Protein 6WHJ (pdb70)

Solvent-accessible surface area: 48115 Å² total; per-residue (Å²): 144,11,10,0,0,0,0,2,0,0,3,32,17,10,11,0,96,5,147,91,40,3,121,33,54,73,34,32,60,21,67,55,44,46,37,38,0,6,50,0,1,16,1,0,0,0,1,4,68,0,11,149,66,44,42,76,0,26,0,0,0,0,0,0,143,47,88,65,0,82,73,0,39,40,51,0,175,157,43,43,5,50,48,31,12,83,62,13,93,61,22,86,4,0,9,2,0,13,0,28,8,135,99,44,86,46,10,35,0,7,17,61,17,0,0,16,66,0,80,24,92,48,4,103,110,5,51,72,40,0,51,66,1,18,0,0,1,0,3,0,17,2,18,29,111,7,0,51,86,0,1,74,25,0,98,86,0,34,94,127,18,104,28,5,18,0,0,0,10,0,8,15,69,34,88,88,10,67,24,78,80,0,10,27,10,0,3,1,0,2,0,55,32,68,13,0,32,104,34,41,72,140,145,52,110,0,75,92,82,21,1,57,60,8,0,99,62,14,27,92,74,10,129,12,6,60,0,0,0,0,47,2,45,105,83,9,4,43,0,0,47,14,92,60,78,84,57,76,91,3,42,107,64,91,82,41,78,78,77,28,78,45,22,15,50,8,2,23,7,0,0,0,1,0,31,0,1,6,19,6,100,97,45,151,68,14,48,59,10,1,63,75,12,76,20,0,0,69,0,0,114,3,0,12,11,0,12,7,0,1,29,34,80,71,44,17,15,76,0,16,1,159,29,106,35,0,67,110,37,111,118,85,12,38,0,0,1,1,2,0,0,3,31,19,8,13,0,108,6,154,100,38,2,122,33,59,77,33,33,64,20,70,60,45,47,42,44,0,6,54,0,0,11,1,0,3,0,1,5,62,0,7,89,64,42,23,55,0,27,0,0,0,0,0,0,144,46,88,64,0,81,75,0,38,46,59,0,165,95,46,42,6,46,45,28,12,78,51,18,97,60,20,84,7,0,7,2,0,15,0,26,7,136,97,50,83,50,10,35,0,6,14,59,17,0,0,15,64,0,80,28,91,50,5,101,111,7,53,70,40,0,52,47,1,7,0,0,1,0,4,0,15,2,16,34,110,9,0,59,85,0,12,77,22,0,119,91,0,38,94,128,15,101,30,2,21,0,0,0,11,0,6,14,68,28,92,86,12,67,16,58,35,1,10,33,10,0,1,2,0,1,0,52,41,98,16,0,15,59,30,21,66,57,35,130,124,18,88,95,31,17,8,60,2,1,0,31,76,6,6,29,93,10,128,15,8,59,1,0,0,3,39,21,49,98,114,8,3,33,0,5,50,10,148,69,65,89,44,72,104,5,45,102,45,88,80,42,93,75,75,44,94,50,21,15,43,10,0,18,6,1,0,0,1,0,33,0,0,16,19,8,91,114,45,151,70,20,48,61,12,1,63,67,10,68,22,0,1,68,0,0,119,2,0,9,6,0,14,7,1,1,31,33,80,74,35,20,12,75,0,7,0,50,40,116,64,0,49,83,12,56,78,96,63,127,127,13,9,0,0,0,0,2,0,0,3,26,6,4,9,0,63,9,75,106,49,6,129,39,63,27,72,52,106,16,68,32,43,45,33,32,1,5,38,0,0,13,1,0,1,0,1,5,63,0,8,156,66,42,43,72,0,27,0,0,0,0,0,0,138,44,67,54,0,80,74,0,37,42,48,0,165,94,41,42,6,49,45,32,11,84,55,17,88,70,26,92,7,0,11,2,0,4,0,1,5,76,74,1,82,13,6,24,0,3,17,60,21,0,0,16,69,0,63,26,87,48,5,110,73,6,50,69,38,0,47,64,3,21,0,0,2,0,4,0,8,2,17,29,109,12,0,49,91,0,4,76,22,0,112,92,0,38,91,127,16,107,37,2,16,0,0,0,13,0,6,6,68,19,93,88,12,67,17,51,113,0,1,31,19,0,1,1,0,2,0,56,42,86,11,0,70,86,41,97,27,0,4,45,66,80,1,41,64,12,0,41,55,5,33,92,90,7,131,19,8,60,0,0,0,0,45,5,50,20,20,8,4,29,0,2,42,14,96,69,91,76,42,68,89,4,42,69,47,83,80,43,92,45,46,2,47,6,15,12,48,8,1,23,6,0,0,0,1,0,35,0,2,5,20,6,90,99,53,155,52,15,48,63,12,1,66,70,4,70,18,0,1,69,0,0,111,3,0,10,5,0,14,11,0,0,31,37,67,60,16,9,9,75,0,14,1,156,27,62,36,0,62,98,14,59,100,99,87,117,16,8,0,0,1,0,3,0,1,8,24,30,2,12,0,105,5,64,102,42,4,122,33,55,58,20,31,54,23,68,56,42,45,60,57,0,6,54,0,0,40,1,0,11,0,0,7,70,0,9,161,66,40,45,74,0,25,0,0,0,0,0,0,71,49,61,34,0,78,73,0,34,46,54,0,162,94,45,41,6,50,44,20,9,85,72,16,106,65,24,57,2,0,1,5,0,21,0,35,6,148,94,57,39,59,13,46,0,33,10,80,12,0,1,21,70,0,16,26,103,48,4,113,72,5,67,73,36,0,55,77,2,21,0,0,2,1,3,0,29,3,19,31,106,20,0,51,87,0,3,78,20,0,93,93,0,46,89,142,18,102,28,1,22,0,0,0,13,0,9,46,80,59,91,87,12,72,17,62,98,1,10,26,10,0,1,2,0,2,0,52,48,61,16,2,50,84,34,50,74,116,111,6,74,80,76,106,0,92,55,17,0,66,128,17,26,83,107,9,130,13,7,63,0,0,0,1,30,13,19,104,112,25,6,28,0,2,42,13,93,66,59,76,40,71,102,34,122,31,76,69,9,37,25,3,7,6,1,0,0,2,0,35,0,2,12,18,16,104,107,102,100,69,21,2,61,66,6,68,22,0,0,68,0,0,117,12,0,31,47,0,7,61,71,47,95,93,19,14,61,23,67,40,0,64,109,51,95,142

Secondary structure (DSSP, 8-state):
--SEEEE---EEEEEEEESSPPPTT-EEE-EEEEEEE-HHHHHHHHHHHHSSSGGGEEEE-EEESSHHHHHHHHHHHHHT--B--EEESSSPPEEEEEEEETTS-EEEEEE-GGGGG--GGGSTTHHHHHTT-SEEEE-SSS-HHHHHHHHHHHHHHHHH-TT-EEEE---S--TTS-HHHHHTT-SEE--BHHHHHHHH-------HHHHHHHHHHHHHT-SS--EEEEE-GGG-EEEEETTT--EEEEPPP--S-----TTHHHHHHHHHHHHHHHHTTSSSSGGGGGGSHHHHHHHHHHHHHHHHHHTTS-SGGGGPPPHHHHHHH-/----EEEE---EEEEEEE-SSPPPTT-EEE-EEEEEEE-HHHHHHHHHHHHSSSGGGEEEE-EEESSHHHHHHHHHHHHHT--B--EEESSSPPEEEEEEE-TTS-EEEEEE-GGGGG--GGGSTTHHHHHTT-SEEEE-SSS-HHHHHHHHHHHHHHHHH-TT-EEEE---S--TTS-HHHHHTT-SEE--BHHHHHHHHT------HHHHHHHHHHHHHT-SS--EEEEE-GGG-EEEEETTT--EEEE-----S-----TTHHHHHHHHHHHHHHHHTTS-TTGGGGGG-HHHHHHHHHHHHHHHHHHTTS-STTTTSPPHHHHHHHHHHH-/--SEEEE---EEEEEEEESSPPPTT-EEE-EEEEEEE-HHHHHHHHHHHHSSSGGGEEEE-EEESSHHHHHHHHHHHHHT--B--EEESSSPPEEEEEEEETTS-EEEEEE-GGGGG--GGGSTTHHHHHTT-SEEEE-SSS-HHHHHHHHHHHHHHHHH-TT-EEEE---S--TTS-HHHHHTT-SEE--BHHHHHHT----HHHHHHHHHHHHHT-SS--EEEEE-GGG-EEEEETTT--EEEE-----S--S--TTHHHHHHHHHHHHHHHHTTSSTTGGGGGGSHHHHHHHHHHHHHHHHHHHTSSSGGGTSPPHHHHHHHHHH-/---EEEE---EEEEEEEESSPPPTT-EEE-EEEEEEE-HHHHHHHHHHHHSSSGGGEEEE-EEESSHHHHHHHHHHHHHT--B--EEESSSPPPEEEEEEETTS-EEEEEE-GGGGG--GGGSTTHHHHHTT-SEEEE-SSS-HHHHHHHHHHHHHHHHH-TT-EEEE---S--TTS-HHHHHTT-SEE--BHHHHHHTTT----HHHHHHHHHHHHHT-SS--EEEEE-GGG-EEEEETTT--EEE--GGGGHHHHHHHHHHHHHHHTT---GGGG-HHHHHHHHHHHHHHHHH--PPPPHHHHHHHH-

Organism: Giardia intestinalis (strain ATCC 50803 / WB clone C6) (NCBI:txid184922)

InterPro domains:
  IPR002139 Ribokinase/fructokinase [PR00990] (11-32)
  IPR002139 Ribokinase/fructokinase [PR00990] (111-124)
  IPR002139 Ribokinase/fructokinase [PR00990] (186-201)
  IPR002139 Ribokinase/fructokinase [PR00990] (236-247)
  IPR011611 Carbohydrate kinase PfkB [PF00294] (7-329)
  IPR011877 Ribokinase [MF_01987] (7-336)
  IPR011877 Ribokinase [cd01174] (8-329)
  IPR029056 Ribokinase-like [G3DSA:3.40.1190.20] (1-341)
  IPR029056 Ribokinase-like [SSF53613] (8-337)

Radius of gyration: 37.39 Å; Cα contacts (8 Å, |Δi|>4): 3152; chains: 4; bounding box: 72×116×89 Å

CATH classification: 3.40.1190.20

Nearest PDB structures (foldseek):
  6whj-assembly1_B  TM=1.003E+00  e=2.420E-69  Giardia lamblia ATCC 50803
  6whj-assembly1_A  TM=9.948E-01  e=8.138E-65  Giardia lamblia ATCC 50803
  6whj-assembly2_C  TM=9.783E-01  e=3.832E-63  Giardia lamblia ATCC 50803
  5c3z-assembly1_B  TM=9.002E-01  e=1.490E-28  Homo sapiens
  3ry7-assembly1_A-2  TM=8.615E-01  e=2.305E-26  Staphylococcus aureus subsp. aureus COL

Sequence (1304 aa):
TAKIVIIGSYNRDLVWYVKDFPIGGQTINGSFASSHGGKGSNQAIACGKVLRRDPSRAFFVGAVGKDTFGDEILAHYRELGIPNCIKQVSGAPTGNAGIYVAESGENMIVISEGANGMLKPSLVPDLMAVLVKATLVVMQCEISPDNTLLFVEVIKQAKAQNSSLRFVFNPAPYRADYDFSKILSITDIFCPNELEALEISGTEGICDDSMMKALVEKMSSLSPSLKFVLFTLGSRGSRIVQTKSYESRTVGIYSHGRAIDTSGAGDCFIGSFCVRLMELAEESTRGPSALNDIDTIAEAARFASVAAGISVTRKGTSASVPRRQEVDDALSTAKIVIIGSYNRDLVWYVKDFPIGGQTINGSFASSHGGKGSNQAIACGKVLRDPSRAFFVGAVGKDTFGDEILAHYRELGIPNCIKQVSGAPTGNAGIYVAESGENMIVISEGANGMLKPSLVPDLMAVLVKATLVVMQCEISPDNTLLFVEVIKQAKAQNSSLRFVFNPAPYRADYDFSKILSITDIFCPNELEALEISGTGRICDDSMMKALVEKMSSLSPSLKFVLFTLGSRGSRIVQTKSYESRTVGIYSHGRAIDTSGAGDCFIGSFCVRLMELAEESTRGPSALNDIDTIAEAARFASVAAGISVTRKGTSSASVPRRQEVDDALSKFSTAKIVIIGSYNRDLVWYVKDFPIGGQTINGSFASSHGGKGSNQAIACGKVLRRDPSRAFFVGAVGKDTFGDEILAHYRELGIPNCIKQVSGAPTGNAGIYVAESGENMIVISEGANGMLKPSLVPDLMAVLVKATLVVMQCEISPDNTLLFVEVIKQAKAQNSSLRFVFNPAPYRADYDFSKILSITDIFCPNELEALEISICDDSMMKALVEKMSSLSPSLKFVLFTLGSRGSRRIVQTKSYESRTVGIYSHGRAIDTSGAGDCFIGSFCVRLMELAEESTRGPSALNDIDTIAEAARFASVAAGISVTRKGTSASVPRRQEVDDALSKFTAKIVIIGSYNRDLVWYVKDFPIGGQTINGSFASSHGGKGSNQAIACGKVLRRDPSRAFFVGAVGKDTFGDEILAHYRELGIPNCIKQVSGAPTGNAGIYVAESGENMIVISEGANGMLKPSLVPDLMAVLVKATLVVMQCEISPDNTLLFVEVIKQAKAQNSSLRFVFNPAPYRADYDFSKILSITDIFCPNELEALEISGTICDDSMMKALVEKMSSLSPSLKFVLFTLGSRGSRIVQTKSYESRTVDTSGAGDCFIGSFCVRLMELAEESPSALNDIDTIAEAARFASVAAGISASVPRRQEVDDALS

Structure (mmCIF, N/CA/C/O backbone):
data_6WHJ
#
_entry.id   6WHJ
#
_cell.length_a   44.620
_cell.length_b   169.920
_cell.length_c   84.140
_cell.angle_alpha   90.000
_cell.angle_beta   98.360
_cell.angle_gamma   90.000
#
_symmetry.space_group_name_H-M   'P 1 21 1'
#
loop_
_entity.id
_entity.type
_entity.pdbx_description
1 polymer Ribokinase
2 non-polymer 1,2-ETHANEDIOL
3 water water
#
loop_
_atom_site.group_PDB
_atom_site.id
_atom_site.type_symbol
_atom_site.label_atom_id
_atom_site.label_alt_id
_atom_site.label_comp_id
_atom_site.label_asym_id
_atom_site.label_entity_id
_atom_site.label_seq_id
_atom_site.pdbx_PDB_ins_code
_atom_site.Cartn_x
_atom_site.Cartn_y
_atom_site.Cartn_z
_atom_site.occupancy
_atom_site.B_iso_or_equiv
_atom_site.auth_seq_id
_atom_site.auth_comp_id
_atom_site.auth_asym_id
_atom_site.auth_atom_id
_atom_site.pdbx_PDB_model_num
ATOM 1 N N . THR A 1 6 ? 17.542 2.210 -1.659 1.00 58.32 4 THR A N 1
ATOM 2 C CA . THR A 1 6 ? 16.175 2.267 -2.171 1.00 58.43 4 THR A CA 1
ATOM 3 C C . THR A 1 6 ? 15.315 3.131 -1.238 1.00 57.03 4 THR A C 1
ATOM 4 O O . THR A 1 6 ? 15.356 2.978 -0.013 1.00 55.20 4 THR A O 1
ATOM 8 N N . ALA A 1 7 ? 14.531 4.027 -1.845 1.00 52.61 5 ALA A N 1
ATOM 9 C CA . ALA A 1 7 ? 13.792 5.054 -1.117 1.00 45.31 5 ALA A CA 1
ATOM 10 C C . ALA A 1 7 ? 12.533 4.514 -0.449 1.00 44.21 5 ALA A C 1
ATOM 11 O O . ALA A 1 7 ? 11.709 3.855 -1.090 1.00 46.72 5 ALA A O 1
ATOM 13 N N . LYS A 1 8 ? 12.374 4.827 0.840 1.00 43.36 6 LYS A N 1
ATOM 14 C CA . LYS A 1 8 ? 11.202 4.440 1.614 1.00 37.89 6 LYS A CA 1
ATOM 15 C C . LYS A 1 8 ? 10.315 5.616 2.014 1.00 36.22 6 LYS A C 1
ATOM 16 O O . LYS A 1 8 ? 9.144 5.397 2.351 1.00 33.61 6 LYS A O 1
ATOM 18 N N . ILE A 1 9 ? 10.830 6.849 1.976 1.00 37.69 7 ILE A N 1
ATOM 19 C CA . ILE A 1 9 ? 10.040 8.059 2.213 1.00 35.08 7 ILE A CA 1
ATOM 20 C C . ILE A 1 9 ? 10.142 8.916 0.961 1.00 32.06 7 ILE A C 1
ATOM 21 O O . ILE A 1 9 ? 11.241 9.340 0.587 1.00 32.63 7 ILE A O 1
ATOM 26 N N . VAL A 1 10 ? 9.005 9.200 0.334 1.00 29.32 8 VAL A N 1
ATOM 27 C CA . VAL A 1 10 ? 8.965 10.008 -0.882 1.00 31.37 8 VAL A CA 1
ATOM 28 C C . VAL A 1 10 ? 8.268 11.319 -0.558 1.00 30.06 8 VAL A C 1
ATOM 29 O O . VAL A 1 10 ? 7.119 11.321 -0.102 1.00 31.20 8 VAL A O 1
ATOM 33 N N . ILE A 1 11 ? 8.957 12.432 -0.802 1.00 31.02 9 ILE A N 1
ATOM 34 C CA . ILE A 1 11 ? 8.431 13.772 -0.553 1.0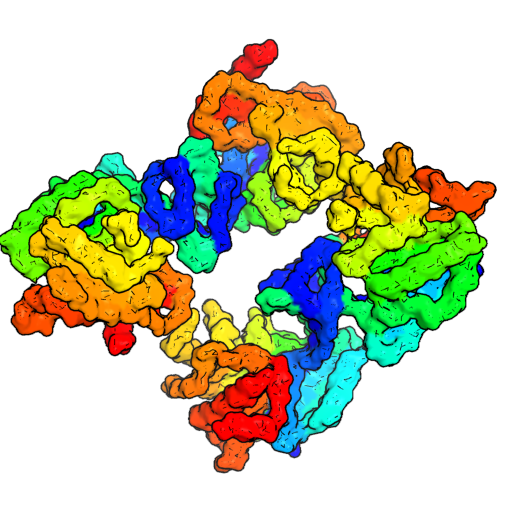0 31.79 9 ILE A CA 1
ATOM 35 C C . ILE A 1 11 ? 8.233 14.450 -1.903 1.00 28.86 9 ILE A C 1
ATOM 36 O O . ILE A 1 11 ? 9.210 14.761 -2.594 1.00 26.07 9 ILE A O 1
ATOM 41 N N . ILE A 1 12 ? 6.973 14.688 -2.271 1.00 26.45 10 ILE A N 1
ATOM 42 C CA . ILE A 1 12 ? 6.609 15.353 -3.523 1.00 31.29 10 ILE A CA 1
ATOM 43 C C . ILE A 1 12 ? 6.150 16.763 -3.171 1.00 28.97 10 ILE A C 1
ATOM 44 O O . ILE A 1 12 ? 5.056 16.949 -2.619 1.00 26.36 10 ILE A O 1
ATOM 49 N N . GLY A 1 13 ? 6.968 17.762 -3.496 1.00 27.48 11 GLY A N 1
ATOM 50 C CA . GLY A 1 13 ? 6.604 19.120 -3.151 1.00 26.98 11 GLY A CA 1
ATOM 51 C C . GLY A 1 13 ? 7.500 20.234 -3.658 1.00 31.04 11 GLY A C 1
ATOM 52 O O . GLY A 1 13 ? 8.199 20.112 -4.673 1.00 31.60 11 GLY A O 1
ATOM 53 N N . SER A 1 14 ? 7.485 21.339 -2.927 1.00 29.62 12 SER A N 1
ATOM 54 C CA . SER A 1 14 ? 8.019 22.596 -3.415 1.00 29.39 12 SER A CA 1
ATOM 55 C C . SER A 1 14 ? 9.471 22.805 -3.018 1.00 26.52 12 SER A C 1
ATOM 56 O O . SER A 1 14 ? 9.940 22.300 -1.996 1.00 28.92 12 SER A O 1
ATOM 59 N N . TYR A 1 15 ? 10.181 23.572 -3.838 1.00 28.18 13 TYR A N 1
ATOM 60 C CA . TYR A 1 15 ? 11.410 24.226 -3.414 1.00 30.33 13 TYR A CA 1
ATOM 61 C C . TYR A 1 15 ? 11.254 25.717 -3.659 1.00 30.77 13 TYR A C 1
ATOM 62 O O . TYR A 1 15 ? 10.877 26.125 -4.763 1.00 31.42 13 TYR A O 1
ATOM 71 N N . ASN A 1 16 ? 11.523 26.522 -2.628 1.00 31.49 14 ASN A N 1
ATOM 72 C CA . ASN A 1 16 ? 11.556 27.975 -2.737 1.00 30.21 14 ASN A CA 1
ATOM 73 C C . ASN A 1 16 ? 12.872 28.497 -2.190 1.00 30.48 14 ASN A C 1
ATOM 74 O O . ASN A 1 16 ? 13.329 28.050 -1.136 1.00 30.37 14 ASN A O 1
ATOM 79 N N . ARG A 1 17 ? 13.471 29.457 -2.893 1.00 30.76 15 ARG A N 1
ATOM 80 C CA . ARG A 1 17 ? 14.590 30.203 -2.334 1.00 25.61 15 ARG A CA 1
ATOM 81 C C . ARG A 1 17 ? 14.026 31.270 -1.405 1.00 27.63 15 ARG A C 1
ATOM 82 O O . ARG A 1 17 ? 13.338 32.189 -1.849 1.00 29.96 15 ARG A O 1
ATOM 90 N N . ASP A 1 18 ? 14.296 31.143 -0.111 1.00 28.18 16 ASP A N 1
ATOM 91 C CA . ASP A 1 18 ? 13.761 32.082 0.866 1.00 29.85 16 ASP A CA 1
ATOM 92 C C . ASP A 1 18 ? 14.646 33.324 0.933 1.00 31.77 16 ASP A C 1
ATOM 93 O O . ASP A 1 18 ? 15.847 33.229 1.216 1.00 32.33 16 ASP A O 1
ATOM 98 N N . LEU A 1 19 ? 14.057 34.478 0.642 1.00 24.65 17 LEU A N 1
ATOM 99 C CA . LEU A 1 19 ? 14.704 35.775 0.762 1.00 23.06 17 LEU A CA 1
ATOM 100 C C . LEU A 1 19 ? 14.045 36.472 1.950 1.00 28.14 17 LEU A C 1
ATOM 101 O O . LEU A 1 19 ? 12.846 36.782 1.908 1.00 24.50 17 LEU A O 1
ATOM 106 N N . VAL A 1 20 ? 14.805 36.685 3.023 1.00 29.32 18 VAL A N 1
ATOM 107 C CA . VAL A 1 20 ? 14.231 37.010 4.325 1.00 28.50 18 VAL A CA 1
ATOM 108 C C . VAL A 1 20 ? 14.818 38.323 4.832 1.00 27.74 18 VAL A C 1
ATOM 109 O O . VAL A 1 20 ? 16.041 38.484 4.886 1.00 29.92 18 VAL A O 1
ATOM 113 N N . TRP A 1 21 ? 13.948 39.233 5.262 1.00 26.01 19 TRP A N 1
ATOM 114 C CA . TRP A 1 21 ? 14.349 40.480 5.897 1.00 26.83 19 TRP A CA 1
ATOM 115 C C . TRP A 1 21 ? 13.899 40.440 7.349 1.00 28.92 19 TRP A C 1
ATOM 116 O O . TRP A 1 21 ? 12.728 40.165 7.631 1.00 30.51 19 TRP A O 1
ATOM 127 N N . TYR A 1 22 ? 14.830 40.713 8.263 1.00 29.82 20 TYR A N 1
ATOM 128 C CA . TYR A 1 22 ? 14.574 40.687 9.699 1.00 27.40 20 TYR A CA 1
ATOM 129 C C . TYR A 1 22 ? 14.419 42.117 10.193 1.00 31.38 20 TYR A C 1
ATOM 130 O O . TYR A 1 22 ? 15.341 42.929 10.062 1.00 32.26 20 TYR A O 1
ATOM 139 N N . VAL A 1 23 ? 13.245 42.421 10.739 1.00 32.70 21 VAL A N 1
ATOM 140 C CA . VAL A 1 23 ? 12.875 43.773 11.119 1.00 33.14 21 VAL A CA 1
ATOM 141 C C . VAL A 1 23 ? 12.438 43.778 12.579 1.00 38.86 21 VAL A C 1
ATOM 142 O O . VAL A 1 23 ? 12.108 42.739 13.159 1.00 39.46 21 VAL A O 1
ATOM 146 N N . LYS A 1 24 ? 12.453 44.972 13.177 1.00 39.83 22 LYS A N 1
ATOM 147 C CA . LYS A 1 24 ? 11.874 45.128 14.506 1.00 43.17 22 LYS A CA 1
ATOM 148 C C . LYS A 1 24 ? 10.365 44.932 14.464 1.00 41.57 22 LYS A C 1
ATOM 149 O O . LYS A 1 24 ? 9.804 44.149 15.239 1.00 42.71 22 LYS A O 1
ATOM 155 N N . ASP A 1 25 ? 9.688 45.649 13.576 1.00 37.74 23 ASP A N 1
ATOM 156 C CA . ASP A 1 25 ? 8.255 45.490 13.416 1.00 36.88 23 ASP A CA 1
ATOM 157 C C . ASP A 1 25 ? 7.920 45.444 11.936 1.00 36.83 23 ASP A C 1
ATOM 158 O O . ASP A 1 25 ? 8.636 46.014 11.107 1.00 39.10 23 ASP A O 1
ATOM 163 N N . PHE A 1 26 ? 6.818 44.774 11.617 1.00 34.63 24 PHE A N 1
ATOM 164 C CA . PHE A 1 26 ? 6.348 44.761 10.248 1.00 34.53 24 PHE A CA 1
ATOM 165 C C . PHE A 1 26 ? 6.147 46.199 9.782 1.00 38.96 24 PHE A C 1
ATOM 166 O O . PHE A 1 26 ? 5.654 47.035 10.551 1.00 37.74 24 PHE A O 1
ATOM 174 N N . PRO A 1 27 ? 6.530 46.532 8.555 1.00 37.88 25 PRO A N 1
ATOM 175 C CA . PRO A 1 27 ? 6.178 47.850 8.029 1.00 32.23 25 PRO A CA 1
ATOM 176 C C . PRO A 1 27 ? 4.674 47.916 7.859 1.00 37.86 25 PRO A C 1
ATOM 177 O O . PRO A 1 27 ? 4.008 46.895 7.687 1.00 38.49 25 PRO A O 1
ATOM 181 N N . ILE A 1 28 ? 4.128 49.119 7.979 1.00 39.79 26 ILE A N 1
ATOM 182 C CA . ILE A 1 28 ? 2.719 49.309 7.665 1.00 40.38 26 ILE A CA 1
ATOM 183 C C . ILE A 1 28 ? 2.626 49.751 6.211 1.00 38.03 26 ILE A C 1
ATOM 184 O O . ILE A 1 28 ? 3.644 50.061 5.584 1.00 36.89 26 ILE A O 1
ATOM 189 N N . GLY A 1 29 ? 1.416 49.743 5.656 1.00 35.15 27 GLY A N 1
ATOM 190 C CA . GLY A 1 29 ? 1.217 50.131 4.276 1.00 34.39 27 GLY A CA 1
ATOM 191 C C . GLY A 1 29 ? 1.760 51.508 3.948 1.00 37.47 27 GLY A C 1
ATOM 192 O O . GLY A 1 29 ? 1.444 52.492 4.626 1.00 38.80 27 GLY A O 1
ATOM 193 N N . GLY A 1 30 ? 2.601 51.588 2.922 1.00 34.15 28 GLY A N 1
ATOM 194 C CA . GLY A 1 30 ? 3.184 52.849 2.538 1.00 34.72 28 GLY A CA 1
ATOM 195 C C . GLY A 1 30 ? 4.469 53.199 3.247 1.00 36.03 28 GLY A C 1
ATOM 196 O O . GLY A 1 30 ? 5.053 54.247 2.940 1.00 38.53 28 GLY A O 1
ATOM 197 N N . GLN A 1 31 ? 4.935 52.358 4.175 1.00 33.92 29 GLN A N 1
ATOM 198 C CA . GLN A 1 31 ? 6.100 52.652 5.000 1.00 35.87 29 GLN A CA 1
ATOM 199 C C . GLN A 1 31 ? 7.370 52.001 4.454 1.00 35.87 29 GLN A C 1
ATOM 200 O O . GLN A 1 31 ? 7.352 50.854 3.998 1.00 29.24 29 GLN A O 1
ATOM 206 N N . THR A 1 32 ? 8.480 52.739 4.533 1.00 34.23 30 THR A N 1
ATOM 207 C CA . THR A 1 32 ? 9.810 52.228 4.230 1.00 30.36 30 THR A CA 1
ATOM 208 C C . THR A 1 32 ? 10.582 52.129 5.540 1.00 33.69 30 THR A C 1
ATOM 209 O O . THR A 1 32 ? 10.763 53.136 6.236 1.00 30.23 30 THR A O 1
ATOM 213 N N . ILE A 1 33 ? 10.995 50.912 5.895 1.00 32.80 31 ILE A N 1
ATOM 214 C CA . ILE A 1 33 ? 11.809 50.670 7.073 1.00 28.80 31 ILE A CA 1
ATOM 215 C C . ILE A 1 33 ? 13.064 49.923 6.644 1.00 33.44 31 ILE A C 1
ATOM 216 O O . ILE A 1 33 ? 13.180 49.450 5.510 1.00 28.73 31 ILE A O 1
ATOM 221 N N . ASN A 1 34 ? 14.026 49.862 7.567 1.00 34.77 32 ASN A N 1
ATOM 222 C CA . ASN A 1 34 ? 15.274 49.128 7.395 1.00 31.31 32 ASN A CA 1
ATOM 223 C C . ASN A 1 34 ? 15.238 47.775 8.110 1.00 31.81 32 ASN A C 1
ATOM 224 O O . ASN A 1 34 ? 14.597 47.609 9.151 1.00 33.64 32 ASN A O 1
ATOM 229 N N . GLY A 1 35 ? 15.960 46.808 7.550 1.00 32.94 33 GLY A N 1
ATOM 230 C CA . GLY A 1 35 ? 16.052 45.491 8.142 1.00 27.99 33 GLY A CA 1
ATOM 231 C C . GLY A 1 35 ? 17.358 44.819 7.774 1.00 28.64 33 GLY A C 1
ATOM 232 O O . GLY A 1 35 ? 18.229 45.405 7.131 1.00 28.42 33 GLY A O 1
ATOM 233 N N . SER A 1 36 ? 17.485 43.571 8.209 1.00 30.29 34 SER A N 1
ATOM 234 C CA . SER A 1 36 ? 18.649 42.739 7.953 1.00 27.05 34 SER A CA 1
ATOM 235 C C . SER A 1 36 ? 18.248 41.581 7.050 1.00 30.78 34 SER A C 1
ATOM 236 O O . SER A 1 36 ? 17.191 40.976 7.242 1.00 31.38 34 SER A O 1
ATOM 239 N N . PHE A 1 37 ? 19.075 41.285 6.051 1.00 32.84 35 PHE A N 1
ATOM 240 C CA . PHE A 1 37 ? 18.721 40.338 5.002 1.00 30.26 35 PHE A CA 1
ATOM 241 C C . PHE A 1 37 ? 19.490 39.031 5.151 1.00 28.05 35 PHE A C 1
ATOM 242 O O . PHE A 1 37 ? 20.641 39.019 5.593 1.00 28.76 35 PHE A O 1
ATOM 250 N N . ALA A 1 38 ? 18.824 37.928 4.818 1.00 28.99 36 ALA A N 1
ATOM 251 C CA . ALA A 1 38 ? 19.452 36.621 4.707 1.00 29.34 36 ALA A CA 1
ATOM 252 C C . ALA A 1 38 ? 18.693 35.812 3.670 1.00 30.61 36 ALA A C 1
ATOM 253 O O . ALA A 1 38 ? 17.466 35.902 3.579 1.00 29.48 36 ALA A O 1
ATOM 255 N N . SER A 1 39 ? 19.432 35.030 2.893 1.00 32.49 37 SER A N 1
ATOM 256 C CA . SER A 1 39 ? 18.874 34.152 1.878 1.00 29.41 37 SER A CA 1
ATOM 257 C C . SER A 1 39 ? 19.152 32.705 2.273 1.00 31.35 37 SER A C 1
ATOM 258 O O . SER A 1 39 ? 20.234 32.383 2.766 1.00 30.69 37 SER A O 1
ATOM 261 N N . SER A 1 40 ? 18.170 31.837 2.069 1.00 34.37 38 SER A N 1
ATOM 262 C CA . SER A 1 40 ? 18.285 30.467 2.544 1.00 31.13 38 SER A CA 1
ATOM 263 C C . SER A 1 40 ? 17.381 29.549 1.729 1.00 30.42 38 SER A C 1
ATOM 264 O O . SER A 1 40 ? 16.421 29.995 1.093 1.00 30.88 38 SER A O 1
ATOM 267 N N . HIS A 1 41 ? 17.707 28.257 1.758 1.00 30.03 39 HIS A N 1
ATOM 268 C CA . HIS A 1 41 ? 16.888 27.249 1.090 1.00 30.75 39 HIS A CA 1
ATOM 269 C C . HIS A 1 41 ? 15.591 27.035 1.855 1.00 30.05 39 HIS A C 1
ATOM 270 O O . HIS A 1 41 ? 15.600 26.893 3.081 1.00 32.78 39 HIS A O 1
ATOM 277 N N . GLY A 1 42 ? 14.480 26.998 1.133 1.00 30.55 40 GLY A N 1
ATOM 278 C CA . GLY A 1 42 ? 13.169 26.813 1.730 1.00 31.26 40 GLY A CA 1
ATOM 279 C C . GLY A 1 42 ? 12.236 26.029 0.836 1.00 31.28 40 GLY A C 1
ATOM 280 O O . GLY A 1 42 ? 12.672 25.204 0.027 1.00 31.49 40 GLY A O 1
ATOM 281 N N . GLY A 1 43 ? 10.940 26.302 0.971 1.00 28.41 41 GLY A N 1
ATOM 282 C CA . GLY A 1 43 ? 9.941 25.456 0.356 1.00 32.11 41 GLY A CA 1
ATOM 283 C C . GLY A 1 43 ? 9.547 24.351 1.316 1.00 28.71 41 GLY A C 1
ATOM 284 O O . GLY A 1 43 ? 10.418 23.677 1.876 1.00 26.57 41 GLY A O 1
ATOM 285 N N . LYS A 1 44 ? 8.245 24.166 1.546 1.00 29.82 42 LYS A N 1
ATOM 286 C CA . LYS A 1 44 ? 7.827 23.169 2.525 1.00 29.11 42 LYS A CA 1
ATOM 287 C C . LYS A 1 44 ? 8.206 21.761 2.088 1.00 29.02 42 LYS A C 1
ATOM 288 O O . LYS A 1 44 ? 8.649 20.946 2.908 1.00 26.48 42 LYS A O 1
ATOM 294 N N . GLY A 1 45 ? 8.092 21.470 0.793 1.00 28.34 43 GLY A N 1
ATOM 295 C CA . GLY A 1 45 ? 8.452 20.143 0.330 1.00 27.67 43 GLY A CA 1
ATOM 296 C C . GLY A 1 45 ? 9.914 19.833 0.572 1.00 28.22 43 GLY A C 1
ATOM 297 O O . GLY A 1 45 ? 10.253 18.810 1.171 1.00 26.23 43 GLY A O 1
ATOM 298 N N . SER A 1 46 ? 10.796 20.756 0.174 1.00 30.71 44 SER A N 1
ATOM 299 C CA . SER A 1 46 ? 12.231 20.532 0.316 1.00 27.32 44 SER A CA 1
ATOM 300 C C . SER A 1 46 ? 12.654 20.577 1.776 1.00 28.33 44 SER A C 1
ATOM 301 O O . SER A 1 46 ? 13.523 19.806 2.197 1.00 30.76 44 SER A O 1
ATOM 304 N N . ASN A 1 47 ? 12.031 21.444 2.576 1.00 26.54 45 ASN A N 1
ATOM 305 C CA . ASN A 1 47 ? 12.361 21.476 3.995 1.00 28.62 45 ASN A CA 1
ATOM 306 C C . ASN A 1 47 ? 12.081 20.128 4.633 1.00 30.56 45 ASN A C 1
ATOM 307 O O . ASN A 1 47 ? 12.894 19.609 5.409 1.00 31.29 45 ASN A O 1
ATOM 312 N N . GLN A 1 48 ? 10.956 19.517 4.264 1.00 29.55 46 GLN A N 1
ATOM 313 C CA . GLN A 1 48 ? 10.596 18.238 4.856 1.00 30.18 46 GLN A CA 1
ATOM 314 C C . GLN A 1 48 ? 11.507 17.116 4.368 1.00 26.26 46 GLN A C 1
ATOM 315 O O . GLN A 1 48 ? 11.794 16.181 5.122 1.00 24.84 46 GLN A O 1
ATOM 321 N N . ALA A 1 49 ? 11.996 17.206 3.133 1.00 25.80 47 ALA A N 1
ATOM 322 C CA . ALA A 1 49 ? 12.927 16.201 2.637 1.00 27.57 47 ALA A CA 1
ATOM 323 C C . ALA A 1 49 ? 14.289 16.345 3.297 1.00 34.67 47 ALA A C 1
ATOM 324 O O . ALA A 1 49 ? 14.950 15.344 3.605 1.00 33.49 47 ALA A O 1
ATOM 326 N N . ILE A 1 50 ? 14.723 17.584 3.529 1.00 31.76 48 ILE A N 1
ATOM 327 C CA . ILE A 1 50 ? 16.018 17.801 4.160 1.00 31.58 48 ILE A CA 1
ATOM 328 C C . ILE A 1 50 ? 15.975 17.385 5.629 1.00 34.36 48 ILE A C 1
ATOM 329 O O . ILE A 1 50 ? 16.931 16.802 6.154 1.00 39.00 48 ILE A O 1
ATOM 334 N N . ALA A 1 51 ? 14.860 17.650 6.308 1.00 35.91 49 ALA A N 1
ATOM 335 C CA . ALA A 1 51 ? 14.695 17.168 7.676 1.00 33.13 49 ALA A CA 1
ATOM 336 C C . ALA A 1 51 ? 14.704 15.645 7.738 1.00 34.73 49 ALA A C 1
ATOM 337 O O . ALA A 1 51 ? 15.242 15.062 8.687 1.00 38.98 49 ALA A O 1
ATOM 339 N N . CYS A 1 52 ? 14.081 14.983 6.757 1.00 30.66 50 CYS A N 1
ATOM 340 C CA . CYS A 1 52 ? 14.142 13.526 6.692 1.00 31.41 50 CYS A CA 1
ATOM 341 C C . CYS A 1 52 ? 15.580 13.057 6.534 1.00 38.22 50 CYS A C 1
ATOM 342 O O . CYS A 1 52 ? 16.070 12.233 7.317 1.00 39.75 50 CYS A O 1
ATOM 345 N N . GLY A 1 53 ? 16.272 13.574 5.514 1.00 35.24 51 GLY A N 1
ATOM 346 C CA . GLY A 1 53 ? 17.637 13.150 5.272 1.00 38.47 51 GLY A CA 1
ATOM 347 C C . GLY A 1 53 ? 18.546 13.360 6.465 1.00 39.16 51 GLY A C 1
ATOM 348 O O . GLY A 1 53 ? 19.431 12.535 6.727 1.00 40.98 51 GLY A O 1
ATOM 349 N N . LYS A 1 54 ? 18.313 14.430 7.236 1.00 35.48 52 LYS A N 1
ATOM 350 C CA . LYS A 1 54 ? 19.182 14.722 8.373 1.00 43.17 52 LYS A CA 1
ATOM 351 C C . LYS A 1 54 ? 18.827 13.899 9.606 1.00 41.42 52 LYS A C 1
ATOM 352 O O . LYS A 1 54 ? 19.711 13.593 10.411 1.00 42.51 52 LYS A O 1
ATOM 358 N N . VAL A 1 55 ? 17.562 13.518 9.768 1.00 40.37 53 VAL A N 1
ATOM 359 C CA . VAL A 1 55 ? 17.167 12.739 10.938 1.00 42.66 53 VAL A CA 1
ATOM 360 C C . VAL A 1 55 ? 17.238 11.242 10.654 1.00 41.85 53 VAL A C 1
ATOM 361 O O . VAL A 1 55 ? 17.281 10.437 11.596 1.00 44.69 53 VAL A O 1
ATOM 365 N N . LEU A 1 56 ? 17.296 10.853 9.384 1.00 41.81 54 LEU A N 1
ATOM 366 C CA . LEU A 1 56 ? 17.427 9.460 9.006 1.00 42.61 54 LEU A CA 1
ATOM 367 C C . LEU A 1 56 ? 18.784 8.906 9.430 1.00 49.21 54 LEU A C 1
ATOM 368 O O . LEU A 1 56 ? 19.768 9.640 9.578 1.00 49.71 54 LEU A O 1
ATOM 373 N N . ARG A 1 57 ? 18.825 7.591 9.647 1.00 49.69 55 ARG A N 1
ATOM 374 C CA A ARG A 1 57 ? 20.086 6.908 9.915 0.41 52.49 55 ARG A CA 1
ATOM 375 C CA B ARG A 1 57 ? 20.103 6.951 9.923 0.59 54.01 55 ARG A CA 1
ATOM 376 C C . ARG A 1 57 ? 20.928 6.760 8.658 1.00 51.66 55 ARG A C 1
ATOM 377 O O . ARG A 1 57 ? 22.159 6.674 8.745 1.00 55.30 55 ARG A O 1
ATOM 392 N N . ASP A 1 58 ? 20.285 6.722 7.501 1.00 48.73 56 ASP A N 1
ATOM 393 C CA . ASP A 1 58 ? 20.926 6.698 6.196 1.00 48.85 56 ASP A CA 1
ATOM 394 C C . ASP A 1 58 ? 20.074 7.565 5.276 1.00 49.18 56 ASP A C 1
ATOM 395 O O . ASP A 1 58 ? 18.932 7.207 4.967 1.00 46.86 56 ASP A O 1
ATOM 400 N N . PRO A 1 59 ? 20.583 8.713 4.832 1.00 48.34 57 PRO A N 1
ATOM 401 C CA . PRO A 1 59 ? 19.746 9.629 4.036 1.00 48.68 57 PRO A CA 1
ATOM 402 C C . PRO A 1 59 ? 19.230 9.031 2.734 1.00 46.90 57 PRO A C 1
ATOM 403 O O . PRO A 1 59 ? 18.312 9.604 2.136 1.00 43.89 57 PRO A O 1
ATOM 407 N N . SER A 1 60 ? 19.797 7.918 2.261 1.00 47.06 58 SER A N 1
ATOM 408 C CA . SER A 1 60 ? 19.373 7.344 0.987 1.00 46.76 58 SER A CA 1
ATOM 409 C C . SER A 1 60 ? 17.953 6.778 1.026 1.00 46.89 58 SER A C 1
ATOM 410 O O . SER A 1 60 ? 17.436 6.377 -0.022 1.00 50.29 58 SER A O 1
ATOM 413 N N . ARG A 1 61 ? 17.318 6.721 2.197 1.00 44.73 59 ARG A N 1
ATOM 414 C CA . ARG A 1 61 ? 15.933 6.276 2.293 1.00 45.59 59 ARG A CA 1
ATOM 415 C C . ARG A 1 61 ? 14.928 7.387 1.998 1.00 42.92 59 ARG A C 1
ATOM 416 O O . ARG A 1 61 ? 13.745 7.088 1.790 1.00 40.55 59 ARG A O 1
ATOM 424 N N . ALA A 1 62 ? 15.358 8.650 1.985 1.00 39.70 60 ALA A N 1
ATOM 425 C CA . ALA A 1 62 ? 14.501 9.759 1.583 1.00 37.63 60 ALA A CA 1
ATOM 426 C C . ALA A 1 62 ? 14.629 10.009 0.087 1.00 37.26 60 ALA A C 1
ATOM 427 O O . ALA A 1 62 ? 15.650 9.698 -0.533 1.00 45.57 60 ALA A O 1
ATOM 429 N N . PHE A 1 63 ? 13.576 10.572 -0.493 1.00 32.28 61 PHE A N 1
ATOM 430 C CA . PHE A 1 63 ? 13.533 10.830 -1.927 1.00 33.15 61 PHE A CA 1
ATOM 431 C C . PHE A 1 63 ? 12.646 12.043 -2.141 1.00 32.92 61 PHE A C 1
ATOM 432 O O . PHE A 1 63 ? 11.464 12.002 -1.789 1.00 34.13 61 PHE A O 1
ATOM 440 N N . PHE A 1 64 ? 13.207 13.107 -2.709 1.00 29.61 62 PHE A N 1
ATOM 441 C CA . PHE A 1 64 ? 12.495 14.360 -2.929 1.00 28.76 62 PHE A CA 1
ATOM 442 C C . PHE A 1 64 ? 12.112 14.526 -4.395 1.00 28.24 62 PHE A C 1
ATOM 443 O O . PHE A 1 64 ? 12.933 14.320 -5.290 1.00 30.00 62 PHE A O 1
ATOM 451 N N . VAL A 1 65 ? 10.864 14.931 -4.631 1.00 33.84 63 VAL A N 1
ATOM 452 C CA . VAL A 1 65 ? 10.328 15.159 -5.970 1.00 31.62 63 VAL A CA 1
ATOM 453 C C . VAL A 1 65 ? 9.855 16.600 -6.053 1.00 31.95 63 VAL A C 1
ATOM 454 O O . VAL A 1 65 ? 8.964 17.009 -5.295 1.00 31.87 63 VAL A O 1
ATOM 458 N N . GLY A 1 66 ? 10.461 17.368 -6.964 1.00 32.11 64 GLY A N 1
ATOM 459 C CA . GLY A 1 66 ? 10.154 18.774 -7.160 1.00 29.61 64 GLY A CA 1
ATOM 460 C C . GLY A 1 66 ? 10.692 19.271 -8.485 1.00 31.58 64 GLY A C 1
ATOM 461 O O . GLY A 1 66 ? 11.413 18.570 -9.198 1.00 31.47 64 GLY A O 1
ATOM 462 N N . ALA A 1 67 ? 10.317 20.503 -8.819 1.00 34.74 65 ALA A N 1
ATOM 463 C CA . ALA A 1 67 ? 10.722 21.129 -10.071 1.00 37.06 65 ALA A CA 1
ATOM 464 C C . ALA A 1 67 ? 11.284 22.518 -9.798 1.00 37.49 65 ALA A C 1
ATOM 465 O O . ALA A 1 67 ? 10.691 23.303 -9.048 1.00 34.44 65 ALA A O 1
ATOM 467 N N . VAL A 1 68 ? 12.419 22.824 -10.419 1.00 38.69 66 VAL A N 1
ATOM 468 C CA . VAL A 1 68 ? 13.066 24.118 -10.280 1.00 41.12 66 VAL A CA 1
ATOM 469 C C . VAL A 1 68 ? 13.422 24.630 -11.669 1.00 42.70 66 VAL A C 1
ATOM 470 O O . VAL A 1 68 ? 13.359 23.901 -12.659 1.00 42.02 66 VAL A O 1
ATOM 474 N N . GLY A 1 69 ? 13.780 25.920 -11.730 1.00 41.79 67 GLY A N 1
ATOM 475 C CA . GLY A 1 69 ? 14.116 26.554 -12.989 1.00 40.47 67 GLY A CA 1
ATOM 476 C C . GLY A 1 69 ? 15.548 26.288 -13.428 1.00 43.15 67 GLY A C 1
ATOM 477 O O . GLY A 1 69 ? 16.372 25.738 -12.695 1.00 42.17 67 GLY A O 1
ATOM 478 N N . LYS A 1 70 ? 15.840 26.677 -14.670 1.00 47.07 68 LYS A N 1
ATOM 479 C CA . LYS A 1 70 ? 17.206 26.621 -15.196 1.00 44.15 68 LYS A CA 1
ATOM 480 C C . LYS A 1 70 ? 17.926 27.934 -14.890 1.00 43.12 68 LYS A C 1
ATOM 481 O O . LYS A 1 70 ? 18.275 28.714 -15.773 1.00 47.04 68 LYS A O 1
ATOM 487 N N . ASP A 1 71 ? 18.166 28.159 -13.600 1.00 43.18 69 ASP A N 1
ATOM 488 C CA . ASP A 1 71 ? 18.822 29.372 -13.138 1.00 41.57 69 ASP A CA 1
ATOM 489 C C . ASP A 1 71 ? 19.755 29.016 -11.990 1.00 44.48 69 ASP A C 1
ATOM 490 O O . ASP A 1 71 ? 19.877 27.851 -11.594 1.00 42.47 69 ASP A O 1
ATOM 495 N N . THR A 1 72 ? 20.415 30.043 -11.452 1.00 44.98 70 THR A N 1
ATOM 496 C CA . THR A 1 72 ? 21.395 29.827 -10.394 1.00 44.94 70 THR A CA 1
ATOM 497 C C . THR A 1 72 ? 20.755 29.172 -9.181 1.00 46.17 70 THR A C 1
ATOM 498 O O . THR A 1 72 ? 21.284 28.190 -8.649 1.00 45.67 70 THR A O 1
ATOM 502 N N . PHE A 1 73 ? 19.614 29.708 -8.724 1.00 46.29 71 PHE A N 1
ATOM 503 C CA . PHE A 1 73 ? 18.902 29.088 -7.609 1.00 43.72 71 PHE A CA 1
ATOM 504 C C . PHE A 1 73 ? 18.605 27.622 -7.894 1.00 41.85 71 PHE A C 1
ATOM 505 O O . PHE A 1 73 ? 18.740 26.769 -7.010 1.00 40.49 71 PHE A O 1
ATOM 513 N N . GLY A 1 74 ? 18.201 27.311 -9.128 1.00 40.81 72 GLY A N 1
ATOM 514 C CA . GLY A 1 74 ? 17.920 25.929 -9.478 1.00 41.31 72 GLY A CA 1
ATOM 515 C C . GLY A 1 74 ? 19.162 25.059 -9.456 1.00 44.55 72 GLY A C 1
ATOM 516 O O . GLY A 1 74 ? 19.115 23.904 -9.022 1.00 45.37 72 GLY A O 1
ATOM 517 N N . ASP A 1 75 ? 20.285 25.586 -9.945 1.00 44.81 73 ASP A N 1
ATOM 518 C CA . ASP A 1 75 ? 21.518 24.811 -9.904 1.00 42.66 73 ASP A CA 1
ATOM 519 C C . ASP A 1 75 ? 21.996 24.612 -8.471 1.00 44.87 73 ASP A C 1
ATOM 520 O O . ASP A 1 75 ? 22.474 23.526 -8.113 1.00 42.83 73 ASP A O 1
ATOM 525 N N . GLU A 1 76 ? 21.860 25.643 -7.631 1.00 43.52 74 GLU A N 1
ATOM 526 C CA . GLU A 1 76 ? 22.386 25.553 -6.273 1.00 43.64 74 GLU A CA 1
ATOM 527 C C . GLU A 1 76 ? 21.620 24.547 -5.422 1.00 42.77 74 GLU A C 1
ATOM 528 O O . GLU A 1 76 ? 22.222 23.875 -4.577 1.00 43.01 74 GLU A O 1
ATOM 534 N N . ILE A 1 77 ? 20.311 24.401 -5.630 1.00 40.27 75 ILE A N 1
ATOM 535 C CA . ILE A 1 77 ? 19.594 23.456 -4.783 1.00 37.71 75 ILE A CA 1
ATOM 536 C C . ILE A 1 77 ? 19.878 22.014 -5.212 1.00 41.60 75 ILE A C 1
ATOM 537 O O . ILE A 1 77 ? 19.957 21.120 -4.360 1.00 41.01 75 ILE A O 1
ATOM 542 N N . LEU A 1 78 ? 20.066 21.758 -6.514 1.00 41.03 76 LEU A N 1
ATOM 543 C CA . LEU A 1 78 ? 20.484 20.424 -6.939 1.00 39.76 76 LEU A CA 1
ATOM 544 C C . LEU A 1 78 ? 21.851 20.082 -6.379 1.00 45.40 76 LEU A C 1
ATOM 545 O O . LEU A 1 78 ? 22.075 18.960 -5.908 1.00 49.32 76 LEU A O 1
ATOM 550 N N . ALA A 1 79 ? 22.783 21.035 -6.421 1.00 42.61 77 ALA A N 1
ATOM 551 C CA . ALA A 1 79 ? 24.097 20.791 -5.838 1.00 44.06 77 ALA A CA 1
ATOM 552 C C . ALA A 1 79 ? 23.987 20.575 -4.335 1.00 43.78 77 ALA A C 1
ATOM 553 O O . ALA A 1 79 ? 24.727 19.769 -3.759 1.00 47.97 77 ALA A O 1
ATOM 555 N N . HIS A 1 80 ? 23.076 21.300 -3.680 1.00 41.41 78 HIS A N 1
ATOM 556 C CA . HIS A 1 80 ? 22.908 21.150 -2.240 1.00 40.77 78 HIS A CA 1
ATOM 557 C C . HIS A 1 80 ? 22.426 19.748 -1.885 1.00 42.43 78 HIS A C 1
ATOM 558 O O . HIS A 1 80 ? 22.915 19.141 -0.923 1.00 40.72 78 HIS A O 1
ATOM 565 N N . TYR A 1 81 ? 21.477 19.210 -2.664 1.00 43.05 79 TYR A N 1
ATOM 566 C CA . TYR A 1 81 ? 20.991 17.857 -2.408 1.00 40.34 79 TYR A CA 1
ATOM 567 C C . TYR A 1 81 ? 22.090 16.825 -2.640 1.00 44.46 79 TYR A C 1
ATOM 568 O O . TYR A 1 81 ? 22.154 15.810 -1.940 1.00 43.06 79 TYR A O 1
ATOM 577 N N . ARG A 1 82 ? 22.954 17.052 -3.630 1.00 45.27 80 ARG A N 1
ATOM 578 C CA . ARG A 1 82 ? 24.097 16.167 -3.807 1.00 43.79 80 ARG A CA 1
ATOM 579 C C . ARG A 1 82 ? 24.992 16.214 -2.572 1.00 47.01 80 ARG A C 1
ATOM 580 O O . ARG A 1 82 ? 25.420 15.170 -2.062 1.00 46.18 80 ARG A O 1
ATOM 588 N N . GLU A 1 83 ? 25.265 17.426 -2.071 1.00 45.42 81 GLU A N 1
ATOM 589 C CA . GLU A 1 83 ? 26.074 17.601 -0.868 1.00 46.91 81 GLU A CA 1
ATOM 590 C C . GLU A 1 83 ? 25.430 16.980 0.367 1.00 45.77 81 GLU A C 1
ATOM 591 O O . GLU A 1 83 ? 26.136 16.590 1.308 1.00 47.39 81 GLU A O 1
ATOM 597 N N . LEU A 1 84 ? 24.101 16.902 0.397 1.00 45.42 82 LEU A N 1
ATOM 598 C CA . LEU A 1 84 ? 23.396 16.290 1.516 1.00 44.93 82 LEU A CA 1
ATOM 599 C C . LEU A 1 84 ? 23.251 14.780 1.387 1.00 42.93 82 LEU A C 1
ATOM 600 O O . LEU A 1 84 ? 22.913 14.120 2.378 1.00 43.17 82 LEU A O 1
ATOM 605 N N . GLY A 1 85 ? 23.451 14.228 0.194 1.00 42.55 83 GLY A N 1
ATOM 606 C CA . GLY A 1 85 ? 23.295 12.803 0.005 1.00 42.67 83 GLY A CA 1
ATOM 607 C C . GLY A 1 85 ? 21.855 12.343 -0.009 1.00 46.18 83 GLY A C 1
ATOM 608 O O . GLY A 1 85 ? 21.571 11.210 0.388 1.00 46.87 83 GLY A O 1
ATOM 609 N N . ILE A 1 86 ? 20.937 13.188 -0.467 1.00 41.98 84 ILE A N 1
ATOM 610 C CA . ILE A 1 86 ? 19.514 12.883 -0.493 1.00 39.92 84 ILE A CA 1
ATOM 611 C C . ILE A 1 86 ? 19.137 12.597 -1.946 1.00 39.53 84 ILE A C 1
ATOM 612 O O . ILE A 1 86 ? 19.224 13.496 -2.794 1.00 41.39 84 ILE A O 1
ATOM 617 N N . PRO A 1 87 ? 18.729 11.377 -2.285 1.00 40.33 85 PRO A N 1
ATOM 618 C CA . PRO A 1 87 ? 18.274 11.112 -3.653 1.00 39.20 85 PRO A CA 1
ATOM 619 C C . PRO A 1 87 ? 17.070 11.971 -4.004 1.00 38.11 85 PRO A C 1
ATOM 620 O O . PRO A 1 87 ? 16.265 12.339 -3.145 1.00 37.24 85 PRO A O 1
ATOM 624 N N . ASN A 1 88 ? 16.954 12.294 -5.289 1.00 36.35 86 ASN A N 1
ATOM 625 C CA . ASN A 1 88 ? 15.890 13.173 -5.748 1.00 36.82 86 ASN A CA 1
ATOM 626 C C . ASN A 1 88 ? 15.749 13.028 -7.254 1.00 38.87 86 ASN A C 1
ATOM 627 O O . ASN A 1 88 ? 16.645 12.518 -7.931 1.00 36.78 86 ASN A O 1
ATOM 632 N N . CYS A 1 89 ? 14.613 13.495 -7.776 1.00 38.08 87 CYS A N 1
ATOM 633 C CA . CYS A 1 89 ? 14.451 13.700 -9.212 1.00 38.77 87 CYS A CA 1
ATOM 634 C C . CYS A 1 89 ? 13.981 15.130 -9.453 1.00 36.19 87 CYS A C 1
ATOM 635 O O . CYS A 1 89 ? 12.962 15.382 -10.090 1.00 37.60 87 CYS A O 1
ATOM 638 N N . ILE A 1 90 ? 14.762 16.079 -8.947 1.00 39.20 88 ILE A N 1
ATOM 639 C CA . ILE A 1 90 ? 14.499 17.496 -9.172 1.00 40.98 88 ILE A CA 1
ATOM 640 C C . ILE A 1 90 ? 14.688 17.778 -10.662 1.00 39.54 88 ILE A C 1
ATOM 641 O O . ILE A 1 90 ? 15.812 17.748 -11.169 1.00 39.96 88 ILE A O 1
ATOM 646 N N . LYS A 1 91 ? 13.589 18.002 -11.374 1.00 38.59 89 LYS A N 1
ATOM 647 C CA . LYS A 1 91 ? 13.628 18.349 -12.789 1.00 37.05 89 LYS A CA 1
ATOM 648 C C . LYS A 1 91 ? 13.795 19.856 -12.955 1.00 41.32 89 LYS A C 1
ATOM 649 O O . LYS A 1 91 ? 13.074 20.644 -12.333 1.00 42.97 89 LYS A O 1
ATOM 655 N N . GLN A 1 92 ? 14.724 20.250 -13.815 1.00 41.55 90 GLN A N 1
ATOM 656 C CA . GLN A 1 92 ? 14.904 21.648 -14.178 1.00 42.34 90 GLN A CA 1
ATOM 657 C C . GLN A 1 92 ? 14.106 21.953 -15.436 1.00 44.74 90 GLN A C 1
ATOM 658 O O . GLN A 1 92 ? 14.273 21.287 -16.462 1.00 46.78 90 GLN A O 1
ATOM 664 N N . VAL A 1 93 ? 13.259 22.975 -15.355 1.00 46.33 91 VAL A N 1
ATOM 665 C CA . VAL A 1 93 ? 12.320 23.309 -16.415 1.00 48.18 91 VAL A CA 1
ATOM 666 C C . VAL A 1 93 ? 12.681 24.678 -16.972 1.00 50.98 91 VAL A C 1
ATOM 667 O O . VAL A 1 93 ? 13.280 25.518 -16.290 1.00 50.16 91 VAL A O 1
ATOM 671 N N . SER A 1 94 ? 12.326 24.895 -18.236 1.00 50.91 92 SER A N 1
ATOM 672 C CA . SER A 1 94 ? 12.639 26.150 -18.898 1.00 53.53 92 SER A CA 1
ATOM 673 C C . SER A 1 94 ? 11.485 27.140 -18.862 1.00 56.14 92 SER A C 1
ATOM 674 O O . SER A 1 94 ? 11.669 28.297 -19.257 1.00 58.48 92 SER A O 1
ATOM 677 N N . GLY A 1 95 ? 10.311 26.713 -18.398 1.00 59.60 93 GLY A N 1
ATOM 678 C CA . GLY A 1 95 ? 9.154 27.589 -18.427 1.00 63.58 93 GLY A CA 1
ATOM 679 C C . GLY A 1 95 ? 9.239 28.717 -17.416 1.00 63.25 93 GLY A C 1
ATOM 680 O O . GLY A 1 95 ? 9.037 29.886 -17.755 1.00 66.65 93 GLY A O 1
ATOM 681 N N . ALA A 1 96 ? 9.526 28.384 -16.162 1.00 54.20 94 ALA A N 1
ATOM 682 C CA . ALA A 1 96 ? 9.509 29.338 -15.068 1.00 48.56 94 ALA A CA 1
ATOM 683 C C . ALA A 1 96 ? 10.851 29.405 -14.347 1.00 46.18 94 ALA A C 1
ATOM 684 O O . ALA A 1 96 ? 11.690 28.507 -14.484 1.00 48.49 94 ALA A O 1
ATOM 686 N N . PRO A 1 97 ? 11.093 30.472 -13.586 1.00 45.63 95 PRO A N 1
ATOM 687 C CA . PRO A 1 97 ? 12.225 30.478 -12.655 1.00 43.13 95 PRO A CA 1
ATOM 688 C C . PRO A 1 97 ? 11.954 29.604 -11.443 1.00 42.99 95 PRO A C 1
ATOM 689 O O . PRO A 1 97 ? 10.821 29.201 -11.167 1.00 43.28 95 PRO A O 1
ATOM 693 N N . THR A 1 98 ? 13.030 29.296 -10.725 1.00 40.18 96 THR A N 1
ATOM 694 C CA . THR A 1 98 ? 12.892 28.623 -9.444 1.00 38.39 96 THR A CA 1
ATOM 695 C C . THR A 1 98 ? 11.989 29.438 -8.525 1.00 37.11 96 THR A C 1
ATOM 696 O O . THR A 1 98 ? 12.054 30.669 -8.492 1.00 35.72 96 THR A O 1
ATOM 700 N N . GLY A 1 99 ? 11.111 28.746 -7.807 1.00 32.34 97 GLY A N 1
ATOM 701 C CA . GLY A 1 99 ? 10.229 29.436 -6.888 1.00 36.64 97 GLY A CA 1
ATOM 702 C C . GLY A 1 99 ? 11.001 30.162 -5.803 1.00 34.07 97 GLY A C 1
ATOM 703 O O . GLY A 1 99 ? 12.111 29.779 -5.437 1.00 33.88 97 GLY A O 1
ATOM 704 N N . ASN A 1 100 ? 10.410 31.236 -5.286 1.00 30.42 98 ASN A N 1
ATOM 705 C CA . ASN A 1 100 ? 11.023 31.954 -4.179 1.00 30.23 98 ASN A CA 1
ATOM 706 C C . ASN A 1 100 ? 9.935 32.417 -3.220 1.00 29.78 98 ASN A C 1
ATOM 707 O O . ASN A 1 100 ? 8.740 32.271 -3.483 1.00 31.62 98 ASN A O 1
ATOM 712 N N . ALA A 1 101 ? 10.368 32.969 -2.091 1.00 29.60 99 ALA A N 1
ATOM 713 C CA . ALA A 1 101 ? 9.473 33.570 -1.116 1.00 28.78 99 ALA A CA 1
ATOM 714 C C . ALA A 1 101 ? 10.094 34.848 -0.584 1.00 27.69 99 ALA A C 1
ATOM 715 O O . ALA A 1 101 ? 11.274 34.872 -0.228 1.00 24.61 99 ALA A O 1
ATOM 717 N N . GLY A 1 102 ? 9.287 35.912 -0.519 1.00 27.48 100 GLY A N 1
ATOM 718 C CA . GLY A 1 102 ? 9.695 37.145 0.113 1.00 26.75 100 GLY A CA 1
ATOM 719 C C . GLY A 1 102 ? 9.098 37.193 1.503 1.00 26.23 100 GLY A C 1
ATOM 720 O O . GLY A 1 102 ? 7.880 37.245 1.661 1.00 29.18 100 GLY A O 1
ATOM 721 N N . ILE A 1 103 ? 9.965 37.187 2.510 1.00 27.73 101 ILE A N 1
ATOM 722 C CA . ILE A 1 103 ? 9.570 36.942 3.893 1.00 28.67 101 ILE A CA 1
ATOM 723 C C . ILE A 1 103 ? 10.002 38.126 4.752 1.00 29.97 101 ILE A C 1
ATOM 724 O O . ILE A 1 103 ? 11.127 38.625 4.607 1.00 26.34 101 ILE A O 1
ATOM 729 N N . TYR A 1 104 ? 9.094 38.599 5.612 1.00 29.06 102 TYR A N 1
ATOM 730 C CA . TYR A 1 104 ? 9.408 39.527 6.696 1.00 29.69 102 TYR A CA 1
ATOM 731 C C . TYR A 1 104 ? 9.301 38.801 8.032 1.00 30.95 102 TYR A C 1
ATOM 732 O O . TYR A 1 104 ? 8.246 38.245 8.348 1.00 34.25 102 TYR A O 1
ATOM 741 N N . VAL A 1 105 ? 10.362 38.850 8.835 1.00 32.04 103 VAL A N 1
ATOM 742 C CA . VAL A 1 105 ? 10.368 38.261 10.171 1.00 34.88 103 VAL A CA 1
ATOM 743 C C . VAL A 1 105 ? 10.514 39.384 11.190 1.00 38.43 103 VAL A C 1
ATOM 744 O O . VAL A 1 105 ? 11.549 40.063 11.234 1.00 34.93 103 VAL A O 1
ATOM 748 N N . ALA A 1 106 ? 9.474 39.586 12.005 1.00 40.94 104 ALA A N 1
ATOM 749 C CA . ALA A 1 106 ? 9.495 40.576 13.075 1.00 41.94 104 ALA A CA 1
ATOM 750 C C . ALA A 1 106 ? 10.195 40.005 14.309 1.00 42.52 104 ALA A C 1
ATOM 751 O O . ALA A 1 106 ? 10.318 38.787 14.473 1.00 43.60 104 ALA A O 1
ATOM 753 N N . GLU A 1 107 ? 10.609 40.903 15.214 1.00 42.18 105 GLU A N 1
ATOM 754 C CA . GLU A 1 107 ? 11.352 40.460 16.394 1.00 46.60 105 GLU A CA 1
ATOM 755 C C . GLU A 1 107 ? 10.519 39.607 17.333 1.00 46.97 105 GLU A C 1
ATOM 756 O O . GLU A 1 107 ? 11.084 38.888 18.162 1.00 47.02 105 GLU A O 1
ATOM 762 N N . SER A 1 108 ? 9.199 39.656 17.206 1.00 49.12 106 SER A N 1
ATOM 763 C CA . SER A 1 108 ? 8.325 38.783 17.972 1.00 51.44 106 SER A CA 1
ATOM 764 C C . SER A 1 108 ? 8.373 37.340 17.491 1.00 53.09 106 SER A C 1
ATOM 765 O O . SER A 1 108 ? 7.960 36.439 18.229 1.00 59.57 106 SER A O 1
ATOM 768 N N . GLY A 1 109 ? 8.862 37.098 16.281 1.00 52.38 107 GLY A N 1
ATOM 769 C CA . GLY A 1 109 ? 8.821 35.778 15.690 1.00 56.24 107 GLY A CA 1
ATOM 770 C C . GLY A 1 109 ? 7.761 35.617 14.619 1.00 52.81 107 GLY A C 1
ATOM 771 O O . GLY A 1 109 ? 7.758 34.602 13.914 1.00 51.38 107 GLY A O 1
ATOM 772 N N . GLU A 1 110 ? 6.871 36.595 14.477 1.00 43.74 108 GLU A N 1
ATOM 773 C CA . GLU A 1 110 ? 5.815 36.523 13.484 1.00 46.56 108 GLU A CA 1
ATOM 774 C C . GLU A 1 110 ? 6.394 36.645 12.073 1.00 45.44 108 GLU A C 1
ATOM 775 O O . GLU A 1 110 ? 7.443 37.260 11.860 1.00 42.58 108 GLU A O 1
ATOM 781 N N . ASN A 1 111 ? 5.700 36.043 11.106 1.00 41.58 109 ASN A N 1
ATOM 782 C CA . ASN A 1 111 ? 6.121 36.014 9.713 1.00 36.64 109 ASN A CA 1
ATOM 783 C C . ASN A 1 111 ? 5.099 36.687 8.810 1.00 37.68 109 ASN A C 1
ATOM 784 O O . ASN A 1 111 ? 3.912 36.780 9.124 1.00 39.69 109 ASN A O 1
ATOM 789 N N . MET A 1 112 ? 5.591 37.140 7.665 1.00 34.02 110 MET A N 1
ATOM 790 C CA . MET A 1 112 ? 4.782 37.471 6.506 1.00 33.00 110 MET A CA 1
ATOM 791 C C . MET A 1 112 ? 5.465 36.761 5.354 1.00 33.15 110 MET A C 1
ATOM 792 O O . MET A 1 112 ? 6.678 36.911 5.184 1.00 31.82 110 MET A O 1
ATOM 797 N N . ILE A 1 113 ? 4.727 35.951 4.602 1.00 30.21 111 ILE A N 1
ATOM 798 C CA . ILE A 1 113 ? 5.323 35.159 3.533 1.00 29.60 111 ILE A CA 1
ATOM 799 C C . ILE A 1 113 ? 4.548 35.395 2.250 1.00 30.93 111 ILE A C 1
ATOM 800 O O . ILE A 1 113 ? 3.327 35.211 2.210 1.00 34.52 111 ILE A O 1
ATOM 805 N N . VAL A 1 114 ? 5.264 35.773 1.200 1.00 30.15 112 VAL A N 1
ATOM 806 C CA . VAL A 1 114 ? 4.734 35.862 -0.151 1.00 30.42 112 VAL A CA 1
ATOM 807 C C . VAL A 1 114 ? 5.550 34.913 -1.009 1.00 29.19 112 VAL A C 1
ATOM 808 O O . VAL A 1 114 ? 6.774 35.052 -1.097 1.00 30.98 112 VAL A O 1
ATOM 812 N N . ILE A 1 115 ? 4.890 33.931 -1.602 1.00 30.16 113 ILE A N 1
ATOM 813 C CA . ILE A 1 115 ? 5.547 32.948 -2.458 1.00 32.32 113 ILE A CA 1
ATOM 814 C C . ILE A 1 115 ? 5.303 33.320 -3.912 1.00 32.01 113 ILE A C 1
ATOM 815 O O . ILE A 1 115 ? 4.183 33.684 -4.292 1.00 34.82 113 ILE A O 1
ATOM 820 N N . SER A 1 116 ? 6.350 33.225 -4.729 1.00 28.04 114 SER A N 1
ATOM 821 C CA . SER A 1 116 ? 6.232 33.244 -6.187 1.00 28.29 114 SER A CA 1
ATOM 822 C C . SER A 1 116 ? 6.500 31.806 -6.612 1.00 31.11 114 SER A C 1
ATOM 823 O O . SER A 1 116 ? 7.659 31.400 -6.730 1.00 33.11 114 SER A O 1
ATOM 826 N N . GLU A 1 117 ? 5.432 31.048 -6.888 1.00 35.66 115 GLU A N 1
ATOM 827 C CA . GLU A 1 117 ? 5.579 29.595 -7.013 1.00 38.89 115 GLU A CA 1
ATOM 828 C C . GLU A 1 117 ? 6.566 29.208 -8.114 1.00 36.68 115 GLU A C 1
ATOM 829 O O . GLU A 1 117 ? 7.336 28.253 -7.952 1.00 34.99 115 GLU A O 1
ATOM 835 N N . GLY A 1 118 ? 6.581 29.948 -9.219 1.00 32.72 116 GLY A N 1
ATOM 836 C CA . GLY A 1 118 ? 7.547 29.690 -10.273 1.00 37.31 116 GLY A CA 1
ATOM 837 C C . GLY A 1 118 ? 7.478 28.259 -10.773 1.00 39.10 116 GLY A C 1
ATOM 838 O O . GLY A 1 118 ? 6.400 27.725 -11.050 1.00 39.04 116 GLY A O 1
ATOM 839 N N . ALA A 1 119 ? 8.641 27.602 -10.831 1.00 40.25 117 ALA A N 1
ATOM 840 C CA . ALA A 1 119 ? 8.718 26.266 -11.411 1.00 39.32 117 ALA A CA 1
ATOM 841 C C . ALA A 1 119 ? 7.932 25.235 -10.613 1.00 40.40 117 ALA A C 1
ATOM 842 O O . ALA A 1 119 ? 7.638 24.155 -11.139 1.00 36.83 117 ALA A O 1
ATOM 844 N N . ASN A 1 120 ? 7.566 25.550 -9.368 1.00 38.19 118 ASN A N 1
ATOM 845 C CA . ASN A 1 120 ? 6.724 24.646 -8.593 1.00 34.42 118 ASN A CA 1
ATOM 846 C C . ASN A 1 120 ? 5.387 24.423 -9.283 1.00 35.63 118 ASN A C 1
ATOM 847 O O . ASN A 1 120 ? 4.749 23.384 -9.086 1.00 36.77 118 ASN A O 1
ATOM 852 N N . GLY A 1 121 ? 4.955 25.375 -10.107 1.00 36.76 119 GLY A N 1
ATOM 853 C CA . GLY A 1 121 ? 3.706 25.216 -10.833 1.00 41.30 119 GLY A CA 1
ATOM 854 C C . GLY A 1 121 ? 3.779 24.249 -11.993 1.00 39.43 119 GLY A C 1
ATOM 855 O O . GLY A 1 121 ? 2.736 23.935 -12.575 1.00 41.59 119 GLY A O 1
ATOM 856 N N . MET A 1 122 ? 4.978 23.791 -12.349 1.00 40.19 120 MET A N 1
ATOM 857 C CA . MET A 1 122 ? 5.171 22.836 -13.434 1.00 41.95 120 MET A CA 1
ATOM 858 C C . MET A 1 122 ? 5.298 21.398 -12.960 1.00 39.08 120 MET A C 1
ATOM 859 O O . MET A 1 122 ? 5.329 20.492 -13.793 1.00 46.54 120 MET A O 1
ATOM 864 N N . LEU A 1 123 ? 5.362 21.163 -11.656 1.00 39.03 121 LEU A N 1
ATOM 865 C CA . LEU A 1 123 ? 5.560 19.811 -11.147 1.00 42.26 121 LEU A CA 1
ATOM 866 C C . LEU A 1 123 ? 4.294 18.984 -11.395 1.00 39.49 121 LEU A C 1
ATOM 867 O O . LEU A 1 123 ? 3.274 19.180 -10.727 1.00 35.06 121 LEU A O 1
ATOM 872 N N . LYS A 1 124 ? 4.355 18.090 -12.376 1.00 40.66 122 LYS A N 1
ATOM 873 C CA . LYS A 1 124 ? 3.306 17.154 -12.754 1.00 40.86 122 LYS A CA 1
ATOM 874 C C . LYS A 1 124 ? 3.884 15.749 -12.776 1.00 44.21 122 LYS A C 1
ATOM 875 O O . LYS A 1 124 ? 5.105 15.577 -12.876 1.00 46.94 122 LYS A O 1
ATOM 881 N N . PRO A 1 125 ? 3.033 14.716 -12.696 1.00 41.33 123 PRO A N 1
ATOM 882 C CA . PRO A 1 125 ? 3.535 13.339 -12.871 1.00 45.29 123 PRO A CA 1
ATOM 883 C C . PRO A 1 125 ? 4.299 13.123 -14.169 1.00 46.56 123 PRO A C 1
ATOM 884 O O . PRO A 1 125 ? 5.296 12.393 -14.184 1.00 49.03 123 PRO A O 1
ATOM 888 N N . SER A 1 126 ? 3.832 13.720 -15.269 1.00 42.21 124 SER A N 1
ATOM 889 C CA . SER A 1 126 ? 4.498 13.560 -16.556 1.00 46.73 124 SER A CA 1
ATOM 890 C C . SER A 1 126 ? 5.933 14.075 -16.523 1.00 53.51 124 SER A C 1
ATOM 891 O O . SER A 1 126 ? 6.796 13.565 -17.248 1.00 57.51 124 SER A O 1
ATOM 894 N N . LEU A 1 127 ? 6.209 15.088 -15.700 1.00 50.31 125 LEU A N 1
ATOM 895 C CA . LEU A 1 127 ? 7.573 15.581 -15.559 1.00 47.73 125 LEU A CA 1
ATOM 896 C C . LEU A 1 127 ? 8.468 14.568 -14.858 1.00 50.93 125 LEU A C 1
ATOM 897 O O . LEU A 1 127 ? 9.690 14.606 -15.034 1.00 51.12 125 LEU A O 1
ATOM 902 N N . VAL A 1 128 ? 7.884 13.658 -14.085 1.00 50.19 126 VAL A N 1
ATOM 903 C CA . VAL A 1 128 ? 8.624 12.658 -13.321 1.00 47.97 126 VAL A CA 1
ATOM 904 C C . VAL A 1 128 ? 8.103 11.268 -13.679 1.00 51.81 126 VAL A C 1
ATOM 905 O O . VAL A 1 128 ? 7.445 10.621 -12.850 1.00 49.90 126 VAL A O 1
ATOM 909 N N . PRO A 1 129 ? 8.383 10.762 -14.886 1.00 55.66 127 PRO A N 1
ATOM 910 C CA . PRO A 1 129 ? 7.713 9.529 -15.347 1.00 54.88 127 PRO A CA 1
ATOM 911 C C . PRO A 1 129 ? 8.039 8.281 -14.532 1.00 53.89 127 PRO A C 1
ATOM 912 O O . PRO A 1 129 ? 7.276 7.310 -14.589 1.00 49.99 127 PRO A O 1
ATOM 916 N N . ASP A 1 130 ? 9.130 8.267 -13.770 1.00 54.95 128 ASP A N 1
ATOM 917 C CA . ASP A 1 130 ? 9.524 7.082 -13.021 1.00 54.27 128 ASP A CA 1
ATOM 918 C C . ASP A 1 130 ? 9.045 7.120 -11.577 1.00 53.98 128 ASP A C 1
ATOM 919 O O . ASP A 1 130 ? 9.555 6.366 -10.741 1.00 52.95 128 ASP A O 1
ATOM 924 N N . LEU A 1 131 ? 8.054 7.960 -11.269 1.00 50.95 129 LEU A N 1
ATOM 925 C CA . LEU A 1 131 ? 7.595 8.066 -9.888 1.00 44.49 129 LEU A CA 1
ATOM 926 C C . LEU A 1 131 ? 6.872 6.803 -9.441 1.00 41.15 129 LEU A C 1
ATOM 927 O O . LEU A 1 131 ? 7.094 6.324 -8.324 1.00 41.65 129 LEU A O 1
ATOM 932 N N . MET A 1 132 ? 6.045 6.223 -10.317 1.00 41.35 130 MET A N 1
ATOM 933 C CA . MET A 1 132 ? 5.265 5.047 -9.941 1.00 39.35 130 MET A CA 1
ATOM 934 C C . MET A 1 132 ? 6.167 3.907 -9.478 1.00 42.25 130 MET A C 1
ATOM 935 O O . MET A 1 132 ? 5.852 3.217 -8.501 1.00 40.25 130 MET A O 1
ATOM 940 N N . ALA A 1 133 ? 7.304 3.706 -10.156 1.00 44.23 131 ALA A N 1
ATOM 941 C CA . ALA A 1 133 ? 8.206 2.615 -9.795 1.00 41.68 131 ALA A CA 1
ATOM 942 C C . ALA A 1 133 ? 8.786 2.795 -8.397 1.00 40.87 131 ALA A C 1
ATOM 943 O O . ALA A 1 133 ? 9.026 1.807 -7.693 1.00 37.11 131 ALA A O 1
ATOM 945 N N . VAL A 1 134 ? 9.042 4.036 -7.982 1.00 40.44 132 VAL A N 1
ATOM 946 C CA . VAL A 1 134 ? 9.566 4.259 -6.637 1.00 39.05 132 VAL A CA 1
ATOM 947 C C . VAL A 1 134 ? 8.465 4.123 -5.595 1.00 39.03 132 VAL A C 1
ATOM 948 O O . VAL A 1 134 ? 8.689 3.572 -4.508 1.00 38.80 132 VAL A O 1
ATOM 952 N N . LEU A 1 135 ? 7.262 4.611 -5.913 1.00 39.22 133 LEU A N 1
ATOM 953 C CA . LEU A 1 135 ? 6.164 4.613 -4.952 1.00 35.52 133 LEU A CA 1
ATOM 954 C C . LEU A 1 135 ? 5.668 3.203 -4.623 1.00 38.19 133 LEU A C 1
ATOM 955 O O . LEU A 1 135 ? 5.210 2.962 -3.500 1.00 36.72 133 LEU A O 1
ATOM 960 N N . VAL A 1 136 ? 5.736 2.261 -5.565 1.00 34.91 134 VAL A N 1
ATOM 961 C CA . VAL A 1 136 ? 5.198 0.932 -5.289 1.00 37.23 134 VAL A CA 1
ATOM 962 C C . VAL A 1 136 ? 6.130 0.156 -4.368 1.00 37.21 134 VAL A C 1
ATOM 963 O O . VAL A 1 136 ? 5.825 -0.975 -3.979 1.00 36.55 134 VAL A O 1
ATOM 967 N N . LYS A 1 137 ? 7.273 0.742 -4.010 1.00 34.73 135 LYS A N 1
ATOM 968 C CA . LYS A 1 137 ? 8.171 0.104 -3.061 1.00 35.66 135 LYS A CA 1
ATOM 969 C C . LYS A 1 137 ? 8.394 0.909 -1.783 1.00 34.69 135 LYS A C 1
ATOM 970 O O . LYS A 1 137 ? 9.096 0.428 -0.887 1.00 40.55 135 LYS A O 1
ATOM 972 N N . ALA A 1 138 ? 7.780 2.083 -1.645 1.00 37.05 136 ALA A N 1
ATOM 973 C CA . ALA A 1 138 ? 7.998 2.979 -0.514 1.00 36.75 136 ALA A CA 1
ATOM 974 C C . ALA A 1 138 ? 7.020 2.701 0.627 1.00 34.59 136 ALA A C 1
ATOM 975 O O . ALA A 1 138 ? 6.046 1.956 0.486 1.00 37.41 136 ALA A O 1
ATOM 977 N N . THR A 1 139 ? 7.303 3.310 1.778 1.00 28.75 137 THR A N 1
ATOM 978 C CA . THR A 1 139 ? 6.440 3.248 2.952 1.00 31.58 137 THR A CA 1
ATOM 979 C C . THR A 1 139 ? 5.628 4.520 3.148 1.00 31.88 137 THR A C 1
ATOM 980 O O . THR A 1 139 ? 4.458 4.453 3.530 1.00 30.15 137 THR A O 1
ATOM 984 N N . LEU A 1 140 ? 6.221 5.684 2.920 1.00 31.14 138 LEU A N 1
ATOM 985 C CA . LEU A 1 140 ? 5.519 6.942 3.118 1.00 31.53 138 LEU A CA 1
ATOM 986 C C . LEU A 1 140 ? 5.657 7.814 1.880 1.00 29.56 138 LEU A C 1
ATOM 987 O O . LEU A 1 140 ? 6.711 7.836 1.236 1.00 33.47 138 LEU A O 1
ATOM 992 N N . VAL A 1 141 ? 4.583 8.521 1.545 1.00 28.46 139 VAL A N 1
ATOM 993 C CA . VAL A 1 141 ? 4.611 9.584 0.552 1.00 29.63 139 VAL A CA 1
ATOM 994 C C . VAL A 1 141 ? 3.983 10.815 1.195 1.00 29.82 139 VAL A C 1
ATOM 995 O O . VAL A 1 141 ? 2.944 10.711 1.860 1.00 27.85 139 VAL A O 1
ATOM 999 N N . VAL A 1 142 ? 4.639 11.965 1.042 1.00 31.11 140 VAL A N 1
ATOM 1000 C CA . VAL A 1 142 ? 4.295 13.191 1.756 1.00 25.90 140 VAL A CA 1
ATOM 1001 C C . VAL A 1 142 ? 4.104 14.314 0.754 1.00 26.49 140 VAL A C 1
ATOM 1002 O O . VAL A 1 142 ? 4.928 14.491 -0.152 1.00 26.64 140 VAL A O 1
ATOM 1006 N N . MET A 1 143 ? 3.038 15.097 0.933 1.00 29.62 141 MET A N 1
ATOM 1007 C CA . MET A 1 143 ? 2.781 16.256 0.087 1.00 27.53 141 MET A CA 1
ATOM 1008 C C . MET A 1 143 ? 2.294 17.416 0.948 1.00 28.19 141 MET A C 1
ATOM 1009 O O . MET A 1 143 ? 1.800 17.221 2.061 1.00 29.06 141 MET A O 1
ATOM 1014 N N . GLN A 1 144 ? 2.443 18.637 0.417 1.00 29.13 142 GLN A N 1
ATOM 1015 C CA . GLN A 1 144 ? 1.976 19.849 1.088 1.00 28.19 142 GLN A CA 1
ATOM 1016 C C . GLN A 1 144 ? 1.083 20.660 0.150 1.00 28.62 142 GLN A C 1
ATOM 1017 O O . GLN A 1 144 ? 0.405 20.085 -0.707 1.00 26.98 142 GLN A O 1
ATOM 1023 N N . CYS A 1 145 ? 1.093 21.990 0.264 1.00 27.27 143 CYS A N 1
ATOM 1024 C CA . CYS A 1 145 ? 0.210 22.832 -0.543 1.00 31.02 143 CYS A CA 1
ATOM 1025 C C . CYS A 1 145 ? 0.985 23.940 -1.238 1.00 35.32 143 CYS A C 1
ATOM 1026 O O . CYS A 1 145 ? 0.497 25.066 -1.391 1.00 36.28 143 CYS A O 1
ATOM 1029 N N . GLU A 1 146 ? 2.207 23.648 -1.678 1.00 30.72 144 GLU A N 1
ATOM 1030 C CA . GLU A 1 146 ? 3.018 24.663 -2.330 1.00 26.09 144 GLU A CA 1
ATOM 1031 C C . GLU A 1 146 ? 3.323 24.300 -3.779 1.00 29.16 144 GLU A C 1
ATOM 1032 O O . GLU A 1 146 ? 4.254 24.850 -4.376 1.00 32.61 144 GLU A O 1
ATOM 1038 N N . ILE A 1 147 ? 2.550 23.385 -4.365 1.00 31.69 145 ILE A N 1
ATOM 1039 C CA . ILE A 1 147 ? 2.539 23.218 -5.816 1.00 34.26 145 ILE A CA 1
ATOM 1040 C C . ILE A 1 147 ? 1.132 23.566 -6.282 1.00 31.04 145 ILE A C 1
ATOM 1041 O O . ILE A 1 147 ? 0.314 24.038 -5.487 1.00 33.86 145 ILE A O 1
ATOM 1046 N N . SER A 1 148 ? 0.848 23.385 -7.559 1.00 32.24 146 SER A N 1
ATOM 1047 C CA . SER A 1 148 ? -0.448 23.832 -8.062 1.00 35.40 146 SER A CA 1
ATOM 1048 C C . SER A 1 148 ? -1.571 22.859 -7.690 1.00 34.26 146 SER A C 1
ATOM 1049 O O . SER A 1 148 ? -1.355 21.647 -7.610 1.00 33.36 146 SER A O 1
ATOM 1052 N N . PRO A 1 149 ? -2.783 23.377 -7.452 1.00 37.23 147 PRO A N 1
ATOM 1053 C CA . PRO A 1 149 ? -3.913 22.485 -7.100 1.00 36.94 147 PRO A CA 1
ATOM 1054 C C . PRO A 1 149 ? -4.203 21.398 -8.126 1.00 35.72 147 PRO A C 1
ATOM 1055 O O . PRO A 1 149 ? -4.396 20.239 -7.741 1.00 35.86 147 PRO A O 1
ATOM 1059 N N . ASP A 1 150 ? -4.238 21.733 -9.423 1.00 39.43 148 ASP A N 1
ATOM 1060 C CA . ASP A 1 150 ? -4.554 20.727 -10.437 1.00 38.05 148 ASP A CA 1
ATOM 1061 C C . ASP A 1 150 ? -3.459 19.681 -10.541 1.00 39.43 148 ASP A C 1
ATOM 1062 O O . ASP A 1 150 ? -3.743 18.499 -10.762 1.00 42.87 148 ASP A O 1
ATOM 1067 N N . ASN A 1 151 ? -2.202 20.089 -10.377 1.00 33.67 149 ASN A N 1
ATOM 1068 C CA . ASN A 1 151 ? -1.123 19.116 -10.458 1.00 34.01 149 ASN A CA 1
ATOM 1069 C C . ASN A 1 151 ? -1.078 18.246 -9.216 1.00 35.68 149 ASN A C 1
ATOM 1070 O O . ASN A 1 151 ? -0.693 17.075 -9.298 1.00 35.13 149 ASN A O 1
ATOM 1075 N N . THR A 1 152 ? -1.474 18.795 -8.066 1.00 31.31 150 THR A N 1
ATOM 1076 C CA . THR A 1 152 ? -1.630 17.972 -6.877 1.00 32.55 150 THR A CA 1
ATOM 1077 C C . THR A 1 152 ? -2.603 16.831 -7.136 1.00 34.71 150 THR A C 1
ATOM 1078 O O . THR A 1 152 ? -2.347 15.685 -6.743 1.00 30.70 150 THR A O 1
ATOM 1082 N N . LEU A 1 153 ? -3.717 17.122 -7.818 1.00 35.84 151 LEU A N 1
ATOM 1083 C CA . LEU A 1 153 ? -4.714 16.086 -8.076 1.00 35.99 151 LEU A CA 1
ATOM 1084 C C . LEU A 1 153 ? -4.199 15.023 -9.035 1.00 35.43 151 LEU A C 1
ATOM 1085 O O . LEU A 1 153 ? -4.587 13.854 -8.924 1.00 40.51 151 LEU A O 1
ATOM 1090 N N . LEU A 1 154 ? -3.333 15.398 -9.977 1.00 32.47 152 LEU A N 1
ATOM 1091 C CA . LEU A 1 154 ? -2.698 14.393 -10.822 1.00 34.83 152 LEU A CA 1
ATOM 1092 C C . LEU A 1 154 ? -1.817 13.474 -9.988 1.00 37.60 152 LEU A C 1
ATOM 1093 O O . LEU A 1 154 ? -1.831 12.253 -10.176 1.00 37.50 152 LEU A O 1
ATOM 1098 N N . PHE A 1 155 ? -1.063 14.044 -9.039 1.00 36.07 153 PHE A N 1
ATOM 1099 C CA . PHE A 1 155 ? -0.242 13.223 -8.157 1.00 33.59 153 PHE A CA 1
ATOM 1100 C C . PHE A 1 155 ? -1.106 12.346 -7.263 1.00 36.25 153 PHE A C 1
ATOM 1101 O O . PHE A 1 155 ? -0.733 11.204 -6.957 1.00 37.65 153 PHE A O 1
ATOM 1109 N N . VAL A 1 156 ? -2.261 12.860 -6.834 1.00 34.00 154 VAL A N 1
ATOM 1110 C CA . VAL A 1 156 ? -3.193 12.049 -6.055 1.00 33.21 154 VAL A CA 1
ATOM 1111 C C . VAL A 1 156 ? -3.582 10.796 -6.829 1.00 33.62 154 VAL A C 1
ATOM 1112 O O . VAL A 1 156 ? -3.661 9.697 -6.264 1.00 32.21 154 VAL A O 1
ATOM 1116 N N . GLU A 1 157 ? -3.825 10.939 -8.135 1.00 34.78 155 GLU A N 1
ATOM 1117 C CA . GLU A 1 157 ? -4.221 9.792 -8.947 1.00 33.86 155 GLU A CA 1
ATOM 1118 C C . GLU A 1 157 ? -3.088 8.774 -9.066 1.00 39.25 155 GLU A C 1
ATOM 1119 O O . GLU A 1 157 ? -3.335 7.564 -9.038 1.00 44.87 155 GLU A O 1
ATOM 1125 N N . VAL A 1 158 ? -1.842 9.238 -9.201 1.00 36.16 156 VAL A N 1
ATOM 1126 C CA . VAL A 1 158 ? -0.703 8.321 -9.235 1.00 37.85 156 VAL A CA 1
ATOM 1127 C C . VAL A 1 158 ? -0.553 7.594 -7.904 1.00 36.37 156 VAL A C 1
ATOM 1128 O O . VAL A 1 158 ? -0.336 6.375 -7.867 1.00 33.45 156 VAL A O 1
ATOM 1132 N N . ILE A 1 159 ? -0.665 8.327 -6.789 1.00 39.61 157 ILE A N 1
ATOM 1133 C CA . ILE A 1 159 ? -0.506 7.712 -5.471 1.00 33.82 157 ILE A CA 1
ATOM 1134 C C . ILE A 1 159 ? -1.614 6.703 -5.217 1.00 32.13 157 ILE A C 1
ATOM 1135 O O . ILE A 1 159 ? -1.370 5.610 -4.697 1.00 36.00 157 ILE A O 1
ATOM 1140 N N . LYS A 1 160 ? -2.841 7.039 -5.609 1.00 32.78 158 LYS A N 1
ATOM 1141 C CA . LYS A 1 160 ? -3.957 6.110 -5.473 1.00 34.55 158 LYS A CA 1
ATOM 1142 C C . LYS A 1 160 ? -3.680 4.806 -6.217 1.00 36.93 158 LYS A C 1
ATOM 1143 O O . LYS A 1 160 ? -3.966 3.715 -5.709 1.00 37.47 158 LYS A O 1
ATOM 1149 N N . GLN A 1 161 ? -3.098 4.898 -7.413 1.00 39.48 159 GLN A N 1
ATOM 1150 C CA . GLN A 1 161 ? -2.727 3.691 -8.138 1.00 40.95 159 GLN A CA 1
ATOM 1151 C C . GLN A 1 161 ? -1.566 2.975 -7.458 1.00 40.73 159 GLN A C 1
ATOM 1152 O O . GLN A 1 161 ? -1.496 1.741 -7.486 1.00 41.95 159 GLN A O 1
ATOM 1158 N N . ALA A 1 162 ? -0.665 3.728 -6.821 1.00 37.83 160 ALA A N 1
ATOM 1159 C CA . ALA A 1 162 ? 0.489 3.103 -6.187 1.00 39.45 160 ALA A CA 1
ATOM 1160 C C . ALA A 1 162 ? 0.098 2.370 -4.913 1.00 37.69 160 ALA A C 1
ATOM 1161 O O . ALA A 1 162 ? 0.640 1.298 -4.621 1.00 35.70 160 ALA A O 1
ATOM 1163 N N . LYS A 1 163 ? -0.860 2.906 -4.152 1.00 35.65 161 LYS A N 1
ATOM 1164 C CA . LYS A 1 163 ? -1.227 2.222 -2.918 1.00 36.46 161 LYS A CA 1
ATOM 1165 C C . LYS A 1 163 ? -1.992 0.930 -3.201 1.00 39.31 161 LYS A C 1
ATOM 1166 O O . LYS A 1 163 ? -1.889 -0.033 -2.433 1.00 39.01 161 LYS A O 1
ATOM 1172 N N . ALA A 1 164 ? -2.728 0.870 -4.313 1.00 37.82 162 ALA A N 1
ATOM 1173 C CA . ALA A 1 164 ? -3.429 -0.361 -4.658 1.00 37.27 162 ALA A CA 1
ATOM 1174 C C . ALA A 1 164 ? -2.456 -1.466 -5.061 1.00 40.58 162 ALA A C 1
ATOM 1175 O O . ALA A 1 164 ? -2.777 -2.656 -4.938 1.00 40.41 162 ALA A O 1
ATOM 1177 N N . GLN A 1 165 ? -1.272 -1.092 -5.545 1.00 40.92 163 GLN A N 1
ATOM 1178 C CA . GLN A 1 165 ? -0.216 -2.034 -5.886 1.00 39.25 163 GLN A CA 1
ATOM 1179 C C . GLN A 1 165 ? 0.735 -2.297 -4.728 1.00 38.39 163 GLN A C 1
ATOM 1180 O O . GLN A 1 165 ? 1.420 -3.323 -4.725 1.00 38.10 163 GLN A O 1
ATOM 1186 N N . ASN A 1 166 ? 0.864 -1.350 -3.802 1.00 37.84 164 ASN A N 1
ATOM 1187 C CA . ASN A 1 166 ? 1.759 -1.462 -2.650 1.00 37.29 164 ASN A CA 1
ATOM 1188 C C . ASN A 1 166 ? 0.941 -1.176 -1.389 1.00 37.70 164 ASN A C 1
ATOM 1189 O O . ASN A 1 166 ? 0.799 -0.016 -0.996 1.00 37.60 164 ASN A O 1
ATOM 1194 N N . SER A 1 167 ? 0.435 -2.223 -0.726 1.00 39.02 165 SER A N 1
ATOM 1195 C CA . SER A 1 167 ? -0.425 -2.016 0.440 1.00 38.12 165 SER A CA 1
ATOM 1196 C C . SER A 1 167 ? 0.335 -1.516 1.645 1.00 39.97 165 SER A C 1
ATOM 1197 O O . SER A 1 167 ? -0.280 -1.213 2.670 1.00 38.69 165 SER A O 1
ATOM 1200 N N . SER A 1 168 ? 1.647 -1.418 1.546 1.00 39.87 166 SER A N 1
ATOM 1201 C CA . SER A 1 168 ? 2.453 -0.923 2.640 1.00 38.24 166 SER A CA 1
ATOM 1202 C C . SER A 1 168 ? 2.587 0.590 2.622 1.00 37.26 166 SER A C 1
ATOM 1203 O O . SER A 1 168 ? 3.051 1.169 3.609 1.00 38.19 166 SER A O 1
ATOM 1206 N N . LEU A 1 169 ? 2.147 1.241 1.548 1.00 36.14 167 LEU A N 1
ATOM 1207 C CA . LEU A 1 169 ? 2.334 2.674 1.384 1.00 36.43 167 LEU A CA 1
ATOM 1208 C C . LEU A 1 169 ? 1.275 3.469 2.151 1.00 33.10 167 LEU A C 1
ATOM 1209 O O . LEU A 1 169 ? 0.078 3.179 2.056 1.00 35.20 167 LEU A O 1
ATOM 1214 N N . ARG A 1 170 ? 1.721 4.465 2.921 1.00 31.79 168 ARG A N 1
ATOM 1215 C CA . ARG A 1 170 ? 0.844 5.406 3.617 1.00 30.54 168 ARG A CA 1
ATOM 1216 C C . ARG A 1 170 ? 1.085 6.815 3.084 1.00 28.95 168 ARG A C 1
ATOM 1217 O O . ARG A 1 170 ? 2.233 7.237 2.925 1.00 28.32 168 ARG A O 1
ATOM 1225 N N . PHE A 1 171 ? 0.000 7.542 2.819 1.00 28.06 169 PHE A N 1
ATOM 1226 C CA . PHE A 1 171 ? 0.048 8.911 2.321 1.00 27.62 169 PHE A CA 1
ATOM 1227 C C . PHE A 1 171 ? -0.129 9.865 3.500 1.00 27.56 169 PHE A C 1
ATOM 1228 O O . PHE A 1 171 ? -1.174 9.857 4.159 1.00 28.13 169 PHE A O 1
ATOM 1236 N N . VAL A 1 172 ? 0.903 10.666 3.774 1.00 30.71 170 VAL A N 1
ATOM 1237 C CA . VAL A 1 172 ? 0.878 11.702 4.811 1.00 30.02 170 VAL A CA 1
ATOM 1238 C C . VAL A 1 172 ? 0.661 13.056 4.144 1.00 24.99 170 VAL A C 1
ATOM 1239 O O . VAL A 1 172 ? 1.489 13.502 3.337 1.00 22.44 170 VAL A O 1
ATOM 1243 N N . PHE A 1 173 ? -0.448 13.721 4.475 1.00 25.54 171 PHE A N 1
ATOM 1244 C CA . PHE A 1 173 ? -0.793 14.997 3.854 1.00 24.51 171 PHE A CA 1
ATOM 1245 C C . PHE A 1 173 ? -0.696 16.103 4.893 1.00 27.22 171 PHE A C 1
ATOM 1246 O O . PHE A 1 173 ? -1.411 16.078 5.902 1.00 26.68 171 PHE A O 1
ATOM 1254 N N . ASN A 1 174 ? 0.201 17.058 4.651 1.00 28.45 172 ASN A N 1
ATOM 1255 C CA . ASN A 1 174 ? 0.364 18.244 5.486 1.00 25.65 172 ASN A CA 1
ATOM 1256 C C . ASN A 1 174 ? -0.232 19.438 4.753 1.00 32.30 172 ASN A C 1
ATOM 1257 O O . ASN A 1 174 ? 0.396 19.967 3.822 1.00 33.85 172 ASN A O 1
ATOM 1262 N N . PRO A 1 175 ? -1.449 19.891 5.107 1.00 28.25 173 PRO A N 1
ATOM 1263 C CA . PRO A 1 175 ? -2.146 20.925 4.317 1.00 30.32 173 PRO A CA 1
ATOM 1264 C C . PRO A 1 175 ? -1.628 22.332 4.599 1.00 33.06 173 PRO A C 1
ATOM 1265 O O . PRO A 1 175 ? -2.360 23.220 5.058 1.00 30.05 173 PRO A O 1
ATOM 1269 N N . ALA A 1 176 ? -0.347 22.554 4.307 1.00 34.33 174 ALA A N 1
ATOM 1270 C CA . ALA A 1 176 ? 0.302 23.804 4.656 1.00 31.85 174 ALA A CA 1
ATOM 1271 C C . ALA A 1 176 ? 0.950 24.423 3.425 1.00 27.78 174 ALA A C 1
ATOM 1272 O O . ALA A 1 176 ? 1.527 23.701 2.607 1.00 28.13 174 ALA A O 1
ATOM 1274 N N . PRO A 1 177 ? 0.795 25.745 3.216 1.00 33.21 175 PRO A N 1
ATOM 1275 C CA . PRO A 1 177 ? -0.081 26.638 3.994 1.00 36.77 175 PRO A CA 1
ATOM 1276 C C . PRO A 1 177 ? -1.525 26.444 3.559 1.00 35.15 175 PRO A C 1
ATOM 1277 O O . PRO A 1 177 ? -1.739 25.835 2.507 1.00 37.83 175 PRO A O 1
ATOM 1281 N N . TYR A 1 178 ? -2.498 26.917 4.330 1.00 33.43 176 TYR A N 1
ATOM 1282 C CA . TYR A 1 178 ? -3.876 26.739 3.900 1.00 34.37 176 TYR A CA 1
ATOM 1283 C C . TYR A 1 178 ? -4.118 27.447 2.572 1.00 39.06 176 TYR A C 1
ATOM 1284 O O . TYR A 1 178 ? -3.823 28.637 2.422 1.00 39.46 176 TYR A O 1
ATOM 1293 N N . ARG A 1 179 ? -4.638 26.698 1.601 1.00 38.98 177 ARG A N 1
ATOM 1294 C CA . ARG A 1 179 ? -4.972 27.200 0.274 1.00 37.78 177 ARG A CA 1
ATOM 1295 C C . ARG A 1 179 ? -6.441 26.897 0.038 1.00 41.27 177 ARG A C 1
ATOM 1296 O O . ARG A 1 179 ? -6.843 25.728 0.064 1.00 42.89 177 ARG A O 1
ATOM 1304 N N . ALA A 1 180 ? -7.232 27.934 -0.230 1.00 40.25 178 ALA A N 1
ATOM 1305 C CA . ALA A 1 180 ? -8.653 27.726 -0.468 1.00 40.60 178 ALA A CA 1
ATOM 1306 C C . ALA A 1 180 ? -8.937 27.040 -1.800 1.00 40.69 178 ALA A C 1
ATOM 1307 O O . ALA A 1 180 ? -10.031 26.492 -1.974 1.00 39.38 178 ALA A O 1
ATOM 1309 N N . ASP A 1 181 ? -7.987 27.046 -2.735 1.00 40.93 179 ASP A N 1
ATOM 1310 C CA . ASP A 1 181 ? -8.193 26.477 -4.065 1.00 39.57 179 ASP A CA 1
ATOM 1311 C C . ASP A 1 181 ? -7.784 25.005 -4.177 1.00 37.67 179 ASP A C 1
ATOM 1312 O O . ASP A 1 181 ? -7.740 24.476 -5.290 1.00 40.44 179 ASP A O 1
ATOM 1317 N N . TYR A 1 182 ? -7.476 24.341 -3.067 1.00 33.66 180 TYR A N 1
ATOM 1318 C CA . TYR A 1 182 ? -7.161 22.916 -3.081 1.00 39.49 180 TYR A CA 1
ATOM 1319 C C . TYR A 1 182 ? -8.439 22.098 -2.884 1.00 39.76 180 TYR A C 1
ATOM 1320 O O . TYR A 1 182 ? -9.249 22.398 -2.000 1.00 39.16 180 TYR A O 1
ATOM 1329 N N . ASP A 1 183 ? -8.614 21.060 -3.703 1.00 36.82 181 ASP A N 1
ATOM 1330 C CA . ASP A 1 183 ? -9.716 20.110 -3.548 1.00 33.36 181 ASP A CA 1
ATOM 1331 C C . ASP A 1 183 ? -9.347 19.147 -2.416 1.00 36.97 181 ASP A C 1
ATOM 1332 O O . ASP A 1 183 ? -8.865 18.034 -2.633 1.00 38.34 181 ASP A O 1
ATOM 1337 N N . PHE A 1 184 ? -9.575 19.596 -1.174 1.00 38.62 182 PHE A N 1
ATOM 1338 C CA . PHE A 1 184 ? -9.209 18.788 -0.013 1.00 36.80 182 PHE A CA 1
ATOM 1339 C C . PHE A 1 184 ? -10.004 17.493 0.042 1.00 36.14 182 PHE A C 1
ATOM 1340 O O . PHE A 1 184 ? -9.487 16.466 0.503 1.00 34.94 182 PHE A O 1
ATOM 1348 N N . SER A 1 185 ? -11.252 17.516 -0.424 1.00 36.11 183 SER A N 1
ATOM 1349 C CA . SER A 1 185 ? -12.058 16.302 -0.425 1.00 37.72 183 SER A CA 1
ATOM 1350 C C . SER A 1 185 ? -11.392 15.203 -1.243 1.00 39.78 183 SER A C 1
ATOM 1351 O O . SER A 1 185 ? -11.301 14.051 -0.800 1.00 35.92 183 SER A O 1
ATOM 1354 N N . LYS A 1 186 ? -10.903 15.546 -2.438 1.00 37.86 184 LYS A N 1
ATOM 1355 C CA . LYS A 1 186 ? -10.272 14.537 -3.280 1.00 36.50 184 LYS A CA 1
ATOM 1356 C C . LYS A 1 186 ? -8.945 14.078 -2.694 1.00 37.38 184 LYS A C 1
ATOM 1357 O O . LYS A 1 186 ? -8.628 12.884 -2.739 1.00 37.69 184 LYS A O 1
ATOM 1363 N N . ILE A 1 187 ? -8.167 15.000 -2.112 1.00 33.87 185 ILE A N 1
ATOM 1364 C CA . ILE A 1 187 ? -6.885 14.605 -1.535 1.00 35.70 185 ILE A CA 1
ATOM 1365 C C . ILE A 1 187 ? -7.105 13.679 -0.344 1.00 34.18 185 ILE A C 1
ATOM 1366 O O . ILE A 1 187 ? -6.412 12.664 -0.189 1.00 32.31 185 ILE A O 1
ATOM 1371 N N . LEU A 1 188 ? -8.091 13.995 0.501 1.00 33.35 186 LEU A N 1
ATOM 1372 C CA . LEU A 1 188 ? -8.350 13.187 1.682 1.00 30.23 186 LEU A CA 1
ATOM 1373 C C . LEU A 1 188 ? -8.831 11.784 1.340 1.00 30.75 186 LEU A C 1
ATOM 1374 O O . LEU A 1 188 ? -8.734 10.894 2.190 1.00 32.00 186 LEU A O 1
ATOM 1379 N N . SER A 1 189 ? -9.368 11.569 0.136 1.00 32.20 187 SER A N 1
ATOM 1380 C CA . SER A 1 189 ? -9.913 10.259 -0.213 1.00 32.47 187 SER A CA 1
ATOM 1381 C C . SER A 1 189 ? -8.841 9.179 -0.303 1.00 31.44 187 SER A C 1
ATOM 1382 O O . SER A 1 189 ? -9.175 7.991 -0.254 1.00 32.52 187 SER A O 1
ATOM 1385 N N . ILE A 1 190 ? -7.570 9.555 -0.448 1.00 32.66 188 ILE A N 1
ATOM 1386 C CA . ILE A 1 190 ? -6.462 8.609 -0.402 1.00 29.44 188 ILE A CA 1
ATOM 1387 C C . ILE A 1 190 ? -5.473 8.929 0.710 1.00 33.17 188 ILE A C 1
ATOM 1388 O O . ILE A 1 190 ? -4.431 8.259 0.813 1.00 30.33 188 ILE A O 1
ATOM 1393 N N . THR A 1 191 ? -5.759 9.941 1.537 1.00 27.75 189 THR A N 1
ATOM 1394 C CA . THR A 1 191 ? -4.906 10.285 2.667 1.00 29.78 189 THR A CA 1
ATOM 1395 C C . THR A 1 191 ? -5.040 9.261 3.789 1.00 30.55 189 THR A C 1
ATOM 1396 O O . THR A 1 191 ? -6.149 8.873 4.168 1.00 25.89 189 THR A O 1
ATOM 1400 N N . ASP A 1 192 ? -3.900 8.841 4.342 1.00 29.50 190 ASP A N 1
ATOM 1401 C CA . ASP A 1 192 ? -3.896 7.951 5.497 1.00 28.54 190 ASP A CA 1
ATOM 1402 C C . ASP A 1 192 ? -3.756 8.694 6.813 1.00 30.31 190 ASP A C 1
ATOM 1403 O O . ASP A 1 192 ? -4.486 8.404 7.767 1.00 30.47 190 ASP A O 1
ATOM 1408 N N . ILE A 1 193 ? -2.849 9.664 6.871 1.00 28.91 191 ILE A N 1
ATOM 1409 C CA . ILE A 1 193 ? -2.619 10.474 8.056 1.00 28.88 191 ILE A CA 1
ATOM 1410 C C . ILE A 1 193 ? -2.642 11.934 7.619 1.00 27.61 191 ILE A C 1
ATOM 1411 O O . ILE A 1 193 ? -1.842 12.344 6.768 1.00 27.12 191 ILE A O 1
ATOM 1416 N N . PHE A 1 194 ? -3.561 12.705 8.194 1.00 28.36 192 PHE A N 1
ATOM 1417 C CA . PHE A 1 194 ? -3.778 14.114 7.882 1.00 26.26 192 PHE A CA 1
ATOM 1418 C C . PHE A 1 194 ? -3.185 14.954 9.010 1.00 26.49 192 PHE A C 1
ATOM 1419 O O . PHE A 1 194 ? -3.477 14.708 10.187 1.00 26.86 192 PHE A O 1
ATOM 1427 N N . CYS A 1 195 ? -2.358 15.940 8.654 1.00 24.93 193 CYS A N 1
ATOM 1428 C CA . CYS A 1 195 ? -1.534 16.678 9.617 1.00 23.76 193 CYS A CA 1
ATOM 1429 C C . CYS A 1 195 ? -1.721 18.184 9.496 1.00 28.93 193 CYS A C 1
ATOM 1430 O O . CYS A 1 195 ? -0.794 18.900 9.103 1.00 29.75 193 CYS A O 1
ATOM 1433 N N . PRO A 1 196 ? -2.883 18.710 9.865 1.00 32.30 194 PRO A N 1
ATOM 1434 C CA . PRO A 1 196 ? -3.055 20.163 9.859 1.00 26.37 194 PRO A CA 1
ATOM 1435 C C . PRO A 1 196 ? -2.596 20.782 11.171 1.00 30.02 194 PRO A C 1
ATOM 1436 O O . PRO A 1 196 ? -2.578 20.142 12.224 1.00 29.74 194 PRO A O 1
ATOM 1440 N N . ASN A 1 197 ? -2.250 22.060 11.101 1.00 32.89 195 ASN A N 1
ATOM 1441 C CA . ASN A 1 197 ? -2.080 22.807 12.334 1.00 33.84 195 ASN A CA 1
ATOM 1442 C C . ASN A 1 197 ? -3.424 23.420 12.725 1.00 34.76 195 ASN A C 1
ATOM 1443 O O . ASN A 1 197 ? -4.459 23.161 12.103 1.00 34.67 195 ASN A O 1
ATOM 1448 N N . GLU A 1 198 ? -3.410 24.233 13.778 1.00 38.19 196 GLU A N 1
ATOM 1449 C CA . GLU A 1 198 ? -4.644 24.755 14.355 1.00 36.94 196 GLU A CA 1
ATOM 1450 C C . GLU A 1 198 ? -5.421 25.607 13.354 1.00 40.60 196 GLU A C 1
ATOM 1451 O O . GLU A 1 198 ? -6.616 25.376 13.125 1.00 45.82 196 GLU A O 1
ATOM 1457 N N . LEU A 1 199 ? -4.761 26.596 12.737 1.00 44.09 197 LEU A N 1
ATOM 1458 C CA . LEU A 1 199 ? -5.469 27.494 11.823 1.00 43.28 197 LEU A CA 1
ATOM 1459 C C . LEU A 1 199 ? -5.923 26.758 10.571 1.00 40.99 197 LEU A C 1
ATOM 1460 O O . LEU A 1 199 ? -7.021 27.009 10.061 1.00 39.10 197 LEU A O 1
ATOM 1462 N N . GLU A 1 200 ? -5.086 25.848 10.063 1.00 41.17 198 GLU A N 1
ATOM 1463 C CA . GLU A 1 200 ? -5.445 25.070 8.879 1.00 40.22 198 GLU A CA 1
ATOM 1464 C C . GLU A 1 200 ? -6.646 24.171 9.143 1.00 42.54 198 GLU A C 1
ATOM 1465 O O . GLU A 1 200 ? -7.538 24.047 8.294 1.00 42.40 198 GLU A O 1
ATOM 1471 N N . ALA A 1 201 ? -6.690 23.534 10.316 1.00 41.44 199 ALA A N 1
ATOM 1472 C CA . ALA A 1 201 ? -7.841 22.706 10.651 1.00 39.86 199 ALA A CA 1
ATOM 1473 C C . ALA A 1 201 ? -9.103 23.546 10.779 1.00 46.64 199 ALA A C 1
ATOM 1474 O O . ALA A 1 201 ? -10.194 23.094 10.412 1.00 46.47 199 ALA A O 1
ATOM 1476 N N . LEU A 1 202 ? -8.969 24.780 11.267 1.00 49.38 200 LEU A N 1
ATOM 1477 C CA . LEU A 1 202 ? -10.137 25.637 11.446 1.00 48.47 200 LEU A CA 1
ATOM 1478 C C . LEU A 1 202 ? -10.678 26.129 10.106 1.00 46.08 200 LEU A C 1
ATOM 1479 O O . LEU A 1 202 ? -11.898 26.245 9.930 1.00 48.61 200 LEU A O 1
ATOM 1484 N N . GLU A 1 203 ? -9.794 26.407 9.143 1.00 43.96 201 GLU A N 1
ATOM 1485 C CA . GLU A 1 203 ? -10.261 26.859 7.837 1.00 46.05 201 GLU A CA 1
ATOM 1486 C C . GLU A 1 203 ? -10.830 25.718 7.017 1.00 47.87 201 GLU A C 1
ATOM 1487 O O . GLU A 1 203 ? -11.708 25.939 6.173 1.00 50.42 201 GLU A O 1
ATOM 1493 N N . ILE A 1 204 ? -10.364 24.493 7.269 1.00 46.06 202 ILE A N 1
ATOM 1494 C CA . ILE A 1 204 ? -10.883 23.339 6.541 1.00 48.93 202 ILE A CA 1
ATOM 1495 C C . ILE A 1 204 ? -12.167 22.815 7.160 1.00 51.49 202 ILE A C 1
ATOM 1496 O O . ILE A 1 204 ? -12.871 22.020 6.527 1.00 53.66 202 ILE A O 1
ATOM 1501 N N . SER A 1 205 ? -12.563 23.336 8.320 1.00 50.75 203 SER A N 1
ATOM 1502 C CA . SER A 1 205 ? -13.800 22.913 8.964 1.00 54.04 203 SER A CA 1
ATOM 1503 C C . SER A 1 205 ? -14.943 23.888 8.728 1.00 61.89 203 SER A C 1
ATOM 1504 O O . SER A 1 205 ? -16.072 23.460 8.465 1.00 66.73 203 SER A O 1
ATOM 1507 N N . GLY A 1 206 ? -14.673 25.194 8.786 1.00 67.94 204 GLY A N 1
ATOM 1508 C CA . GLY A 1 206 ? -15.688 26.208 8.639 1.00 66.49 204 GLY A CA 1
ATOM 1509 C C . GLY A 1 206 ? -16.328 26.653 9.935 1.00 73.70 204 GLY A C 1
ATOM 1510 O O . GLY A 1 206 ? -16.996 27.694 9.954 1.00 78.90 204 GLY A O 1
ATOM 1511 N N . THR A 1 207 ? -16.141 25.898 11.017 1.00 79.70 205 THR A N 1
ATOM 1512 C CA . THR A 1 207 ? -16.716 26.245 12.315 1.00 86.74 205 THR A CA 1
ATOM 1513 C C . THR A 1 207 ? -15.626 26.286 13.392 1.00 80.32 205 THR A C 1
ATOM 1514 O O . THR A 1 207 ? -15.542 25.404 14.248 1.00 74.33 205 THR A O 1
ATOM 1518 N N . GLU A 1 211 ? -13.035 30.131 17.858 1.00 89.04 209 GLU A N 1
ATOM 1519 C CA . GLU A 1 211 ? -12.342 30.819 16.770 1.00 90.48 209 GLU A CA 1
ATOM 1520 C C . GLU A 1 211 ? -10.917 31.185 17.176 1.00 86.53 209 GLU A C 1
ATOM 1521 O O . GLU A 1 211 ? -10.700 32.056 18.022 1.00 86.22 209 GLU A O 1
ATOM 1523 N N . GLY A 1 212 ? -9.949 30.521 16.549 1.00 86.41 210 GLY A N 1
ATOM 1524 C CA . GLY A 1 212 ? -8.556 30.617 16.929 1.00 83.37 210 GLY A CA 1
ATOM 1525 C C . GLY A 1 212 ? -8.072 29.488 17.817 1.00 79.61 210 GLY A C 1
ATOM 1526 O O . GLY A 1 212 ? -6.855 29.351 18.009 1.00 70.08 210 GLY A O 1
ATOM 1527 N N . ILE A 1 213 ? -8.987 28.671 18.347 1.00 84.31 211 ILE A N 1
ATOM 1528 C CA . ILE A 1 213 ? -8.668 27.606 19.293 1.00 75.94 211 ILE A CA 1
ATOM 1529 C C . ILE A 1 213 ? -9.501 26.375 18.950 1.00 69.03 211 ILE A C 1
ATOM 1530 O O . ILE A 1 213 ? -10.721 26.471 18.783 1.00 72.97 211 ILE A O 1
ATOM 1535 N N . CYS A 1 214 ? -8.850 25.216 18.879 1.00 62.98 212 CYS A N 1
ATOM 1536 C CA . CYS A 1 214 ? -9.514 23.955 18.575 1.00 57.30 212 CYS A CA 1
ATOM 1537 C C . CYS A 1 214 ? -9.844 23.255 19.883 1.00 54.04 212 CYS A C 1
ATOM 1538 O O . CYS A 1 214 ? -8.937 22.946 20.661 1.00 51.61 212 CYS A O 1
ATOM 1541 N N . ASP A 1 215 ? -11.120 22.982 20.123 1.00 55.91 213 ASP A N 1
ATOM 1542 C CA . ASP A 1 215 ? -11.479 22.251 21.325 1.00 52.10 213 ASP A CA 1
ATOM 1543 C C . ASP A 1 215 ? -11.616 20.767 20.977 1.00 50.76 213 ASP A C 1
ATOM 1544 O O . ASP A 1 215 ? -11.476 20.352 19.825 1.00 46.80 213 ASP A O 1
ATOM 1549 N N . ASP A 1 216 ? -11.914 19.955 21.987 1.00 52.05 214 ASP A N 1
ATOM 1550 C CA . ASP A 1 216 ? -11.988 18.519 21.753 1.00 49.95 214 ASP A CA 1
ATOM 1551 C C . ASP A 1 216 ? -13.181 18.166 20.875 1.00 50.93 214 ASP A C 1
ATOM 1552 O O . ASP A 1 216 ? -13.085 17.275 20.021 1.00 48.60 214 ASP A O 1
ATOM 1557 N N . SER A 1 217 ? -14.284 18.898 21.021 1.00 52.36 215 SER A N 1
ATOM 1558 C CA . SER A 1 217 ? -15.470 18.606 20.230 1.00 47.06 215 SER A CA 1
ATOM 1559 C C . SER A 1 217 ? -15.270 18.993 18.770 1.00 47.62 215 SER A C 1
ATOM 1560 O O . SER A 1 217 ? -15.728 18.285 17.868 1.00 48.52 215 SER A O 1
ATOM 1563 N N . MET A 1 218 ? -14.568 20.096 18.515 1.00 48.82 216 MET A N 1
ATOM 1564 C CA . MET A 1 218 ? -14.312 20.479 17.133 1.00 45.02 216 MET A CA 1
ATOM 1565 C C . MET A 1 218 ? -13.381 19.484 16.455 1.00 48.29 216 MET A C 1
ATOM 1566 O O . MET A 1 218 ? -13.562 19.159 15.275 1.00 46.01 216 MET A O 1
ATOM 1571 N N . MET A 1 219 ? -12.388 18.968 17.183 1.00 46.16 217 MET A N 1
ATOM 1572 C CA . MET A 1 219 ? -11.473 18.033 16.543 1.00 44.04 217 MET A CA 1
ATOM 1573 C C . MET A 1 219 ? -12.181 16.718 16.221 1.00 46.77 217 MET A C 1
ATOM 1574 O O . MET A 1 219 ? -11.956 16.135 15.154 1.00 46.53 217 MET A O 1
ATOM 1579 N N . LYS A 1 220 ? -13.085 16.263 17.095 1.00 44.60 218 LYS A N 1
ATOM 1580 C CA . LYS A 1 220 ? -13.846 15.058 16.778 1.00 42.70 218 LYS A CA 1
ATOM 1581 C C . LYS A 1 220 ? -14.748 15.291 15.571 1.00 45.83 218 LYS A C 1
ATOM 1582 O O . LYS A 1 220 ? -14.781 14.470 14.649 1.00 45.58 218 LYS A O 1
ATOM 1588 N N . ALA A 1 221 ? -15.433 16.437 15.530 1.00 49.67 219 ALA A N 1
ATOM 1589 C CA . ALA A 1 221 ? -16.305 16.755 14.403 1.00 48.09 219 ALA A CA 1
ATOM 1590 C C . ALA A 1 221 ? -15.535 16.863 13.095 1.00 47.04 219 ALA A C 1
ATOM 1591 O O . ALA A 1 221 ? -16.052 16.486 12.038 1.00 49.04 219 ALA A O 1
ATOM 1593 N N . LEU A 1 222 ? -14.303 17.364 13.135 1.00 46.66 220 LEU A N 1
ATOM 1594 C CA . LEU A 1 222 ? -13.537 17.429 11.900 1.00 43.05 220 LEU A CA 1
ATOM 1595 C C . LEU A 1 222 ? -13.153 16.036 11.429 1.00 44.88 220 LEU A C 1
ATOM 1596 O O . LEU A 1 222 ? -13.266 15.728 10.236 1.00 46.40 220 LEU A O 1
ATOM 1601 N N . VAL A 1 223 ? -12.722 15.172 12.354 1.00 44.48 221 VAL A N 1
ATOM 1602 C CA . VAL A 1 223 ? -12.362 13.807 11.977 1.00 47.38 221 VAL A CA 1
ATOM 1603 C C . VAL A 1 223 ? -13.563 13.092 11.376 1.00 44.14 221 VAL A C 1
ATOM 1604 O O . VAL A 1 223 ? -13.445 12.392 10.362 1.00 43.84 221 VAL A O 1
ATOM 1608 N N . GLU A 1 224 ? -14.741 13.293 11.962 1.00 44.49 222 GLU A N 1
ATOM 1609 C CA . GLU A 1 224 ? -15.947 12.671 11.432 1.00 46.77 222 GLU A CA 1
ATOM 1610 C C . GLU A 1 224 ? -16.246 13.163 10.021 1.00 50.32 222 GLU A C 1
ATOM 1611 O O . GLU A 1 224 ? -16.528 12.362 9.121 1.00 48.11 222 GLU A O 1
ATOM 1617 N N . LYS A 1 225 ? -16.193 14.486 9.808 1.00 47.57 223 LYS A N 1
ATOM 1618 C CA . LYS A 1 225 ? -16.543 15.014 8.494 1.00 47.31 223 LYS A CA 1
ATOM 1619 C C . LYS A 1 225 ? -15.551 14.541 7.443 1.00 48.79 223 LYS A C 1
ATOM 1620 O O . LYS A 1 225 ? -15.946 14.120 6.348 1.00 50.25 223 LYS A O 1
ATOM 1622 N N . MET A 1 226 ? -14.259 14.574 7.770 1.00 44.63 224 MET A N 1
ATOM 1623 C CA . MET A 1 226 ? -13.252 14.118 6.819 1.00 41.31 224 MET A CA 1
ATOM 1624 C C . MET A 1 226 ? -13.323 12.612 6.595 1.00 46.08 224 MET A C 1
ATOM 1625 O O . MET A 1 226 ? -13.141 12.141 5.465 1.00 46.32 224 MET A O 1
ATOM 1630 N N . SER A 1 227 ? -13.593 11.835 7.650 1.00 46.32 225 SER A N 1
ATOM 1631 C CA . SER A 1 227 ? -13.582 10.382 7.508 1.00 45.66 225 SER A CA 1
ATOM 1632 C C . SER A 1 227 ? -14.837 9.829 6.846 1.00 51.30 225 SER A C 1
ATOM 1633 O O . SER A 1 227 ? -14.810 8.693 6.364 1.00 49.43 225 SER A O 1
ATOM 1636 N N . SER A 1 228 ? -15.936 10.589 6.824 1.00 62.19 226 SER A N 1
ATOM 1637 C CA . SER A 1 228 ? -17.173 10.074 6.243 1.00 64.37 226 SER A CA 1
ATOM 1638 C C . SER A 1 228 ? -17.044 9.847 4.742 1.00 62.63 226 SER A C 1
ATOM 1639 O O . SER A 1 228 ? -17.731 8.982 4.187 1.00 63.14 226 SER A O 1
ATOM 1642 N N . LEU A 1 229 ? -16.202 10.631 4.071 1.00 53.01 227 LEU A N 1
ATOM 1643 C CA . LEU A 1 229 ? -16.017 10.549 2.628 1.00 50.18 227 LEU A CA 1
ATOM 1644 C C . LEU A 1 229 ? -14.716 9.853 2.221 1.00 48.56 227 LEU A C 1
ATOM 1645 O O . LEU A 1 229 ? -14.414 9.788 1.027 1.00 51.65 227 LEU A O 1
ATOM 1647 N N . SER A 1 230 ? -13.930 9.347 3.171 1.00 46.05 228 SER A N 1
ATOM 1648 C CA . SER A 1 230 ? -12.602 8.813 2.876 1.00 42.97 228 SER A CA 1
ATOM 1649 C C . SER A 1 230 ? -12.473 7.381 3.378 1.00 43.08 228 SER A C 1
ATOM 1650 O O . SER A 1 230 ? -12.514 7.150 4.606 1.00 41.57 228 SER A O 1
ATOM 1653 N N . PRO A 1 231 ? -12.262 6.401 2.497 1.00 39.02 229 PRO A N 1
ATOM 1654 C CA . PRO A 1 231 ? -11.973 5.038 2.977 1.00 38.83 229 PRO A CA 1
ATOM 1655 C C . PRO A 1 231 ? -10.576 4.857 3.545 1.00 36.81 229 PRO A C 1
ATOM 1656 O O . PRO A 1 231 ? -10.335 3.865 4.248 1.00 36.78 229 PRO A O 1
ATOM 1660 N N . SER A 1 232 ? -9.645 5.769 3.282 1.00 37.51 230 SER A N 1
ATOM 1661 C CA . SER A 1 232 ? -8.277 5.551 3.728 1.00 34.39 230 SER A CA 1
ATOM 1662 C C . SER A 1 232 ? -7.932 6.279 5.019 1.00 32.65 230 SER A C 1
ATOM 1663 O O . SER A 1 232 ? -6.990 5.860 5.701 1.00 30.89 230 SER A O 1
ATOM 1666 N N . LEU A 1 233 ? -8.656 7.348 5.367 1.00 30.69 231 LEU A N 1
ATOM 1667 C CA . LEU A 1 233 ? -8.240 8.197 6.478 1.00 31.04 231 LEU A CA 1
ATOM 1668 C C . LEU A 1 233 ? -8.253 7.412 7.777 1.00 30.43 231 LEU A C 1
ATOM 1669 O O . LEU A 1 233 ? -9.286 6.872 8.183 1.00 33.41 231 LEU A O 1
ATOM 1674 N N . LYS A 1 234 ? -7.110 7.370 8.438 1.00 29.80 232 LYS A N 1
ATOM 1675 C CA . LYS A 1 234 ? -6.967 6.603 9.661 1.00 32.03 232 LYS A CA 1
ATOM 1676 C C . LYS A 1 234 ? -6.636 7.451 10.875 1.00 34.25 232 LYS A C 1
ATOM 1677 O O . LYS A 1 234 ? -7.086 7.125 11.978 1.00 31.50 232 LYS A O 1
ATOM 1683 N N . PHE A 1 235 ? -5.876 8.533 10.707 1.00 31.87 233 PHE A N 1
ATOM 1684 C CA . PHE A 1 235 ? -5.471 9.363 11.827 1.00 27.55 233 PHE A CA 1
ATOM 1685 C C . PHE A 1 235 ? -5.412 10.808 11.389 1.00 24.57 233 PHE A C 1
ATOM 1686 O O . PHE A 1 235 ? -5.043 11.102 10.251 1.00 26.72 233 PHE A O 1
ATOM 1694 N N . VAL A 1 236 ? -5.809 11.700 12.287 1.00 26.79 234 VAL A N 1
ATOM 1695 C CA . VAL A 1 236 ? -5.553 13.123 12.140 1.00 31.84 234 VAL A CA 1
ATOM 1696 C C . VAL A 1 236 ? -4.619 13.543 13.265 1.00 31.09 234 VAL A C 1
ATOM 1697 O O . VAL A 1 236 ? -4.904 13.299 14.446 1.00 26.84 234 VAL A O 1
ATOM 1701 N N . LEU A 1 237 ? -3.470 14.102 12.893 1.00 29.36 235 LEU A N 1
ATOM 1702 C CA . LEU A 1 237 ? -2.552 14.715 13.838 1.00 25.68 235 LEU A CA 1
ATOM 1703 C C . LEU A 1 237 ? -2.799 16.212 13.768 1.00 27.99 235 LEU A C 1
ATOM 1704 O O . LEU A 1 237 ? -2.478 16.847 12.761 1.00 28.90 235 LEU A O 1
ATOM 1709 N N . PHE A 1 238 ? -3.449 16.757 14.795 1.00 31.26 236 PHE A N 1
ATOM 1710 C CA . PHE A 1 238 ? -3.621 18.199 14.904 1.00 29.78 236 PHE A CA 1
ATOM 1711 C C . PHE A 1 238 ? -2.379 18.805 15.547 1.00 30.86 236 PHE A C 1
ATOM 1712 O O . PHE A 1 238 ? -1.979 18.394 16.637 1.00 33.40 236 PHE A O 1
ATOM 1720 N N . THR A 1 239 ? -1.769 19.780 14.879 1.00 30.07 237 THR A N 1
ATOM 1721 C CA . THR A 1 239 ? -0.688 20.561 15.472 1.00 31.62 237 THR A CA 1
ATOM 1722 C C . THR A 1 239 ? -1.294 21.750 16.202 1.00 30.92 237 THR A C 1
ATOM 1723 O O . THR A 1 239 ? -2.016 22.548 15.596 1.00 35.64 237 THR A O 1
ATOM 1727 N N . LEU A 1 240 ? -0.996 21.881 17.496 1.00 32.13 238 LEU A N 1
ATOM 1728 C CA . LEU A 1 240 ? -1.670 22.873 18.330 1.00 35.08 238 LEU A CA 1
ATOM 1729 C C . LEU A 1 240 ? -0.716 23.876 18.968 1.00 35.69 238 LEU A C 1
ATOM 1730 O O . LEU A 1 240 ? -1.053 24.464 19.999 1.00 37.30 238 LEU A O 1
ATOM 1735 N N . GLY A 1 241 ? 0.472 24.063 18.398 1.00 37.02 239 GLY A N 1
ATOM 1736 C CA . GLY A 1 241 ? 1.364 25.104 18.883 1.00 30.80 239 GLY A CA 1
ATOM 1737 C C . GLY A 1 241 ? 1.808 24.865 20.310 1.00 37.11 239 GLY A C 1
ATOM 1738 O O . GLY A 1 241 ? 2.391 23.829 20.641 1.00 39.30 239 GLY A O 1
ATOM 1739 N N . SER A 1 242 ? 1.558 25.848 21.179 1.00 36.98 240 SER A N 1
ATOM 1740 C CA . SER A 1 242 ? 1.999 25.715 22.560 1.00 37.58 240 SER A CA 1
ATOM 1741 C C . SER A 1 242 ? 1.301 24.565 23.281 1.00 36.60 240 SER A C 1
ATOM 1742 O O . SER A 1 242 ? 1.785 24.118 24.323 1.00 38.69 240 SER A O 1
ATOM 1745 N N . ARG A 1 243 ? 0.170 24.084 22.763 1.00 39.87 241 ARG A N 1
ATOM 1746 C CA . ARG A 1 243 ? -0.514 22.952 23.376 1.00 39.89 241 ARG A CA 1
ATOM 1747 C C . ARG A 1 243 ? 0.026 21.599 22.930 1.00 37.85 241 ARG A C 1
ATOM 1748 O O . ARG A 1 243 ? -0.399 20.577 23.474 1.00 40.07 241 ARG A O 1
ATOM 1756 N N . GLY A 1 244 ? 0.920 21.555 21.956 1.00 36.47 242 GLY A N 1
ATOM 1757 C CA . GLY A 1 244 ? 1.468 20.290 21.502 1.00 35.59 242 GLY A CA 1
ATOM 1758 C C . GLY A 1 244 ? 0.670 19.763 20.321 1.00 36.10 242 GLY A C 1
ATOM 1759 O O . GLY A 1 244 ? 0.324 20.512 19.417 1.00 34.67 242 GLY A O 1
ATOM 1760 N N . SER A 1 245 ? 0.337 18.481 20.358 1.00 34.97 243 SER A N 1
ATOM 1761 C CA . SER A 1 245 ? -0.402 17.876 19.270 1.00 34.47 243 SER A CA 1
ATOM 1762 C C . SER A 1 245 ? -1.378 16.851 19.818 1.00 36.18 243 SER A C 1
ATOM 1763 O O . SER A 1 245 ? -1.227 16.347 20.933 1.00 38.99 243 SER A O 1
ATOM 1766 N N . ARG A 1 246 ? -2.396 16.569 19.008 1.00 36.52 244 ARG A N 1
ATOM 1767 C CA . ARG A 1 246 ? -3.438 15.599 19.304 1.00 36.83 244 ARG A CA 1
ATOM 1768 C C . ARG A 1 246 ? -3.521 14.638 18.134 1.00 34.13 244 ARG A C 1
ATOM 1769 O O . ARG A 1 246 ? -3.620 15.069 16.981 1.00 35.26 244 ARG A O 1
ATOM 1777 N N . ILE A 1 247 ? -3.498 13.347 18.427 1.00 30.53 245 ILE A N 1
ATOM 1778 C CA . ILE A 1 247 ? -3.734 12.315 17.427 1.00 34.73 245 ILE A CA 1
ATOM 1779 C C . ILE A 1 247 ? -5.116 11.748 17.681 1.00 32.86 245 ILE A C 1
ATOM 1780 O O . ILE A 1 247 ? -5.404 11.280 18.787 1.00 32.82 245 ILE A O 1
ATOM 1785 N N . VAL A 1 248 ? -5.969 11.782 16.667 1.00 32.82 246 VAL A N 1
ATOM 1786 C CA . VAL A 1 248 ? -7.309 11.227 16.765 1.00 30.05 246 VAL A CA 1
ATOM 1787 C C . VAL A 1 248 ? -7.456 10.165 15.688 1.00 30.71 246 VAL A C 1
ATOM 1788 O O . VAL A 1 248 ? -7.188 10.429 14.511 1.00 30.69 246 VAL A O 1
ATOM 1792 N N . GLN A 1 249 ? -7.883 8.973 16.090 1.00 33.12 247 GLN A N 1
ATOM 1793 C CA . GLN A 1 249 ? -8.190 7.905 15.147 1.00 34.51 247 GLN A CA 1
ATOM 1794 C C . GLN A 1 249 ? -9.581 8.102 14.557 1.00 33.29 247 GLN A C 1
ATOM 1795 O O . GLN A 1 249 ? -10.498 8.549 15.249 1.00 36.10 247 GLN A O 1
ATOM 1801 N N . THR A 1 250 ? -9.739 7.785 13.270 1.00 33.49 248 THR A N 1
ATOM 1802 C CA . THR A 1 250 ? -11.071 7.806 12.667 1.00 35.21 248 THR A CA 1
ATOM 1803 C C . THR A 1 250 ? -11.921 6.649 13.189 1.00 33.79 248 THR A C 1
ATOM 1804 O O . THR A 1 250 ? -11.411 5.658 13.720 1.00 33.12 248 THR A O 1
ATOM 1808 N N . LYS A 1 251 ? -13.246 6.820 13.078 1.00 40.28 249 LYS A N 1
ATOM 1809 C CA . LYS A 1 251 ? -14.277 5.823 13.405 1.00 38.00 249 LYS A CA 1
ATOM 1810 C C . LYS A 1 251 ? -14.429 5.610 14.912 1.00 40.50 249 LYS A C 1
ATOM 1811 O O . LYS A 1 251 ? -15.557 5.588 15.425 1.00 41.67 249 LYS A O 1
ATOM 1813 N N . SER A 1 252 ? -13.316 5.463 15.634 1.00 41.12 250 SER A N 1
ATOM 1814 C CA . SER A 1 252 ? -13.356 5.275 17.081 1.00 39.61 250 SER A CA 1
ATOM 1815 C C . SER A 1 252 ? -13.098 6.557 17.865 1.00 40.24 250 SER A C 1
ATOM 1816 O O . SER A 1 252 ? -13.536 6.652 19.016 1.00 41.43 250 SER A O 1
ATOM 1819 N N . TYR A 1 253 ? -12.410 7.534 17.271 1.00 39.56 251 TYR A N 1
ATOM 1820 C CA . TYR A 1 253 ? -12.104 8.813 17.913 1.00 40.52 251 TYR A CA 1
ATOM 1821 C C . TYR A 1 253 ? -11.222 8.631 19.147 1.00 40.46 251 TYR A C 1
ATOM 1822 O O . TYR A 1 253 ? -11.252 9.439 20.078 1.00 42.07 251 TYR A O 1
ATOM 1831 N N . GLU A 1 254 ? -10.412 7.572 19.130 1.00 40.40 252 GLU A N 1
ATOM 1832 C CA . GLU A 1 254 ? -9.360 7.399 20.119 1.00 38.20 252 GLU A CA 1
ATOM 1833 C C . GLU A 1 254 ? -8.378 8.555 19.996 1.00 36.63 252 GLU A C 1
ATOM 1834 O O . GLU A 1 254 ? -8.003 8.953 18.885 1.00 34.60 252 GLU A O 1
ATOM 1840 N N . SER A 1 255 ? -7.942 9.089 21.128 1.00 32.60 253 SER A N 1
ATOM 1841 C CA . SER A 1 255 ? -7.069 10.251 21.116 1.00 37.52 253 SER A CA 1
ATOM 1842 C C . SER A 1 255 ? -5.822 10.000 21.948 1.00 37.13 253 SER A C 1
ATOM 1843 O O . SER A 1 255 ? -5.843 9.267 22.934 1.00 39.39 253 SER A O 1
ATOM 1846 N N . ARG A 1 256 ? -4.721 10.563 21.484 1.00 36.83 254 ARG A N 1
ATOM 1847 C CA . ARG A 1 256 ? -3.461 10.591 22.207 1.00 38.04 254 ARG A CA 1
ATOM 1848 C C . ARG A 1 256 ? -2.982 12.030 22.236 1.00 38.58 254 ARG A C 1
ATOM 1849 O O . ARG A 1 256 ? -3.003 12.708 21.202 1.00 40.98 254 ARG A O 1
ATOM 1857 N N . THR A 1 257 ? -2.600 12.516 23.412 1.00 40.19 255 THR A N 1
ATOM 1858 C CA . THR A 1 257 ? -2.013 13.848 23.536 1.00 44.60 255 THR A CA 1
ATOM 1859 C C . THR A 1 257 ? -0.495 13.723 23.617 1.00 40.48 255 THR A C 1
ATOM 1860 O O . THR A 1 257 ? 0.027 12.869 24.340 1.00 41.42 255 THR A O 1
ATOM 1864 N N . VAL A 1 258 ? 0.206 14.560 22.860 1.00 41.05 256 VAL A N 1
ATOM 1865 C CA . VAL A 1 258 ? 1.663 14.590 22.858 1.00 41.58 256 VAL A CA 1
ATOM 1866 C C . VAL A 1 258 ? 2.087 16.029 23.090 1.00 41.33 256 VAL A C 1
ATOM 1867 O O . VAL A 1 258 ? 1.720 16.919 22.317 1.00 41.58 256 VAL A O 1
ATOM 1871 N N . GLY A 1 259 ? 2.845 16.256 24.158 1.00 45.45 257 GLY A N 1
ATOM 1872 C CA . GLY A 1 259 ? 3.140 17.602 24.583 1.00 42.73 257 GLY A CA 1
ATOM 1873 C C . GLY A 1 259 ? 4.328 18.198 23.869 1.00 46.19 257 GLY A C 1
ATOM 1874 O O . GLY A 1 259 ? 5.121 17.502 23.234 1.00 45.33 257 GLY A O 1
ATOM 1875 N N . ILE A 1 260 ? 4.415 19.528 23.969 1.00 48.16 258 ILE A N 1
ATOM 1876 C CA . ILE A 1 260 ? 5.593 20.238 23.497 1.00 48.16 258 ILE A CA 1
ATOM 1877 C C . ILE A 1 260 ? 6.808 19.726 24.256 1.00 51.89 258 ILE A C 1
ATOM 1878 O O . ILE A 1 260 ? 6.754 19.485 25.470 1.00 46.86 258 ILE A O 1
ATOM 1883 N N . TYR A 1 261 ? 7.900 19.504 23.533 1.00 55.21 259 TYR A N 1
ATOM 1884 C CA . TYR A 1 261 ? 9.187 19.275 24.169 1.00 53.42 259 TYR A CA 1
ATOM 1885 C C . TYR A 1 261 ? 9.886 20.619 24.321 1.00 58.33 259 TYR A C 1
ATOM 1886 O O . TYR A 1 261 ? 9.976 21.389 23.360 1.00 57.30 259 TYR A O 1
ATOM 1895 N N . SER A 1 262 ? 10.354 20.910 25.530 1.00 65.79 260 SER A N 1
ATOM 1896 C CA . SER A 1 262 ? 11.057 22.157 25.819 1.00 70.47 260 SER A CA 1
ATOM 1897 C C . SER A 1 262 ? 12.539 21.840 25.981 1.00 73.82 260 SER A C 1
ATOM 1898 O O . SER A 1 262 ? 12.979 21.408 27.051 1.00 74.77 260 SER A O 1
ATOM 1901 N N . HIS A 1 263 ? 13.305 22.057 24.909 1.00 67.40 261 HIS A N 1
ATOM 1902 C CA . HIS A 1 263 ? 14.747 21.840 24.957 1.00 65.89 261 HIS A CA 1
ATOM 1903 C C . HIS A 1 263 ? 15.475 23.015 25.594 1.00 64.44 261 HIS A C 1
ATOM 1904 O O . HIS A 1 263 ? 16.497 22.819 26.257 1.00 69.07 261 HIS A O 1
ATOM 1911 N N . GLY A 1 264 ? 14.972 24.228 25.407 1.00 72.66 262 GLY A N 1
ATOM 1912 C CA . GLY A 1 264 ? 15.604 25.393 25.992 1.00 75.30 262 GLY A CA 1
ATOM 1913 C C . GLY A 1 264 ? 14.924 26.658 25.522 1.00 79.46 262 GLY A C 1
ATOM 1914 O O . GLY A 1 264 ? 13.777 26.629 25.074 1.00 74.28 262 GLY A O 1
ATOM 1915 N N . ARG A 1 265 ? 15.647 27.773 25.626 1.00 87.01 263 ARG A N 1
ATOM 1916 C CA . ARG A 1 265 ? 15.106 29.059 25.202 1.00 86.22 263 ARG A CA 1
ATOM 1917 C C . ARG A 1 265 ? 14.892 29.076 23.693 1.00 84.10 263 ARG A C 1
ATOM 1918 O O . ARG A 1 265 ? 15.743 28.619 22.926 1.00 87.38 263 ARG A O 1
ATOM 1920 N N . ALA A 1 266 ? 13.748 29.610 23.268 1.00 79.27 264 ALA A N 1
ATOM 1921 C CA . ALA A 1 266 ? 13.384 29.634 21.853 1.00 76.68 264 ALA A CA 1
ATOM 1922 C C . ALA A 1 266 ? 14.104 30.788 21.157 1.00 81.70 264 ALA A C 1
ATOM 1923 O O . ALA A 1 266 ? 13.873 31.960 21.474 1.00 82.75 264 ALA A O 1
ATOM 1925 N N . ILE A 1 267 ? 14.974 30.458 20.205 1.00 79.72 265 ILE A N 1
ATOM 1926 C CA . ILE A 1 267 ? 15.702 31.452 19.425 1.00 77.82 265 ILE A CA 1
ATOM 1927 C C . ILE A 1 267 ? 15.071 31.659 18.051 1.00 74.45 265 ILE A C 1
ATOM 1928 O O . ILE A 1 267 ? 14.923 32.796 17.599 1.00 72.38 265 ILE A O 1
ATOM 1930 N N . ASP A 1 268 ? 14.678 30.570 17.387 1.00 71.81 266 ASP A N 1
ATOM 1931 C CA . ASP A 1 268 ? 14.201 30.624 16.002 1.00 67.15 266 ASP A CA 1
ATOM 1932 C C . ASP A 1 268 ? 13.307 29.422 15.718 1.00 66.61 266 ASP A C 1
ATOM 1933 O O . ASP A 1 268 ? 13.789 28.285 15.692 1.00 67.37 266 ASP A O 1
ATOM 1938 N N . THR A 1 269 ? 12.014 29.673 15.506 1.00 63.82 267 THR A N 1
ATOM 1939 C CA . THR A 1 269 ? 11.056 28.619 15.201 1.00 57.29 267 THR A CA 1
ATOM 1940 C C . THR A 1 269 ? 10.831 28.434 13.703 1.00 55.54 267 THR A C 1
ATOM 1941 O O . THR A 1 269 ? 9.929 27.684 13.312 1.00 50.73 267 THR A O 1
ATOM 1945 N N . SER A 1 270 ? 11.636 29.079 12.861 1.00 57.42 268 SER A N 1
ATOM 1946 C CA . SER A 1 270 ? 11.504 28.920 11.418 1.00 56.91 268 SER A CA 1
ATOM 1947 C C . SER A 1 270 ? 11.788 27.475 11.012 1.00 54.07 268 SER A C 1
ATOM 1948 O O . SER A 1 270 ? 12.755 26.859 11.470 1.00 56.00 268 SER A O 1
ATOM 1951 N N . GLY A 1 271 ? 10.936 26.929 10.149 1.00 50.24 269 GLY A N 1
ATOM 1952 C CA . GLY A 1 271 ? 11.096 25.552 9.738 1.00 47.68 269 GLY A CA 1
ATOM 1953 C C . GLY A 1 271 ? 10.702 24.510 10.764 1.00 40.24 269 GLY A C 1
ATOM 1954 O O . GLY A 1 271 ? 10.826 23.314 10.482 1.00 32.87 269 GLY A O 1
ATOM 1955 N N . ALA A 1 272 ? 10.231 24.913 11.948 1.00 41.02 270 ALA A N 1
ATOM 1956 C CA . ALA A 1 272 ? 9.982 23.932 12.998 1.00 38.86 270 ALA A CA 1
ATOM 1957 C C . ALA A 1 272 ? 8.786 23.038 12.689 1.00 37.47 270 ALA A C 1
ATOM 1958 O O . ALA A 1 272 ? 8.755 21.885 13.135 1.00 39.55 270 ALA A O 1
ATOM 1960 N N . GLY A 1 273 ? 7.809 23.521 11.918 1.00 35.24 271 GLY A N 1
ATOM 1961 C CA . GLY A 1 273 ? 6.728 22.644 11.497 1.00 27.85 271 GLY A CA 1
ATOM 1962 C C . GLY A 1 273 ? 7.177 21.614 10.477 1.00 32.49 271 GLY A C 1
ATOM 1963 O O . GLY A 1 273 ? 6.793 20.442 10.552 1.00 29.41 271 GLY A O 1
ATOM 1964 N N . ASP A 1 274 ? 8.019 22.029 9.526 1.00 33.62 272 ASP A N 1
ATOM 1965 C CA . ASP A 1 274 ? 8.535 21.103 8.527 1.00 31.33 272 ASP A CA 1
ATOM 1966 C C . ASP A 1 274 ? 9.473 20.080 9.158 1.00 34.03 272 ASP A C 1
ATOM 1967 O O . ASP A 1 274 ? 9.475 18.901 8.774 1.00 31.26 272 ASP A O 1
ATOM 1972 N N . CYS A 1 275 ? 10.275 20.512 10.131 1.00 35.97 273 CYS A N 1
ATOM 1973 C CA . CYS A 1 275 ? 11.113 19.572 10.867 1.00 33.72 273 CYS A CA 1
ATOM 1974 C C . CYS A 1 275 ? 10.253 18.567 11.625 1.00 37.53 273 CYS A C 1
ATOM 1975 O O . CYS A 1 275 ? 10.604 17.382 11.719 1.00 38.38 273 CYS A O 1
ATOM 1978 N N . PHE A 1 276 ? 9.110 19.015 12.155 1.00 33.75 274 PHE A N 1
ATOM 1979 C CA . PHE A 1 276 ? 8.204 18.094 12.831 1.00 32.67 274 PHE A CA 1
ATOM 1980 C C . PHE A 1 276 ? 7.645 17.075 11.850 1.00 31.60 274 PHE A C 1
ATOM 1981 O O . PHE A 1 276 ? 7.630 15.874 12.127 1.00 34.08 274 PHE A O 1
ATOM 1989 N N . ILE A 1 277 ? 7.171 17.538 10.695 1.00 32.16 275 ILE A N 1
ATOM 1990 C CA . ILE A 1 277 ? 6.591 16.619 9.720 1.00 33.20 275 ILE A CA 1
ATOM 1991 C C . ILE A 1 277 ? 7.653 15.656 9.193 1.00 30.42 275 ILE A C 1
ATOM 1992 O O . ILE A 1 277 ? 7.391 14.461 9.008 1.00 26.02 275 ILE A O 1
ATOM 1997 N N . GLY A 1 278 ? 8.859 16.162 8.929 1.00 33.02 276 GLY A N 1
ATOM 1998 C CA . GLY A 1 278 ? 9.937 15.294 8.477 1.00 31.58 276 GLY A CA 1
ATOM 1999 C C . GLY A 1 278 ? 10.337 14.262 9.516 1.00 30.95 276 GLY A C 1
ATOM 2000 O O . GLY A 1 278 ? 10.449 13.072 9.212 1.00 29.46 276 GLY A O 1
ATOM 2001 N N . SER A 1 279 ? 10.561 14.708 10.760 1.00 30.03 277 SER A N 1
ATOM 2002 C CA . SER A 1 279 ? 10.953 13.789 11.828 1.00 31.04 277 SER A CA 1
ATOM 2003 C C . SER A 1 279 ? 9.862 12.773 12.102 1.00 32.44 277 SER A C 1
ATOM 2004 O O . SER A 1 279 ? 10.145 11.603 12.392 1.00 35.14 277 SER A O 1
ATOM 2007 N N . PHE A 1 280 ? 8.608 13.222 12.055 1.00 32.11 278 PHE A N 1
ATOM 2008 C CA . PHE A 1 280 ? 7.462 12.338 12.230 1.00 30.63 278 PHE A CA 1
ATOM 2009 C C . PHE A 1 280 ? 7.481 11.213 11.208 1.00 29.28 278 PHE A C 1
ATOM 2010 O O . PHE A 1 280 ? 7.260 10.047 11.554 1.00 32.41 278 PHE A O 1
ATOM 2018 N N . CYS A 1 281 ? 7.781 11.537 9.950 1.00 27.42 279 CYS A N 1
ATOM 2019 C CA . CYS A 1 281 ? 7.794 10.516 8.908 1.00 29.49 279 CYS A CA 1
ATOM 2020 C C . CYS A 1 281 ? 8.949 9.545 9.091 1.00 35.38 279 CYS A C 1
ATOM 2021 O O . CYS A 1 281 ? 8.782 8.334 8.894 1.00 32.41 279 CYS A O 1
ATOM 2024 N N . VAL A 1 282 ? 10.124 10.055 9.479 1.00 33.51 280 VAL A N 1
ATOM 2025 C CA . VAL A 1 282 ? 11.277 9.187 9.695 1.00 31.79 280 VAL A CA 1
ATOM 2026 C C . VAL A 1 282 ? 10.948 8.107 10.715 1.00 36.41 280 VAL A C 1
ATOM 2027 O O . VAL A 1 282 ? 11.159 6.910 10.474 1.00 35.62 280 VAL A O 1
ATOM 2031 N N . ARG A 1 283 ? 10.416 8.511 11.870 1.00 34.20 281 ARG A N 1
ATOM 2032 C CA . ARG A 1 283 ? 10.104 7.533 12.904 1.00 35.45 281 ARG A CA 1
ATOM 2033 C C . ARG A 1 283 ? 8.961 6.611 12.486 1.00 38.75 281 ARG A C 1
ATOM 2034 O O . ARG A 1 283 ? 8.972 5.419 12.828 1.00 35.46 281 ARG A O 1
ATOM 2042 N N . LEU A 1 284 ? 7.986 7.131 11.732 1.00 31.40 282 LEU A N 1
ATOM 2043 C CA . LEU A 1 284 ? 6.905 6.288 11.230 1.00 32.73 282 LEU A CA 1
ATOM 2044 C C . LEU A 1 284 ? 7.446 5.185 10.337 1.00 36.08 282 LEU A C 1
ATOM 2045 O O . LEU A 1 284 ? 7.115 4.005 10.510 1.00 35.79 282 LEU A O 1
ATOM 2050 N N . MET A 1 285 ? 8.308 5.556 9.389 1.00 36.31 283 MET A N 1
ATOM 2051 C CA . MET A 1 285 ? 8.901 4.590 8.474 1.00 36.02 283 MET A CA 1
ATOM 2052 C C . MET A 1 285 ? 9.769 3.574 9.211 1.00 39.26 283 MET A C 1
ATOM 2053 O O . MET A 1 285 ? 9.846 2.409 8.802 1.00 40.46 283 MET A O 1
ATOM 2058 N N . GLU A 1 286 ? 10.441 3.993 10.287 1.00 39.58 284 GLU A N 1
ATOM 2059 C CA . GLU A 1 286 ? 11.286 3.063 11.034 1.00 42.98 284 GLU A CA 1
ATOM 2060 C C . GLU A 1 286 ? 10.452 2.094 11.861 1.00 43.25 284 GLU A C 1
ATOM 2061 O O . GLU A 1 286 ? 10.789 0.910 11.967 1.00 45.09 284 GLU A O 1
ATOM 2067 N N . LEU A 1 287 ? 9.366 2.585 12.466 1.00 42.77 285 LEU A N 1
ATOM 2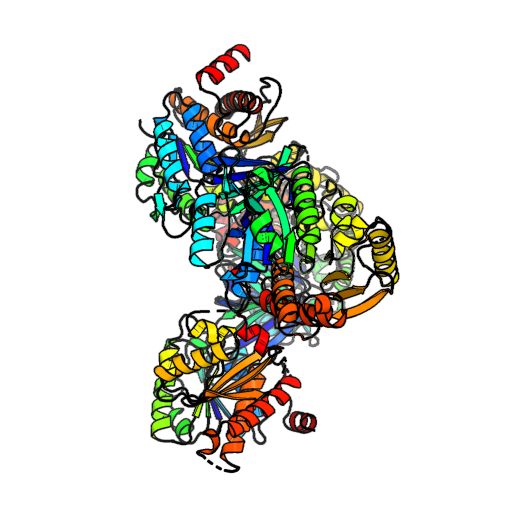068 C CA . LEU A 1 287 ? 8.480 1.726 13.247 1.00 42.74 285 LEU A CA 1
ATOM 2069 C C . LEU A 1 287 ? 7.782 0.698 12.367 1.00 46.04 285 LEU A C 1
ATOM 2070 O O . LEU A 1 287 ? 7.404 -0.377 12.845 1.00 49.99 285 LEU A O 1
ATOM 2075 N N . ALA A 1 288 ? 7.614 0.998 11.082 1.00 43.75 286 ALA A N 1
ATOM 2076 C CA . ALA A 1 288 ? 7.046 0.014 10.177 1.00 44.70 286 ALA A CA 1
ATOM 2077 C C . ALA A 1 288 ? 8.006 -1.136 9.911 1.00 47.94 286 ALA A C 1
ATOM 2078 O O . ALA A 1 288 ? 7.571 -2.187 9.431 1.00 52.89 286 ALA A O 1
ATOM 2080 N N . GLU A 1 289 ? 9.291 -0.967 10.225 1.00 47.67 287 GLU A N 1
ATOM 2081 C CA . GLU A 1 289 ? 10.282 -2.028 10.079 1.00 53.19 287 GLU A CA 1
ATOM 2082 C C . GLU A 1 289 ? 10.683 -2.670 11.400 1.00 54.97 287 GLU A C 1
ATOM 2083 O O . GLU A 1 289 ? 11.001 -3.861 11.423 1.00 56.69 287 GLU A O 1
ATOM 2089 N N . GLU A 1 290 ? 10.657 -1.926 12.507 1.00 62.82 288 GLU A N 1
ATOM 2090 C CA . GLU A 1 290 ? 11.085 -2.450 13.797 1.00 63.69 288 GLU A CA 1
ATOM 2091 C C . GLU A 1 290 ? 9.951 -3.131 14.551 1.00 73.11 288 GLU A C 1
ATOM 2092 O O . GLU A 1 290 ? 9.972 -3.165 15.789 1.00 82.88 288 GLU A O 1
ATOM 2098 N N . SER A 1 291 ? 8.982 -3.707 13.840 1.00 71.02 289 SER A N 1
ATOM 2099 C CA . SER A 1 291 ? 7.759 -4.213 14.444 1.00 66.56 289 SER A CA 1
ATOM 2100 C C . SER A 1 291 ? 7.355 -5.524 13.790 1.00 70.75 289 SER A C 1
ATOM 2101 O O . SER A 1 291 ? 7.497 -5.691 12.575 1.00 70.67 289 SER A O 1
ATOM 2104 N N . THR A 1 292 ? 6.851 -6.453 14.608 1.00 69.38 290 THR A N 1
ATOM 2105 C CA . THR A 1 292 ? 6.419 -7.747 14.082 1.00 70.60 290 THR A CA 1
ATOM 2106 C C . THR A 1 292 ? 5.191 -7.605 13.184 1.00 64.90 290 THR A C 1
ATOM 2107 O O . THR A 1 292 ? 5.111 -8.249 12.130 1.00 63.61 290 THR A O 1
ATOM 2111 N N . ARG A 1 293 ? 4.229 -6.762 13.575 1.00 59.65 291 ARG A N 1
ATOM 2112 C CA . ARG A 1 293 ? 3.011 -6.612 12.785 1.00 59.87 291 ARG A CA 1
ATOM 2113 C C . ARG A 1 293 ? 3.291 -6.017 11.409 1.00 57.91 291 ARG A C 1
ATOM 2114 O O . ARG A 1 293 ? 2.455 -6.146 10.505 1.00 56.05 291 ARG A O 1
ATOM 2116 N N . GLY A 1 294 ? 4.449 -5.384 11.228 1.00 57.21 292 GLY A N 1
ATOM 2117 C CA . GLY A 1 294 ? 4.872 -4.903 9.936 1.00 53.07 292 GLY A CA 1
ATOM 2118 C C . GLY A 1 294 ? 4.434 -3.477 9.694 1.00 50.58 292 GLY A C 1
ATOM 2119 O O . GLY A 1 294 ? 4.291 -2.682 10.623 1.00 49.74 292 GLY A O 1
ATOM 2120 N N . PRO A 1 295 ? 4.226 -3.123 8.425 1.00 48.10 293 PRO A N 1
ATOM 2121 C CA . PRO A 1 295 ? 3.626 -1.815 8.117 1.00 46.49 293 PRO A CA 1
ATOM 2122 C C . PRO A 1 295 ? 2.213 -1.654 8.661 1.00 42.14 293 PRO A C 1
ATOM 2123 O O . PRO A 1 295 ? 1.728 -0.522 8.769 1.00 41.44 293 PRO A O 1
ATOM 2127 N N . SER A 1 296 ? 1.540 -2.740 9.030 1.00 43.32 294 SER A N 1
ATOM 2128 C CA . SER A 1 296 ? 0.251 -2.577 9.681 1.00 43.81 294 SER A CA 1
ATOM 2129 C C . SER A 1 296 ? 0.397 -2.052 11.102 1.00 42.67 294 SER A C 1
ATOM 2130 O O . SER A 1 296 ? -0.620 -1.818 11.763 1.00 42.19 294 SER A O 1
ATOM 2133 N N . ALA A 1 297 ? 1.635 -1.906 11.595 1.00 44.79 295 ALA A N 1
ATOM 2134 C CA . ALA A 1 297 ? 1.871 -1.160 12.827 1.00 43.05 295 ALA A CA 1
ATOM 2135 C C . ALA A 1 297 ? 1.454 0.297 12.677 1.00 38.76 295 ALA A C 1
ATOM 2136 O O . ALA A 1 297 ? 1.112 0.950 13.669 1.00 36.89 295 ALA A O 1
ATOM 2138 N N . LEU A 1 298 ? 1.480 0.822 11.447 1.00 37.92 296 LEU A N 1
ATOM 2139 C CA . LEU A 1 298 ? 1.044 2.187 11.184 1.00 35.74 296 LEU A CA 1
ATOM 2140 C C . LEU A 1 298 ? -0.459 2.361 11.312 1.00 39.16 296 LEU A C 1
ATOM 2141 O O . LEU A 1 298 ? -0.947 3.482 11.114 1.00 36.63 296 LEU A O 1
ATOM 2146 N N . ASN A 1 299 ? -1.203 1.298 11.623 1.00 37.63 297 ASN A N 1
ATOM 2147 C CA . ASN A 1 299 ? -2.622 1.414 11.911 1.00 36.78 297 ASN A CA 1
ATOM 2148 C C . ASN A 1 299 ? -2.928 1.483 13.402 1.00 37.90 297 ASN A C 1
ATOM 2149 O O . ASN A 1 299 ? -4.092 1.664 13.762 1.00 37.96 297 ASN A O 1
ATOM 2154 N N . ASP A 1 300 ? -1.929 1.363 14.274 1.00 40.52 298 ASP A N 1
ATOM 2155 C CA . ASP A 1 300 ? -2.138 1.400 15.718 1.00 40.19 298 ASP A CA 1
ATOM 2156 C C . ASP A 1 300 ? -1.824 2.810 16.215 1.00 39.73 298 ASP A C 1
ATOM 2157 O O . ASP A 1 300 ? -0.808 3.396 15.825 1.00 38.12 298 ASP A O 1
ATOM 2162 N N . ILE A 1 301 ? -2.706 3.364 17.054 1.00 39.20 299 ILE A N 1
ATOM 2163 C CA . ILE A 1 301 ? -2.557 4.765 17.445 1.00 37.65 299 ILE A CA 1
ATOM 2164 C C . ILE A 1 301 ? -1.317 4.985 18.308 1.00 39.81 299 ILE A C 1
ATOM 2165 O O . ILE A 1 301 ? -0.754 6.086 18.318 1.00 37.36 299 ILE A O 1
ATOM 2170 N N . ASP A 1 302 ? -0.858 3.961 19.036 1.00 40.49 300 ASP A N 1
ATOM 2171 C CA . ASP A 1 302 ? 0.332 4.150 19.860 1.00 38.00 300 ASP A CA 1
ATOM 2172 C C . ASP A 1 302 ? 1.598 4.245 19.011 1.00 36.85 300 ASP A C 1
ATOM 2173 O O . ASP A 1 302 ? 2.561 4.912 19.408 1.00 35.61 300 ASP A O 1
ATOM 2178 N N . THR A 1 303 ? 1.626 3.569 17.862 1.00 35.28 301 THR A N 1
ATOM 2179 C CA . THR A 1 303 ? 2.722 3.759 16.924 1.00 34.64 301 THR A CA 1
ATOM 2180 C C . THR A 1 303 ? 2.773 5.197 16.432 1.00 36.11 301 THR A C 1
ATOM 2181 O O . THR A 1 303 ? 3.850 5.800 16.358 1.00 34.51 301 THR A O 1
ATOM 2185 N N . ILE A 1 304 ? 1.612 5.763 16.092 1.00 33.74 302 ILE A N 1
ATOM 2186 C CA . ILE A 1 304 ? 1.555 7.155 15.663 1.00 34.38 302 ILE A CA 1
ATOM 2187 C C . ILE A 1 304 ? 2.005 8.082 16.784 1.00 35.69 302 ILE A C 1
ATOM 2188 O O . ILE A 1 304 ? 2.695 9.079 16.542 1.00 36.17 302 ILE A O 1
ATOM 2193 N N . ALA A 1 305 ? 1.613 7.772 18.025 1.00 37.35 303 ALA A N 1
ATOM 2194 C CA . ALA A 1 305 ? 1.971 8.605 19.169 1.00 37.77 303 ALA A CA 1
ATOM 2195 C C . ALA A 1 305 ? 3.466 8.580 19.440 1.00 38.74 303 ALA A C 1
ATOM 2196 O O . ALA A 1 305 ? 4.045 9.604 19.822 1.00 39.17 303 ALA A O 1
ATOM 2198 N N . GLU A 1 306 ? 4.104 7.415 19.290 1.00 39.10 304 GLU A N 1
ATOM 2199 C CA . GLU A 1 306 ? 5.547 7.350 19.507 1.00 41.04 304 GLU A CA 1
ATOM 2200 C C . GLU A 1 306 ? 6.290 8.146 18.446 1.00 36.99 304 GLU A C 1
ATOM 2201 O O . GLU A 1 306 ? 7.280 8.824 18.745 1.00 35.02 304 GLU A O 1
ATOM 2207 N N . ALA A 1 307 ? 5.823 8.084 17.201 1.00 36.08 305 ALA A N 1
ATOM 2208 C CA . ALA A 1 307 ? 6.446 8.890 16.163 1.00 36.72 305 ALA A CA 1
ATOM 2209 C C . ALA A 1 307 ? 6.290 10.371 16.471 1.00 36.60 305 ALA A C 1
ATOM 2210 O O . ALA A 1 307 ? 7.224 11.154 16.269 1.00 35.76 305 ALA A O 1
ATOM 2212 N N . ALA A 1 308 ? 5.135 10.764 17.016 1.00 34.80 306 ALA A N 1
ATOM 2213 C CA . ALA A 1 308 ? 4.897 12.174 17.296 1.00 38.40 306 ALA A CA 1
ATOM 2214 C C . ALA A 1 308 ? 5.704 12.649 18.492 1.00 37.90 306 ALA A C 1
ATOM 2215 O O . ALA A 1 308 ? 6.114 13.812 18.530 1.00 39.83 306 ALA A O 1
ATOM 2217 N N . ARG A 1 309 ? 5.943 11.775 19.471 1.00 40.22 307 ARG A N 1
ATOM 2218 C CA . ARG A 1 309 ? 6.868 12.123 20.546 1.00 42.79 307 ARG A CA 1
ATOM 2219 C C . ARG A 1 309 ? 8.267 12.347 19.996 1.00 41.68 307 ARG A C 1
ATOM 2220 O O . ARG A 1 309 ? 8.963 13.288 20.398 1.00 41.18 307 ARG A O 1
ATOM 2228 N N . PHE A 1 310 ? 8.681 11.493 19.058 1.00 40.94 308 PHE A N 1
ATOM 2229 C CA . PHE A 1 310 ? 9.966 11.650 18.388 1.00 42.12 308 PHE A CA 1
ATOM 2230 C C . PHE A 1 310 ? 10.020 12.964 17.617 1.00 40.25 308 PHE A C 1
ATOM 2231 O O . PHE A 1 310 ? 11.030 13.678 17.659 1.00 44.22 308 PHE A O 1
ATOM 2239 N N . ALA A 1 311 ? 8.938 13.302 16.912 1.00 38.11 309 ALA A N 1
ATOM 2240 C CA . ALA A 1 311 ? 8.908 14.548 16.154 1.00 39.20 309 ALA A CA 1
ATOM 2241 C C . ALA A 1 311 ? 8.884 15.758 17.079 1.00 40.11 309 ALA A C 1
ATOM 2242 O O . ALA A 1 311 ? 9.498 16.788 16.777 1.00 35.68 309 ALA A O 1
ATOM 2244 N N . SER A 1 312 ? 8.185 15.645 18.215 1.00 40.52 310 SER A N 1
ATOM 2245 C CA . SER A 1 312 ? 8.133 16.742 19.177 1.00 37.87 310 SER A CA 1
ATOM 2246 C C . SER A 1 312 ? 9.516 17.073 19.707 1.00 43.62 310 SER A C 1
ATOM 2247 O O . SER A 1 312 ? 9.872 18.250 19.844 1.00 41.52 310 SER A O 1
ATOM 2250 N N . VAL A 1 313 ? 10.300 16.040 20.032 1.00 45.26 311 VAL A N 1
ATOM 2251 C CA . VAL A 1 313 ? 11.646 16.237 20.558 1.00 41.66 311 VAL A CA 1
ATOM 2252 C C . VAL A 1 313 ? 12.547 16.882 19.514 1.00 45.42 311 VAL A C 1
ATOM 2253 O O . VAL A 1 313 ? 13.313 17.801 19.824 1.00 48.71 311 VAL A O 1
ATOM 2257 N N . ALA A 1 314 ? 12.482 16.411 18.266 1.00 43.19 312 ALA A N 1
ATOM 2258 C CA . ALA A 1 314 ? 13.318 17.002 17.224 1.00 45.21 312 ALA A CA 1
ATOM 2259 C C . ALA A 1 314 ? 12.912 18.442 16.931 1.00 45.76 312 ALA A C 1
ATOM 2260 O O . ALA A 1 314 ? 13.773 19.314 16.764 1.00 50.13 312 ALA A O 1
ATOM 2262 N N . ALA A 1 315 ? 11.609 18.712 16.852 1.00 44.29 313 ALA A N 1
ATOM 2263 C CA . ALA A 1 315 ? 11.166 20.081 16.620 1.00 42.13 313 ALA A CA 1
ATOM 2264 C C . ALA A 1 315 ? 11.489 20.967 17.816 1.00 47.21 313 ALA A C 1
ATOM 2265 O O . ALA A 1 315 ? 11.862 22.134 17.647 1.00 51.71 313 ALA A O 1
ATOM 2267 N N . GLY A 1 316 ? 11.382 20.420 19.030 1.00 44.07 314 GLY A N 1
ATOM 2268 C CA . GLY A 1 316 ? 11.721 21.187 20.218 1.00 46.19 314 GLY A CA 1
ATOM 2269 C C . GLY A 1 316 ? 13.188 21.567 20.285 1.00 53.48 314 GLY A C 1
ATOM 2270 O O . GLY A 1 316 ? 13.537 22.610 20.845 1.00 59.77 314 GLY A O 1
ATOM 2271 N N . ILE A 1 317 ? 14.070 20.718 19.749 1.00 51.29 315 ILE A N 1
ATOM 2272 C CA . ILE A 1 317 ? 15.475 21.093 19.638 1.00 55.67 315 ILE A CA 1
ATOM 2273 C C . ILE A 1 317 ? 15.640 22.165 18.571 1.00 56.03 315 ILE A C 1
ATOM 2274 O O . ILE A 1 317 ? 16.430 23.104 18.725 1.00 58.37 315 ILE A O 1
ATOM 2279 N N . SER A 1 318 ? 14.892 22.041 17.474 1.00 52.67 316 SER A N 1
ATOM 2280 C CA . SER A 1 318 ? 15.045 22.955 16.348 1.00 56.35 316 SER A CA 1
ATOM 2281 C C . SER A 1 318 ? 14.776 24.402 16.738 1.00 55.18 316 SER A C 1
ATOM 2282 O O . SER A 1 318 ? 15.356 25.318 16.147 1.00 57.71 316 SER A O 1
ATOM 2285 N N . VAL A 1 319 ? 13.907 24.635 17.724 1.00 55.47 317 VAL A N 1
ATOM 2286 C CA . VAL A 1 319 ? 13.523 26.010 18.041 1.00 61.63 317 VAL A CA 1
ATOM 2287 C C . VAL A 1 319 ? 14.544 26.716 18.917 1.00 62.76 317 VAL A C 1
ATOM 2288 O O . VAL A 1 319 ? 14.464 27.940 19.072 1.00 65.67 317 VAL A O 1
ATOM 2292 N N . THR A 1 320 ? 15.501 25.985 19.486 1.00 62.24 318 THR A N 1
ATOM 2293 C CA . THR A 1 320 ? 16.591 26.571 20.255 1.00 65.75 318 THR A CA 1
ATOM 2294 C C . THR A 1 320 ? 17.770 26.982 19.379 1.00 65.05 318 THR A C 1
ATOM 2295 O O . THR A 1 320 ? 18.746 27.534 19.898 1.00 62.08 318 THR A O 1
ATOM 2299 N N . ARG A 1 321 ? 17.688 26.742 18.069 1.00 66.42 319 ARG A N 1
ATOM 2300 C CA . ARG A 1 321 ? 18.723 27.083 17.101 1.00 68.38 319 ARG A CA 1
ATOM 2301 C C . ARG A 1 321 ? 18.114 27.922 15.979 1.00 72.90 319 ARG A C 1
ATOM 2302 O O . ARG A 1 321 ? 16.896 28.115 15.909 1.00 71.23 319 ARG A O 1
ATOM 2310 N N . LYS A 1 322 ? 18.974 28.411 15.082 1.00 73.68 320 LYS A N 1
ATOM 2311 C CA . LYS A 1 322 ? 18.570 29.315 14.012 1.00 75.79 320 LYS A CA 1
ATOM 2312 C C . LYS A 1 322 ? 19.045 28.795 12.661 1.00 79.08 320 LYS A C 1
ATOM 2313 O O . LYS A 1 322 ? 20.048 28.084 12.570 1.00 81.23 320 LYS A O 1
ATOM 2315 N N . GLY A 1 323 ? 18.312 29.156 11.608 1.00 88.38 321 GLY A N 1
ATOM 2316 C CA . GLY A 1 323 ? 18.733 28.844 10.253 1.00 88.78 321 GLY A CA 1
ATOM 2317 C C . GLY A 1 323 ? 17.904 27.810 9.512 1.00 88.52 321 GLY A C 1
ATOM 2318 O O . GLY A 1 323 ? 18.418 27.145 8.606 1.00 86.93 321 GLY A O 1
ATOM 2319 N N . THR A 1 324 ? 16.625 27.675 9.877 1.00 76.56 322 THR A N 1
ATOM 2320 C CA . THR A 1 324 ? 15.698 26.737 9.244 1.00 76.70 322 THR A CA 1
ATOM 2321 C C . THR A 1 324 ? 16.271 25.320 9.213 1.00 81.04 322 THR A C 1
ATOM 2322 O O . THR A 1 324 ? 16.275 24.631 10.239 1.00 79.99 322 THR A O 1
ATOM 2326 N N . SER A 1 325 ? 16.773 24.885 8.049 1.00 83.29 323 SER A N 1
ATOM 2327 C CA . SER A 1 325 ? 17.238 23.507 7.893 1.00 78.05 323 SER A CA 1
ATOM 2328 C C . SER A 1 325 ? 18.505 23.236 8.695 1.00 76.01 323 SER A C 1
ATOM 2329 O O . SER A 1 325 ? 18.745 22.092 9.103 1.00 75.42 323 SER A O 1
ATOM 2332 N N . ALA A 1 326 ? 19.325 24.262 8.928 1.00 77.14 324 ALA A N 1
ATOM 2333 C CA . ALA A 1 326 ? 20.503 24.088 9.770 1.00 79.94 324 ALA A CA 1
ATOM 2334 C C . ALA A 1 326 ? 20.147 23.914 11.242 1.00 77.56 324 ALA A C 1
ATOM 2335 O O . ALA A 1 326 ? 21.039 23.637 12.052 1.00 76.87 324 ALA A O 1
ATOM 2337 N N . SER A 1 327 ? 18.876 24.073 11.604 1.00 75.31 325 SER A N 1
ATOM 2338 C CA . SER A 1 327 ? 18.419 23.885 12.973 1.00 73.39 325 SER A CA 1
ATOM 2339 C C . SER A 1 327 ? 17.951 22.461 13.237 1.00 73.65 325 SER A C 1
ATOM 2340 O O . SER A 1 327 ? 17.746 22.093 14.399 1.00 73.71 325 SER A O 1
ATOM 2343 N N . VAL A 1 328 ? 17.772 21.662 12.195 1.00 70.97 326 VAL A N 1
ATOM 2344 C CA . VAL A 1 328 ? 17.327 20.278 12.372 1.00 65.94 326 VAL A CA 1
ATOM 2345 C C . VAL A 1 328 ? 18.420 19.493 13.092 1.00 63.81 326 VAL A C 1
ATOM 2346 O O . VAL A 1 328 ? 19.588 19.525 12.671 1.00 65.16 326 VAL A O 1
ATOM 2350 N N . PRO A 1 329 ? 18.097 18.796 14.173 1.00 64.07 327 PRO A N 1
ATOM 2351 C CA . PRO A 1 329 ? 19.124 18.164 15.006 1.00 60.97 327 PRO A CA 1
ATOM 2352 C C . PRO A 1 329 ? 19.664 16.869 14.409 1.00 61.20 327 PRO A C 1
ATOM 2353 O O . PRO A 1 329 ? 19.147 16.319 13.436 1.00 59.18 327 PRO A O 1
ATOM 2357 N N . ARG A 1 330 ? 20.739 16.388 15.026 1.00 63.94 328 ARG A N 1
ATOM 2358 C CA . ARG A 1 330 ? 21.263 15.078 14.684 1.00 64.55 328 ARG A CA 1
ATOM 2359 C C . ARG A 1 330 ? 20.347 14.006 15.243 1.00 62.92 328 ARG A C 1
ATOM 2360 O O . ARG A 1 330 ? 19.598 14.237 16.194 1.00 62.19 328 ARG A O 1
ATOM 2368 N N . ARG A 1 331 ? 20.379 12.833 14.610 1.00 62.40 329 ARG A N 1
ATOM 2369 C CA . ARG A 1 331 ? 19.604 11.714 15.127 1.00 61.33 329 ARG A CA 1
ATOM 2370 C C . ARG A 1 331 ? 19.996 11.404 16.572 1.00 66.60 329 ARG A C 1
ATOM 2371 O O . ARG A 1 331 ? 19.134 11.105 17.407 1.00 68.53 329 ARG A O 1
ATOM 2379 N N . GLN A 1 332 ? 21.299 11.455 16.880 1.00 66.94 330 GLN A N 1
ATOM 2380 C CA . GLN A 1 332 ? 21.769 11.138 18.228 1.00 70.58 330 GLN A CA 1
ATOM 2381 C C . GLN A 1 332 ? 21.201 12.084 19.281 1.00 71.66 330 GLN A C 1
ATOM 2382 O O . GLN A 1 332 ? 20.841 11.647 20.381 1.00 75.07 330 GLN A O 1
ATOM 2388 N N . GLU A 1 333 ? 21.140 13.386 18.983 1.00 68.68 331 GLU A N 1
ATOM 2389 C CA . GLU A 1 333 ? 20.560 14.329 19.939 1.00 68.55 331 GLU A CA 1
ATOM 2390 C C . GLU A 1 333 ? 19.104 14.001 20.239 1.00 71.60 331 GLU A C 1
ATOM 2391 O O . GLU A 1 333 ? 18.656 14.115 21.387 1.00 72.91 331 GLU A O 1
ATOM 2397 N N . VAL A 1 334 ? 18.342 13.630 19.210 1.00 66.34 332 VAL A N 1
ATOM 2398 C CA . VAL A 1 334 ? 16.950 13.250 19.421 1.00 73.98 332 VAL A CA 1
ATOM 2399 C C . VAL A 1 334 ? 16.881 11.992 20.277 1.00 74.30 332 VAL A C 1
ATOM 2400 O O . VAL A 1 334 ? 16.040 11.876 21.179 1.00 73.78 332 VAL A O 1
ATOM 2404 N N . ASP A 1 335 ? 17.754 11.024 19.993 1.00 76.95 333 ASP A N 1
ATOM 2405 C CA . ASP A 1 335 ? 17.819 9.808 20.797 1.00 80.47 333 ASP A CA 1
ATOM 2406 C C . ASP A 1 335 ? 18.153 10.129 22.254 1.00 81.92 333 ASP A C 1
ATOM 2407 O O . ASP A 1 335 ? 17.592 9.523 23.176 1.00 81.68 333 ASP A O 1
ATOM 2412 N N . ASP A 1 336 ? 19.076 11.071 22.478 1.00 78.07 334 ASP A N 1
ATOM 2413 C CA . ASP A 1 336 ? 19.476 11.427 23.838 1.00 76.58 334 ASP A CA 1
ATOM 2414 C C . ASP A 1 336 ? 18.325 12.058 24.617 1.00 76.30 334 ASP A C 1
ATOM 2415 O O . ASP A 1 336 ? 18.037 11.659 25.752 1.00 76.75 334 ASP A O 1
ATOM 2420 N N . ALA A 1 337 ? 17.659 13.054 24.029 1.00 77.07 335 ALA A N 1
ATOM 2421 C CA . ALA A 1 337 ? 16.616 13.755 24.769 1.00 72.47 335 ALA A CA 1
ATOM 2422 C C . ALA A 1 337 ? 15.402 12.868 25.027 1.00 75.68 335 ALA A C 1
ATOM 2423 O O . ALA A 1 337 ? 14.677 13.086 26.005 1.00 78.67 335 ALA A O 1
ATOM 2425 N N . LEU A 1 338 ? 15.170 11.865 24.185 1.00 74.92 336 LEU A N 1
ATOM 2426 C CA . LEU A 1 338 ? 14.101 10.899 24.425 1.00 75.83 336 LEU A CA 1
ATOM 2427 C C . LEU A 1 338 ? 14.425 10.019 25.629 1.00 80.00 336 LEU A C 1
ATOM 2428 O O . LEU A 1 338 ? 13.599 9.844 26.525 1.00 82.83 336 LEU A O 1
ATOM 2433 N N . SER B 1 5 ? 31.594 66.533 -20.386 1.00 53.21 3 SER B N 1
ATOM 2434 C CA . SER B 1 5 ? 32.467 65.497 -19.843 1.00 60.54 3 SER B CA 1
ATOM 2435 C C . SER B 1 5 ? 32.826 65.788 -18.382 1.00 57.20 3 SER B C 1
ATOM 2436 O O . SER B 1 5 ? 32.879 64.874 -17.553 1.00 54.92 3 SER B O 1
ATOM 2439 N N . THR B 1 6 ? 33.080 67.056 -18.069 1.00 52.36 4 THR B N 1
ATOM 2440 C CA . THR B 1 6 ? 33.210 67.454 -16.675 1.00 50.93 4 THR B CA 1
ATOM 2441 C C . THR B 1 6 ? 31.882 67.219 -15.974 1.00 46.02 4 THR B C 1
ATOM 2442 O O . THR B 1 6 ? 30.827 67.598 -16.487 1.00 45.70 4 THR B O 1
ATOM 2446 N N . ALA B 1 7 ? 31.927 66.605 -14.798 1.00 45.39 5 ALA B N 1
ATOM 2447 C CA . ALA B 1 7 ? 30.698 66.254 -14.106 1.00 38.56 5 ALA B CA 1
ATOM 2448 C C . ALA B 1 7 ? 30.124 67.511 -13.475 1.00 39.71 5 ALA B C 1
ATOM 2449 O O . ALA B 1 7 ? 30.845 68.259 -12.807 1.00 38.59 5 ALA B O 1
ATOM 2451 N N . LYS B 1 8 ? 28.833 67.760 -13.710 1.00 36.51 6 LYS B N 1
ATOM 2452 C CA . LYS B 1 8 ? 28.164 68.914 -13.129 1.00 34.29 6 LYS B CA 1
ATOM 2453 C C . LYS B 1 8 ? 27.137 68.547 -12.069 1.00 29.25 6 LYS B C 1
ATOM 2454 O O . LYS B 1 8 ? 26.835 69.383 -11.215 1.00 26.97 6 LYS B O 1
ATOM 2460 N N . ILE B 1 9 ? 26.637 67.313 -12.073 1.00 29.65 7 ILE B N 1
ATOM 2461 C CA . ILE B 1 9 ? 25.725 66.808 -11.053 1.00 28.41 7 ILE B CA 1
ATOM 2462 C C . ILE B 1 9 ? 26.382 65.590 -10.424 1.00 25.40 7 ILE B C 1
ATOM 2463 O O . ILE B 1 9 ? 26.695 64.620 -11.124 1.00 24.10 7 ILE B O 1
ATOM 2468 N N . VAL B 1 10 ? 26.605 65.647 -9.114 1.00 24.05 8 VAL B N 1
ATOM 2469 C CA . VAL B 1 10 ? 27.198 64.554 -8.354 1.00 25.82 8 VAL B CA 1
ATOM 2470 C C . VAL B 1 10 ? 26.121 64.040 -7.401 1.00 24.74 8 VAL B C 1
ATOM 2471 O O . VAL B 1 10 ? 25.578 64.808 -6.596 1.00 25.06 8 VAL B O 1
ATOM 2475 N N . ILE B 1 11 ? 25.793 62.757 -7.494 1.00 23.65 9 ILE B N 1
ATOM 2476 C CA . ILE B 1 11 ? 24.779 62.148 -6.636 1.00 26.35 9 ILE B CA 1
ATOM 2477 C C . ILE B 1 11 ? 25.481 61.150 -5.722 1.00 25.52 9 ILE B C 1
ATOM 2478 O O . ILE B 1 11 ? 26.053 60.159 -6.192 1.00 25.85 9 ILE B O 1
ATOM 2483 N N . ILE B 1 12 ? 25.459 61.423 -4.424 1.00 25.34 10 ILE B N 1
ATOM 2484 C CA . ILE B 1 12 ? 26.075 60.561 -3.426 1.00 25.49 10 ILE B CA 1
ATOM 2485 C C . ILE B 1 12 ? 24.943 59.834 -2.713 1.00 26.28 10 ILE B C 1
ATOM 2486 O O . ILE B 1 12 ? 24.226 60.441 -1.909 1.00 24.34 10 ILE B O 1
ATOM 2491 N N . GLY B 1 13 ? 24.778 58.545 -2.987 1.00 22.87 11 GLY B N 1
ATOM 2492 C CA . GLY B 1 13 ? 23.708 57.816 -2.349 1.00 22.18 11 GLY B CA 1
ATOM 2493 C C . GLY B 1 13 ? 23.714 56.333 -2.647 1.00 25.02 11 GLY B C 1
ATOM 2494 O O . GLY B 1 13 ? 24.733 55.750 -3.018 1.00 26.43 11 GLY B O 1
ATOM 2495 N N . SER B 1 14 ? 22.544 55.733 -2.503 1.00 25.05 12 SER B N 1
ATOM 2496 C CA . SER B 1 14 ? 22.437 54.286 -2.422 1.00 24.34 12 SER B CA 1
ATOM 2497 C C . SER B 1 14 ? 22.146 53.638 -3.769 1.00 25.23 12 SER B C 1
ATOM 2498 O O . SER B 1 14 ? 21.564 54.250 -4.674 1.00 26.14 12 SER B O 1
ATOM 2501 N N . TYR B 1 15 ? 22.556 52.378 -3.885 1.00 20.93 13 TYR B N 1
ATOM 2502 C CA . TYR B 1 15 ? 22.023 51.469 -4.886 1.00 21.61 13 TYR B CA 1
ATOM 2503 C C . TYR B 1 15 ? 21.429 50.281 -4.145 1.00 25.42 13 TYR B C 1
ATOM 2504 O O . TYR B 1 15 ? 22.101 49.665 -3.309 1.00 23.86 13 TYR B O 1
ATOM 2513 N N . ASN B 1 16 ? 20.177 49.963 -4.459 1.00 24.48 14 ASN B N 1
ATOM 2514 C CA . ASN B 1 16 ? 19.511 48.780 -3.943 1.00 24.89 14 ASN B CA 1
ATOM 2515 C C . ASN B 1 16 ? 18.991 47.959 -5.114 1.00 26.80 14 ASN B C 1
ATOM 2516 O O . ASN B 1 16 ? 18.412 48.508 -6.057 1.00 24.33 14 ASN B O 1
ATOM 2521 N N . ARG B 1 17 ? 19.204 46.648 -5.057 1.00 24.44 15 ARG B N 1
ATOM 2522 C CA . ARG B 1 17 ? 18.505 45.741 -5.955 1.00 26.84 15 ARG B CA 1
ATOM 2523 C C . ARG B 1 17 ? 17.102 45.534 -5.388 1.00 26.03 15 ARG B C 1
ATOM 2524 O O . ARG B 1 17 ? 16.942 45.017 -4.274 1.00 24.22 15 ARG B O 1
ATOM 2532 N N . ASP B 1 18 ? 16.092 45.974 -6.129 1.00 21.95 16 ASP B N 1
ATOM 2533 C CA . ASP B 1 18 ? 14.710 45.888 -5.671 1.00 23.53 16 ASP B CA 1
ATOM 2534 C C . ASP B 1 18 ? 14.179 44.477 -5.916 1.00 22.08 16 ASP B C 1
ATOM 2535 O O . ASP B 1 18 ? 14.197 43.990 -7.051 1.00 21.58 16 ASP B O 1
ATOM 2540 N N . LEU B 1 19 ? 13.764 43.795 -4.853 1.00 23.64 17 LEU B N 1
ATOM 2541 C CA . LEU B 1 19 ? 13.116 42.489 -4.972 1.00 25.45 17 LEU B CA 1
ATOM 2542 C C . LEU B 1 19 ? 11.645 42.658 -4.609 1.00 28.26 17 LEU B C 1
ATOM 2543 O O . LEU B 1 19 ? 11.309 42.885 -3.440 1.00 29.81 17 LEU B O 1
ATOM 2548 N N . VAL B 1 20 ? 10.774 42.510 -5.605 1.00 24.29 18 VAL B N 1
ATOM 2549 C CA . VAL B 1 20 ? 9.400 42.994 -5.546 1.00 27.83 18 VAL B CA 1
ATOM 2550 C C . VAL B 1 20 ? 8.447 41.833 -5.779 1.00 27.47 18 VAL B C 1
ATOM 2551 O O . VAL B 1 20 ? 8.612 41.074 -6.739 1.00 27.70 18 VAL B O 1
ATOM 2555 N N . TRP B 1 21 ? 7.453 41.702 -4.906 1.00 26.82 19 TRP B N 1
ATOM 2556 C CA . TRP B 1 21 ? 6.375 40.735 -5.070 1.00 30.04 19 TRP B CA 1
ATOM 2557 C C . TRP B 1 21 ? 5.053 41.476 -5.224 1.00 29.02 19 TRP B C 1
ATOM 2558 O O . TRP B 1 21 ? 4.722 42.344 -4.408 1.00 26.08 19 TRP B O 1
ATOM 2569 N N . TYR B 1 22 ? 4.290 41.111 -6.246 1.00 29.25 20 TYR B N 1
ATOM 2570 C CA . TYR B 1 22 ? 3.000 41.725 -6.528 1.00 29.50 20 TYR B CA 1
ATOM 2571 C C . TYR B 1 22 ? 1.913 40.811 -5.989 1.00 31.38 20 TYR B C 1
ATOM 2572 O O . TYR B 1 22 ? 1.801 39.654 -6.408 1.00 32.99 20 TYR B O 1
ATOM 2581 N N . VAL B 1 23 ? 1.133 41.329 -5.045 1.00 35.84 21 VAL B N 1
ATOM 2582 C CA . VAL B 1 23 ? 0.115 40.565 -4.337 1.00 32.91 21 VAL B CA 1
ATOM 2583 C C . VAL B 1 23 ? -1.217 41.281 -4.492 1.00 32.28 21 VAL B C 1
ATOM 2584 O O . VAL B 1 23 ? -1.276 42.468 -4.826 1.00 33.65 21 VAL B O 1
ATOM 2588 N N . LYS B 1 24 ? -2.299 40.541 -4.242 1.00 33.98 22 LYS B N 1
ATOM 2589 C CA . LYS B 1 24 ? -3.612 41.173 -4.211 1.00 34.98 22 LYS B CA 1
ATOM 2590 C C . LYS B 1 24 ? -3.690 42.169 -3.068 1.00 34.82 22 LYS B C 1
ATOM 2591 O O . LYS B 1 24 ? -4.051 43.334 -3.263 1.00 36.78 22 LYS B O 1
ATOM 2597 N N . ASP B 1 25 ? -3.374 41.715 -1.862 1.00 36.36 23 ASP B N 1
ATOM 2598 C CA . ASP B 1 25 ? -3.317 42.549 -0.674 1.00 34.47 23 ASP B CA 1
ATOM 2599 C C . ASP B 1 25 ? -2.101 42.150 0.142 1.00 34.92 23 ASP B C 1
ATOM 2600 O O . ASP B 1 25 ? -1.577 41.042 0.009 1.00 33.09 23 ASP B O 1
ATOM 2605 N N . PHE B 1 26 ? -1.636 43.079 0.966 1.00 36.80 24 PHE B N 1
ATOM 2606 C CA . PHE B 1 26 ? -0.531 42.765 1.851 1.00 34.41 24 PHE B CA 1
ATOM 2607 C C . PHE B 1 26 ? -0.917 41.574 2.719 1.00 34.32 24 PHE B C 1
ATOM 2608 O O . PHE B 1 26 ? -2.064 41.479 3.173 1.00 41.09 24 PHE B O 1
ATOM 2616 N N . PRO B 1 27 ? -0.009 40.636 2.944 1.00 37.38 25 PRO B N 1
ATOM 2617 C CA . PRO B 1 27 ? -0.296 39.568 3.899 1.00 38.82 25 PRO B CA 1
ATOM 2618 C C . PRO B 1 27 ? -0.385 40.154 5.296 1.00 40.39 25 PRO B C 1
ATOM 2619 O O . PRO B 1 27 ? 0.226 41.179 5.600 1.00 37.87 25 PRO B O 1
ATOM 2623 N N . ILE B 1 28 ? -1.179 39.524 6.142 1.00 42.65 26 ILE B N 1
ATOM 2624 C CA . ILE B 1 28 ? -1.184 39.903 7.544 1.00 42.68 26 ILE B CA 1
ATOM 2625 C C . ILE B 1 28 ? -0.193 39.013 8.286 1.00 44.91 26 ILE B C 1
ATOM 2626 O O . ILE B 1 28 ? 0.230 37.959 7.793 1.00 43.18 26 ILE B O 1
ATOM 2631 N N . GLY B 1 29 ? 0.170 39.430 9.500 1.00 44.28 27 GLY B N 1
ATOM 2632 C CA . GLY B 1 29 ? 1.132 38.694 10.301 1.00 41.26 27 GLY B CA 1
ATOM 2633 C C . GLY B 1 29 ? 0.758 37.243 10.519 1.00 43.03 27 GLY B C 1
ATOM 2634 O O . GLY B 1 29 ? -0.336 36.943 11.006 1.00 48.64 27 GLY B O 1
ATOM 2635 N N . GLY B 1 30 ? 1.661 36.331 10.172 1.00 44.93 28 GLY B N 1
ATOM 2636 C CA . GLY B 1 30 ? 1.397 34.912 10.288 1.00 38.68 28 GLY B CA 1
ATOM 2637 C C . GLY B 1 30 ? 0.756 34.284 9.070 1.00 38.45 28 GLY B C 1
ATOM 2638 O O . GLY B 1 30 ? 0.519 33.071 9.075 1.00 39.87 28 GLY B O 1
ATOM 2639 N N . GLN B 1 31 ? 0.447 35.072 8.040 1.00 39.07 29 GLN B N 1
ATOM 2640 C CA . GLN B 1 31 ? -0.219 34.588 6.839 1.00 38.09 29 GLN B CA 1
ATOM 2641 C C . GLN B 1 31 ? 0.782 34.348 5.713 1.00 37.54 29 GLN B C 1
ATOM 2642 O O . GLN B 1 31 ? 1.733 35.116 5.539 1.00 36.01 29 GLN B O 1
ATOM 2648 N N . THR B 1 32 ? 0.557 33.275 4.953 1.00 36.63 30 THR B N 1
ATOM 2649 C CA . THR B 1 32 ? 1.301 32.969 3.736 1.00 35.59 30 THR B CA 1
ATOM 2650 C C . THR B 1 32 ? 0.374 33.095 2.527 1.00 37.22 30 THR B C 1
ATOM 2651 O O . THR B 1 32 ? -0.648 32.397 2.455 1.00 39.03 30 THR B O 1
ATOM 2655 N N . ILE B 1 33 ? 0.723 33.991 1.598 1.00 34.24 31 ILE B N 1
ATOM 2656 C CA . ILE B 1 33 ? -0.030 34.211 0.370 1.00 34.41 31 ILE B CA 1
ATOM 2657 C C . ILE B 1 33 ? 0.897 34.015 -0.833 1.00 34.99 31 ILE B C 1
ATOM 2658 O O . ILE B 1 33 ? 2.114 33.885 -0.701 1.00 32.51 31 ILE B O 1
ATOM 2663 N N . ASN B 1 34 ? 0.288 33.959 -2.015 1.00 37.73 32 ASN B N 1
ATOM 2664 C CA . ASN B 1 34 ? 0.997 33.880 -3.286 1.00 34.27 32 ASN B CA 1
ATOM 2665 C C . ASN B 1 34 ? 1.107 35.258 -3.933 1.00 33.72 32 ASN B C 1
ATOM 2666 O O . ASN B 1 34 ? 0.292 36.149 -3.683 1.00 31.96 32 ASN B O 1
ATOM 2671 N N . GLY B 1 35 ? 2.166 35.444 -4.722 1.00 32.73 33 GLY B N 1
ATOM 2672 C CA . GLY B 1 35 ? 2.376 36.674 -5.455 1.00 29.79 33 GLY B CA 1
ATOM 2673 C C . GLY B 1 35 ? 3.201 36.451 -6.709 1.00 35.77 33 GLY B C 1
ATOM 2674 O O . GLY B 1 35 ? 3.578 35.326 -7.047 1.00 36.30 33 GLY B O 1
ATOM 2675 N N . SER B 1 36 ? 3.470 37.553 -7.408 1.00 33.92 34 SER B N 1
ATOM 2676 C CA . SER B 1 36 ? 4.258 37.565 -8.634 1.00 30.80 34 SER B CA 1
ATOM 2677 C C . SER B 1 36 ? 5.526 38.380 -8.392 1.00 31.30 34 SER B C 1
ATOM 2678 O O . SER B 1 36 ? 5.456 39.484 -7.845 1.00 31.75 34 SER B O 1
ATOM 2681 N N . PHE B 1 37 ? 6.675 37.857 -8.817 1.00 32.19 35 PHE B N 1
ATOM 2682 C CA . PHE B 1 37 ? 7.976 38.419 -8.467 1.00 29.74 35 PHE B CA 1
ATOM 2683 C C . PHE B 1 37 ? 8.644 39.123 -9.645 1.00 32.57 35 PHE B C 1
ATOM 2684 O O . PHE B 1 37 ? 8.570 38.656 -10.786 1.00 34.35 35 PHE B O 1
ATOM 2692 N N . ALA B 1 38 ? 9.342 40.220 -9.347 1.00 29.71 36 ALA B N 1
ATOM 2693 C CA . ALA B 1 38 ? 10.153 40.932 -10.324 1.00 27.34 36 ALA B CA 1
ATOM 2694 C C . ALA B 1 38 ? 11.365 41.554 -9.631 1.00 30.45 36 ALA B C 1
ATOM 2695 O O . ALA B 1 38 ? 11.273 42.040 -8.498 1.00 29.11 36 ALA B O 1
ATOM 2697 N N . SER B 1 39 ? 12.500 41.528 -10.319 1.00 30.83 37 SER B N 1
ATOM 2698 C CA . SER B 1 39 ? 13.752 42.072 -9.817 1.00 27.49 37 SER B CA 1
ATOM 2699 C C . SER B 1 39 ? 14.187 43.251 -10.677 1.00 28.73 37 SER B C 1
ATOM 2700 O O . SER B 1 39 ? 14.144 43.178 -11.910 1.00 31.43 37 SER B O 1
ATOM 2703 N N . SER B 1 40 ? 14.627 44.331 -10.034 1.00 28.36 38 SER B N 1
ATOM 2704 C CA . SER B 1 40 ? 14.930 45.543 -10.787 1.00 28.12 38 SER B CA 1
ATOM 2705 C C . SER B 1 40 ? 15.894 46.434 -10.005 1.00 30.11 38 SER B C 1
ATOM 2706 O O . SER B 1 40 ? 16.066 46.293 -8.791 1.00 29.72 38 SER B O 1
ATOM 2709 N N . HIS B 1 41 ? 16.519 47.356 -10.735 1.00 28.56 39 HIS B N 1
ATOM 2710 C CA . HIS B 1 41 ? 17.436 48.329 -10.154 1.00 22.67 39 HIS B CA 1
ATOM 2711 C C . HIS B 1 41 ? 16.694 49.368 -9.322 1.00 24.39 39 HIS B C 1
ATOM 2712 O O . HIS B 1 41 ? 15.653 49.890 -9.729 1.00 29.17 39 HIS B O 1
ATOM 2719 N N . GLY B 1 42 ? 17.227 49.670 -8.155 1.00 27.47 40 GLY B N 1
ATOM 2720 C CA . GLY B 1 42 ? 16.640 50.668 -7.277 1.00 26.41 40 GLY B CA 1
ATOM 2721 C C . GLY B 1 42 ? 17.709 51.430 -6.518 1.00 26.79 40 GLY B C 1
ATOM 2722 O O . GLY B 1 42 ? 18.835 51.602 -6.994 1.00 27.19 40 GLY B O 1
ATOM 2723 N N . GLY B 1 43 ? 17.349 51.890 -5.330 1.00 23.54 41 GLY B N 1
ATOM 2724 C CA . GLY B 1 43 ? 18.175 52.799 -4.576 1.00 22.51 41 GLY B CA 1
ATOM 2725 C C . GLY B 1 43 ? 17.844 54.223 -4.966 1.00 24.17 41 GLY B C 1
ATOM 2726 O O . GLY B 1 43 ? 17.872 54.567 -6.148 1.00 23.91 41 GLY B O 1
ATOM 2727 N N . LYS B 1 44 ? 17.514 55.066 -3.992 1.00 26.51 42 LYS B N 1
ATOM 2728 C CA . LYS B 1 44 ? 17.165 56.439 -4.330 1.00 27.85 42 LYS B CA 1
ATOM 2729 C C . LYS B 1 44 ? 18.363 57.178 -4.912 1.00 27.33 42 LYS B C 1
ATOM 2730 O O . LYS B 1 44 ? 18.200 58.036 -5.788 1.00 26.69 42 LYS B O 1
ATOM 2736 N N . GLY B 1 45 ? 19.570 56.874 -4.436 1.00 20.96 43 GLY B N 1
ATOM 2737 C CA . GLY B 1 45 ? 20.737 57.510 -5.012 1.00 19.40 43 GLY B CA 1
ATOM 2738 C C . GLY B 1 45 ? 20.909 57.145 -6.470 1.00 21.23 43 GLY B C 1
ATOM 2739 O O . GLY B 1 45 ? 21.041 58.016 -7.332 1.00 20.79 43 GLY B O 1
ATOM 2740 N N . SER B 1 46 ? 20.839 55.849 -6.777 1.00 27.38 44 SER B N 1
ATOM 2741 C CA . SER B 1 46 ? 21.085 55.414 -8.147 1.00 26.10 44 SER B CA 1
ATOM 2742 C C . SER B 1 46 ? 19.933 55.775 -9.077 1.00 28.60 44 SER B C 1
ATOM 2743 O O . SER B 1 46 ? 20.157 56.079 -10.255 1.00 32.13 44 SER B O 1
ATOM 2746 N N . ASN B 1 47 ? 18.693 55.723 -8.584 1.00 29.49 45 ASN B N 1
ATOM 2747 C CA . ASN B 1 47 ? 17.556 56.101 -9.422 1.00 28.32 45 ASN B CA 1
ATOM 2748 C C . ASN B 1 47 ? 17.648 57.550 -9.858 1.00 26.39 45 ASN B C 1
ATOM 2749 O O . ASN B 1 47 ? 17.363 57.879 -11.014 1.00 30.05 45 ASN B O 1
ATOM 2754 N N . GLN B 1 48 ? 18.045 58.431 -8.945 1.00 26.87 46 GLN B N 1
ATOM 2755 C CA . GLN B 1 48 ? 18.149 59.842 -9.284 1.00 28.20 46 GLN B CA 1
ATOM 2756 C C . GLN B 1 48 ? 19.325 60.115 -10.207 1.00 29.20 46 GLN B C 1
ATOM 2757 O O . GLN B 1 48 ? 19.251 61.022 -11.043 1.00 30.07 46 GLN B O 1
ATOM 2763 N N . ALA B 1 49 ? 20.407 59.339 -10.085 1.00 26.18 47 ALA B N 1
ATOM 2764 C CA . ALA B 1 49 ? 21.520 59.485 -11.018 1.00 29.52 47 ALA B CA 1
ATOM 2765 C C . ALA B 1 49 ? 21.146 58.976 -12.407 1.00 30.80 47 ALA B C 1
ATOM 2766 O O . ALA B 1 49 ? 21.581 59.540 -13.418 1.00 28.75 47 ALA B O 1
ATOM 2768 N N . ILE B 1 50 ? 20.354 57.904 -12.478 1.00 27.03 48 ILE B N 1
ATOM 2769 C CA . ILE B 1 50 ? 19.957 57.374 -13.776 1.00 32.04 48 ILE B CA 1
ATOM 2770 C C . ILE B 1 50 ? 18.975 58.321 -14.462 1.00 35.03 48 ILE B C 1
ATOM 2771 O O . ILE B 1 50 ? 19.056 58.551 -15.677 1.00 33.58 48 ILE B O 1
ATOM 2776 N N . ALA B 1 51 ? 18.068 58.926 -13.688 1.00 33.91 49 ALA B N 1
ATOM 2777 C CA . ALA B 1 51 ? 17.166 59.930 -14.247 1.00 31.77 49 ALA B CA 1
ATOM 2778 C C . ALA B 1 51 ? 17.938 61.126 -14.797 1.00 33.64 49 ALA B C 1
ATOM 2779 O O . ALA B 1 51 ? 17.585 61.666 -15.854 1.00 32.42 49 ALA B O 1
ATOM 2781 N N . CYS B 1 52 ? 19.001 61.552 -14.099 1.00 34.05 50 CYS B N 1
ATOM 2782 C CA . CYS B 1 52 ? 19.853 62.613 -14.634 1.00 34.34 50 CYS B CA 1
ATOM 2783 C C . CYS B 1 52 ? 20.422 62.213 -15.986 1.00 35.51 50 CYS B C 1
ATOM 2784 O O . CYS B 1 52 ? 20.291 62.953 -16.967 1.00 36.95 50 CYS B O 1
ATOM 2787 N N . GLY B 1 53 ? 21.057 61.038 -16.055 1.00 31.68 51 GLY B N 1
ATOM 2788 C CA . GLY B 1 53 ? 21.664 60.603 -17.298 1.00 31.65 51 GLY B CA 1
ATOM 2789 C C . GLY B 1 53 ? 20.691 60.523 -18.458 1.00 36.29 51 GLY B C 1
ATOM 2790 O O . GLY B 1 53 ? 21.060 60.820 -19.596 1.00 42.61 51 GLY B O 1
ATOM 2791 N N . LYS B 1 54 ? 19.433 60.154 -18.193 1.00 33.80 52 LYS B N 1
ATOM 2792 C CA . LYS B 1 54 ? 18.476 60.013 -19.289 1.00 36.42 52 LYS B CA 1
ATOM 2793 C C . LYS B 1 54 ? 17.869 61.340 -19.724 1.00 39.03 52 LYS B C 1
ATOM 2794 O O . LYS B 1 54 ? 17.512 61.500 -20.896 1.00 40.86 52 LYS B O 1
ATOM 2800 N N . VAL B 1 55 ? 17.742 62.298 -18.810 1.00 39.12 53 VAL B N 1
ATOM 2801 C CA . VAL B 1 55 ? 17.146 63.579 -19.152 1.00 37.34 53 VAL B CA 1
ATOM 2802 C C . VAL B 1 55 ? 18.216 64.565 -19.605 1.00 39.39 53 VAL B C 1
ATOM 2803 O O . VAL B 1 55 ? 17.898 65.548 -20.290 1.00 38.30 53 VAL B O 1
ATOM 2807 N N . LEU B 1 56 ? 19.477 64.295 -19.295 1.00 40.78 54 LEU B N 1
ATOM 2808 C CA . LEU B 1 56 ? 20.573 65.126 -19.755 1.00 41.25 54 LEU B CA 1
ATOM 2809 C C . LEU B 1 56 ? 20.749 64.989 -21.260 1.00 44.04 54 LEU B C 1
ATOM 2810 O O . LEU B 1 56 ? 20.504 63.930 -21.843 1.00 43.74 54 LEU B O 1
ATOM 2815 N N . ARG B 1 57 ? 21.174 66.085 -21.889 1.00 57.31 55 ARG B N 1
ATOM 2816 C CA . ARG B 1 57 ? 21.558 66.036 -23.296 1.00 58.25 55 ARG B CA 1
ATOM 2817 C C . ARG B 1 57 ? 22.749 65.102 -23.497 1.00 58.90 55 ARG B C 1
ATOM 2818 O O . ARG B 1 57 ? 22.692 64.161 -24.298 1.00 55.95 55 ARG B O 1
ATOM 2820 N N . ASP B 1 58 ? 23.834 65.346 -22.762 1.00 52.13 56 ASP B N 1
ATOM 2821 C CA . ASP B 1 58 ? 24.999 64.471 -22.716 1.00 45.98 56 ASP B CA 1
ATOM 2822 C C . ASP B 1 58 ? 25.058 63.827 -21.336 1.00 43.25 56 ASP B C 1
ATOM 2823 O O . ASP B 1 58 ? 25.222 64.539 -20.330 1.00 41.31 56 ASP B O 1
ATOM 2828 N N . PRO B 1 59 ? 24.885 62.507 -21.226 1.00 44.46 57 PRO B N 1
ATOM 2829 C CA . PRO B 1 59 ? 24.823 61.880 -19.891 1.00 40.90 57 PRO B CA 1
ATOM 2830 C C . PRO B 1 59 ? 26.088 62.039 -19.066 1.00 37.70 57 PRO B C 1
ATOM 2831 O O . PRO B 1 59 ? 26.015 61.932 -17.835 1.00 38.19 57 PRO B O 1
ATOM 2835 N N . SER B 1 60 ? 27.233 62.336 -19.680 1.00 40.06 58 SER B N 1
ATOM 2836 C CA . SER B 1 60 ? 28.481 62.394 -18.923 1.00 38.51 58 SER B CA 1
ATOM 2837 C C . SER B 1 60 ? 28.522 63.542 -17.918 1.00 36.51 58 SER B C 1
ATOM 2838 O O . SER B 1 60 ? 29.483 63.631 -17.152 1.00 41.87 58 SER B O 1
ATOM 2841 N N . ARG B 1 61 ? 27.509 64.410 -17.891 1.00 38.69 59 ARG B N 1
ATOM 2842 C CA . ARG B 1 61 ? 27.447 65.491 -16.911 1.00 38.08 59 ARG B CA 1
ATOM 2843 C C . ARG B 1 61 ? 26.964 65.019 -15.544 1.00 34.61 59 ARG B C 1
ATOM 2844 O O . ARG B 1 61 ? 27.111 65.753 -14.559 1.00 32.67 59 ARG B O 1
ATOM 2852 N N . ALA B 1 62 ? 26.374 63.832 -15.466 1.00 30.46 60 ALA B N 1
ATOM 2853 C CA . ALA B 1 62 ? 26.002 63.236 -14.196 1.00 30.10 60 ALA B CA 1
ATOM 2854 C C . ALA B 1 62 ? 27.133 62.351 -13.688 1.00 33.23 60 ALA B C 1
ATOM 2855 O O . ALA B 1 62 ? 27.948 61.838 -14.459 1.00 37.75 60 ALA B O 1
ATOM 2857 N N . PHE B 1 63 ? 27.169 62.166 -12.371 1.00 28.93 61 PHE B N 1
ATOM 2858 C CA . PHE B 1 63 ? 28.221 61.376 -11.739 1.00 29.07 61 PHE B CA 1
ATOM 2859 C C . PHE B 1 63 ? 27.612 60.722 -10.509 1.00 29.49 61 PHE B C 1
ATOM 2860 O O . PHE B 1 63 ? 27.092 61.419 -9.632 1.00 25.44 61 PHE B O 1
ATOM 2868 N N . PHE B 1 64 ? 27.634 59.392 -10.454 1.00 31.61 62 PHE B N 1
ATOM 2869 C CA . PHE B 1 64 ? 27.043 58.673 -9.333 1.00 28.77 62 PHE B CA 1
ATOM 2870 C C . PHE B 1 64 ? 28.151 58.191 -8.403 1.00 27.30 62 PHE B C 1
ATOM 2871 O O . PHE B 1 64 ? 29.162 57.646 -8.857 1.00 29.90 62 PHE B O 1
ATOM 2879 N N . VAL B 1 65 ? 27.954 58.402 -7.104 1.00 23.57 63 VAL B N 1
ATOM 2880 C CA . VAL B 1 65 ? 28.888 57.977 -6.073 1.00 25.75 63 VAL B CA 1
ATOM 2881 C C . VAL B 1 65 ? 28.137 57.035 -5.149 1.00 23.71 63 VAL B C 1
ATOM 2882 O O . VAL B 1 65 ? 27.169 57.448 -4.498 1.00 26.18 63 VAL B O 1
ATOM 2886 N N . GLY B 1 66 ? 28.572 55.777 -5.096 1.00 21.71 64 GLY B N 1
ATOM 2887 C CA . GLY B 1 66 ? 27.920 54.773 -4.272 1.00 25.26 64 GLY B CA 1
ATOM 2888 C C . GLY B 1 66 ? 28.805 53.562 -4.083 1.00 24.67 64 GLY B C 1
ATOM 2889 O O . GLY B 1 66 ? 29.844 53.422 -4.727 1.00 28.20 64 GLY B O 1
ATOM 2890 N N . ALA B 1 67 ? 28.368 52.669 -3.194 1.00 25.81 65 ALA B N 1
ATOM 2891 C CA . ALA B 1 67 ? 29.105 51.455 -2.865 1.00 26.25 65 ALA B CA 1
ATOM 2892 C C . ALA B 1 67 ? 28.189 50.241 -2.973 1.00 26.55 65 ALA B C 1
ATOM 2893 O O . ALA B 1 67 ? 27.034 50.280 -2.535 1.00 24.49 65 ALA B O 1
ATOM 2895 N N . VAL B 1 68 ? 28.707 49.180 -3.598 1.00 27.87 66 VAL B N 1
ATOM 2896 C CA . VAL B 1 68 ? 28.018 47.910 -3.781 1.00 25.56 66 VAL B CA 1
ATOM 2897 C C . VAL B 1 68 ? 28.981 46.787 -3.400 1.00 30.77 66 VAL B C 1
ATOM 2898 O O . VAL B 1 68 ? 30.187 46.993 -3.238 1.00 30.41 66 VAL B O 1
ATOM 2902 N N . GLY B 1 69 ? 28.435 45.580 -3.271 1.00 29.73 67 GLY B N 1
ATOM 2903 C CA . GLY B 1 69 ? 29.235 44.447 -2.863 1.00 27.37 67 GLY B CA 1
ATOM 2904 C C . GLY B 1 69 ? 30.026 43.849 -4.007 1.00 31.39 67 GLY B C 1
ATOM 2905 O O . GLY B 1 69 ? 29.875 44.210 -5.171 1.00 31.97 67 GLY B O 1
ATOM 2906 N N . LYS B 1 70 ? 30.943 42.949 -3.653 1.00 34.79 68 LYS B N 1
ATOM 2907 C CA . LYS B 1 70 ? 31.677 42.174 -4.651 1.00 33.21 68 LYS B CA 1
ATOM 2908 C C . LYS B 1 70 ? 30.892 40.896 -4.931 1.00 31.92 68 LYS B C 1
ATOM 2909 O O . LYS B 1 70 ? 31.321 39.779 -4.647 1.00 37.99 68 LYS B O 1
ATOM 2915 N N . ASP B 1 71 ? 29.729 41.096 -5.541 1.00 29.71 69 ASP B N 1
ATOM 2916 C CA . ASP B 1 71 ? 28.782 40.036 -5.835 1.00 32.70 69 ASP B CA 1
ATOM 2917 C C . ASP B 1 71 ? 28.174 40.299 -7.202 1.00 36.77 69 ASP B C 1
ATOM 2918 O O . ASP B 1 71 ? 28.571 41.230 -7.915 1.00 32.21 69 ASP B O 1
ATOM 2923 N N . THR B 1 72 ? 27.226 39.433 -7.572 1.00 35.22 70 THR B N 1
ATOM 2924 C CA . THR B 1 72 ? 26.591 39.512 -8.884 1.00 36.24 70 THR B CA 1
ATOM 2925 C C . THR B 1 72 ? 25.857 40.835 -9.077 1.00 35.34 70 THR B C 1
ATOM 2926 O O . THR B 1 72 ? 26.056 41.524 -10.083 1.00 32.09 70 THR B O 1
ATOM 2930 N N . PHE B 1 73 ? 24.991 41.198 -8.122 1.00 34.83 71 PHE B N 1
ATOM 2931 C CA . PHE B 1 73 ? 24.256 42.457 -8.208 1.00 31.76 71 PHE B CA 1
ATOM 2932 C C . PHE B 1 73 ? 25.193 43.650 -8.351 1.00 33.30 71 PHE B C 1
ATOM 2933 O O . PHE B 1 73 ? 24.898 44.595 -9.091 1.00 29.92 71 PHE B O 1
ATOM 2941 N N . GLY B 1 74 ? 26.312 43.645 -7.624 1.00 40.44 72 GLY B N 1
ATOM 2942 C CA . GLY B 1 74 ? 27.263 44.736 -7.748 1.00 38.73 72 GLY B CA 1
ATOM 2943 C C . GLY B 1 74 ? 27.912 44.790 -9.119 1.00 40.58 72 GLY B C 1
ATOM 2944 O O . GLY B 1 74 ? 28.089 45.870 -9.689 1.00 42.15 72 GLY B O 1
ATOM 2945 N N . ASP B 1 75 ? 28.258 43.628 -9.677 1.00 32.57 73 ASP B N 1
ATOM 2946 C CA . ASP B 1 75 ? 28.831 43.605 -11.018 1.00 29.75 73 ASP B CA 1
ATOM 2947 C C . ASP B 1 75 ? 27.820 44.087 -12.049 1.00 30.72 73 ASP B C 1
ATOM 2948 O O . ASP B 1 75 ? 28.171 44.845 -12.963 1.00 32.41 73 ASP B O 1
ATOM 2953 N N . GLU B 1 76 ? 26.551 43.694 -11.896 1.00 31.58 74 GLU B N 1
ATOM 2954 C CA . GLU B 1 76 ? 25.549 44.049 -12.896 1.00 31.09 74 GLU B CA 1
ATOM 2955 C C . GLU B 1 76 ? 25.271 45.547 -12.922 1.00 32.74 74 GLU B C 1
ATOM 2956 O O . GLU B 1 76 ? 25.016 46.102 -13.995 1.00 34.91 74 GLU B O 1
ATOM 2962 N N . ILE B 1 77 ? 25.328 46.226 -11.774 1.00 27.85 75 ILE B N 1
ATOM 2963 C CA . ILE B 1 77 ? 24.992 47.642 -11.796 1.00 31.64 75 ILE B CA 1
ATOM 2964 C C . ILE B 1 77 ? 26.150 48.468 -12.358 1.00 32.29 75 ILE B C 1
ATOM 2965 O O . ILE B 1 77 ? 25.917 49.469 -13.048 1.00 30.13 75 ILE B O 1
ATOM 2970 N N . LEU B 1 78 ? 27.403 48.062 -12.117 1.00 34.02 76 LEU B N 1
ATOM 2971 C CA . LEU B 1 78 ? 28.524 48.728 -12.780 1.00 32.55 76 LEU B CA 1
ATOM 2972 C C . LEU B 1 78 ? 28.430 48.582 -14.288 1.00 37.08 76 LEU B C 1
ATOM 2973 O O . LEU B 1 78 ? 28.693 49.538 -15.030 1.00 35.02 76 LEU B O 1
ATOM 2978 N N . ALA B 1 79 ? 28.097 47.376 -14.759 1.00 36.90 77 ALA B N 1
ATOM 2979 C CA . ALA B 1 79 ? 27.920 47.170 -16.189 1.00 34.36 77 ALA B CA 1
ATOM 2980 C C . ALA B 1 79 ? 26.744 47.985 -16.710 1.00 35.39 77 ALA B C 1
ATOM 2981 O O . ALA B 1 79 ? 26.807 48.553 -17.807 1.00 36.51 77 ALA B O 1
ATOM 2983 N N . HIS B 1 80 ? 25.674 48.081 -15.914 1.00 33.44 78 HIS B N 1
ATOM 2984 C CA . HIS B 1 80 ? 24.487 48.815 -16.339 1.00 32.07 78 HIS B CA 1
ATOM 2985 C C . HIS B 1 80 ? 24.809 50.283 -16.563 1.00 32.82 78 HIS B C 1
ATOM 2986 O O . HIS B 1 80 ? 24.341 50.888 -17.537 1.00 33.34 78 HIS B O 1
ATOM 2993 N N . TYR B 1 81 ? 25.622 50.869 -15.680 1.00 32.43 79 TYR B N 1
ATOM 2994 C CA . TYR B 1 81 ? 25.998 52.267 -15.846 1.00 30.58 79 TYR B CA 1
ATOM 2995 C C . TYR B 1 81 ? 26.817 52.465 -17.110 1.00 34.23 79 TYR B C 1
ATOM 2996 O O . TYR B 1 81 ? 26.668 53.486 -17.794 1.00 35.59 79 TYR B O 1
ATOM 3005 N N . ARG B 1 82 ? 27.663 51.488 -17.457 1.00 34.41 80 ARG B N 1
ATOM 3006 C CA . ARG B 1 82 ? 28.435 51.592 -18.692 1.00 34.40 80 ARG B CA 1
ATOM 3007 C C . ARG B 1 82 ? 27.525 51.666 -19.912 1.00 32.90 80 ARG B C 1
ATOM 3008 O O . ARG B 1 82 ? 27.681 52.552 -20.758 1.00 33.87 80 ARG B O 1
ATOM 3016 N N . GLU B 1 83 ? 26.540 50.771 -20.000 1.00 33.35 81 GLU B N 1
ATOM 3017 C CA . GLU B 1 83 ? 25.633 50.808 -21.142 1.00 36.50 81 GLU B CA 1
ATOM 3018 C C . GLU B 1 83 ? 24.849 52.118 -21.197 1.00 39.20 81 GLU B C 1
ATOM 3019 O O . GLU B 1 83 ? 24.475 52.566 -22.288 1.00 41.46 81 GLU B O 1
ATOM 3021 N N . LEU B 1 84 ? 24.622 52.767 -20.046 1.00 37.29 82 LEU B N 1
ATOM 3022 C CA . LEU B 1 84 ? 23.927 54.050 -20.034 1.00 34.85 82 LEU B CA 1
ATOM 3023 C C . LEU B 1 84 ? 24.865 55.215 -20.324 1.00 37.89 82 LEU B C 1
ATOM 3024 O O . LEU B 1 84 ? 24.393 56.301 -20.683 1.00 41.74 82 LEU B O 1
ATOM 3029 N N . GLY B 1 85 ? 26.175 55.011 -20.180 1.00 36.76 83 GLY B N 1
ATOM 3030 C CA . GLY B 1 85 ? 27.141 56.067 -20.413 1.00 31.87 83 GLY B CA 1
ATOM 3031 C C . GLY B 1 85 ? 27.212 57.111 -19.323 1.00 37.40 83 GLY B C 1
ATOM 3032 O O . GLY B 1 85 ? 27.562 58.263 -19.605 1.00 40.87 83 GLY B O 1
ATOM 3033 N N . ILE B 1 86 ? 26.932 56.737 -18.077 1.00 35.80 84 ILE B N 1
ATOM 3034 C CA . ILE B 1 86 ? 26.895 57.657 -16.946 1.00 34.47 84 ILE B CA 1
ATOM 3035 C C . ILE B 1 86 ? 28.157 57.439 -16.113 1.00 30.93 84 ILE B C 1
ATOM 3036 O O . ILE B 1 86 ? 28.317 56.373 -15.508 1.00 32.76 84 ILE B O 1
ATOM 3041 N N . PRO B 1 87 ? 29.051 58.418 -16.021 1.00 33.69 85 PRO B N 1
ATOM 3042 C CA . PRO B 1 87 ? 30.246 58.254 -15.192 1.00 32.52 85 PRO B CA 1
ATOM 3043 C C . PRO B 1 87 ? 29.885 58.024 -13.735 1.00 30.18 85 PRO B C 1
ATOM 3044 O O . PRO B 1 87 ? 28.863 58.495 -13.241 1.00 31.44 85 PRO B O 1
ATOM 3048 N N . ASN B 1 88 ? 30.755 57.311 -13.034 1.00 29.60 86 ASN B N 1
ATOM 3049 C CA . ASN B 1 88 ? 30.509 57.026 -11.630 1.00 30.85 86 ASN B CA 1
ATOM 3050 C C . ASN B 1 88 ? 31.830 56.621 -10.996 1.00 29.80 86 ASN B C 1
ATOM 3051 O O . ASN B 1 88 ? 32.824 56.402 -11.686 1.00 33.55 86 ASN B O 1
ATOM 3056 N N . CYS B 1 89 ? 31.855 56.583 -9.666 1.00 33.12 87 CYS B N 1
ATOM 3057 C CA . CYS B 1 89 ? 32.921 55.877 -8.953 1.00 36.23 87 CYS B CA 1
ATOM 3058 C C . CYS B 1 89 ? 32.280 54.895 -7.961 1.00 33.47 87 CYS B C 1
ATOM 3059 O O . CYS B 1 89 ? 32.496 54.948 -6.753 1.00 34.70 87 CYS B O 1
ATOM 3062 N N . ILE B 1 90 ? 31.456 53.992 -8.494 1.00 31.86 88 ILE B N 1
ATOM 3063 C CA . ILE B 1 90 ? 30.856 52.927 -7.695 1.00 31.38 88 ILE B CA 1
ATOM 3064 C C . ILE B 1 90 ? 31.961 52.010 -7.183 1.00 32.25 88 ILE B C 1
ATOM 3065 O O . ILE B 1 90 ? 32.616 51.300 -7.957 1.00 32.42 88 ILE B O 1
ATOM 3070 N N . LYS B 1 91 ? 32.220 52.075 -5.884 1.00 27.01 89 LYS B N 1
ATOM 3071 C CA . LYS B 1 91 ? 33.226 51.242 -5.255 1.00 28.24 89 LYS B CA 1
ATOM 3072 C C . LYS B 1 91 ? 32.625 49.895 -4.862 1.00 28.24 89 LYS B C 1
ATOM 3073 O O . LYS B 1 91 ? 31.575 49.844 -4.217 1.00 30.82 89 LYS B O 1
ATOM 3079 N N . GLN B 1 92 ? 33.293 48.801 -5.223 1.00 28.77 90 GLN B N 1
ATOM 3080 C CA . GLN B 1 92 ? 32.847 47.472 -4.816 1.00 30.84 90 GLN B CA 1
ATOM 3081 C C . GLN B 1 92 ? 33.602 47.047 -3.558 1.00 28.16 90 GLN B C 1
ATOM 3082 O O . GLN B 1 92 ? 34.834 47.006 -3.562 1.00 35.25 90 GLN B O 1
ATOM 3088 N N . VAL B 1 93 ? 32.864 46.716 -2.493 1.00 30.94 91 VAL B N 1
ATOM 3089 C CA . VAL B 1 93 ? 33.433 46.399 -1.184 1.00 31.59 91 VAL B CA 1
ATOM 3090 C C . VAL B 1 93 ? 33.070 44.969 -0.796 1.00 31.87 91 VAL B C 1
ATOM 3091 O O . VAL B 1 93 ? 32.058 44.420 -1.240 1.00 33.43 91 VAL B O 1
ATOM 3095 N N . SER B 1 94 ? 33.911 44.359 0.038 1.00 34.84 92 SER B N 1
ATOM 3096 C CA . SER B 1 94 ? 33.699 42.984 0.481 1.00 34.48 92 SER B CA 1
ATOM 3097 C C . SER B 1 94 ? 33.045 42.893 1.852 1.00 33.86 92 SER B C 1
ATOM 3098 O O . SER B 1 94 ? 32.735 41.781 2.300 1.00 36.92 92 SER B O 1
ATOM 3101 N N . GLY B 1 95 ? 32.845 44.022 2.532 1.00 31.59 93 GLY B N 1
ATOM 3102 C CA . GLY B 1 95 ? 32.315 43.972 3.887 1.00 35.30 93 GLY B CA 1
ATOM 3103 C C . GLY B 1 95 ? 30.879 43.480 3.924 1.00 35.61 93 GLY B C 1
ATOM 3104 O O . GLY B 1 95 ? 30.501 42.697 4.798 1.00 40.89 93 GLY B O 1
ATOM 3105 N N . ALA B 1 96 ? 30.044 44.011 3.049 1.00 30.07 94 ALA B N 1
ATOM 3106 C CA . ALA B 1 96 ? 28.638 43.675 2.974 1.00 31.66 94 ALA B CA 1
ATOM 3107 C C . ALA B 1 96 ? 28.279 43.242 1.557 1.00 31.66 94 ALA B C 1
ATOM 3108 O O . ALA B 1 96 ? 29.041 43.483 0.615 1.00 30.63 94 ALA B O 1
ATOM 3110 N N . PRO B 1 97 ? 27.139 42.574 1.375 1.00 30.14 95 PRO B N 1
ATOM 3111 C CA . PRO B 1 97 ? 26.590 42.392 0.024 1.00 30.65 95 PRO B CA 1
ATOM 3112 C C . PRO B 1 97 ? 26.002 43.698 -0.499 1.00 29.85 95 PRO B C 1
ATOM 3113 O O . PRO B 1 97 ? 25.792 44.660 0.241 1.00 29.25 95 PRO B O 1
ATOM 3117 N N . THR B 1 98 ? 25.745 43.724 -1.806 1.00 27.35 96 THR B N 1
ATOM 3118 C CA . THR B 1 98 ? 25.006 44.831 -2.400 1.00 27.23 96 THR B CA 1
ATOM 3119 C C . THR B 1 98 ? 23.669 45.012 -1.684 1.00 26.61 96 THR B C 1
ATOM 3120 O O . THR B 1 98 ? 23.024 44.039 -1.287 1.00 27.66 96 THR B O 1
ATOM 3124 N N . GLY B 1 99 ? 23.285 46.267 -1.462 1.00 25.63 97 GLY B N 1
ATOM 3125 C CA . GLY B 1 99 ? 22.020 46.535 -0.804 1.00 25.25 97 GLY B CA 1
ATOM 3126 C C . GLY B 1 99 ? 20.839 46.022 -1.606 1.00 27.82 97 GLY B C 1
ATOM 3127 O O . GLY B 1 99 ? 20.894 45.904 -2.834 1.00 27.35 97 GLY B O 1
ATOM 3128 N N . ASN B 1 100 ? 19.764 45.682 -0.897 1.00 21.92 98 ASN B N 1
ATOM 3129 C CA . ASN B 1 100 ? 18.527 45.296 -1.561 1.00 23.01 98 ASN B CA 1
ATOM 3130 C C . ASN B 1 100 ? 17.328 45.834 -0.790 1.00 24.30 98 ASN B C 1
ATOM 3131 O O . ASN B 1 100 ? 17.451 46.405 0.299 1.00 23.42 98 ASN B O 1
ATOM 3136 N N . ALA B 1 101 ? 16.157 45.645 -1.390 1.00 24.66 99 ALA B N 1
ATOM 3137 C CA . ALA B 1 101 ? 14.876 45.969 -0.782 1.00 24.52 99 ALA B CA 1
ATOM 3138 C C . ALA B 1 101 ? 13.891 44.848 -1.087 1.00 26.57 99 ALA B C 1
ATOM 3139 O O . ALA B 1 101 ? 13.778 44.414 -2.242 1.00 27.26 99 ALA B O 1
ATOM 3141 N N . GLY B 1 102 ? 13.169 44.401 -0.060 1.00 23.99 100 GLY B N 1
ATOM 3142 C CA . GLY B 1 102 ? 12.091 43.450 -0.226 1.00 23.10 100 GLY B CA 1
ATOM 3143 C C . GLY B 1 102 ? 10.775 44.197 -0.203 1.00 24.75 100 GLY B C 1
ATOM 3144 O O . GLY B 1 102 ? 10.404 44.788 0.811 1.00 26.94 100 GLY B O 1
ATOM 3145 N N . ILE B 1 103 ? 10.065 44.159 -1.327 1.00 23.81 101 ILE B N 1
ATOM 3146 C CA . ILE B 1 103 ? 8.938 45.048 -1.568 1.00 25.24 101 ILE B CA 1
ATOM 3147 C C . ILE B 1 103 ? 7.688 44.223 -1.839 1.00 25.29 101 ILE B C 1
ATOM 3148 O O . ILE B 1 103 ? 7.723 43.273 -2.629 1.00 27.95 101 ILE B O 1
ATOM 3153 N N . TYR B 1 104 ? 6.595 44.580 -1.166 1.00 24.90 102 TYR B N 1
ATOM 3154 C CA . TYR B 1 104 ? 5.256 44.096 -1.479 1.00 28.65 102 TYR B CA 1
ATOM 3155 C C . TYR B 1 104 ? 4.448 45.225 -2.108 1.00 31.59 102 TYR B C 1
ATOM 3156 O O . TYR B 1 104 ? 4.357 46.324 -1.545 1.00 31.96 102 TYR B O 1
ATOM 3165 N N . VAL B 1 105 ? 3.865 44.958 -3.271 1.00 32.60 103 VAL B N 1
ATOM 3166 C CA . VAL B 1 105 ? 2.994 45.906 -3.946 1.00 28.68 103 VAL B CA 1
ATOM 3167 C C . VAL B 1 105 ? 1.598 45.299 -3.994 1.00 33.60 103 VAL B C 1
ATOM 3168 O O . VAL B 1 105 ? 1.402 44.227 -4.586 1.00 32.27 103 VAL B O 1
ATOM 3172 N N . ALA B 1 106 ? 0.644 45.951 -3.326 1.00 34.54 104 ALA B N 1
ATOM 3173 C CA . ALA B 1 106 ? -0.745 45.520 -3.368 1.00 33.74 104 ALA B CA 1
ATOM 3174 C C . ALA B 1 106 ? -1.409 46.029 -4.644 1.00 30.87 104 ALA B C 1
ATOM 3175 O O . ALA B 1 106 ? -0.877 46.896 -5.345 1.00 28.61 104 ALA B O 1
ATOM 3177 N N . GLU B 1 107 ? -2.581 45.464 -4.960 1.00 32.85 105 GLU B N 1
ATOM 3178 C CA . GLU B 1 107 ? -3.306 45.901 -6.153 1.00 34.96 105 GLU B CA 1
ATOM 3179 C C . GLU B 1 107 ? -3.794 47.337 -6.032 1.00 33.47 105 GLU B C 1
ATOM 3180 O O . GLU B 1 107 ? -4.129 47.952 -7.046 1.00 35.00 105 GLU B O 1
ATOM 3186 N N . SER B 1 108 ? -3.824 47.889 -4.820 1.00 32.05 106 SER B N 1
ATOM 3187 C CA . SER B 1 108 ? -4.132 49.298 -4.650 1.00 33.13 106 SER B CA 1
ATOM 3188 C C . SER B 1 108 ? -2.992 50.194 -5.115 1.00 35.71 106 SER B C 1
ATOM 3189 O O . SER B 1 108 ? -3.215 51.383 -5.375 1.00 33.71 106 SER B O 1
ATOM 3192 N N . GLY B 1 109 ? -1.782 49.655 -5.230 1.00 34.53 107 GLY B N 1
ATOM 3193 C CA . GLY B 1 109 ? -0.613 50.439 -5.559 1.00 31.48 107 GLY B CA 1
ATOM 3194 C C . GLY B 1 109 ? 0.261 50.728 -4.367 1.00 35.05 107 GLY B C 1
ATOM 3195 O O . GLY B 1 109 ? 1.403 51.176 -4.543 1.00 38.22 107 GLY B O 1
ATOM 3196 N N . GLU B 1 110 ? -0.235 50.445 -3.167 1.00 33.12 108 GLU B N 1
ATOM 3197 C CA . GLU B 1 110 ? 0.505 50.702 -1.945 1.00 32.33 108 GLU B CA 1
ATOM 3198 C C . GLU B 1 110 ? 1.716 49.775 -1.852 1.00 34.70 108 GLU B C 1
ATOM 3199 O O . GLU B 1 110 ? 1.741 48.685 -2.428 1.00 36.53 108 GLU B O 1
ATOM 3205 N N . ASN B 1 111 ? 2.736 50.229 -1.130 1.00 35.27 109 ASN B N 1
ATOM 3206 C CA . ASN B 1 111 ? 3.987 49.508 -0.981 1.00 29.70 109 ASN B CA 1
ATOM 3207 C C . ASN B 1 111 ? 4.240 49.146 0.474 1.00 31.66 109 ASN B C 1
ATOM 3208 O O . ASN B 1 111 ? 3.726 49.779 1.398 1.00 33.30 109 ASN B O 1
ATOM 3213 N N . MET B 1 112 ? 5.054 48.112 0.655 1.00 30.29 110 MET B N 1
ATOM 3214 C CA . MET B 1 112 ? 5.773 47.868 1.893 1.00 25.77 110 MET B CA 1
ATOM 3215 C C . MET B 1 112 ? 7.213 47.674 1.460 1.00 28.69 110 MET B C 1
ATOM 3216 O O . MET B 1 112 ? 7.479 46.867 0.566 1.00 27.88 110 MET B O 1
ATOM 3221 N N . ILE B 1 113 ? 8.134 48.435 2.043 1.00 27.39 111 ILE B N 1
ATOM 3222 C CA . ILE B 1 113 ? 9.535 48.383 1.646 1.00 27.88 111 ILE B CA 1
ATOM 3223 C C . ILE B 1 113 ? 10.381 48.143 2.882 1.00 28.52 111 ILE B C 1
ATOM 3224 O O . ILE B 1 113 ? 10.277 48.883 3.867 1.00 31.03 111 ILE B O 1
ATOM 3229 N N . VAL B 1 114 ? 11.222 47.115 2.823 1.00 26.47 112 VAL B N 1
ATOM 3230 C CA . VAL B 1 114 ? 12.248 46.862 3.824 1.00 28.03 112 VAL B CA 1
ATOM 3231 C C . VAL B 1 114 ? 13.591 46.900 3.111 1.00 26.66 112 VAL B C 1
ATOM 3232 O O . VAL B 1 114 ? 13.830 46.115 2.183 1.00 21.95 112 VAL B O 1
ATOM 3236 N N . ILE B 1 115 ? 14.459 47.808 3.539 1.00 29.56 113 ILE B N 1
ATOM 3237 C CA . ILE B 1 115 ? 15.782 47.971 2.950 1.00 26.74 113 ILE B CA 1
ATOM 3238 C C . ILE B 1 115 ? 16.809 47.260 3.821 1.00 27.06 113 ILE B C 1
ATOM 3239 O O . ILE B 1 115 ? 16.837 47.443 5.046 1.00 28.10 113 ILE B O 1
ATOM 3244 N N . SER B 1 116 ? 17.673 46.475 3.183 1.00 26.44 114 SER B N 1
ATOM 3245 C CA . SER B 1 116 ? 18.885 45.954 3.802 1.00 24.10 114 SER B CA 1
ATOM 3246 C C . SER B 1 116 ? 19.999 46.764 3.160 1.00 25.36 114 SER B C 1
ATOM 3247 O O . SER B 1 116 ? 20.389 46.501 2.017 1.00 24.91 114 SER B O 1
ATOM 3250 N N . GLU B 1 117 ? 20.494 47.762 3.896 1.00 26.11 115 GLU B N 1
ATOM 3251 C CA . GLU B 1 117 ? 21.394 48.743 3.299 1.00 27.58 115 GLU B CA 1
ATOM 3252 C C . GLU B 1 117 ? 22.653 48.079 2.767 1.00 25.61 115 GLU B C 1
ATOM 3253 O O . GLU B 1 117 ? 23.149 48.453 1.699 1.00 26.33 115 GLU B O 1
ATOM 3259 N N . GLY B 1 118 ? 23.149 47.056 3.464 1.00 23.59 116 GLY B N 1
ATOM 3260 C CA . GLY B 1 118 ? 24.296 46.314 2.960 1.00 25.59 116 GLY B CA 1
ATOM 3261 C C . GLY B 1 118 ? 25.464 47.239 2.687 1.00 25.83 116 GLY B C 1
ATOM 3262 O O . GLY B 1 118 ? 25.843 48.068 3.524 1.00 25.08 116 GLY B O 1
ATOM 3263 N N . ALA B 1 119 ? 26.014 47.131 1.476 1.00 24.72 117 ALA B N 1
ATOM 3264 C CA . ALA B 1 119 ? 27.211 47.881 1.125 1.00 27.96 117 ALA B CA 1
ATOM 3265 C C . ALA B 1 119 ? 26.979 49.386 1.097 1.00 28.43 117 ALA B C 1
ATOM 3266 O O . ALA B 1 119 ? 27.955 50.150 1.103 1.00 27.68 117 ALA B O 1
ATOM 3268 N N . ASN B 1 120 ? 25.720 49.832 1.065 1.00 25.66 118 ASN B N 1
ATOM 3269 C CA . ASN B 1 120 ? 25.463 51.264 1.163 1.00 24.52 118 ASN B CA 1
ATOM 3270 C C . ASN B 1 120 ? 25.971 51.821 2.485 1.00 27.19 118 ASN B C 1
ATOM 3271 O O . ASN B 1 120 ? 26.366 52.993 2.557 1.00 27.61 118 ASN B O 1
ATOM 3276 N N . GLY B 1 121 ? 26.042 50.981 3.519 1.00 24.17 119 GLY B N 1
ATOM 3277 C CA . GLY B 1 121 ? 26.559 51.415 4.801 1.00 26.31 119 GLY B CA 1
ATOM 3278 C C . GLY B 1 121 ? 28.068 51.614 4.848 1.00 29.83 119 GLY B C 1
ATOM 3279 O O . GLY B 1 121 ? 28.563 52.141 5.852 1.00 32.28 119 GLY B O 1
ATOM 3280 N N . MET B 1 122 ? 28.808 51.214 3.805 1.00 27.71 120 MET B N 1
ATOM 3281 C CA . MET B 1 122 ? 30.251 51.440 3.763 1.00 28.88 120 MET B CA 1
ATOM 3282 C C . MET B 1 122 ? 30.651 52.705 3.014 1.00 28.61 120 MET B C 1
ATOM 3283 O O . MET B 1 122 ? 31.844 53.041 3.001 1.00 27.51 120 MET B O 1
ATOM 3288 N N . LEU B 1 123 ? 29.707 53.390 2.368 1.00 25.35 121 LEU B N 1
ATOM 3289 C CA . LEU B 1 123 ? 30.006 54.586 1.581 1.00 25.52 121 LEU B CA 1
ATOM 3290 C C . LEU B 1 123 ? 30.348 55.715 2.543 1.00 26.11 121 LEU B C 1
ATOM 3291 O O . LEU B 1 123 ? 29.466 56.290 3.180 1.00 24.86 121 LEU B O 1
ATOM 3296 N N . LYS B 1 124 ? 31.637 56.023 2.650 1.00 31.93 122 LYS B N 1
ATOM 3297 C CA . LYS B 1 124 ? 32.229 57.089 3.445 1.00 26.94 122 LYS B CA 1
ATOM 3298 C C . LYS B 1 124 ? 33.089 57.918 2.508 1.00 28.77 122 LYS B C 1
ATOM 3299 O O . LYS B 1 124 ? 33.442 57.457 1.418 1.00 28.66 122 LYS B O 1
ATOM 3305 N N . PRO B 1 125 ? 33.452 59.144 2.899 1.00 27.82 123 PRO B N 1
ATOM 3306 C CA . PRO B 1 125 ? 34.432 59.886 2.092 1.00 28.42 123 PRO B CA 1
ATOM 3307 C C . PRO B 1 125 ? 35.712 59.108 1.830 1.00 32.78 123 PRO B C 1
ATOM 3308 O O . PRO B 1 125 ? 36.192 59.088 0.690 1.00 33.94 123 PRO B O 1
ATOM 3312 N N . SER B 1 126 ? 36.248 58.421 2.847 1.00 31.47 124 SER B N 1
ATOM 3313 C CA . SER B 1 126 ? 37.517 57.710 2.689 1.00 31.08 124 SER B CA 1
ATOM 3314 C C . SER B 1 126 ? 37.442 56.626 1.609 1.00 33.49 124 SER B C 1
ATOM 3315 O O . SER B 1 126 ? 38.469 56.266 1.019 1.00 31.75 124 SER B O 1
ATOM 3318 N N . LEU B 1 127 ? 36.258 56.062 1.367 1.00 29.45 125 LEU B N 1
ATOM 3319 C CA . LEU B 1 127 ? 36.107 55.092 0.288 1.00 30.97 125 LEU B CA 1
ATOM 3320 C C . LEU B 1 127 ? 36.213 55.741 -1.088 1.00 31.96 125 LEU B C 1
ATOM 3321 O O . LEU B 1 127 ? 36.540 55.056 -2.065 1.00 29.70 125 LEU B O 1
ATOM 3326 N N . VAL B 1 128 ? 35.930 57.036 -1.185 1.00 28.60 126 VAL B N 1
ATOM 3327 C CA . VAL B 1 128 ? 35.984 57.760 -2.452 1.00 34.49 126 VAL B CA 1
ATOM 3328 C C . VAL B 1 128 ? 36.907 58.955 -2.236 1.00 34.48 126 VAL B C 1
ATOM 3329 O O . VAL B 1 128 ? 36.452 60.111 -2.211 1.00 32.64 126 VAL B O 1
ATOM 3333 N N . PRO B 1 129 ? 38.212 58.717 -2.089 1.00 31.58 127 PRO B N 1
ATOM 3334 C CA . PRO B 1 129 ? 39.119 59.785 -1.644 1.00 34.11 127 PRO B CA 1
ATOM 3335 C C . PRO B 1 129 ? 39.243 60.947 -2.612 1.00 39.17 127 PRO B C 1
ATOM 3336 O O . PRO B 1 129 ? 39.730 62.011 -2.208 1.00 36.57 127 PRO B O 1
ATOM 3340 N N . ASP B 1 130 ? 38.876 60.769 -3.883 1.00 38.69 128 ASP B N 1
ATOM 3341 C CA . ASP B 1 130 ? 39.041 61.806 -4.893 1.00 37.93 128 ASP B CA 1
ATOM 3342 C C . ASP B 1 130 ? 37.755 62.564 -5.171 1.00 34.68 128 ASP B C 1
ATOM 3343 O O . ASP B 1 130 ? 37.659 63.256 -6.189 1.00 35.42 128 ASP B O 1
ATOM 3348 N N . LEU B 1 131 ? 36.787 62.489 -4.259 1.00 33.24 129 LEU B N 1
ATOM 3349 C CA . LEU B 1 131 ? 35.509 63.153 -4.475 1.00 29.34 129 LEU B CA 1
ATOM 3350 C C . LEU B 1 131 ? 35.666 64.666 -4.478 1.00 31.76 129 LEU B C 1
ATOM 3351 O O . LEU B 1 131 ? 34.996 65.360 -5.250 1.00 33.07 129 LEU B O 1
ATOM 3356 N N . MET B 1 132 ? 36.549 65.191 -3.620 1.00 34.99 130 MET B N 1
ATOM 3357 C CA . MET B 1 132 ? 36.713 66.635 -3.489 1.00 32.61 130 MET B CA 1
ATOM 3358 C C . MET B 1 132 ? 37.072 67.272 -4.828 1.00 33.10 130 MET B C 1
ATOM 3359 O O . MET B 1 132 ? 36.583 68.358 -5.160 1.00 36.09 130 MET B O 1
ATOM 3364 N N . ALA B 1 133 ? 37.911 66.602 -5.618 1.00 34.50 131 ALA B N 1
ATOM 3365 C CA . ALA B 1 133 ? 38.320 67.160 -6.903 1.00 35.29 131 ALA B CA 1
ATOM 3366 C C . ALA B 1 133 ? 37.128 67.331 -7.837 1.00 32.54 131 ALA B C 1
ATOM 3367 O O . ALA B 1 133 ? 37.066 68.300 -8.601 1.00 33.34 131 ALA B O 1
ATOM 3369 N N . VAL B 1 134 ? 36.167 66.405 -7.781 1.00 31.58 132 VAL B N 1
ATOM 3370 C CA . VAL B 1 134 ? 34.991 66.492 -8.641 1.00 31.17 132 VAL B CA 1
ATOM 3371 C C . VAL B 1 134 ? 34.030 67.559 -8.131 1.00 31.26 132 VAL B C 1
ATOM 3372 O O . VAL B 1 134 ? 33.483 68.345 -8.914 1.00 36.47 132 VAL B O 1
ATOM 3376 N N . LEU B 1 135 ? 33.852 67.636 -6.811 1.00 27.71 133 LEU B N 1
ATOM 3377 C CA . LEU B 1 135 ? 32.876 68.546 -6.227 1.00 29.25 133 LEU B CA 1
ATOM 3378 C C . LEU B 1 135 ? 33.246 70.008 -6.446 1.00 33.67 133 LEU B C 1
ATOM 3379 O O . LEU B 1 135 ? 32.356 70.853 -6.600 1.00 34.67 133 LEU B O 1
ATOM 3384 N N . VAL B 1 136 ? 34.544 70.335 -6.475 1.00 33.93 134 VAL B N 1
ATOM 3385 C CA . VAL B 1 136 ? 34.955 71.730 -6.634 1.00 33.80 134 VAL B CA 1
ATOM 3386 C C . VAL B 1 136 ? 34.783 72.234 -8.056 1.00 35.96 134 VAL B C 1
ATOM 3387 O O . VAL B 1 136 ? 35.001 73.429 -8.306 1.00 36.01 134 VAL B O 1
ATOM 3391 N N . LYS B 1 137 ? 34.380 71.371 -8.993 1.00 33.20 135 LYS B N 1
ATOM 3392 C CA . LYS B 1 137 ? 34.071 71.791 -10.353 1.00 33.11 135 LYS B CA 1
ATOM 3393 C C . LYS B 1 137 ? 32.614 71.546 -10.729 1.00 34.61 135 LYS B C 1
ATOM 3394 O O . LYS B 1 137 ? 32.218 71.860 -11.856 1.00 34.76 135 LYS B O 1
ATOM 3396 N N . ALA B 1 138 ? 31.809 70.993 -9.828 1.00 32.09 136 ALA B N 1
ATOM 3397 C CA . ALA B 1 138 ? 30.419 70.683 -10.120 1.00 34.56 136 ALA B CA 1
ATOM 3398 C C . ALA B 1 138 ? 29.500 71.856 -9.753 1.00 32.48 136 ALA B C 1
ATOM 3399 O O . ALA B 1 138 ? 29.896 72.810 -9.081 1.00 31.45 136 ALA B O 1
ATOM 3401 N N . THR B 1 139 ? 28.248 71.772 -10.207 1.00 29.44 137 THR B N 1
ATOM 3402 C CA . THR B 1 139 ? 27.217 72.750 -9.873 1.00 31.49 137 THR B CA 1
ATOM 3403 C C . THR B 1 139 ? 26.287 72.261 -8.769 1.00 30.66 137 THR B C 1
ATOM 3404 O O . THR B 1 139 ? 25.941 73.032 -7.864 1.00 27.38 137 THR B O 1
ATOM 3408 N N . LEU B 1 140 ? 25.896 70.988 -8.818 1.00 24.91 138 LEU B N 1
ATOM 3409 C CA . LEU B 1 140 ? 24.964 70.413 -7.868 1.00 25.33 138 LEU B CA 1
ATOM 3410 C C . LEU B 1 140 ? 25.534 69.136 -7.270 1.00 27.15 138 LEU B C 1
ATOM 3411 O O . LEU B 1 140 ? 26.176 68.340 -7.964 1.00 27.06 138 LEU B O 1
ATOM 3416 N N . VAL B 1 141 ? 25.282 68.940 -5.981 1.00 22.10 139 VAL B N 1
ATOM 3417 C CA . VAL B 1 141 ? 25.535 67.672 -5.319 1.00 22.90 139 VAL B CA 1
ATOM 3418 C C . VAL B 1 141 ? 24.245 67.273 -4.618 1.00 24.63 139 VAL B C 1
ATOM 3419 O O . VAL B 1 141 ? 23.594 68.119 -3.997 1.00 25.68 139 VAL B O 1
ATOM 3423 N N . VAL B 1 142 ? 23.852 65.999 -4.757 1.00 24.82 140 VAL B N 1
ATOM 3424 C CA . VAL B 1 142 ? 22.538 65.510 -4.339 1.00 22.51 140 VAL B CA 1
ATOM 3425 C C . VAL B 1 142 ? 22.712 64.330 -3.392 1.00 25.37 140 VAL B C 1
ATOM 3426 O O . VAL B 1 142 ? 23.521 63.429 -3.647 1.00 25.77 140 VAL B O 1
ATOM 3430 N N . MET B 1 143 ? 21.943 64.327 -2.302 1.00 25.48 141 MET B N 1
ATOM 3431 C CA . MET B 1 143 ? 21.978 63.243 -1.330 1.00 22.80 141 MET B CA 1
ATOM 3432 C C . MET B 1 143 ? 20.559 62.928 -0.879 1.00 26.69 141 MET B C 1
ATOM 3433 O O . MET B 1 143 ? 19.656 63.762 -0.982 1.00 25.58 141 MET B O 1
ATOM 3438 N N . GLN B 1 144 ? 20.379 61.705 -0.367 1.00 26.47 142 GLN B N 1
ATOM 3439 C CA . GLN B 1 144 ? 19.108 61.237 0.177 1.00 22.10 142 GLN B CA 1
ATOM 3440 C C . GLN B 1 144 ? 19.312 60.676 1.579 1.00 23.38 142 GLN B C 1
ATOM 3441 O O . GLN B 1 144 ? 20.170 61.157 2.324 1.00 21.52 142 GLN B O 1
ATOM 3447 N N . CYS B 1 145 ? 18.541 59.652 1.946 1.00 25.74 143 CYS B N 1
ATOM 3448 C CA . CYS B 1 145 ? 18.603 59.092 3.293 1.00 24.41 143 CYS B CA 1
ATOM 3449 C C . CYS B 1 145 ? 18.730 57.572 3.269 1.00 27.49 143 CYS B C 1
ATOM 3450 O O . CYS B 1 145 ? 18.220 56.891 4.164 1.00 30.01 143 CYS B O 1
ATOM 3453 N N . GLU B 1 146 ? 19.432 57.017 2.277 1.00 28.55 144 GLU B N 1
ATOM 3454 C CA . GLU B 1 146 ? 19.574 55.571 2.156 1.00 24.14 144 GLU B CA 1
ATOM 3455 C C . GLU B 1 146 ? 21.022 55.106 2.298 1.00 26.50 144 GLU B C 1
ATOM 3456 O O . GLU B 1 146 ? 21.364 54.017 1.828 1.00 27.47 144 GLU B O 1
ATOM 3462 N N . ILE B 1 147 ? 21.892 55.922 2.905 1.00 26.82 145 ILE B N 1
ATOM 3463 C CA . ILE B 1 147 ? 23.182 55.445 3.401 1.00 26.85 145 ILE B CA 1
ATOM 3464 C C . ILE B 1 147 ? 23.187 55.655 4.914 1.00 25.46 145 ILE B C 1
ATOM 3465 O O . ILE B 1 147 ? 22.170 56.041 5.498 1.00 26.57 145 ILE B O 1
ATOM 3470 N N . SER B 1 148 ? 24.320 55.418 5.561 1.00 27.25 146 SER B N 1
ATOM 3471 C CA . SER B 1 148 ? 24.348 55.447 7.017 1.00 28.94 146 SER B CA 1
ATOM 3472 C C . SER B 1 148 ? 24.297 56.881 7.548 1.00 31.27 146 SER B C 1
ATOM 3473 O O . SER B 1 148 ? 24.844 57.801 6.932 1.00 30.33 146 SER B O 1
ATOM 3476 N N . PRO B 1 149 ? 23.638 57.093 8.699 1.00 31.00 147 PRO B N 1
ATOM 3477 C CA . PRO B 1 149 ? 23.579 58.452 9.271 1.00 29.28 147 PRO B CA 1
ATOM 3478 C C . PRO B 1 149 ? 24.944 59.062 9.541 1.00 31.71 147 PRO B C 1
ATOM 3479 O O . PRO B 1 149 ? 25.179 60.227 9.187 1.00 29.74 147 PRO B O 1
ATOM 3483 N N . ASP B 1 150 ? 25.863 58.295 10.136 1.00 31.78 148 ASP B N 1
ATOM 3484 C CA . ASP B 1 150 ? 27.173 58.838 10.475 1.00 30.80 148 ASP B CA 1
ATOM 3485 C C . ASP B 1 150 ? 27.991 59.157 9.231 1.00 32.65 148 ASP B C 1
ATOM 3486 O O . ASP B 1 150 ? 28.728 60.153 9.208 1.00 33.45 148 ASP B O 1
ATOM 3491 N N . ASN B 1 151 ? 27.859 58.342 8.184 1.00 31.02 149 ASN B N 1
ATOM 3492 C CA . ASN B 1 151 ? 28.598 58.585 6.954 1.00 27.10 149 ASN B CA 1
ATOM 3493 C C . ASN B 1 151 ? 28.008 59.735 6.155 1.00 28.37 149 ASN B C 1
ATOM 3494 O O . ASN B 1 151 ? 28.742 60.428 5.443 1.00 30.60 149 ASN B O 1
ATOM 3499 N N . THR B 1 152 ? 26.695 59.944 6.246 1.00 27.86 150 THR B N 1
ATOM 3500 C CA . THR B 1 152 ? 26.102 61.144 5.665 1.00 24.89 150 THR B CA 1
ATOM 3501 C C . THR B 1 152 ? 26.726 62.397 6.266 1.00 29.80 150 THR B C 1
ATOM 3502 O O . THR B 1 152 ? 27.049 63.347 5.544 1.00 29.12 150 THR B O 1
ATOM 3506 N N . LEU B 1 153 ? 26.923 62.409 7.591 1.00 30.06 151 LEU B N 1
ATOM 3507 C CA . LEU B 1 153 ? 27.513 63.577 8.236 1.00 29.86 151 LEU B CA 1
ATOM 3508 C C . LEU B 1 153 ? 28.971 63.756 7.829 1.00 33.36 151 LEU B C 1
ATOM 3509 O O . LEU B 1 153 ? 29.473 64.890 7.786 1.00 32.87 151 LEU B O 1
ATOM 3514 N N . LEU B 1 154 ? 29.672 62.659 7.543 1.00 29.55 152 LEU B N 1
ATOM 3515 C CA . LEU B 1 154 ? 31.010 62.803 6.985 1.00 32.61 152 LEU B CA 1
ATOM 3516 C C . LEU B 1 154 ? 30.950 63.419 5.592 1.00 32.45 152 LEU B C 1
ATOM 3517 O O . LEU B 1 154 ? 31.754 64.303 5.270 1.00 34.48 152 LEU B O 1
ATOM 3522 N N . PHE B 1 155 ? 29.993 62.986 4.757 1.00 23.58 153 PHE B N 1
ATOM 3523 C CA . PHE B 1 155 ? 29.870 63.600 3.436 1.00 28.34 153 PHE B CA 1
ATOM 3524 C C . PHE B 1 155 ? 29.441 65.054 3.533 1.00 29.70 153 PHE B C 1
ATOM 3525 O O . PHE B 1 155 ? 29.863 65.873 2.712 1.00 27.10 153 PHE B O 1
ATOM 3533 N N . VAL B 1 156 ? 28.600 65.383 4.519 1.00 32.08 154 VAL B N 1
ATOM 3534 C CA . VAL B 1 156 ? 28.205 66.770 4.747 1.00 30.00 154 VAL B CA 1
ATOM 3535 C C . VAL B 1 156 ? 29.430 67.643 4.983 1.00 34.10 154 VAL B C 1
ATOM 3536 O O . VAL B 1 156 ? 29.539 68.750 4.439 1.00 33.82 154 VAL B O 1
ATOM 3540 N N . GLU B 1 157 ? 30.386 67.155 5.776 1.00 36.84 155 GLU B N 1
ATOM 3541 C CA . GLU B 1 157 ? 31.588 67.947 6.014 1.00 37.22 155 GLU B CA 1
ATOM 3542 C C . GLU B 1 157 ? 32.402 68.121 4.734 1.00 37.27 155 GLU B C 1
ATOM 3543 O O . GLU B 1 157 ? 32.925 69.211 4.470 1.00 40.05 155 GLU B O 1
ATOM 3549 N N . VAL B 1 158 ? 32.470 67.086 3.895 1.00 33.67 156 VAL B N 1
ATOM 3550 C CA . VAL B 1 158 ? 33.169 67.231 2.623 1.00 32.41 156 VAL B CA 1
ATOM 3551 C C . VAL B 1 158 ? 32.515 68.314 1.780 1.00 33.37 156 VAL B C 1
ATOM 3552 O O . VAL B 1 158 ? 33.196 69.177 1.208 1.00 34.43 156 VAL B O 1
ATOM 3556 N N . ILE B 1 159 ? 31.183 68.305 1.715 1.00 34.82 157 ILE B N 1
ATOM 3557 C CA . ILE B 1 159 ? 30.463 69.270 0.892 1.00 34.58 157 ILE B CA 1
ATOM 3558 C C . ILE B 1 159 ? 30.646 70.686 1.438 1.00 35.69 157 ILE B C 1
ATOM 3559 O O . ILE B 1 159 ? 30.826 71.646 0.676 1.00 35.59 157 ILE B O 1
ATOM 3564 N N . LYS B 1 160 ? 30.636 70.835 2.767 1.00 34.35 158 LYS B N 1
ATOM 3565 C CA . LYS B 1 160 ? 30.882 72.142 3.373 1.00 34.93 158 LYS B CA 1
ATOM 3566 C C . LYS B 1 160 ? 32.236 72.687 2.947 1.00 37.99 158 LYS B C 1
ATOM 3567 O O . LYS B 1 160 ? 32.363 73.875 2.618 1.00 34.36 158 LYS B O 1
ATOM 3573 N N . GLN B 1 161 ? 33.249 71.820 2.908 1.00 38.20 159 GLN B N 1
ATOM 3574 C CA . GLN B 1 161 ? 34.573 72.228 2.451 1.00 36.10 159 GLN B CA 1
ATOM 3575 C C . GLN B 1 161 ? 34.605 72.487 0.949 1.00 39.87 159 GLN B C 1
ATOM 3576 O O . GLN B 1 161 ? 35.371 73.342 0.485 1.00 41.37 159 GLN B O 1
ATOM 3582 N N . ALA B 1 162 ? 33.781 71.770 0.175 1.00 38.41 160 ALA B N 1
ATOM 3583 C CA . ALA B 1 162 ? 33.759 71.985 -1.270 1.00 37.74 160 ALA B CA 1
ATOM 3584 C C . ALA B 1 162 ? 33.056 73.288 -1.623 1.00 36.95 160 ALA B C 1
ATOM 3585 O O . ALA B 1 162 ? 33.468 73.983 -2.560 1.00 35.36 160 ALA B O 1
ATOM 3587 N N . LYS B 1 163 ? 32.005 73.654 -0.879 1.00 35.96 161 LYS B N 1
ATOM 3588 C CA . LYS B 1 163 ? 31.323 74.899 -1.218 1.00 38.32 161 LYS B CA 1
ATOM 3589 C C . LYS B 1 163 ? 32.177 76.117 -0.874 1.00 41.44 161 LYS B C 1
ATOM 3590 O O . LYS B 1 163 ? 32.083 77.153 -1.547 1.00 38.66 161 LYS B O 1
ATOM 3596 N N . ALA B 1 164 ? 33.042 76.004 0.134 1.00 38.79 162 ALA B N 1
ATOM 3597 C CA . ALA B 1 164 ? 33.912 77.126 0.453 1.00 38.40 162 ALA B CA 1
ATOM 3598 C C . ALA B 1 164 ? 34.932 77.354 -0.654 1.00 41.22 162 ALA B C 1
ATOM 3599 O O . ALA B 1 164 ? 35.404 78.479 -0.837 1.00 41.90 162 ALA B O 1
ATOM 3601 N N . GLN B 1 165 ? 35.269 76.310 -1.413 1.00 40.20 163 GLN B N 1
ATOM 3602 C CA . GLN B 1 165 ? 36.174 76.462 -2.543 1.00 40.16 163 GLN B CA 1
ATOM 3603 C C . GLN B 1 165 ? 35.452 76.768 -3.846 1.00 38.51 163 GLN B C 1
ATOM 3604 O O . GLN B 1 165 ? 36.027 77.420 -4.725 1.00 38.70 163 GLN B O 1
ATOM 3610 N N . ASN B 1 166 ? 34.213 76.302 -3.995 1.00 39.90 164 ASN B N 1
ATOM 3611 C CA . ASN B 1 166 ? 33.438 76.442 -5.226 1.00 38.26 164 ASN B CA 1
ATOM 3612 C C . ASN B 1 166 ? 32.111 77.107 -4.872 1.00 39.68 164 ASN B C 1
ATOM 3613 O O . ASN B 1 166 ? 31.150 76.425 -4.500 1.00 39.75 164 ASN B O 1
ATOM 3618 N N . SER B 1 167 ? 32.044 78.434 -5.024 1.00 43.57 165 SER B N 1
ATOM 3619 C CA . SER B 1 167 ? 30.848 79.175 -4.633 1.00 43.87 165 SER B CA 1
ATOM 3620 C C . SER B 1 167 ? 29.673 78.939 -5.567 1.00 41.69 165 SER B C 1
ATOM 3621 O O . SER B 1 167 ? 28.578 79.443 -5.296 1.00 41.43 165 SER B O 1
ATOM 3624 N N . SER B 1 168 ? 29.869 78.202 -6.654 1.00 41.86 166 SER B N 1
ATOM 3625 C CA . SER B 1 168 ? 28.778 77.856 -7.547 1.00 41.63 166 SER B CA 1
ATOM 3626 C C . SER B 1 168 ? 28.109 76.537 -7.178 1.00 41.61 166 SER B C 1
ATOM 3627 O O . SER B 1 168 ? 27.041 76.224 -7.719 1.00 40.93 166 SER B O 1
ATOM 3630 N N . LEU B 1 169 ? 28.682 75.786 -6.240 1.00 39.30 167 LEU B N 1
ATOM 3631 C CA . LEU B 1 169 ? 28.142 74.489 -5.859 1.00 34.40 167 LEU B CA 1
ATOM 3632 C C . LEU B 1 169 ? 26.919 74.673 -4.965 1.00 35.78 167 LEU B C 1
ATOM 3633 O O . LEU B 1 169 ? 26.946 75.468 -4.019 1.00 35.99 167 LEU B O 1
ATOM 3638 N N . ARG B 1 170 ? 25.836 73.968 -5.291 1.00 29.74 168 ARG B N 1
ATOM 3639 C CA . ARG B 1 170 ? 24.621 73.957 -4.490 1.00 29.11 168 ARG B CA 1
ATOM 3640 C C . ARG B 1 170 ? 24.340 72.531 -4.030 1.00 25.57 168 ARG B C 1
ATOM 3641 O O . ARG B 1 170 ? 24.503 71.580 -4.801 1.00 21.87 168 ARG B O 1
ATOM 3649 N N . PHE B 1 171 ? 23.940 72.384 -2.771 1.00 25.82 169 PHE B N 1
ATOM 3650 C CA . PHE B 1 171 ? 23.594 71.091 -2.183 1.00 24.42 169 PHE B CA 1
ATOM 3651 C C . PHE B 1 171 ? 22.071 70.928 -2.208 1.00 26.47 169 PHE B C 1
ATOM 3652 O O . PHE B 1 171 ? 21.345 71.682 -1.549 1.00 20.58 169 PHE B O 1
ATOM 3660 N N . VAL B 1 172 ? 21.596 69.949 -2.981 1.00 25.79 170 VAL B N 1
ATOM 3661 C CA . VAL B 1 172 ? 20.190 69.566 -3.029 1.00 25.88 170 VAL B CA 1
ATOM 3662 C C . VAL B 1 172 ? 20.017 68.310 -2.183 1.00 23.62 170 VAL B C 1
ATOM 3663 O O . VAL B 1 172 ? 20.609 67.265 -2.486 1.00 20.86 170 VAL B O 1
ATOM 3667 N N . PHE B 1 173 ? 19.207 68.412 -1.126 1.00 22.31 171 PHE B N 1
ATOM 3668 C CA . PHE B 1 173 ? 18.952 67.314 -0.204 1.00 20.82 171 PHE B CA 1
ATOM 3669 C C . PHE B 1 173 ? 17.498 66.870 -0.316 1.00 21.65 171 PHE B C 1
ATOM 3670 O O . PHE B 1 173 ? 16.581 67.642 -0.019 1.00 22.89 171 PHE B O 1
ATOM 3678 N N . ASN B 1 174 ? 17.291 65.615 -0.728 1.00 23.90 172 ASN B N 1
ATOM 3679 C CA . ASN B 1 174 ? 15.974 64.993 -0.776 1.00 24.40 172 ASN B CA 1
ATOM 3680 C C . ASN B 1 174 ? 15.841 64.028 0.395 1.00 23.64 172 ASN B C 1
ATOM 3681 O O . ASN B 1 174 ? 16.370 62.910 0.330 1.00 27.29 172 ASN B O 1
ATOM 3686 N N . PRO B 1 175 ? 15.130 64.385 1.476 1.00 25.72 173 PRO B N 1
ATOM 3687 C CA . PRO B 1 175 ? 15.169 63.584 2.719 1.00 24.02 173 PRO B CA 1
ATOM 3688 C C . PRO B 1 175 ? 14.312 62.319 2.657 1.00 26.29 173 PRO B C 1
ATOM 3689 O O . PRO B 1 175 ? 13.377 62.136 3.439 1.00 26.46 173 PRO B O 1
ATOM 3693 N N . ALA B 1 176 ? 14.660 61.402 1.748 1.00 27.82 174 ALA B N 1
ATOM 3694 C CA . ALA B 1 176 ? 13.820 60.232 1.498 1.00 27.57 174 ALA B CA 1
ATOM 3695 C C . ALA B 1 176 ? 14.593 58.925 1.628 1.00 27.59 174 ALA B C 1
ATOM 3696 O O . ALA B 1 176 ? 15.715 58.815 1.124 1.00 30.49 174 ALA B O 1
ATOM 3698 N N . PRO B 1 177 ? 14.031 57.912 2.307 1.00 28.65 175 PRO B N 1
ATOM 3699 C CA . PRO B 1 177 ? 12.795 57.960 3.095 1.00 29.36 175 PRO B CA 1
ATOM 3700 C C . PRO B 1 177 ? 13.042 58.564 4.466 1.00 30.47 175 PRO B C 1
ATOM 3701 O O . PRO B 1 177 ? 14.188 58.593 4.913 1.00 29.81 175 PRO B O 1
ATOM 3705 N N . TYR B 1 178 ? 11.985 58.986 5.150 1.00 29.21 176 TYR B N 1
ATOM 3706 C CA . TYR B 1 178 ? 12.159 59.560 6.476 1.00 32.93 176 TYR B CA 1
ATOM 3707 C C . TYR B 1 178 ? 12.803 58.556 7.423 1.00 33.58 176 TYR B C 1
ATOM 3708 O O . TYR B 1 178 ? 12.354 57.414 7.546 1.00 34.73 176 TYR B O 1
ATOM 3717 N N . ARG B 1 179 ? 13.876 58.989 8.071 1.00 35.12 177 ARG B N 1
ATOM 3718 C CA . ARG B 1 179 ? 14.645 58.188 9.014 1.00 31.53 177 ARG B CA 1
ATOM 3719 C C . ARG B 1 179 ? 14.702 58.959 10.318 1.00 31.96 177 ARG B C 1
ATOM 3720 O O . ARG B 1 179 ? 15.188 60.094 10.336 1.00 37.71 177 ARG B O 1
ATOM 3728 N N . ALA B 1 180 ? 14.255 58.349 11.409 1.00 29.42 178 ALA B N 1
ATOM 3729 C CA . ALA B 1 180 ? 14.353 59.046 12.687 1.00 30.29 178 ALA B CA 1
ATOM 3730 C C . ALA B 1 180 ? 15.798 59.161 13.174 1.00 35.39 178 ALA B C 1
ATOM 3731 O O . ALA B 1 180 ? 16.085 59.993 14.042 1.00 32.01 178 ALA B O 1
ATOM 3733 N N . ASP B 1 181 ? 16.718 58.357 12.637 1.00 36.14 179 ASP B N 1
ATOM 3734 C CA . ASP B 1 181 ? 18.096 58.375 13.109 1.00 31.62 179 ASP B CA 1
ATOM 3735 C C . ASP B 1 181 ? 18.982 59.346 12.335 1.00 31.87 179 ASP B C 1
ATOM 3736 O O . ASP B 1 181 ? 20.182 59.412 12.617 1.00 29.86 179 ASP B O 1
ATOM 3741 N N . TYR B 1 182 ? 18.425 60.124 11.408 1.00 29.98 180 TYR B N 1
ATOM 3742 C CA . TYR B 1 182 ? 19.199 61.099 10.649 1.00 28.83 180 TYR B CA 1
ATOM 3743 C C . TYR B 1 182 ? 19.240 62.441 11.364 1.00 30.88 180 TYR B C 1
ATOM 3744 O O . TYR B 1 182 ? 18.200 62.971 11.773 1.00 35.17 180 TYR B O 1
ATOM 3753 N N . ASP B 1 183 ? 20.444 63.002 11.479 1.00 28.05 181 ASP B N 1
ATOM 3754 C CA . ASP B 1 183 ? 20.639 64.346 12.016 1.00 27.54 181 ASP B CA 1
ATOM 3755 C C . ASP B 1 183 ? 20.315 65.336 10.904 1.00 29.09 181 ASP B C 1
ATOM 3756 O O . ASP B 1 183 ? 21.192 65.845 10.200 1.00 33.28 181 ASP B O 1
ATOM 3761 N N . PHE B 1 184 ? 19.011 65.583 10.724 1.00 27.15 182 PHE B N 1
ATOM 3762 C CA . PHE B 1 184 ? 18.568 66.478 9.657 1.00 31.37 182 PHE B CA 1
ATOM 3763 C C . PHE B 1 184 ? 19.013 67.910 9.914 1.00 31.46 182 PHE B C 1
ATOM 3764 O O . PHE B 1 184 ? 19.353 68.640 8.975 1.00 27.93 182 PHE B O 1
ATOM 3772 N N . SER B 1 185 ? 19.053 68.316 11.180 1.00 32.24 183 SER B N 1
ATOM 3773 C CA . SER B 1 185 ? 19.501 69.660 11.499 1.00 32.09 183 SER B CA 1
ATOM 3774 C C . SER B 1 185 ? 20.920 69.886 10.985 1.00 33.19 183 SER B C 1
ATOM 3775 O O . SER B 1 185 ? 21.210 70.924 10.375 1.00 32.93 183 SER B O 1
ATOM 3778 N N . LYS B 1 186 ? 21.810 68.907 11.184 1.00 31.82 184 LYS B N 1
ATOM 3779 C CA . LYS B 1 186 ? 23.182 69.069 10.715 1.00 32.34 184 LYS B CA 1
ATOM 3780 C C . LYS B 1 186 ? 23.250 69.047 9.193 1.00 29.92 184 LYS B C 1
ATOM 3781 O O . LYS B 1 186 ? 23.996 69.831 8.594 1.00 30.36 184 LYS B O 1
ATOM 3783 N N . ILE B 1 187 ? 22.452 68.193 8.546 1.00 28.01 185 ILE B N 1
ATOM 3784 C CA . ILE B 1 187 ? 22.461 68.161 7.083 1.00 28.93 185 ILE B CA 1
ATOM 3785 C C . ILE B 1 187 ? 21.916 69.465 6.512 1.00 27.67 185 ILE B C 1
ATOM 3786 O O . ILE B 1 187 ? 22.449 69.996 5.532 1.00 27.86 185 ILE B O 1
ATOM 3791 N N . LEU B 1 188 ? 20.851 70.007 7.110 1.00 28.07 186 LEU B N 1
ATOM 3792 C CA . LEU B 1 188 ? 20.267 71.230 6.571 1.00 29.12 186 LEU B CA 1
ATOM 3793 C C . LEU B 1 188 ? 21.208 72.430 6.654 1.00 30.59 186 LEU B C 1
ATOM 3794 O O . LEU B 1 188 ? 21.064 73.363 5.861 1.00 29.41 186 LEU B O 1
ATOM 3799 N N . SER B 1 189 ? 22.175 72.427 7.575 1.00 30.62 187 SER B N 1
ATOM 3800 C CA . SER B 1 189 ? 23.033 73.595 7.743 1.00 27.96 187 SER B CA 1
ATOM 3801 C C . SER B 1 189 ? 23.916 73.855 6.531 1.00 30.28 187 SER B C 1
ATOM 3802 O O . SER B 1 189 ? 24.418 74.972 6.375 1.00 34.39 187 SER B O 1
ATOM 3805 N N . ILE B 1 190 ? 24.117 72.866 5.663 1.00 27.89 188 ILE B N 1
ATOM 3806 C CA . ILE B 1 190 ? 24.817 73.092 4.407 1.00 27.44 188 ILE B CA 1
ATOM 3807 C C . ILE B 1 190 ? 23.927 72.825 3.214 1.00 28.24 188 ILE B C 1
ATOM 3808 O O . ILE B 1 190 ? 24.379 72.961 2.073 1.00 29.89 188 ILE B O 1
ATOM 3813 N N . THR B 1 191 ? 22.663 72.475 3.445 1.00 27.82 189 THR B N 1
ATOM 3814 C CA . THR B 1 191 ? 21.714 72.299 2.361 1.00 24.66 189 THR B CA 1
ATOM 3815 C C . THR B 1 191 ? 21.363 73.654 1.766 1.00 27.73 189 THR B C 1
ATOM 3816 O O . THR B 1 191 ? 21.114 74.628 2.490 1.00 23.81 189 THR B O 1
ATOM 3820 N N . ASP B 1 192 ? 21.357 73.720 0.441 1.00 27.14 190 ASP B N 1
ATOM 3821 C CA . ASP B 1 192 ? 20.923 74.920 -0.245 1.00 25.41 190 ASP B CA 1
ATOM 3822 C C . ASP B 1 192 ? 19.467 74.834 -0.670 1.00 24.62 190 ASP B C 1
ATOM 3823 O O . ASP B 1 192 ? 18.738 75.822 -0.555 1.00 26.28 190 ASP B O 1
ATOM 3828 N N . ILE B 1 193 ? 19.040 73.672 -1.162 1.00 21.95 191 ILE B N 1
ATOM 3829 C CA . ILE B 1 193 ? 17.673 73.423 -1.609 1.00 22.28 191 ILE B CA 1
ATOM 3830 C C . ILE B 1 193 ? 17.179 72.123 -0.988 1.00 25.00 191 ILE B C 1
ATOM 3831 O O . ILE B 1 193 ? 17.746 71.055 -1.246 1.00 21.96 191 ILE B O 1
ATOM 3836 N N . PHE B 1 194 ? 16.108 72.211 -0.199 1.00 25.42 192 PHE B N 1
ATOM 3837 C CA . PHE B 1 194 ? 15.549 71.086 0.537 1.00 22.12 192 PHE B CA 1
ATOM 3838 C C . PHE B 1 194 ? 14.269 70.635 -0.161 1.00 26.85 192 PHE B C 1
ATOM 3839 O O . PHE B 1 194 ? 13.411 71.471 -0.486 1.00 25.26 192 PHE B O 1
ATOM 3847 N N . CYS B 1 195 ? 14.142 69.325 -0.407 1.00 23.82 193 CYS B N 1
ATOM 3848 C CA . CYS B 1 195 ? 13.061 68.776 -1.237 1.00 23.09 193 CYS B CA 1
ATOM 3849 C C . CYS B 1 195 ? 12.292 67.688 -0.496 1.00 26.52 193 CYS B C 1
ATOM 3850 O O . CYS B 1 195 ? 12.364 66.504 -0.851 1.00 25.32 193 CYS B O 1
ATOM 3853 N N . PRO B 1 196 ? 11.524 68.051 0.521 1.00 22.99 194 PRO B N 1
ATOM 3854 C CA . PRO B 1 196 ? 10.685 67.066 1.190 1.00 25.73 194 PRO B CA 1
ATOM 3855 C C . PRO B 1 196 ? 9.344 66.927 0.487 1.00 30.89 194 PRO B C 1
ATOM 3856 O O . PRO B 1 196 ? 8.887 67.820 -0.231 1.00 28.15 194 PRO B O 1
ATOM 3860 N N . ASN B 1 197 ? 8.707 65.782 0.703 1.00 31.89 195 ASN B N 1
ATOM 3861 C CA . ASN B 1 197 ? 7.292 65.716 0.373 1.00 33.83 195 ASN B CA 1
ATOM 3862 C C . ASN B 1 197 ? 6.508 66.121 1.621 1.00 32.60 195 ASN B C 1
ATOM 3863 O O . ASN B 1 197 ? 7.094 66.490 2.640 1.00 34.23 195 ASN B O 1
ATOM 3868 N N . GLU B 1 198 ? 5.176 66.067 1.562 1.00 37.47 196 GLU B N 1
ATOM 3869 C CA . GLU B 1 198 ? 4.392 66.577 2.687 1.00 40.82 196 GLU B CA 1
ATOM 3870 C C . GLU B 1 198 ? 4.714 65.827 3.977 1.00 40.54 196 GLU B C 1
ATOM 3871 O O . GLU B 1 198 ? 5.019 66.443 5.007 1.00 38.17 196 GLU B O 1
ATOM 3877 N N . LEU B 1 199 ? 4.666 64.489 3.930 1.00 40.23 197 LEU B N 1
ATOM 3878 C CA . LEU B 1 199 ? 4.879 63.680 5.127 1.00 36.89 197 LEU B CA 1
ATOM 3879 C C . LEU B 1 199 ? 6.315 63.786 5.631 1.00 41.10 197 LEU B C 1
ATOM 3880 O O . LEU B 1 199 ? 6.544 63.852 6.847 1.00 41.86 197 LEU B O 1
ATOM 3885 N N . GLU B 1 200 ? 7.295 63.802 4.720 1.00 33.82 198 GLU B N 1
ATOM 3886 C CA . GLU B 1 200 ? 8.683 63.932 5.149 1.00 36.71 198 GLU B CA 1
ATOM 3887 C C . GLU B 1 200 ? 8.920 65.269 5.838 1.00 40.14 198 GLU B C 1
ATOM 3888 O O . GLU B 1 200 ? 9.668 65.344 6.820 1.00 37.91 198 GLU B O 1
ATOM 3894 N N . ALA B 1 201 ? 8.310 66.340 5.322 1.00 39.95 199 ALA B N 1
ATOM 3895 C CA . ALA B 1 201 ? 8.437 67.641 5.972 1.00 38.99 199 ALA B CA 1
ATOM 3896 C C . ALA B 1 201 ? 7.767 67.636 7.338 1.00 40.72 199 ALA B C 1
ATOM 3897 O O . ALA B 1 201 ? 8.258 68.263 8.284 1.00 41.90 199 ALA B O 1
ATOM 3899 N N . LEU B 1 202 ? 6.650 66.917 7.462 1.00 45.07 200 LEU B N 1
ATOM 3900 C CA . LEU B 1 202 ? 5.930 66.890 8.728 1.00 48.17 200 LEU B CA 1
ATOM 3901 C C . LEU B 1 202 ? 6.673 66.074 9.770 1.00 46.68 200 LEU B C 1
ATOM 3902 O O . LEU B 1 202 ? 6.628 66.401 10.961 1.00 48.13 200 LEU B O 1
ATOM 3907 N N . GLU B 1 203 ? 7.353 65.010 9.346 1.00 42.87 201 GLU B N 1
ATOM 3908 C CA . GLU B 1 203 ? 8.074 64.177 10.297 1.00 46.76 201 GLU B CA 1
ATOM 3909 C C . GLU B 1 203 ? 9.367 64.825 10.767 1.00 45.72 201 GLU B C 1
ATOM 3910 O O . GLU B 1 203 ? 9.789 64.590 11.904 1.00 47.08 201 GLU B O 1
ATOM 3916 N N . ILE B 1 204 ? 9.972 65.697 9.951 1.00 43.09 202 ILE B N 1
ATOM 3917 C CA . ILE B 1 204 ? 11.236 66.312 10.352 1.00 45.50 202 ILE B CA 1
ATOM 3918 C C . ILE B 1 204 ? 11.043 67.489 11.293 1.00 48.39 202 ILE B C 1
ATOM 3919 O O . ILE B 1 204 ? 12.013 67.923 11.921 1.00 53.39 202 ILE B O 1
ATOM 3924 N N . SER B 1 205 ? 9.807 67.941 11.499 1.00 55.03 203 SER B N 1
ATOM 3925 C CA . SER B 1 205 ? 9.521 69.031 12.423 1.00 55.21 203 SER B CA 1
ATOM 3926 C C . SER B 1 205 ? 8.899 68.587 13.740 1.00 58.49 203 SER B C 1
ATOM 3927 O O . SER B 1 205 ? 8.940 69.352 14.711 1.00 64.54 203 SER B O 1
ATOM 3930 N N . GLY B 1 206 ? 8.303 67.400 13.802 1.00 56.69 204 GLY B N 1
ATOM 3931 C CA . GLY B 1 206 ? 7.708 66.904 15.031 1.00 56.66 204 GLY B CA 1
ATOM 3932 C C . GLY B 1 206 ? 6.263 66.458 14.923 1.00 65.80 204 GLY B C 1
ATOM 3933 O O . GLY B 1 206 ? 5.683 66.066 15.946 1.00 68.51 204 GLY B O 1
ATOM 3934 N N . THR B 1 207 ? 5.641 66.481 13.750 1.00 61.68 205 THR B N 1
ATOM 3935 C CA . THR B 1 207 ? 4.249 66.085 13.598 1.00 64.16 205 THR B CA 1
ATOM 3936 C C . THR B 1 207 ? 4.164 64.769 12.826 1.00 63.85 205 THR B C 1
ATOM 3937 O O . THR B 1 207 ? 5.173 64.176 12.442 1.00 61.49 205 THR B O 1
ATOM 3941 N N . GLY B 1 208 ? 2.936 64.314 12.600 1.00 82.28 206 GLY B N 1
ATOM 3942 C CA . GLY B 1 208 ? 2.706 63.086 11.865 1.00 84.32 206 GLY B CA 1
ATOM 3943 C C . GLY B 1 208 ? 1.858 63.288 10.625 1.00 88.54 206 GLY B C 1
ATOM 3944 O O . GLY B 1 208 ? 2.344 63.100 9.506 1.00 88.08 206 GLY B O 1
ATOM 3945 N N . ARG B 1 209 ? 0.593 63.670 10.804 1.00 84.17 207 ARG B N 1
ATOM 3946 C CA . ARG B 1 209 ? -0.296 63.922 9.673 1.00 78.93 207 ARG B CA 1
ATOM 3947 C C . ARG B 1 209 ? -1.385 64.929 10.027 1.00 76.93 207 ARG B C 1
ATOM 3948 O O . ARG B 1 209 ? -2.384 65.051 9.315 1.00 75.55 207 ARG B O 1
ATOM 3950 N N . ILE B 1 213 ? -4.015 67.351 4.271 1.00 56.62 211 ILE B N 1
ATOM 3951 C CA . ILE B 1 213 ? -3.288 68.445 3.635 1.00 62.27 211 ILE B CA 1
ATOM 3952 C C . ILE B 1 213 ? -3.017 69.590 4.625 1.00 62.81 211 ILE B C 1
ATOM 3953 O O . ILE B 1 213 ? -3.909 70.021 5.364 1.00 53.17 211 ILE B O 1
ATOM 3955 N N . CYS B 1 214 ? -1.768 70.057 4.645 1.00 59.41 212 CYS B N 1
ATOM 3956 C CA . CYS B 1 214 ? -1.337 71.160 5.496 1.00 55.18 212 CYS B CA 1
ATOM 3957 C C . CYS B 1 214 ? -1.347 72.450 4.680 1.00 55.17 212 CYS B C 1
ATOM 3958 O O . CYS B 1 214 ? -0.847 72.485 3.548 1.00 51.31 212 CYS B O 1
ATOM 3961 N N . ASP B 1 215 ? -1.910 73.504 5.268 1.00 53.35 213 ASP B N 1
ATOM 3962 C CA . ASP B 1 215 ? -2.180 74.779 4.621 1.00 48.49 213 ASP B CA 1
ATOM 3963 C C . ASP B 1 215 ? -0.986 75.743 4.639 1.00 42.85 213 ASP B C 1
ATOM 3964 O O . ASP B 1 215 ? 0.111 75.417 5.099 1.00 47.54 213 ASP B O 1
ATOM 3969 N N . ASP B 1 216 ? -1.221 76.962 4.130 1.00 43.27 214 ASP B N 1
ATOM 3970 C CA . ASP B 1 216 ? -0.158 77.954 3.943 1.00 47.88 214 ASP B CA 1
ATOM 3971 C C . ASP B 1 216 ? 0.450 78.427 5.252 1.00 45.53 214 ASP B C 1
ATOM 3972 O O . ASP B 1 216 ? 1.646 78.747 5.293 1.00 40.22 214 ASP B O 1
ATOM 3977 N N . SER B 1 217 ? -0.350 78.515 6.312 1.00 47.35 215 SER B N 1
ATOM 3978 C CA . SER B 1 217 ? 0.204 78.904 7.601 1.00 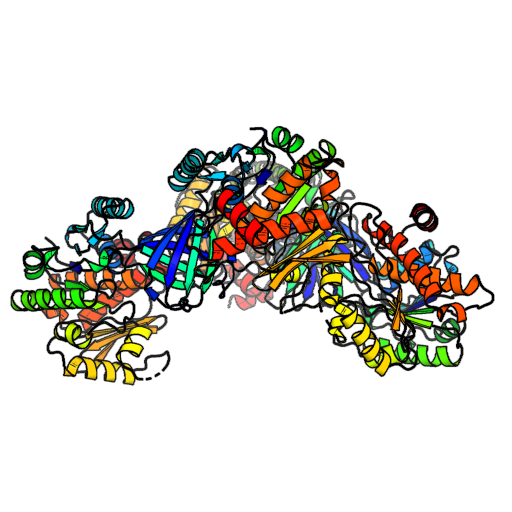42.97 215 SER B CA 1
ATOM 3979 C C . SER B 1 217 ? 1.067 77.787 8.165 1.00 44.62 215 SER B C 1
ATOM 3980 O O . SER B 1 217 ? 2.080 78.052 8.827 1.00 43.70 215 SER B O 1
ATOM 3983 N N . MET B 1 218 ? 0.684 76.535 7.891 1.00 43.89 216 MET B N 1
ATOM 3984 C CA . MET B 1 218 ? 1.485 75.394 8.312 1.00 42.59 216 MET B CA 1
ATOM 3985 C C . MET B 1 218 ? 2.807 75.335 7.555 1.00 41.12 216 MET B C 1
ATOM 3986 O O . MET B 1 218 ? 3.847 75.009 8.139 1.00 39.68 216 MET B O 1
ATOM 3991 N N . MET B 1 219 ? 2.800 75.649 6.254 1.00 38.77 217 MET B N 1
ATOM 3992 C CA . MET B 1 219 ? 4.059 75.586 5.521 1.00 42.22 217 MET B CA 1
ATOM 3993 C C . MET B 1 219 ? 5.025 76.683 5.943 1.00 40.48 217 MET B C 1
ATOM 3994 O O . MET B 1 219 ? 6.245 76.465 5.907 1.00 32.33 217 MET B O 1
ATOM 3999 N N . LYS B 1 220 ? 4.518 77.853 6.354 1.00 37.61 218 LYS B N 1
ATOM 4000 C CA . LYS B 1 220 ? 5.426 78.889 6.840 1.00 39.09 218 LYS B CA 1
ATOM 4001 C C . LYS B 1 220 ? 6.166 78.414 8.080 1.00 42.19 218 LYS B C 1
ATOM 4002 O O . LYS B 1 220 ? 7.395 78.525 8.165 1.00 40.90 218 LYS B O 1
ATOM 4008 N N . ALA B 1 221 ? 5.440 77.817 9.024 1.00 42.03 219 ALA B N 1
ATOM 4009 C CA . ALA B 1 221 ? 6.095 77.301 10.216 1.00 38.17 219 ALA B CA 1
ATOM 4010 C C . ALA B 1 221 ? 7.079 76.197 9.869 1.00 38.37 219 ALA B C 1
ATOM 4011 O O . ALA B 1 221 ? 8.147 76.102 10.484 1.00 41.45 219 ALA B O 1
ATOM 4013 N N . LEU B 1 222 ? 6.761 75.369 8.867 1.00 38.74 220 LEU B N 1
ATOM 4014 C CA . LEU B 1 222 ? 7.690 74.303 8.487 1.00 40.43 220 LEU B CA 1
ATOM 4015 C C . LEU B 1 222 ? 8.947 74.871 7.835 1.00 39.18 220 LEU B C 1
ATOM 4016 O O . LEU B 1 222 ? 10.064 74.466 8.171 1.00 36.67 220 LEU B O 1
ATOM 4021 N N . VAL B 1 223 ? 8.786 75.821 6.907 1.00 37.37 221 VAL B N 1
ATOM 4022 C CA . VAL B 1 223 ? 9.940 76.485 6.303 1.00 35.86 221 VAL B CA 1
ATOM 4023 C C . VAL B 1 223 ? 10.728 77.229 7.370 1.00 37.94 221 VAL B C 1
ATOM 4024 O O . VAL B 1 223 ? 11.965 77.260 7.348 1.00 40.66 221 VAL B O 1
ATOM 4028 N N . GLU B 1 224 ? 10.017 77.820 8.333 1.00 39.76 222 GLU B N 1
ATOM 4029 C CA . GLU B 1 224 ? 10.647 78.544 9.434 1.00 39.92 222 GLU B CA 1
ATOM 4030 C C . GLU B 1 224 ? 11.574 77.638 10.228 1.00 39.54 222 GLU B C 1
ATOM 4031 O O . GLU B 1 224 ? 12.735 77.977 10.483 1.00 39.21 222 GLU B O 1
ATOM 4037 N N . LYS B 1 225 ? 11.063 76.474 10.630 1.00 38.32 223 LYS B N 1
ATOM 4038 C CA . LYS B 1 225 ? 11.839 75.535 11.429 1.00 41.56 223 LYS B CA 1
ATOM 4039 C C . LYS B 1 225 ? 13.029 75.001 10.645 1.00 39.92 223 LYS B C 1
ATOM 4040 O O . LYS B 1 225 ? 14.135 74.888 11.184 1.00 39.26 223 LYS B O 1
ATOM 4046 N N . MET B 1 226 ? 12.825 74.705 9.359 1.00 38.83 224 MET B N 1
ATOM 4047 C CA . MET B 1 226 ? 13.901 74.155 8.543 1.00 39.91 224 MET B CA 1
ATOM 4048 C C . MET B 1 226 ? 15.052 75.140 8.406 1.00 38.31 224 MET B C 1
ATOM 4049 O O . MET B 1 226 ? 16.223 74.747 8.376 1.00 32.22 224 MET B O 1
ATOM 4054 N N . SER B 1 227 ? 14.725 76.415 8.264 1.00 37.66 225 SER B N 1
ATOM 4055 C CA . SER B 1 227 ? 15.699 77.469 8.056 1.00 35.54 225 SER B CA 1
ATOM 4056 C C . SER B 1 227 ? 16.352 77.961 9.340 1.00 38.88 225 SER B C 1
ATOM 4057 O O . SER B 1 227 ? 17.428 78.559 9.272 1.00 40.28 225 SER B O 1
ATOM 4060 N N . SER B 1 228 ? 15.765 77.675 10.506 1.00 38.55 226 SER B N 1
ATOM 4061 C CA . SER B 1 228 ? 16.174 78.361 11.730 1.00 39.32 226 SER B CA 1
ATOM 4062 C C . SER B 1 228 ? 17.632 78.116 12.104 1.00 43.33 226 SER B C 1
ATOM 4063 O O . SER B 1 228 ? 18.280 79.007 12.667 1.00 45.39 226 SER B O 1
ATOM 4066 N N . LEU B 1 229 ? 18.165 76.930 11.826 1.00 48.32 227 LEU B N 1
ATOM 4067 C CA . LEU B 1 229 ? 19.544 76.604 12.181 1.00 49.97 227 LEU B CA 1
ATOM 4068 C C . LEU B 1 229 ? 20.480 76.518 10.978 1.00 45.30 227 LEU B C 1
ATOM 4069 O O . LEU B 1 229 ? 21.606 76.031 11.122 1.00 44.03 227 LEU B O 1
ATOM 4074 N N . SER B 1 230 ? 20.045 76.939 9.792 1.00 37.64 228 SER B N 1
ATOM 4075 C CA . SER B 1 230 ? 20.840 76.732 8.589 1.00 35.83 228 SER B CA 1
ATOM 4076 C C . SER B 1 230 ? 21.254 78.072 8.008 1.00 36.78 228 SER B C 1
ATOM 4077 O O . SER B 1 230 ? 20.384 78.892 7.665 1.00 35.62 228 SER B O 1
ATOM 4080 N N . PRO B 1 231 ? 22.558 78.347 7.900 1.00 39.67 229 PRO B N 1
ATOM 4081 C CA . PRO B 1 231 ? 22.996 79.562 7.196 1.00 33.09 229 PRO B CA 1
ATOM 4082 C C . PRO B 1 231 ? 22.887 79.461 5.686 1.00 32.13 229 PRO B C 1
ATOM 4083 O O . PRO B 1 231 ? 22.988 80.495 5.014 1.00 33.79 229 PRO B O 1
ATOM 4087 N N . SER B 1 232 ? 22.733 78.257 5.126 1.00 34.62 230 SER B N 1
ATOM 4088 C CA . SER B 1 232 ? 22.743 78.089 3.678 1.00 31.52 230 SER B CA 1
ATOM 4089 C C . SER B 1 232 ? 21.371 77.911 3.038 1.00 26.33 230 SER B C 1
ATOM 4090 O O . SER B 1 232 ? 21.241 78.187 1.841 1.00 27.16 230 SER B O 1
ATOM 4093 N N . LEU B 1 233 ? 20.359 77.441 3.772 1.00 28.16 231 LEU B N 1
ATOM 4094 C CA . LEU B 1 233 ? 19.097 77.055 3.134 1.00 26.31 231 LEU B CA 1
ATOM 4095 C C . LEU B 1 233 ? 18.427 78.247 2.468 1.00 27.52 231 LEU B C 1
ATOM 4096 O O . LEU B 1 233 ? 18.147 79.261 3.115 1.00 31.35 231 LEU B O 1
ATOM 4101 N N . LYS B 1 234 ? 18.137 78.104 1.176 1.00 27.76 232 LYS B N 1
ATOM 4102 C CA . LYS B 1 234 ? 17.569 79.181 0.379 1.00 31.92 232 LYS B CA 1
ATOM 4103 C C . LYS B 1 234 ? 16.165 78.887 -0.123 1.00 31.24 232 LYS B C 1
ATOM 4104 O O . LYS B 1 234 ? 15.373 79.819 -0.288 1.00 31.31 232 LYS B O 1
ATOM 4110 N N . PHE B 1 235 ? 15.850 77.620 -0.393 1.00 26.74 233 PHE B N 1
ATOM 4111 C CA . PHE B 1 235 ? 14.549 77.235 -0.912 1.00 27.87 233 PHE B CA 1
ATOM 4112 C C . PHE B 1 235 ? 14.164 75.879 -0.352 1.00 25.47 233 PHE B C 1
ATOM 4113 O O . PHE B 1 235 ? 15.009 74.991 -0.222 1.00 26.04 233 PHE B O 1
ATOM 4121 N N . VAL B 1 236 ? 12.883 75.725 -0.047 1.00 26.18 234 VAL B N 1
ATOM 4122 C CA . VAL B 1 236 ? 12.285 74.430 0.237 1.00 26.93 234 VAL B CA 1
ATOM 4123 C C . VAL B 1 236 ? 11.338 74.141 -0.911 1.00 28.11 234 VAL B C 1
ATOM 4124 O O . VAL B 1 236 ? 10.413 74.921 -1.169 1.00 28.98 234 VAL B O 1
ATOM 4128 N N . LEU B 1 237 ? 11.585 73.044 -1.620 1.00 28.63 235 LEU B N 1
ATOM 4129 C CA . LEU B 1 237 ? 10.694 72.576 -2.677 1.00 30.00 235 LEU B CA 1
ATOM 4130 C C . LEU B 1 237 ? 9.835 71.477 -2.064 1.00 28.68 235 LEU B C 1
ATOM 4131 O O . LEU B 1 237 ? 10.291 70.342 -1.904 1.00 28.31 235 LEU B O 1
ATOM 4136 N N . PHE B 1 238 ? 8.581 71.800 -1.753 1.00 28.33 236 PHE B N 1
ATOM 4137 C CA . PHE B 1 238 ? 7.646 70.805 -1.234 1.00 29.21 236 PHE B CA 1
ATOM 4138 C C . PHE B 1 238 ? 7.100 69.994 -2.396 1.00 27.36 236 PHE B C 1
ATOM 4139 O O . PHE B 1 238 ? 6.580 70.560 -3.361 1.00 26.14 236 PHE B O 1
ATOM 4147 N N . THR B 1 239 ? 7.250 68.679 -2.316 1.00 31.36 237 THR B N 1
ATOM 4148 C CA . THR B 1 239 ? 6.622 67.754 -3.249 1.00 33.30 237 THR B CA 1
ATOM 4149 C C . THR B 1 239 ? 5.263 67.340 -2.715 1.00 32.28 237 THR B C 1
ATOM 4150 O O . THR B 1 239 ? 5.160 66.827 -1.600 1.00 35.28 237 THR B O 1
ATOM 4154 N N . LEU B 1 240 ? 4.223 67.546 -3.518 1.00 34.87 238 LEU B N 1
ATOM 4155 C CA . LEU B 1 240 ? 2.855 67.381 -3.047 1.00 32.73 238 LEU B CA 1
ATOM 4156 C C . LEU B 1 240 ? 2.110 66.323 -3.850 1.00 36.22 238 LEU B C 1
ATOM 4157 O O . LEU B 1 240 ? 0.876 66.280 -3.824 1.00 39.83 238 LEU B O 1
ATOM 4162 N N . GLY B 1 241 ? 2.842 65.459 -4.549 1.00 36.02 239 GLY B N 1
ATOM 4163 C CA . GLY B 1 241 ? 2.218 64.375 -5.288 1.00 35.85 239 GLY B CA 1
ATOM 4164 C C . GLY B 1 241 ? 1.309 64.912 -6.372 1.00 36.52 239 GLY B C 1
ATOM 4165 O O . GLY B 1 241 ? 1.693 65.783 -7.158 1.00 38.03 239 GLY B O 1
ATOM 4166 N N . SER B 1 242 ? 0.063 64.434 -6.377 1.00 37.22 240 SER B N 1
ATOM 4167 C CA . SER B 1 242 ? -0.885 64.841 -7.408 1.00 36.11 240 SER B CA 1
ATOM 4168 C C . SER B 1 242 ? -1.223 66.330 -7.333 1.00 38.04 240 SER B C 1
ATOM 4169 O O . SER B 1 242 ? -1.732 66.887 -8.312 1.00 36.47 240 SER B O 1
ATOM 4172 N N . ARG B 1 243 ? -0.947 66.991 -6.202 1.00 36.65 241 ARG B N 1
ATOM 4173 C CA . ARG B 1 243 ? -1.158 68.430 -6.104 1.00 34.45 241 ARG B CA 1
ATOM 4174 C C . ARG B 1 243 ? -0.021 69.241 -6.710 1.00 34.33 241 ARG B C 1
ATOM 4175 O O . ARG B 1 243 ? -0.130 70.469 -6.759 1.00 36.88 241 ARG B O 1
ATOM 4183 N N . GLY B 1 244 ? 1.058 68.598 -7.156 1.00 33.25 242 GLY B N 1
ATOM 4184 C CA . GLY B 1 244 ? 2.176 69.286 -7.781 1.00 32.90 242 GLY B CA 1
ATOM 4185 C C . GLY B 1 244 ? 3.298 69.582 -6.804 1.00 35.35 242 GLY B C 1
ATOM 4186 O O . GLY B 1 244 ? 3.612 68.742 -5.957 1.00 38.78 242 GLY B O 1
ATOM 4187 N N . SER B 1 245 ? 3.876 70.779 -6.855 1.00 31.72 243 SER B N 1
ATOM 4188 C CA . SER B 1 245 ? 4.948 71.118 -5.930 1.00 34.27 243 SER B CA 1
ATOM 4189 C C . SER B 1 245 ? 4.807 72.572 -5.500 1.00 31.75 243 SER B C 1
ATOM 4190 O O . SER B 1 245 ? 3.966 73.322 -6.002 1.00 29.53 243 SER B O 1
ATOM 4193 N N . ARG B 1 246 ? 5.630 72.956 -4.532 1.00 33.63 244 ARG B N 1
ATOM 4194 C CA . ARG B 1 246 ? 5.540 74.277 -3.923 1.00 30.99 244 ARG B CA 1
ATOM 4195 C C . ARG B 1 246 ? 6.941 74.710 -3.536 1.00 29.99 244 ARG B C 1
ATOM 4196 O O . ARG B 1 246 ? 7.598 74.030 -2.741 1.00 30.12 244 ARG B O 1
ATOM 4204 N N . ILE B 1 247 ? 7.397 75.821 -4.103 1.00 28.97 245 ILE B N 1
ATOM 4205 C CA . ILE B 1 247 ? 8.707 76.382 -3.794 1.00 29.27 245 ILE B CA 1
ATOM 4206 C C . ILE B 1 247 ? 8.498 77.555 -2.850 1.00 29.58 245 ILE B C 1
ATOM 4207 O O . ILE B 1 247 ? 7.765 78.496 -3.173 1.00 29.86 245 ILE B O 1
ATOM 4212 N N . VAL B 1 248 ? 9.145 77.510 -1.693 1.00 28.85 246 VAL B N 1
ATOM 4213 C CA . VAL B 1 248 ? 9.091 78.593 -0.722 1.00 30.21 246 VAL B CA 1
ATOM 4214 C C . VAL B 1 248 ? 10.506 79.075 -0.477 1.00 27.77 246 VAL B C 1
ATOM 4215 O O . VAL B 1 248 ? 11.398 78.267 -0.196 1.00 27.06 246 VAL B O 1
ATOM 4219 N N . GLN B 1 249 ? 10.709 80.387 -0.587 1.00 32.08 247 GLN B N 1
ATOM 4220 C CA . GLN B 1 249 ? 11.990 80.996 -0.259 1.00 31.32 247 GLN B CA 1
ATOM 4221 C C . GLN B 1 249 ? 12.102 81.171 1.248 1.00 30.27 247 GLN B C 1
ATOM 4222 O O . GLN B 1 249 ? 11.129 81.538 1.909 1.00 35.48 247 GLN B O 1
ATOM 4228 N N . THR B 1 250 ? 13.288 80.920 1.796 1.00 28.10 248 THR B N 1
ATOM 4229 C CA . THR B 1 250 ? 13.501 81.205 3.211 1.00 34.20 248 THR B CA 1
ATOM 4230 C C . THR B 1 250 ? 13.540 82.717 3.462 1.00 35.41 248 THR B C 1
ATOM 4231 O O . THR B 1 250 ? 13.760 83.521 2.554 1.00 31.96 248 THR B O 1
ATOM 4235 N N . LYS B 1 251 ? 13.256 83.095 4.713 1.00 37.76 249 LYS B N 1
ATOM 4236 C CA . LYS B 1 251 ? 13.312 84.476 5.212 1.00 40.36 249 LYS B CA 1
ATOM 4237 C C . LYS B 1 251 ? 12.178 85.352 4.686 1.00 38.67 249 LYS B C 1
ATOM 4238 O O . LYS B 1 251 ? 11.514 86.029 5.476 1.00 38.84 249 LYS B O 1
ATOM 4244 N N . SER B 1 252 ? 11.922 85.328 3.376 1.00 40.22 250 SER B N 1
ATOM 4245 C CA . SER B 1 252 ? 10.871 86.153 2.781 1.00 38.31 250 SER B CA 1
ATOM 4246 C C . SER B 1 252 ? 9.569 85.408 2.552 1.00 36.51 250 SER B C 1
ATOM 4247 O O . SER B 1 252 ? 8.506 86.039 2.521 1.00 38.76 250 SER B O 1
ATOM 4250 N N . TYR B 1 253 ? 9.643 84.089 2.386 1.00 35.53 251 TYR B N 1
ATOM 4251 C CA . TYR B 1 253 ? 8.500 83.208 2.126 1.00 36.53 251 TYR B CA 1
ATOM 4252 C C . TYR B 1 253 ? 7.795 83.519 0.806 1.00 34.30 251 TYR B C 1
ATOM 4253 O O . TYR B 1 253 ? 6.612 83.208 0.646 1.00 33.25 251 TYR B O 1
ATOM 4262 N N . GLU B 1 254 ? 8.522 84.061 -0.176 1.00 31.14 252 GLU B N 1
ATOM 4263 C CA . GLU B 1 254 ? 7.981 84.090 -1.528 1.00 32.84 252 GLU B CA 1
ATOM 4264 C C . GLU B 1 254 ? 7.722 82.668 -1.994 1.00 34.71 252 GLU B C 1
ATOM 4265 O O . GLU B 1 254 ? 8.482 81.748 -1.687 1.00 34.08 252 GLU B O 1
ATOM 4271 N N . SER B 1 255 ? 6.603 82.485 -2.684 1.00 34.51 253 SER B N 1
ATOM 4272 C CA . SER B 1 255 ? 6.129 81.161 -3.034 1.00 35.06 253 SER B CA 1
ATOM 4273 C C . SER B 1 255 ? 5.853 81.093 -4.531 1.00 35.09 253 SER B C 1
ATOM 4274 O O . SER B 1 255 ? 5.390 82.073 -5.130 1.00 29.23 253 SER B O 1
ATOM 4277 N N . ARG B 1 256 ? 6.164 79.941 -5.135 1.00 31.76 254 ARG B N 1
ATOM 4278 C CA . ARG B 1 256 ? 5.788 79.640 -6.512 1.00 32.60 254 ARG B CA 1
ATOM 4279 C C . ARG B 1 256 ? 5.124 78.269 -6.540 1.00 29.27 254 ARG B C 1
ATOM 4280 O O . ARG B 1 256 ? 5.686 77.294 -6.035 1.00 29.12 254 ARG B O 1
ATOM 4288 N N . THR B 1 257 ? 3.947 78.191 -7.151 1.00 33.20 255 THR B N 1
ATOM 4289 C CA . THR B 1 257 ? 3.210 76.939 -7.285 1.00 32.86 255 THR B CA 1
ATOM 4290 C C . THR B 1 257 ? 3.487 76.350 -8.662 1.00 31.62 255 THR B C 1
ATOM 4291 O O . THR B 1 257 ? 3.445 77.070 -9.666 1.00 38.72 255 THR B O 1
ATOM 4295 N N . VAL B 1 258 ? 3.767 75.050 -8.709 1.00 29.55 256 VAL B N 1
ATOM 4296 C CA . VAL B 1 258 ? 4.089 74.355 -9.953 1.00 34.17 256 VAL B CA 1
ATOM 4297 C C . VAL B 1 258 ? 3.170 73.145 -10.035 1.00 32.06 256 VAL B C 1
ATOM 4298 O O . VAL B 1 258 ? 3.422 72.125 -9.384 1.00 35.11 256 VAL B O 1
ATOM 4302 N N . GLY B 1 259 ? 2.117 73.243 -10.842 1.00 29.12 257 GLY B N 1
ATOM 4303 C CA . GLY B 1 259 ? 1.161 72.164 -10.959 1.00 29.90 257 GLY B CA 1
ATOM 4304 C C . GLY B 1 259 ? 1.731 70.940 -11.655 1.00 32.16 257 GLY B C 1
ATOM 4305 O O . GLY B 1 259 ? 2.774 70.973 -12.306 1.00 33.10 257 GLY B O 1
ATOM 4306 N N . ILE B 1 260 ? 1.022 69.820 -11.500 1.00 33.81 258 ILE B N 1
ATOM 4307 C CA . ILE B 1 260 ? 1.396 68.620 -12.229 1.00 34.96 258 ILE B CA 1
ATOM 4308 C C . ILE B 1 260 ? 1.213 68.863 -13.721 1.00 34.85 258 ILE B C 1
ATOM 4309 O O . ILE B 1 260 ? 0.419 69.708 -14.152 1.00 35.63 258 ILE B O 1
ATOM 4314 N N . TYR B 1 261 ? 1.976 68.128 -14.516 1.00 35.07 259 TYR B N 1
ATOM 4315 C CA . TYR B 1 261 ? 1.735 67.996 -15.943 1.00 34.55 259 TYR B CA 1
ATOM 4316 C C . TYR B 1 261 ? 1.166 66.607 -16.171 1.00 35.62 259 TYR B C 1
ATOM 4317 O O . TYR B 1 261 ? 1.824 65.609 -15.861 1.00 38.68 259 TYR B O 1
ATOM 4326 N N . SER B 1 262 ? -0.056 66.538 -16.682 1.00 39.51 260 SER B N 1
ATOM 4327 C CA . SER B 1 262 ? -0.677 65.253 -16.961 1.00 39.68 260 SER B CA 1
ATOM 4328 C C . SER B 1 262 ? -0.386 64.870 -18.404 1.00 40.36 260 SER B C 1
ATOM 4329 O O . SER B 1 262 ? -0.799 65.572 -19.330 1.00 41.83 260 SER B O 1
ATOM 4332 N N . HIS B 1 263 ? 0.322 63.760 -18.585 1.00 40.11 261 HIS B N 1
ATOM 4333 C CA . HIS B 1 263 ? 0.695 63.280 -19.907 1.00 44.05 261 HIS B CA 1
ATOM 4334 C C . HIS B 1 263 ? -0.272 62.242 -20.456 1.00 47.83 261 HIS B C 1
ATOM 4335 O O . HIS B 1 263 ? -0.299 62.021 -21.671 1.00 51.61 261 HIS B O 1
ATOM 4342 N N . GLY B 1 264 ? -1.063 61.617 -19.596 1.00 50.12 262 GLY B N 1
ATOM 4343 C CA . GLY B 1 264 ? -1.931 60.535 -20.002 1.00 48.01 262 GLY B CA 1
ATOM 4344 C C . GLY B 1 264 ? -2.275 59.686 -18.795 1.00 49.37 262 GLY B C 1
ATOM 4345 O O . GLY B 1 264 ? -2.003 60.059 -17.655 1.00 53.10 262 GLY B O 1
ATOM 4346 N N . ARG B 1 265 ? -2.869 58.530 -19.079 1.00 52.21 263 ARG B N 1
ATOM 4347 C CA . ARG B 1 265 ? -3.341 57.653 -18.017 1.00 53.76 263 ARG B CA 1
ATOM 4348 C C . ARG B 1 265 ? -2.174 57.220 -17.150 1.00 55.75 263 ARG B C 1
ATOM 4349 O O . ARG B 1 265 ? -1.181 56.693 -17.657 1.00 58.05 263 ARG B O 1
ATOM 4351 N N . ALA B 1 266 ? -2.282 57.469 -15.848 1.00 56.11 264 ALA B N 1
ATOM 4352 C CA . ALA B 1 266 ? -1.288 56.958 -14.917 1.00 58.99 264 ALA B CA 1
ATOM 4353 C C . ALA B 1 266 ? -1.306 55.435 -14.929 1.00 61.99 264 ALA B C 1
ATOM 4354 O O . ALA B 1 266 ? -2.369 54.811 -14.864 1.00 66.20 264 ALA B O 1
ATOM 4356 N N . ILE B 1 267 ? -0.127 54.835 -15.047 1.00 57.78 265 ILE B N 1
ATOM 4357 C CA . ILE B 1 267 ? 0.024 53.393 -14.995 1.00 59.99 265 ILE B CA 1
ATOM 4358 C C . ILE B 1 267 ? 0.832 52.963 -13.778 1.00 65.25 265 ILE B C 1
ATOM 4359 O O . ILE B 1 267 ? 0.493 51.973 -13.122 1.00 66.05 265 ILE B O 1
ATOM 4361 N N . ASP B 1 268 ? 1.885 53.712 -13.443 1.00 63.19 266 ASP B N 1
ATOM 4362 C CA . ASP B 1 268 ? 2.792 53.296 -12.377 1.00 56.84 266 ASP B CA 1
ATOM 4363 C C . ASP B 1 268 ? 3.540 54.539 -11.904 1.00 57.38 266 ASP B C 1
ATOM 4364 O O . ASP B 1 268 ? 4.320 55.110 -12.673 1.00 55.93 266 ASP B O 1
ATOM 4369 N N . THR B 1 269 ? 3.301 54.958 -10.658 1.00 58.86 267 THR B N 1
ATOM 4370 C CA . THR B 1 269 ? 3.984 56.111 -10.080 1.00 54.95 267 THR B CA 1
ATOM 4371 C C . THR B 1 269 ? 5.276 55.719 -9.370 1.00 56.45 267 THR B C 1
ATOM 4372 O O . THR B 1 269 ? 5.888 56.557 -8.695 1.00 50.07 267 THR B O 1
ATOM 4376 N N . SER B 1 270 ? 5.714 54.471 -9.539 1.00 62.33 268 SER B N 1
ATOM 4377 C CA . SER B 1 270 ? 6.976 54.018 -8.974 1.00 62.77 268 SER B CA 1
ATOM 4378 C C . SER B 1 270 ? 8.136 54.792 -9.587 1.00 58.14 268 SER B C 1
ATOM 4379 O O . SER B 1 270 ? 8.210 54.959 -10.808 1.00 60.71 268 SER B O 1
ATOM 4382 N N . GLY B 1 271 ? 9.034 55.289 -8.739 1.00 52.42 269 GLY B N 1
ATOM 4383 C CA . GLY B 1 271 ? 10.151 56.033 -9.270 1.00 46.69 269 GLY B CA 1
ATOM 4384 C C . GLY B 1 271 ? 9.850 57.450 -9.705 1.00 36.90 269 GLY B C 1
ATOM 4385 O O . GLY B 1 271 ? 10.736 58.100 -10.272 1.00 30.09 269 GLY B O 1
ATOM 4386 N N . ALA B 1 272 ? 8.636 57.954 -9.489 1.00 40.03 270 ALA B N 1
ATOM 4387 C CA . ALA B 1 272 ? 8.313 59.255 -10.057 1.00 34.91 270 ALA B CA 1
ATOM 4388 C C . ALA B 1 272 ? 8.826 60.413 -9.211 1.00 36.17 270 ALA B C 1
ATOM 4389 O O . ALA B 1 272 ? 9.067 61.499 -9.756 1.00 29.50 270 ALA B O 1
ATOM 4391 N N . GLY B 1 273 ? 9.071 60.192 -7.916 1.00 33.15 271 GLY B N 1
ATOM 4392 C CA . GLY B 1 273 ? 9.738 61.211 -7.130 1.00 24.17 271 GLY B CA 1
ATOM 4393 C C . GLY B 1 273 ? 11.201 61.329 -7.503 1.00 28.63 271 GLY B C 1
ATOM 4394 O O . GLY B 1 273 ? 11.747 62.433 -7.590 1.00 30.66 271 GLY B O 1
ATOM 4395 N N . ASP B 1 274 ? 11.855 60.193 -7.744 1.00 27.60 272 ASP B N 1
ATOM 4396 C CA . ASP B 1 274 ? 13.259 60.237 -8.116 1.00 29.80 272 ASP B CA 1
ATOM 4397 C C . ASP B 1 274 ? 13.438 60.835 -9.503 1.00 28.37 272 ASP B C 1
ATOM 4398 O O . ASP B 1 274 ? 14.357 61.631 -9.731 1.00 28.75 272 ASP B O 1
ATOM 4403 N N . CYS B 1 275 ? 12.541 60.507 -10.425 1.00 27.84 273 CYS B N 1
ATOM 4404 C CA . CYS B 1 275 ? 12.596 61.130 -11.738 1.00 25.47 273 CYS B CA 1
ATOM 4405 C C . CYS B 1 275 ? 12.396 62.633 -11.622 1.00 27.16 273 CYS B C 1
ATOM 4406 O O . CYS B 1 275 ? 13.067 63.409 -12.310 1.00 28.21 273 CYS B O 1
ATOM 4409 N N . PHE B 1 276 ? 11.513 63.065 -10.715 1.00 29.34 274 PHE B N 1
ATOM 4410 C CA . PHE B 1 276 ? 11.316 64.495 -10.501 1.00 25.87 274 PHE B CA 1
ATOM 4411 C C . PHE B 1 276 ? 12.582 65.136 -9.955 1.00 27.93 274 PHE B C 1
ATOM 4412 O O . PHE B 1 276 ? 13.005 66.198 -10.423 1.00 28.59 274 PHE B O 1
ATOM 4420 N N . ILE B 1 277 ? 13.198 64.513 -8.950 1.00 27.23 275 ILE B N 1
ATOM 4421 C CA . ILE B 1 277 ? 14.405 65.100 -8.376 1.00 26.64 275 ILE B CA 1
ATOM 4422 C C . ILE B 1 277 ? 15.515 65.148 -9.418 1.00 28.13 275 ILE B C 1
ATOM 4423 O O . ILE B 1 277 ? 16.185 66.177 -9.583 1.00 27.57 275 ILE B O 1
ATOM 4428 N N . GLY B 1 278 ? 15.682 64.064 -10.182 1.00 29.21 276 GLY B N 1
ATOM 4429 C CA . GLY B 1 278 ? 16.725 64.043 -11.198 1.00 27.95 276 GLY B CA 1
ATOM 4430 C C . GLY B 1 278 ? 16.528 65.106 -12.266 1.00 29.34 276 GLY B C 1
ATOM 4431 O O . GLY B 1 278 ? 17.465 65.834 -12.610 1.00 28.00 276 GLY B O 1
ATOM 4432 N N . SER B 1 279 ? 15.307 65.200 -12.814 1.00 23.06 277 SER B N 1
ATOM 4433 C CA . SER B 1 279 ? 15.031 66.193 -13.846 1.00 27.23 277 SER B CA 1
ATOM 4434 C C . SER B 1 279 ? 15.180 67.610 -13.309 1.00 28.74 277 SER B C 1
ATOM 4435 O O . SER B 1 279 ? 15.760 68.475 -13.978 1.00 25.33 277 SER B O 1
ATOM 4438 N N . PHE B 1 280 ? 14.700 67.849 -12.083 1.00 28.92 278 PHE B N 1
ATOM 4439 C CA . PHE B 1 280 ? 14.868 69.150 -11.445 1.00 26.76 278 PHE B CA 1
ATOM 4440 C C . PHE B 1 280 ? 16.340 69.543 -11.403 1.00 29.30 278 PHE B C 1
ATOM 4441 O O . PHE B 1 280 ? 16.695 70.689 -11.700 1.00 25.35 278 PHE B O 1
ATOM 4449 N N . CYS B 1 281 ? 17.216 68.593 -11.062 1.00 29.81 279 CYS B N 1
ATOM 4450 C CA . CYS B 1 281 ? 18.642 68.894 -11.006 1.00 27.80 279 CYS B CA 1
ATOM 4451 C C . CYS B 1 281 ? 19.215 69.145 -12.394 1.00 31.49 279 CYS B C 1
ATOM 4452 O O . CYS B 1 281 ? 20.060 70.033 -12.565 1.00 32.62 279 CYS B O 1
ATOM 4455 N N . VAL B 1 282 ? 18.785 68.371 -13.395 1.00 28.30 280 VAL B N 1
ATOM 4456 C CA . VAL B 1 282 ? 19.281 68.589 -14.753 1.00 29.97 280 VAL B CA 1
ATOM 4457 C C . VAL B 1 282 ? 18.965 70.007 -15.211 1.00 30.44 280 VAL B C 1
ATOM 4458 O O . VAL B 1 282 ? 19.856 70.749 -15.639 1.00 33.75 280 VAL B O 1
ATOM 4462 N N . ARG B 1 283 ? 17.693 70.411 -15.103 1.00 29.86 281 ARG B N 1
ATOM 4463 C CA . ARG B 1 283 ? 17.291 71.748 -15.538 1.00 31.31 281 ARG B CA 1
ATOM 4464 C C . ARG B 1 283 ? 17.888 72.837 -14.660 1.00 31.47 281 ARG B C 1
ATOM 4465 O O . ARG B 1 283 ? 18.214 73.919 -15.158 1.00 34.21 281 ARG B O 1
ATOM 4473 N N . LEU B 1 284 ? 18.033 72.577 -13.361 1.00 29.73 282 LEU B N 1
ATOM 4474 C CA . LEU B 1 284 ? 18.669 73.544 -12.478 1.00 30.54 282 LEU B CA 1
ATOM 4475 C C . LEU B 1 284 ? 20.104 73.788 -12.908 1.00 34.68 282 LEU B C 1
ATOM 4476 O O . LEU B 1 284 ? 20.543 74.937 -13.037 1.00 33.89 282 LEU B O 1
ATOM 4481 N N . MET B 1 285 ? 20.838 72.707 -13.173 1.00 35.16 283 MET B N 1
ATOM 4482 C CA . MET B 1 285 ? 22.223 72.821 -13.611 1.00 33.78 283 MET B CA 1
ATOM 4483 C C . MET B 1 285 ? 22.327 73.538 -14.951 1.00 35.38 283 MET B C 1
ATOM 4484 O O . MET B 1 285 ? 23.281 74.289 -15.181 1.00 36.98 283 MET B O 1
ATOM 4489 N N . GLU B 1 286 ? 21.350 73.338 -15.839 1.00 37.97 284 GLU B N 1
ATOM 4490 C CA . GLU B 1 286 ? 21.410 73.978 -17.149 1.00 36.72 284 GLU B CA 1
ATOM 4491 C C . GLU B 1 286 ? 21.124 75.468 -17.051 1.00 41.46 284 GLU B C 1
ATOM 4492 O O . GLU B 1 286 ? 21.773 76.274 -17.724 1.00 42.54 284 GLU B O 1
ATOM 4498 N N . LEU B 1 287 ? 20.166 75.855 -16.203 1.00 40.54 285 LEU B N 1
ATOM 4499 C CA . LEU B 1 287 ? 19.847 77.271 -16.056 1.00 42.06 285 LEU B CA 1
ATOM 4500 C C . LEU B 1 287 ? 21.006 78.052 -15.446 1.00 45.56 285 LEU B C 1
ATOM 4501 O O . LEU B 1 287 ? 21.128 79.260 -15.683 1.00 50.52 285 LEU B O 1
ATOM 4506 N N . ALA B 1 288 ? 21.861 77.384 -14.667 1.00 45.51 286 ALA B N 1
ATOM 4507 C CA . ALA B 1 288 ? 23.044 78.015 -14.102 1.00 46.92 286 ALA B CA 1
ATOM 4508 C C . ALA B 1 288 ? 24.120 78.291 -15.140 1.00 51.45 286 ALA B C 1
ATOM 4509 O O . ALA B 1 288 ? 25.034 79.071 -14.860 1.00 57.91 286 ALA B O 1
ATOM 4511 N N . GLU B 1 289 ? 24.025 77.698 -16.329 1.00 47.78 287 GLU B N 1
ATOM 4512 C CA . GLU B 1 289 ? 24.967 77.957 -17.413 1.00 48.09 287 GLU B CA 1
ATOM 4513 C C . GLU B 1 289 ? 24.437 78.928 -18.451 1.00 50.40 287 GLU B C 1
ATOM 4514 O O . GLU B 1 289 ? 25.222 79.660 -19.064 1.00 50.16 287 GLU B O 1
ATOM 4520 N N . GLU B 1 290 ? 23.122 78.937 -18.654 1.00 54.17 288 GLU B N 1
ATOM 4521 C CA . GLU B 1 290 ? 22.462 79.705 -19.697 1.00 53.63 288 GLU B CA 1
ATOM 4522 C C . GLU B 1 290 ? 22.099 81.098 -19.235 1.00 61.07 288 GLU B C 1
ATOM 4523 O O . GLU B 1 290 ? 21.123 81.676 -19.733 1.00 74.04 288 GLU B O 1
ATOM 4529 N N . SER B 1 291 ? 22.882 81.684 -18.341 1.00 60.15 289 SER B N 1
ATOM 4530 C CA . SER B 1 291 ? 22.469 82.901 -17.673 1.00 63.77 289 SER B CA 1
ATOM 4531 C C . SER B 1 291 ? 23.603 83.907 -17.636 1.00 63.71 289 SER B C 1
ATOM 4532 O O . SER B 1 291 ? 24.780 83.550 -17.549 1.00 60.77 289 SER B O 1
ATOM 4535 N N . THR B 1 292 ? 23.209 85.177 -17.732 1.00 65.01 290 THR B N 1
ATOM 4536 C CA . THR B 1 292 ? 24.149 86.287 -17.629 1.00 64.12 290 THR B CA 1
ATOM 4537 C C . THR B 1 292 ? 24.693 86.425 -16.215 1.00 67.02 290 THR B C 1
ATOM 4538 O O . THR B 1 292 ? 25.860 86.786 -16.026 1.00 64.63 290 THR B O 1
ATOM 4542 N N . ARG B 1 293 ? 23.861 86.147 -15.212 1.00 73.84 291 ARG B N 1
ATOM 4543 C CA . ARG B 1 293 ? 24.184 86.414 -13.819 1.00 71.11 291 ARG B CA 1
ATOM 4544 C C . ARG B 1 293 ? 24.900 85.255 -13.133 1.00 75.35 291 ARG B C 1
ATOM 4545 O O . ARG B 1 293 ? 25.111 85.305 -11.916 1.00 80.12 291 ARG B O 1
ATOM 4547 N N . GLY B 1 294 ? 25.281 84.222 -13.878 1.00 77.45 292 GLY B N 1
ATOM 4548 C CA . GLY B 1 294 ? 26.064 83.140 -13.333 1.00 81.03 292 GLY B CA 1
ATOM 4549 C C . GLY B 1 294 ? 25.256 82.157 -12.509 1.00 86.86 292 GLY B C 1
ATOM 4550 O O . GLY B 1 294 ? 24.019 82.145 -12.536 1.00 83.22 292 GLY B O 1
ATOM 4551 N N . PRO B 1 295 ? 25.959 81.288 -11.772 1.00 105.40 293 PRO B N 1
ATOM 4552 C CA . PRO B 1 295 ? 25.275 80.344 -10.870 1.00 101.56 293 PRO B CA 1
ATOM 4553 C C . PRO B 1 295 ? 24.448 81.013 -9.781 1.00 99.26 293 PRO B C 1
ATOM 4554 O O . PRO B 1 295 ? 23.661 80.321 -9.119 1.00 94.78 293 PRO B O 1
ATOM 4558 N N . SER B 1 296 ? 24.612 82.322 -9.563 1.00 79.06 294 SER B N 1
ATOM 4559 C CA . SER B 1 296 ? 23.737 83.030 -8.639 1.00 65.02 294 SER B CA 1
ATOM 4560 C C . SER B 1 296 ? 22.325 83.161 -9.190 1.00 61.86 294 SER B C 1
ATOM 4561 O O . SER B 1 296 ? 21.450 83.698 -8.499 1.00 53.76 294 SER B O 1
ATOM 4564 N N . ALA B 1 297 ? 22.099 82.722 -10.433 1.00 66.07 295 ALA B N 1
ATOM 4565 C CA . ALA B 1 297 ? 20.741 82.523 -10.921 1.00 53.60 295 ALA B CA 1
ATOM 4566 C C . ALA B 1 297 ? 20.021 81.475 -10.091 1.00 49.17 295 ALA B C 1
ATOM 4567 O O . ALA B 1 297 ? 18.787 81.482 -10.015 1.00 47.92 295 ALA B O 1
ATOM 4569 N N . LEU B 1 298 ? 20.767 80.553 -9.482 1.00 46.97 296 LEU B N 1
ATOM 4570 C CA . LEU B 1 298 ? 20.143 79.560 -8.619 1.00 46.31 296 LEU B CA 1
ATOM 4571 C C . LEU B 1 298 ? 19.657 80.157 -7.305 1.00 44.37 296 LEU B C 1
ATOM 4572 O O . LEU B 1 298 ? 19.129 79.415 -6.468 1.00 43.60 296 LEU B O 1
ATOM 4577 N N . ASN B 1 299 ? 19.836 81.460 -7.097 1.00 41.79 297 ASN B N 1
ATOM 4578 C CA . ASN B 1 299 ? 19.303 82.162 -5.938 1.00 40.70 297 ASN B CA 1
ATOM 4579 C C . ASN B 1 299 ? 17.971 82.852 -6.228 1.00 41.01 297 ASN B C 1
ATOM 4580 O O . ASN B 1 299 ? 17.407 83.475 -5.327 1.00 41.38 297 ASN B O 1
ATOM 4585 N N . ASP B 1 300 ? 17.480 82.775 -7.468 1.00 37.10 298 ASP B N 1
ATOM 4586 C CA . ASP B 1 300 ? 16.238 83.399 -7.912 1.00 35.89 298 ASP B CA 1
ATOM 4587 C C . ASP B 1 300 ? 15.103 82.380 -7.868 1.00 36.39 298 ASP B C 1
ATOM 4588 O O . ASP B 1 300 ? 15.241 81.270 -8.391 1.00 36.08 298 ASP B O 1
ATOM 4593 N N . ILE B 1 301 ? 13.980 82.761 -7.246 1.00 35.16 299 ILE B N 1
ATOM 4594 C CA . ILE B 1 301 ? 12.895 81.798 -7.067 1.00 34.45 299 ILE B CA 1
ATOM 4595 C C . ILE B 1 301 ? 12.242 81.464 -8.401 1.00 32.71 299 ILE B C 1
ATOM 4596 O O . ILE B 1 301 ? 11.717 80.362 -8.578 1.00 34.66 299 ILE B O 1
ATOM 4601 N N . ASP B 1 302 ? 12.280 82.377 -9.371 1.00 35.71 300 ASP B N 1
ATOM 4602 C CA . ASP B 1 302 ? 11.695 82.045 -10.665 1.00 38.71 300 ASP B CA 1
ATOM 4603 C C . ASP B 1 302 ? 12.564 81.056 -11.441 1.00 37.62 300 ASP B C 1
ATOM 4604 O O . ASP B 1 302 ? 12.028 80.212 -12.174 1.00 33.43 300 ASP B O 1
ATOM 4609 N N . THR B 1 303 ? 13.894 81.131 -11.278 1.00 33.91 301 THR B N 1
ATOM 4610 C CA . THR B 1 303 ? 14.772 80.119 -11.857 1.00 31.76 301 THR B CA 1
ATOM 4611 C C . THR B 1 303 ? 14.491 78.756 -11.248 1.00 31.60 301 THR B C 1
ATOM 4612 O O . THR B 1 303 ? 14.445 77.748 -11.960 1.00 31.49 301 THR B O 1
ATOM 4616 N N . ILE B 1 304 ? 14.310 78.709 -9.924 1.00 35.14 302 ILE B N 1
ATOM 4617 C CA . ILE B 1 304 ? 13.931 77.469 -9.255 1.00 32.60 302 ILE B CA 1
ATOM 4618 C C . ILE B 1 304 ? 12.592 76.985 -9.784 1.00 31.76 302 ILE B C 1
ATOM 4619 O O . ILE B 1 304 ? 12.377 75.780 -9.969 1.00 26.98 302 ILE B O 1
ATOM 4624 N N . ALA B 1 305 ? 11.671 77.920 -10.039 1.00 30.85 303 ALA B N 1
ATOM 4625 C CA . ALA B 1 305 ? 10.360 77.540 -10.553 1.00 33.63 303 ALA B CA 1
ATOM 4626 C C . ALA B 1 305 ? 10.460 76.954 -11.956 1.00 34.05 303 ALA B C 1
ATOM 4627 O O . ALA B 1 305 ? 9.794 75.959 -12.260 1.00 32.22 303 ALA B O 1
ATOM 4629 N N . GLU B 1 306 ? 11.315 77.523 -12.814 1.00 32.84 304 GLU B N 1
ATOM 4630 C CA . GLU B 1 306 ? 11.432 76.986 -14.165 1.00 32.84 304 GLU B CA 1
ATOM 4631 C C . GLU B 1 306 ? 12.012 75.575 -14.150 1.00 31.76 304 GLU B C 1
ATOM 4632 O O . GLU B 1 306 ? 11.583 74.713 -14.925 1.00 31.81 304 GLU B O 1
ATOM 4638 N N . ALA B 1 307 ? 12.976 75.313 -13.267 1.00 30.95 305 ALA B N 1
ATOM 4639 C CA . ALA B 1 307 ? 13.512 73.962 -13.148 1.00 29.53 305 ALA B CA 1
ATOM 4640 C C . ALA B 1 307 ? 12.434 72.979 -12.703 1.00 26.92 305 ALA B C 1
ATOM 4641 O O . ALA B 1 307 ? 12.380 71.843 -13.183 1.00 26.56 305 ALA B O 1
ATOM 4643 N N . ALA B 1 308 ? 11.542 73.410 -11.809 1.00 30.35 306 ALA B N 1
ATOM 4644 C CA . ALA B 1 308 ? 10.489 72.523 -11.326 1.00 29.68 306 ALA B CA 1
ATOM 4645 C C . ALA B 1 308 ? 9.392 72.297 -12.366 1.00 30.91 306 ALA B C 1
ATOM 4646 O O . ALA B 1 308 ? 8.819 71.200 -12.419 1.00 28.95 306 ALA B O 1
ATOM 4648 N N . ARG B 1 309 ? 9.102 73.296 -13.214 1.00 26.90 307 ARG B N 1
ATOM 4649 C CA . ARG B 1 309 ? 8.168 73.066 -14.316 1.00 30.84 307 ARG B CA 1
ATOM 4650 C C . ARG B 1 309 ? 8.686 71.973 -15.237 1.00 30.06 307 ARG B C 1
ATOM 4651 O O . ARG B 1 309 ? 7.929 71.099 -15.673 1.00 31.91 307 ARG B O 1
ATOM 4659 N N . PHE B 1 310 ? 9.984 72.004 -15.526 1.00 26.46 308 PHE B N 1
ATOM 4660 C CA . PHE B 1 310 ? 10.607 70.966 -16.331 1.00 30.02 308 PHE B CA 1
ATOM 4661 C C . PHE B 1 310 ? 10.499 69.615 -15.639 1.00 31.00 308 PHE B C 1
ATOM 4662 O O . PHE B 1 310 ? 10.115 68.617 -16.261 1.00 30.30 308 PHE B O 1
ATOM 4670 N N . ALA B 1 311 ? 10.741 69.583 -14.327 1.00 31.44 309 ALA B N 1
ATOM 4671 C CA . ALA B 1 311 ? 10.694 68.320 -13.597 1.00 30.76 309 ALA B CA 1
ATOM 4672 C C . ALA B 1 311 ? 9.283 67.754 -13.569 1.00 30.46 309 ALA B C 1
ATOM 4673 O O . ALA B 1 311 ? 9.105 66.531 -13.608 1.00 32.89 309 ALA B O 1
ATOM 4675 N N . SER B 1 312 ? 8.269 68.625 -13.494 1.00 28.94 310 SER B N 1
ATOM 4676 C CA . SER B 1 312 ? 6.882 68.155 -13.522 1.00 33.79 310 SER B CA 1
ATOM 4677 C C . SER B 1 312 ? 6.550 67.455 -14.838 1.00 32.75 310 SER B C 1
ATOM 4678 O O . SER B 1 312 ? 5.933 66.385 -14.841 1.00 33.66 310 SER B O 1
ATOM 4681 N N . VAL B 1 313 ? 6.969 68.034 -15.965 1.00 29.74 311 VAL B N 1
ATOM 4682 C CA . VAL B 1 313 ? 6.676 67.438 -17.261 1.00 33.25 311 VAL B CA 1
ATOM 4683 C C . VAL B 1 313 ? 7.338 66.070 -17.366 1.00 37.54 311 VAL B C 1
ATOM 4684 O O . VAL B 1 313 ? 6.729 65.102 -17.845 1.00 35.97 311 VAL B O 1
ATOM 4688 N N . ALA B 1 314 ? 8.591 65.961 -16.910 1.00 36.83 312 ALA B N 1
ATOM 4689 C CA . ALA B 1 314 ? 9.272 64.673 -16.946 1.00 35.59 312 ALA B CA 1
ATOM 4690 C C . ALA B 1 314 ? 8.605 63.666 -16.017 1.00 36.59 312 ALA B C 1
ATOM 4691 O O . ALA B 1 314 ? 8.416 62.501 -16.389 1.00 37.78 312 ALA B O 1
ATOM 4693 N N . ALA B 1 315 ? 8.229 64.091 -14.810 1.00 35.85 313 ALA B N 1
ATOM 4694 C CA . ALA B 1 315 ? 7.546 63.177 -13.899 1.00 37.07 313 ALA B CA 1
ATOM 4695 C C . ALA B 1 315 ? 6.166 62.804 -14.427 1.00 38.61 313 ALA B C 1
ATOM 4696 O O . ALA B 1 315 ? 5.731 61.651 -14.294 1.00 39.28 313 ALA B O 1
ATOM 4698 N N . GLY B 1 316 ? 5.475 63.757 -15.054 1.00 35.76 314 GLY B N 1
ATOM 4699 C CA . GLY B 1 316 ? 4.175 63.455 -15.620 1.00 37.84 314 GLY B CA 1
ATOM 4700 C C . GLY B 1 316 ? 4.245 62.448 -16.750 1.00 41.22 314 GLY B C 1
ATOM 4701 O O . GLY B 1 316 ? 3.297 61.693 -16.973 1.00 46.12 314 GLY B O 1
ATOM 4702 N N . ILE B 1 317 ? 5.346 62.442 -17.501 1.00 39.79 315 ILE B N 1
ATOM 4703 C CA . ILE B 1 317 ? 5.515 61.408 -18.514 1.00 42.48 315 ILE B CA 1
ATOM 4704 C C . ILE B 1 317 ? 5.817 60.066 -17.859 1.00 45.64 315 ILE B C 1
ATOM 4705 O O . ILE B 1 317 ? 5.268 59.033 -18.261 1.00 46.05 315 ILE B O 1
ATOM 4710 N N . SER B 1 318 ? 6.669 60.061 -16.824 1.00 43.97 316 SER B N 1
ATOM 4711 C CA . SER B 1 318 ? 7.078 58.810 -16.186 1.00 46.48 316 SER B CA 1
ATOM 4712 C C . SER B 1 318 ? 5.898 58.058 -15.572 1.00 48.77 316 SER B C 1
ATOM 4713 O O . SER B 1 318 ? 5.893 56.820 -15.558 1.00 50.54 316 SER B O 1
ATOM 4716 N N . VAL B 1 319 ? 4.895 58.773 -15.052 1.00 45.05 317 VAL B N 1
ATOM 4717 C CA . VAL B 1 319 ? 3.748 58.092 -14.459 1.00 50.84 317 VAL B CA 1
ATOM 4718 C C . VAL B 1 319 ? 2.844 57.447 -15.497 1.00 53.92 317 VAL B C 1
ATOM 4719 O O . VAL B 1 319 ? 1.973 56.655 -15.125 1.00 54.59 317 VAL B O 1
ATOM 4723 N N . THR B 1 320 ? 3.025 57.755 -16.784 1.00 51.51 318 THR B N 1
ATOM 4724 C CA . THR B 1 320 ? 2.292 57.066 -17.842 1.00 53.07 318 THR B CA 1
ATOM 4725 C C . THR B 1 320 ? 2.981 55.785 -18.293 1.00 53.93 318 THR B C 1
ATOM 4726 O O . THR B 1 320 ? 2.488 55.118 -19.209 1.00 56.23 318 THR B O 1
ATOM 4730 N N . ARG B 1 321 ? 4.093 55.420 -17.659 1.00 55.94 319 ARG B N 1
ATOM 4731 C CA . ARG B 1 321 ? 4.872 54.253 -18.033 1.00 57.05 319 ARG B CA 1
ATOM 4732 C C . ARG B 1 321 ? 5.207 53.441 -16.792 1.00 59.62 319 ARG B C 1
ATOM 4733 O O . ARG B 1 321 ? 5.278 53.974 -15.679 1.00 61.93 319 ARG B O 1
ATOM 4741 N N . LYS B 1 322 ? 5.422 52.146 -16.996 1.00 61.20 320 LYS B N 1
ATOM 4742 C CA . LYS B 1 322 ? 5.840 51.244 -15.933 1.00 61.45 320 LYS B CA 1
ATOM 4743 C C . LYS B 1 322 ? 7.354 51.067 -15.973 1.00 60.50 320 LYS B C 1
ATOM 4744 O O . LYS B 1 322 ? 7.953 51.060 -17.053 1.00 64.02 320 LYS B O 1
ATOM 4746 N N . GLY B 1 323 ? 7.975 50.954 -14.796 1.00 64.45 321 GLY B N 1
ATOM 4747 C CA . GLY B 1 323 ? 9.353 50.487 -14.750 1.00 68.30 321 GLY B CA 1
ATOM 4748 C C . GLY B 1 323 ? 10.394 51.234 -13.930 1.00 68.39 321 GLY B C 1
ATOM 4749 O O . GLY B 1 323 ? 11.589 51.116 -14.227 1.00 69.11 321 GLY B O 1
ATOM 4750 N N . THR B 1 324 ? 9.977 51.971 -12.895 1.00 61.63 322 THR B N 1
ATOM 4751 C CA . THR B 1 324 ? 10.884 52.733 -12.031 1.00 61.78 322 THR B CA 1
ATOM 4752 C C . THR B 1 324 ? 11.715 53.717 -12.848 1.00 58.28 322 THR B C 1
ATOM 4753 O O . THR B 1 324 ? 11.236 54.806 -13.188 1.00 59.15 322 THR B O 1
ATOM 4757 N N . SER B 1 325 ? 12.966 53.366 -13.151 1.00 56.74 323 SER B N 1
ATOM 4758 C CA A SER B 1 325 ? 13.785 54.227 -13.992 0.50 58.15 323 SER B CA 1
ATOM 4759 C CA B SER B 1 325 ? 13.825 54.192 -13.990 0.50 57.34 323 SER B CA 1
ATOM 4760 C C . SER B 1 325 ? 13.667 53.889 -15.473 1.00 60.06 323 SER B C 1
ATOM 4761 O O . SER B 1 325 ? 14.140 54.673 -16.307 1.00 58.27 323 SER B O 1
ATOM 4766 N N . ALA B 1 326 ? 13.027 52.764 -15.818 1.00 59.53 324 ALA B N 1
ATOM 4767 C CA . ALA B 1 326 ? 12.709 52.496 -17.215 1.00 59.04 324 ALA B CA 1
ATOM 4768 C C . ALA B 1 326 ? 11.681 53.484 -17.747 1.00 59.46 324 ALA B C 1
ATOM 4769 O O . ALA B 1 326 ? 11.623 53.720 -18.960 1.00 62.71 324 ALA B O 1
ATOM 4771 N N . SER B 1 327 ? 10.893 54.088 -16.865 1.00 58.41 325 SER B N 1
ATOM 4772 C CA . SER B 1 327 ? 9.872 55.045 -17.259 1.00 54.12 325 SER B CA 1
ATOM 4773 C C . SER B 1 327 ? 10.384 56.476 -17.280 1.00 51.85 325 SER B C 1
ATOM 4774 O O . SER B 1 327 ? 9.620 57.387 -17.612 1.00 50.96 325 SER B O 1
ATOM 4777 N N . VAL B 1 328 ? 11.635 56.706 -16.913 1.00 53.81 326 VAL B N 1
ATOM 4778 C CA . VAL B 1 328 ? 12.177 58.057 -17.073 1.00 53.11 326 VAL B CA 1
ATOM 4779 C C . VAL B 1 328 ? 12.311 58.344 -18.566 1.00 49.91 326 VAL B C 1
ATOM 4780 O O . VAL B 1 328 ? 12.868 57.513 -19.304 1.00 52.32 326 VAL B O 1
ATOM 4784 N N . PRO B 1 329 ? 11.766 59.444 -19.071 1.00 46.62 327 PRO B N 1
ATOM 4785 C CA . PRO B 1 329 ? 11.773 59.677 -20.520 1.00 51.08 327 PRO B CA 1
ATOM 4786 C C . PRO B 1 329 ? 13.110 60.222 -21.018 1.00 48.53 327 PRO B C 1
ATOM 4787 O O . PRO B 1 329 ? 13.944 60.719 -20.259 1.00 41.80 327 PRO B O 1
ATOM 4791 N N . ARG B 1 330 ? 13.281 60.153 -22.339 1.00 52.19 328 ARG B N 1
ATOM 4792 C CA . ARG B 1 330 ? 14.416 60.782 -22.998 1.00 50.95 328 ARG B CA 1
ATOM 4793 C C . ARG B 1 330 ? 14.194 62.291 -23.080 1.00 50.61 328 ARG B C 1
ATOM 4794 O O . ARG B 1 330 ? 13.057 62.771 -23.090 1.00 51.34 328 ARG B O 1
ATOM 4796 N N . ARG B 1 331 ? 15.298 63.041 -23.138 1.00 47.33 329 ARG B N 1
ATOM 4797 C CA . ARG B 1 331 ? 15.218 64.502 -23.148 1.00 46.29 329 ARG B CA 1
ATOM 4798 C C . ARG B 1 331 ? 14.329 65.040 -24.270 1.00 53.60 329 ARG B C 1
ATOM 4799 O O . ARG B 1 331 ? 13.557 65.984 -24.057 1.00 52.85 329 ARG B O 1
ATOM 4807 N N . GLN B 1 332 ? 14.440 64.485 -25.480 1.00 51.83 330 GLN B N 1
ATOM 4808 C CA . GLN B 1 332 ? 13.601 64.978 -26.567 1.00 52.40 330 GLN B CA 1
ATOM 4809 C C . GLN B 1 332 ? 12.126 64.806 -26.233 1.00 53.13 330 GLN B C 1
ATOM 4810 O O . GLN B 1 332 ? 11.305 65.673 -26.555 1.00 53.95 330 GLN B O 1
ATOM 4816 N N . GLU B 1 333 ? 11.767 63.685 -25.599 1.00 56.75 331 GLU B N 1
ATOM 4817 C CA . GLU B 1 333 ? 10.383 63.492 -25.171 1.00 56.54 331 GLU B CA 1
ATOM 4818 C C . GLU B 1 333 ? 9.956 64.563 -24.177 1.00 53.26 331 GLU B C 1
ATOM 4819 O O . GLU B 1 333 ? 8.827 65.061 -24.243 1.00 52.21 331 GLU B O 1
ATOM 4825 N N . VAL B 1 334 ? 10.837 64.912 -23.233 1.00 51.03 332 VAL B N 1
ATOM 4826 C CA . VAL B 1 334 ? 10.533 65.983 -22.284 1.00 51.01 332 VAL B CA 1
ATOM 4827 C C . VAL B 1 334 ? 10.450 67.328 -22.997 1.00 54.04 332 VAL B C 1
ATOM 4828 O O . VAL B 1 334 ? 9.503 68.097 -22.793 1.00 54.39 332 VAL B O 1
ATOM 4832 N N . ASP B 1 335 ? 11.433 67.626 -23.856 1.00 51.37 333 ASP B N 1
ATOM 4833 C CA . ASP B 1 335 ? 11.410 68.883 -24.606 1.00 54.83 333 ASP B CA 1
ATOM 4834 C C . ASP B 1 335 ? 10.163 68.995 -25.475 1.00 57.28 333 ASP B C 1
ATOM 4835 O O . ASP B 1 335 ? 9.566 70.074 -25.574 1.00 60.00 333 ASP B O 1
ATOM 4840 N N . ASP B 1 336 ? 9.764 67.898 -26.127 1.00 52.65 334 ASP B N 1
ATOM 4841 C CA . ASP B 1 336 ? 8.604 67.956 -27.009 1.00 55.33 334 ASP B CA 1
ATOM 4842 C C . ASP B 1 336 ? 7.339 68.293 -26.226 1.00 59.38 334 ASP B C 1
ATOM 4843 O O . ASP B 1 336 ? 6.593 69.206 -26.594 1.00 64.20 334 ASP B O 1
ATOM 4848 N N . ALA B 1 337 ? 7.091 67.576 -25.126 1.00 60.29 335 ALA B N 1
ATOM 4849 C CA . ALA B 1 337 ? 5.861 67.793 -24.374 1.00 55.98 335 ALA B CA 1
ATOM 4850 C C . ALA B 1 337 ? 5.852 69.141 -23.663 1.00 59.38 335 ALA B C 1
ATOM 4851 O O . ALA B 1 337 ? 4.776 69.687 -23.391 1.00 58.92 335 ALA B O 1
ATOM 4853 N N . LEU B 1 338 ? 7.031 69.691 -23.348 1.00 60.54 336 LEU B N 1
ATOM 4854 C CA . LEU B 1 338 ? 7.098 71.020 -22.743 1.00 59.04 336 LEU B CA 1
ATOM 4855 C C . LEU B 1 338 ? 6.676 72.097 -23.737 1.00 67.50 336 LEU B C 1
ATOM 4856 O O . LEU B 1 338 ? 6.133 73.136 -23.339 1.00 67.38 336 LEU B O 1
ATOM 4861 N N . SER B 1 339 ? 6.904 71.854 -25.031 1.00 77.33 337 SER B N 1
ATOM 4862 C CA . SER B 1 339 ? 6.520 72.811 -26.065 1.00 79.42 337 SER B CA 1
ATOM 4863 C C . SER B 1 339 ? 5.007 72.856 -26.241 1.00 79.37 337 SER B C 1
ATOM 4864 O O . SER B 1 339 ? 4.414 73.937 -26.343 1.00 80.45 337 SER B O 1
ATOM 4867 N N . LYS B 1 340 ? 4.366 71.685 -26.302 1.00 72.72 338 LYS B N 1
ATOM 4868 C CA . LYS B 1 340 ? 2.912 71.647 -26.416 1.00 73.02 338 LYS B CA 1
ATOM 4869 C C . LYS B 1 340 ? 2.248 72.211 -25.162 1.00 73.52 338 LYS B C 1
ATOM 4870 O O . LYS B 1 340 ? 1.215 72.887 -25.252 1.00 70.98 338 LYS B O 1
ATOM 4872 N N . PHE B 1 341 ? 2.847 71.972 -23.988 1.00 73.94 339 PHE B N 1
ATOM 4873 C CA . PHE B 1 341 ? 2.312 72.490 -22.730 1.00 72.31 339 PHE B CA 1
ATOM 4874 C C . PHE B 1 341 ? 2.415 74.005 -22.635 1.00 77.45 339 PHE B C 1
ATOM 4875 O O . PHE B 1 341 ? 1.710 74.611 -21.822 1.00 79.40 339 PHE B O 1
ATOM 4877 N N . SER B 1 342 ? 3.278 74.624 -23.434 1.00 85.03 340 SER B N 1
ATOM 4878 C CA . SER B 1 342 ? 3.382 76.079 -23.482 1.00 85.45 340 SER B CA 1
ATOM 4879 C C . SER B 1 342 ? 2.666 76.619 -24.717 1.00 81.06 340 SER B C 1
ATOM 4880 O O . SER B 1 342 ? 3.281 76.841 -25.760 1.00 81.15 340 SER B O 1
ATOM 4883 N N . THR C 1 6 ? 15.984 97.889 46.997 1.00 53.57 4 THR C N 1
ATOM 4884 C CA . THR C 1 6 ? 14.604 97.446 46.928 1.00 54.46 4 THR C CA 1
ATOM 4885 C C . THR C 1 6 ? 14.393 96.407 45.832 1.00 57.56 4 THR C C 1
ATOM 4886 O O . THR C 1 6 ? 14.855 96.582 44.701 1.00 55.50 4 THR C O 1
ATOM 4890 N N . ALA C 1 7 ? 13.682 95.325 46.153 1.00 52.09 5 ALA C N 1
ATOM 4891 C CA . ALA C 1 7 ? 13.462 94.266 45.182 1.00 49.05 5 ALA C CA 1
ATOM 4892 C C . ALA C 1 7 ? 12.382 94.701 44.198 1.00 50.86 5 ALA C C 1
ATOM 4893 O O . ALA C 1 7 ? 11.285 95.103 44.600 1.00 48.01 5 ALA C O 1
ATOM 4895 N N . LYS C 1 8 ? 12.688 94.614 42.907 1.00 47.25 6 LYS C N 1
ATOM 4896 C CA . LYS C 1 8 ? 11.705 94.900 41.878 1.00 44.21 6 LYS C CA 1
ATOM 4897 C C . LYS C 1 8 ? 11.305 93.656 41.100 1.00 40.69 6 LYS C C 1
ATOM 4898 O O . LYS C 1 8 ? 10.251 93.656 40.458 1.00 42.46 6 LYS C O 1
ATOM 4900 N N . ILE C 1 9 ? 12.115 92.601 41.153 1.00 40.78 7 ILE C N 1
ATOM 4901 C CA . ILE C 1 9 ? 11.802 91.307 40.557 1.00 39.49 7 ILE C CA 1
ATOM 4902 C C . ILE C 1 9 ? 11.863 90.260 41.664 1.00 38.36 7 ILE C C 1
ATOM 4903 O O . ILE C 1 9 ? 12.913 90.079 42.293 1.00 40.09 7 ILE C O 1
ATOM 4908 N N . VAL C 1 10 ? 10.747 89.575 41.899 1.00 33.43 8 VAL C N 1
ATOM 4909 C CA . VAL C 1 10 ? 10.645 88.536 42.918 1.00 34.69 8 VAL C CA 1
ATOM 4910 C C . VAL C 1 10 ? 10.419 87.209 42.208 1.00 36.06 8 VAL C C 1
ATOM 4911 O O . VAL C 1 10 ? 9.463 87.067 41.435 1.00 35.57 8 VAL C O 1
ATOM 4915 N N . ILE C 1 11 ? 11.292 86.238 42.461 1.00 36.71 9 ILE C N 1
ATOM 4916 C CA . ILE C 1 11 ? 11.203 84.917 41.847 1.00 34.72 9 ILE C CA 1
ATOM 4917 C C . ILE C 1 11 ? 10.883 83.907 42.941 1.00 35.69 9 ILE C C 1
ATOM 4918 O O . ILE C 1 11 ? 11.716 83.635 43.815 1.00 38.60 9 ILE C O 1
ATOM 4923 N N . ILE C 1 12 ? 9.685 83.335 42.874 1.00 37.00 10 ILE C N 1
ATOM 4924 C CA . ILE C 1 12 ? 9.202 82.342 43.827 1.00 36.60 10 ILE C CA 1
ATOM 4925 C C . ILE C 1 12 ? 9.271 80.993 43.135 1.00 35.84 10 ILE C C 1
ATOM 4926 O O . ILE C 1 12 ? 8.427 80.682 42.287 1.00 35.89 10 ILE C O 1
ATOM 4931 N N . GLY C 1 13 ? 10.237 80.170 43.510 1.00 34.44 11 GLY C N 1
ATOM 4932 C CA . GLY C 1 13 ? 10.352 78.884 42.864 1.00 36.43 11 GLY C CA 1
ATOM 4933 C C . GLY C 1 13 ? 11.404 77.995 43.481 1.00 37.93 11 GLY C C 1
ATOM 4934 O O . GLY C 1 13 ? 11.794 78.157 44.637 1.00 36.89 11 GLY C O 1
ATOM 4935 N N . SER C 1 14 ? 11.888 77.071 42.658 1.00 37.82 12 SER C N 1
ATOM 4936 C CA . SER C 1 14 ? 12.652 75.924 43.119 1.00 37.02 12 SER C CA 1
ATOM 4937 C C . SER C 1 14 ? 14.152 76.170 43.096 1.00 36.77 12 SER C C 1
ATOM 4938 O O . SER C 1 14 ? 14.668 76.973 42.310 1.00 33.61 12 SER C O 1
ATOM 4941 N N . TYR C 1 15 ? 14.851 75.442 43.966 1.00 34.84 13 TYR C N 1
ATOM 4942 C CA . TYR C 1 15 ? 16.284 75.221 43.845 1.00 35.72 13 TYR C CA 1
ATOM 4943 C C . TYR C 1 15 ? 16.525 73.724 43.752 1.00 38.76 13 TYR C C 1
ATOM 4944 O O . TYR C 1 15 ? 16.000 72.960 44.569 1.00 40.87 13 TYR C O 1
ATOM 4953 N N . ASN C 1 16 ? 17.309 73.311 42.759 1.00 38.45 14 ASN C N 1
ATOM 4954 C CA . ASN C 1 16 ? 17.746 71.928 42.619 1.00 39.36 14 ASN C CA 1
ATOM 4955 C C . ASN C 1 16 ? 19.264 71.873 42.548 1.00 39.49 14 ASN C C 1
ATOM 4956 O O . ASN C 1 16 ? 19.893 72.681 41.854 1.00 36.63 14 ASN C O 1
ATOM 4961 N N . ARG C 1 17 ? 19.855 70.915 43.257 1.00 39.69 15 ARG C N 1
ATOM 4962 C CA . ARG C 1 17 ? 21.264 70.603 43.052 1.00 39.71 15 ARG C CA 1
ATOM 4963 C C . ARG C 1 17 ? 21.361 69.746 41.796 1.00 37.71 15 ARG C C 1
ATOM 4964 O O . ARG C 1 17 ? 20.856 68.622 41.766 1.00 41.45 15 ARG C O 1
ATOM 4972 N N . ASP C 1 18 ? 21.991 70.278 40.753 1.00 38.42 16 ASP C N 1
ATOM 4973 C CA . ASP C 1 18 ? 22.079 69.580 39.474 1.00 41.49 16 ASP C CA 1
ATOM 4974 C C . ASP C 1 18 ? 23.218 68.571 39.496 1.00 42.70 16 ASP C C 1
ATOM 4975 O O . ASP C 1 18 ? 24.371 68.935 39.754 1.00 47.51 16 ASP C O 1
ATOM 4980 N N . LEU C 1 19 ? 22.891 67.303 39.255 1.00 41.62 17 LEU C N 1
ATOM 4981 C CA . LEU C 1 19 ? 23.878 66.238 39.095 1.00 46.42 17 LEU C CA 1
ATOM 4982 C C . LEU C 1 19 ? 23.887 65.860 37.613 1.00 43.44 17 LEU C C 1
ATOM 4983 O O . LEU C 1 19 ? 22.909 65.298 37.106 1.00 40.81 17 LEU C O 1
ATOM 4988 N N . VAL C 1 20 ? 24.996 66.160 36.930 1.00 43.59 18 VAL C N 1
ATOM 4989 C CA . VAL C 1 20 ? 25.059 66.252 35.472 1.00 43.88 18 VAL C CA 1
ATOM 4990 C C . VAL C 1 20 ? 26.128 65.314 34.925 1.00 43.37 18 VAL C C 1
ATOM 4991 O O . VAL C 1 20 ? 27.266 65.312 35.408 1.00 45.24 18 VAL C O 1
ATOM 4995 N N . TRP C 1 21 ? 25.772 64.531 33.907 1.00 45.27 19 TRP C N 1
ATOM 4996 C CA . TRP C 1 21 ? 26.726 63.682 33.203 1.00 46.89 19 TRP C CA 1
ATOM 4997 C C . TRP C 1 21 ? 26.835 64.121 31.749 1.00 44.46 19 TRP C C 1
ATOM 4998 O O . TRP C 1 21 ? 25.820 64.231 31.055 1.00 46.30 19 TRP C O 1
ATOM 5009 N N . TYR C 1 22 ? 28.063 64.329 31.279 1.00 45.16 20 TYR C N 1
ATOM 5010 C CA . TYR C 1 22 ? 28.320 64.758 29.907 1.00 47.29 20 TYR C CA 1
ATOM 5011 C C . TYR C 1 22 ? 28.742 63.559 29.064 1.00 49.48 20 TYR C C 1
ATOM 5012 O O . TYR C 1 22 ? 29.789 62.952 29.317 1.00 50.69 20 TYR C O 1
ATOM 5021 N N . VAL C 1 23 ? 27.927 63.229 28.060 1.00 49.69 21 VAL C N 1
ATOM 5022 C CA . VAL C 1 23 ? 28.113 62.042 27.240 1.00 49.21 21 VAL C CA 1
ATOM 5023 C C . VAL C 1 23 ? 28.125 62.439 25.769 1.00 55.24 21 VAL C C 1
ATOM 5024 O O . VAL C 1 23 ? 27.613 63.492 25.382 1.00 57.98 21 VAL C O 1
ATOM 5028 N N . LYS C 1 24 ? 28.693 61.559 24.937 1.00 53.09 22 LYS C N 1
ATOM 5029 C CA . LYS C 1 24 ? 28.643 61.771 23.492 1.00 54.92 22 LYS C CA 1
ATOM 5030 C C . LYS C 1 24 ? 27.210 61.689 22.982 1.00 58.51 22 LYS C C 1
ATOM 5031 O O . LYS C 1 24 ? 26.723 62.604 22.307 1.00 59.64 22 LYS C O 1
ATOM 5033 N N . ASP C 1 25 ? 26.516 60.602 23.299 1.00 57.43 23 ASP C N 1
ATOM 5034 C CA . ASP C 1 25 ? 25.115 60.473 22.940 1.00 58.03 23 ASP C CA 1
ATOM 5035 C C . ASP C 1 25 ? 24.351 59.912 24.128 1.00 56.26 23 ASP C C 1
ATOM 5036 O O . ASP C 1 25 ? 24.912 59.210 24.973 1.00 55.64 23 ASP C O 1
ATOM 5041 N N . PHE C 1 26 ? 23.064 60.234 24.179 1.00 59.28 24 PHE C N 1
ATOM 5042 C CA . PHE C 1 26 ? 22.200 59.703 25.219 1.00 57.68 24 PHE C CA 1
ATOM 5043 C C . PHE C 1 26 ? 22.220 58.177 25.172 1.00 61.41 24 PHE C C 1
ATOM 5044 O O . PHE C 1 26 ? 22.218 57.591 24.082 1.00 64.45 24 PHE C O 1
ATOM 5052 N N . PRO C 1 27 ? 22.271 57.505 26.318 1.00 59.21 25 PRO C N 1
ATOM 5053 C CA . PRO C 1 27 ? 22.129 56.047 26.320 1.00 62.94 25 PRO C CA 1
ATOM 5054 C C . PRO C 1 27 ? 20.721 55.618 25.937 1.00 62.89 25 PRO C C 1
ATOM 5055 O O . PRO C 1 27 ? 19.750 56.360 26.113 1.00 58.45 25 PRO C O 1
ATOM 5059 N N . ILE C 1 28 ? 20.626 54.415 25.366 1.00 62.51 26 ILE C N 1
ATOM 5060 C CA . ILE C 1 28 ? 19.333 53.781 25.133 1.00 64.86 26 ILE C CA 1
ATOM 5061 C C . ILE C 1 28 ? 19.024 52.892 26.330 1.00 69.20 26 ILE C C 1
ATOM 5062 O O . ILE C 1 28 ? 19.908 52.604 27.147 1.00 70.82 26 ILE C O 1
ATOM 5067 N N . GLY C 1 29 ? 17.772 52.455 26.445 1.00 66.36 27 GLY C N 1
ATOM 5068 C CA . GLY C 1 29 ? 17.377 51.566 27.520 1.00 70.99 27 GLY C CA 1
ATOM 5069 C C . GLY C 1 29 ? 18.222 50.307 27.567 1.00 68.57 27 GLY C C 1
ATOM 5070 O O . GLY C 1 29 ? 18.385 49.626 26.554 1.00 67.98 27 GLY C O 1
ATOM 5071 N N . GLY C 1 30 ? 18.788 50.006 28.729 1.00 71.24 28 GLY C N 1
ATOM 5072 C CA . GLY C 1 30 ? 19.642 48.853 28.898 1.00 70.58 28 GLY C CA 1
ATOM 5073 C C . GLY C 1 30 ? 21.109 49.093 28.620 1.00 73.27 28 GLY C C 1
ATOM 5074 O O . GLY C 1 30 ? 21.921 48.184 28.839 1.00 71.57 28 GLY C O 1
ATOM 5075 N N . GLN C 1 31 ? 21.485 50.287 28.178 1.00 69.92 29 GLN C N 1
ATOM 5076 C CA . GLN C 1 31 ? 22.867 50.567 27.825 1.00 71.59 29 GLN C CA 1
ATOM 5077 C C . GLN C 1 31 ? 23.571 51.246 28.990 1.00 74.45 29 GLN C C 1
ATOM 5078 O O . GLN C 1 31 ? 23.008 52.129 29.647 1.00 69.24 29 GLN C O 1
ATOM 5080 N N . THR C 1 32 ? 24.807 50.831 29.240 1.00 73.38 30 THR C N 1
ATOM 5081 C CA . THR C 1 32 ? 25.676 51.496 30.198 1.00 71.15 30 THR C CA 1
ATOM 5082 C C . THR C 1 32 ? 26.820 52.133 29.425 1.00 73.59 30 THR C C 1
ATOM 5083 O O . THR C 1 32 ? 27.611 51.431 28.786 1.00 77.55 30 THR C O 1
ATOM 5087 N N . ILE C 1 33 ? 26.908 53.456 29.491 1.00 73.58 31 ILE C N 1
ATOM 5088 C CA . ILE C 1 33 ? 27.945 54.212 28.810 1.00 71.20 31 ILE C CA 1
ATOM 5089 C C . ILE C 1 33 ? 28.699 55.053 29.831 1.00 67.22 31 ILE C C 1
ATOM 5090 O O . ILE C 1 33 ? 28.310 55.169 30.993 1.00 65.65 31 ILE C O 1
ATOM 5095 N N . ASN C 1 34 ? 29.804 55.628 29.379 1.00 67.42 32 ASN C N 1
ATOM 5096 C CA . ASN C 1 34 ? 30.599 56.515 30.208 1.00 62.36 32 ASN C CA 1
ATOM 5097 C C . ASN C 1 34 ? 30.213 57.963 29.967 1.00 58.70 32 ASN C C 1
ATOM 5098 O O . ASN C 1 34 ? 29.753 58.335 28.885 1.00 61.94 32 ASN C O 1
ATOM 5103 N N . GLY C 1 35 ? 30.390 58.775 31.002 1.00 55.34 33 GLY C N 1
ATOM 5104 C CA . GLY C 1 35 ? 30.215 60.204 30.884 1.00 52.31 33 GLY C CA 1
ATOM 5105 C C . GLY C 1 35 ? 31.117 60.900 31.879 1.00 50.31 33 GLY C C 1
ATOM 5106 O O . GLY C 1 35 ? 31.758 60.266 32.720 1.00 53.50 33 GLY C O 1
ATOM 5107 N N . SER C 1 36 ? 31.100 62.224 31.828 1.00 47.66 34 SER C N 1
ATOM 5108 C CA . SER C 1 36 ? 31.920 63.052 32.697 1.00 47.63 34 SER C CA 1
ATOM 5109 C C . SER C 1 36 ? 31.001 63.775 33.661 1.00 49.20 34 SER C C 1
ATOM 5110 O O . SER C 1 36 ? 30.011 64.384 33.237 1.00 53.87 34 SER C O 1
ATOM 5113 N N . PHE C 1 37 ? 31.348 63.764 34.939 1.00 47.23 35 PHE C N 1
ATOM 5114 C CA . PHE C 1 37 ? 30.409 64.224 35.948 1.00 49.76 35 PHE C CA 1
ATOM 5115 C C . PHE C 1 37 ? 30.769 65.614 36.439 1.00 47.86 35 PHE C C 1
ATOM 5116 O O . PHE C 1 37 ? 31.945 65.968 36.557 1.00 47.71 35 PHE C O 1
ATOM 5124 N N . ALA C 1 38 ? 29.735 66.405 36.699 1.00 45.91 36 ALA C N 1
ATOM 5125 C CA . ALA C 1 38 ? 29.890 67.704 37.325 1.00 48.72 36 ALA C CA 1
ATOM 5126 C C . ALA C 1 38 ? 28.639 67.985 38.140 1.00 47.96 36 ALA C C 1
ATOM 5127 O O . ALA C 1 38 ? 27.531 67.612 37.742 1.00 45.21 36 ALA C O 1
ATOM 5129 N N . SER C 1 39 ? 28.835 68.624 39.287 1.00 48.63 37 SER C N 1
ATOM 5130 C CA . SER C 1 39 ? 27.764 69.003 40.189 1.00 47.68 37 SER C CA 1
ATOM 5131 C C . SER C 1 39 ? 27.682 70.522 40.209 1.00 49.97 37 SER C C 1
ATOM 5132 O O . SER C 1 39 ? 28.710 71.204 40.283 1.00 54.70 37 SER C O 1
ATOM 5135 N N . SER C 1 40 ? 26.465 71.056 40.135 1.00 47.26 38 SER C N 1
ATOM 5136 C CA . SER C 1 40 ? 26.318 72.495 39.970 1.00 44.34 38 SER C CA 1
ATOM 5137 C C . SER C 1 40 ? 24.946 72.948 40.455 1.00 43.02 38 SER C C 1
ATOM 5138 O O . SER C 1 40 ? 24.021 72.147 40.613 1.00 44.29 38 SER C O 1
ATOM 5141 N N . HIS C 1 41 ? 24.837 74.254 40.688 1.00 44.09 39 HIS C N 1
ATOM 5142 C CA . HIS C 1 41 ? 23.578 74.861 41.106 1.00 41.43 39 HIS C CA 1
ATOM 5143 C C . HIS C 1 41 ? 22.570 74.904 39.964 1.00 39.92 39 HIS C C 1
ATOM 5144 O O . HIS C 1 41 ? 22.895 75.317 38.848 1.00 43.64 39 HIS C O 1
ATOM 5151 N N . GLY C 1 42 ? 21.341 74.510 40.255 1.00 38.85 40 GLY C N 1
ATOM 5152 C CA . GLY C 1 42 ? 20.267 74.508 39.277 1.00 39.10 40 GLY C CA 1
ATOM 5153 C C . GLY C 1 42 ? 18.952 74.828 39.953 1.00 38.84 40 GLY C C 1
ATOM 5154 O O . GLY C 1 42 ? 18.920 75.524 40.973 1.00 40.48 40 GLY C O 1
ATOM 5155 N N . GLY C 1 43 ? 17.861 74.297 39.395 1.00 39.83 41 GLY C N 1
ATOM 5156 C CA . GLY C 1 43 ? 16.518 74.669 39.811 1.00 36.95 41 GLY C CA 1
ATOM 5157 C C . GLY C 1 43 ? 16.007 75.841 38.998 1.00 36.11 41 GLY C C 1
ATOM 5158 O O . GLY C 1 43 ? 16.692 76.864 38.906 1.00 36.11 41 GLY C O 1
ATOM 5159 N N . LYS C 1 44 ? 14.809 75.721 38.414 1.00 33.60 42 LYS C N 1
ATOM 5160 C CA . LYS C 1 44 ? 14.328 76.772 37.522 1.00 34.40 42 LYS C CA 1
ATOM 5161 C C . LYS C 1 44 ? 14.138 78.090 38.261 1.00 34.60 42 LYS C C 1
ATOM 5162 O O . LYS C 1 44 ? 14.516 79.154 37.755 1.00 31.51 42 LYS C O 1
ATOM 5168 N N . GLY C 1 45 ? 13.613 78.034 39.484 1.00 36.79 43 GLY C N 1
ATOM 5169 C CA . GLY C 1 45 ? 13.422 79.257 40.246 1.00 35.47 43 GLY C CA 1
ATOM 5170 C C . GLY C 1 45 ? 14.735 79.947 40.544 1.00 32.82 43 GLY C C 1
ATOM 5171 O O . GLY C 1 45 ? 14.878 81.155 40.351 1.00 32.15 43 GLY C O 1
ATOM 5172 N N . SER C 1 46 ? 15.714 79.182 41.019 1.00 35.66 44 SER C N 1
ATOM 5173 C CA . SER C 1 46 ? 17.009 79.766 41.323 1.00 34.94 44 SER C CA 1
ATOM 5174 C C . SER C 1 46 ? 17.764 80.119 40.042 1.00 34.21 44 SER C C 1
ATOM 5175 O O . SER C 1 46 ? 18.483 81.123 40.008 1.00 34.95 44 SER C O 1
ATOM 5178 N N . ASN C 1 47 ? 17.599 79.336 38.974 1.00 30.09 45 ASN C N 1
ATOM 5179 C CA . ASN C 1 47 ? 18.256 79.691 37.717 1.00 36.03 45 ASN C CA 1
ATOM 5180 C C . ASN C 1 47 ? 17.794 81.054 37.213 1.00 35.16 45 ASN C C 1
ATOM 5181 O O . ASN C 1 47 ? 18.604 81.857 36.737 1.00 33.56 45 ASN C O 1
ATOM 5186 N N . GLN C 1 48 ? 16.496 81.334 37.306 1.00 35.42 46 GLN C N 1
ATOM 5187 C CA . GLN C 1 48 ? 15.988 82.605 36.810 1.00 33.53 46 GLN C CA 1
ATOM 5188 C C . GLN C 1 48 ? 16.379 83.759 37.718 1.00 34.90 46 GLN C C 1
ATOM 5189 O O . GLN C 1 48 ? 16.594 84.879 37.239 1.00 35.01 46 GLN C O 1
ATOM 5195 N N . ALA C 1 49 ? 16.487 83.507 39.023 1.00 35.81 47 ALA C N 1
ATOM 5196 C CA . ALA C 1 49 ? 16.920 84.553 39.943 1.00 34.67 47 ALA C CA 1
ATOM 5197 C C . ALA C 1 49 ? 18.406 84.849 39.789 1.00 38.50 47 ALA C C 1
ATOM 5198 O O . ALA C 1 49 ? 18.826 86.011 39.880 1.00 38.39 47 ALA C O 1
ATOM 5200 N N . ILE C 1 50 ? 19.222 83.813 39.572 1.00 35.68 48 ILE C N 1
ATOM 5201 C CA . ILE C 1 50 ? 20.652 84.035 39.386 1.00 37.84 48 ILE C CA 1
ATOM 5202 C C . ILE C 1 50 ? 20.908 84.699 38.036 1.00 41.15 48 ILE C C 1
ATOM 5203 O O . ILE C 1 50 ? 21.770 85.583 37.912 1.00 39.25 48 ILE C O 1
ATOM 5208 N N . ALA C 1 51 ? 20.133 84.318 37.017 1.00 36.96 49 ALA C N 1
ATOM 5209 C CA . ALA C 1 51 ? 20.212 85.003 35.732 1.00 38.18 49 ALA C CA 1
ATOM 5210 C C . ALA C 1 51 ? 19.866 86.480 35.879 1.00 41.36 49 ALA C C 1
ATOM 5211 O O . ALA C 1 51 ? 20.505 87.341 35.259 1.00 43.52 49 ALA C O 1
ATOM 5213 N N . CYS C 1 52 ? 18.861 86.795 36.700 1.00 36.51 50 CYS C N 1
ATOM 5214 C CA . CYS C 1 52 ? 18.553 88.192 36.986 1.00 38.87 50 CYS C CA 1
ATOM 5215 C C . CYS C 1 52 ? 19.736 88.886 37.650 1.00 42.35 50 CYS C C 1
ATOM 5216 O O . CYS C 1 52 ? 20.199 89.934 37.186 1.00 43.02 50 CYS C O 1
ATOM 5219 N N . GLY C 1 53 ? 20.233 88.311 38.748 1.00 44.48 51 GLY C N 1
ATOM 5220 C CA . GLY C 1 53 ? 21.325 88.927 39.477 1.00 42.11 51 GLY C CA 1
ATOM 5221 C C . GLY C 1 53 ? 22.569 89.159 38.641 1.00 44.22 51 GLY C C 1
ATOM 5222 O O . GLY C 1 53 ? 23.302 90.122 38.874 1.00 53.01 51 GLY C O 1
ATOM 5223 N N . LYS C 1 54 ? 22.844 88.277 37.678 1.00 40.38 52 LYS C N 1
ATOM 5224 C CA . LYS C 1 54 ? 24.055 88.439 36.881 1.00 42.81 52 LYS C CA 1
ATOM 5225 C C . LYS C 1 54 ? 23.871 89.418 35.729 1.00 45.98 52 LYS C C 1
ATOM 5226 O O . LYS C 1 54 ? 24.825 90.112 35.360 1.00 48.29 52 LYS C O 1
ATOM 5232 N N . VAL C 1 55 ? 22.662 89.515 35.173 1.00 43.28 53 VAL C N 1
ATOM 5233 C CA . VAL C 1 55 ? 22.423 90.417 34.050 1.00 42.35 53 VAL C CA 1
ATOM 5234 C C . VAL C 1 55 ? 21.934 91.782 34.526 1.00 43.65 53 VAL C C 1
ATOM 5235 O O . VAL C 1 55 ? 22.037 92.769 33.782 1.00 46.14 53 VAL C O 1
ATOM 5239 N N . LEU C 1 56 ? 21.442 91.874 35.755 1.00 44.00 54 LEU C N 1
ATOM 5240 C CA . LEU C 1 56 ? 21.112 93.165 36.329 1.00 47.62 54 LEU C CA 1
ATOM 5241 C C . LEU C 1 56 ? 22.390 93.952 36.575 1.00 48.15 54 LEU C C 1
ATOM 5242 O O . LEU C 1 56 ? 23.437 93.388 36.906 1.00 47.77 54 LEU C O 1
ATOM 5247 N N . ARG C 1 57 ? 22.307 95.270 36.382 1.00 49.78 55 ARG C N 1
ATOM 5248 C CA A ARG C 1 57 ? 23.449 96.120 36.703 0.54 50.76 55 ARG C CA 1
ATOM 5249 C CA B ARG C 1 57 ? 23.438 96.134 36.702 0.46 50.08 55 ARG C CA 1
ATOM 5250 C C . ARG C 1 57 ? 23.716 96.142 38.202 1.00 52.34 55 ARG C C 1
ATOM 5251 O O . ARG C 1 57 ? 24.876 96.192 38.622 1.00 53.10 55 ARG C O 1
ATOM 5266 N N . ASP C 1 58 ? 22.664 96.087 39.014 1.00 55.05 56 ASP C N 1
ATOM 5267 C CA . ASP C 1 58 ? 22.755 96.007 40.472 1.00 55.41 56 ASP C CA 1
ATOM 5268 C C . ASP C 1 58 ? 21.999 94.766 40.924 1.00 51.73 56 ASP C C 1
ATOM 5269 O O . ASP C 1 58 ? 20.766 94.699 40.765 1.00 49.78 56 ASP C O 1
ATOM 5274 N N . PRO C 1 59 ? 22.687 93.751 41.449 1.00 56.38 57 PRO C N 1
ATOM 5275 C CA . PRO C 1 59 ? 22.000 92.489 41.783 1.00 50.98 57 PRO C CA 1
ATOM 5276 C C . PRO C 1 59 ? 20.940 92.625 42.862 1.00 50.54 57 PRO C C 1
ATOM 5277 O O . PRO C 1 59 ? 20.068 91.753 42.961 1.00 47.57 57 PRO C O 1
ATOM 5281 N N . SER C 1 60 ? 20.971 93.688 43.663 1.00 54.79 58 SER C N 1
ATOM 5282 C CA . SER C 1 60 ? 20.027 93.814 44.771 1.00 52.92 58 SER C CA 1
ATOM 5283 C C . SER C 1 60 ? 18.586 94.012 44.314 1.00 47.55 58 SER C C 1
ATOM 5284 O O . SER C 1 60 ? 17.681 93.996 45.154 1.00 49.80 58 SER C O 1
ATOM 5287 N N . ARG C 1 61 ? 18.350 94.190 43.016 1.00 46.50 59 ARG C N 1
ATOM 5288 C CA . ARG C 1 61 ? 16.991 94.348 42.518 1.00 48.95 59 ARG C CA 1
ATOM 5289 C C . ARG C 1 61 ? 16.271 93.020 42.313 1.00 46.83 59 ARG C C 1
ATOM 5290 O O . ARG C 1 61 ? 15.043 93.013 42.154 1.00 43.58 59 ARG C O 1
ATOM 5298 N N . ALA C 1 62 ? 17.002 91.908 42.298 1.00 47.98 60 ALA C N 1
ATOM 5299 C CA . ALA C 1 62 ? 16.407 90.585 42.261 1.00 40.84 60 ALA C CA 1
ATOM 5300 C C . ALA C 1 62 ? 16.192 90.078 43.680 1.00 42.82 60 ALA C C 1
ATOM 5301 O O . ALA C 1 62 ? 16.893 90.469 44.618 1.00 47.42 60 ALA C O 1
ATOM 5303 N N . PHE C 1 63 ? 15.213 89.193 43.829 1.00 41.51 61 PHE C N 1
ATOM 5304 C CA . PHE C 1 63 ? 14.864 88.638 45.130 1.00 37.96 61 PHE C CA 1
ATOM 5305 C C . PHE C 1 63 ? 14.338 87.231 44.908 1.00 37.78 61 PHE C C 1
ATOM 5306 O O . PHE C 1 63 ? 13.350 87.052 44.188 1.00 38.04 61 PHE C O 1
ATOM 5314 N N . PHE C 1 64 ? 14.999 86.242 45.507 1.00 35.91 62 PHE C N 1
ATOM 5315 C CA . PHE C 1 64 ? 14.644 84.840 45.323 1.00 40.00 62 PHE C CA 1
ATOM 5316 C C . PHE C 1 64 ? 13.928 84.292 46.552 1.00 39.92 62 PHE C C 1
ATOM 5317 O O . PHE C 1 64 ? 14.356 84.522 47.687 1.00 40.07 62 PHE C O 1
ATOM 5325 N N . VAL C 1 65 ? 12.847 83.550 46.313 1.00 37.55 63 VAL C N 1
ATOM 5326 C CA . VAL C 1 65 ? 12.071 82.884 47.354 1.00 38.40 63 VAL C CA 1
ATOM 5327 C C . VAL C 1 65 ? 12.079 81.393 47.045 1.00 37.54 63 VAL C C 1
ATOM 5328 O O . VAL C 1 65 ? 11.596 80.972 45.987 1.00 39.77 63 VAL C O 1
ATOM 5332 N N . GLY C 1 66 ? 12.628 80.595 47.956 1.00 40.60 64 GLY C N 1
ATOM 5333 C CA . GLY C 1 66 ? 12.695 79.163 47.723 1.00 38.53 64 GLY C CA 1
ATOM 5334 C C . GLY C 1 66 ? 12.952 78.414 49.009 1.00 39.12 64 GLY C C 1
ATOM 5335 O O . GLY C 1 66 ? 13.261 78.999 50.049 1.00 43.67 64 GLY C O 1
ATOM 5336 N N . ALA C 1 67 ? 12.852 77.092 48.922 1.00 41.88 65 ALA C N 1
ATOM 5337 C CA . ALA C 1 67 ? 13.027 76.232 50.084 1.00 40.16 65 ALA C CA 1
ATOM 5338 C C . ALA C 1 67 ? 14.049 75.155 49.763 1.00 41.47 65 ALA C C 1
ATOM 5339 O O . ALA C 1 67 ? 14.006 74.552 48.687 1.00 43.19 65 ALA C O 1
ATOM 5341 N N . VAL C 1 68 ? 14.982 74.939 50.686 1.00 40.99 66 VAL C N 1
ATOM 5342 C CA . VAL C 1 68 ? 16.012 73.920 50.555 1.00 43.42 66 VAL C CA 1
ATOM 5343 C C . VAL C 1 68 ? 16.081 73.149 51.862 1.00 46.60 66 VAL C C 1
ATOM 5344 O O . VAL C 1 68 ? 15.509 73.548 52.877 1.00 48.46 66 VAL C O 1
ATOM 5348 N N . GLY C 1 69 ? 16.791 72.031 51.826 1.00 46.37 67 GLY C N 1
ATOM 5349 C CA . GLY C 1 69 ? 16.904 71.192 52.998 1.00 47.23 67 GLY C CA 1
ATOM 5350 C C . GLY C 1 69 ? 17.951 71.679 53.982 1.00 48.68 67 GLY C C 1
ATOM 5351 O O . GLY C 1 69 ? 18.710 72.612 53.725 1.00 48.14 67 GLY C O 1
ATOM 5352 N N . LYS C 1 70 ? 17.952 71.054 55.160 1.00 52.12 68 LYS C N 1
ATOM 5353 C CA . LYS C 1 70 ? 19.000 71.281 56.153 1.00 46.72 68 LYS C CA 1
ATOM 5354 C C . LYS C 1 70 ? 20.132 70.288 55.896 1.00 51.26 68 LYS C C 1
ATOM 5355 O O . LYS C 1 70 ? 20.405 69.378 56.678 1.00 55.49 68 LYS C O 1
ATOM 5361 N N . ASP C 1 71 ? 20.803 70.490 54.764 1.00 48.53 69 ASP C N 1
ATOM 5362 C CA . ASP C 1 71 ? 21.873 69.608 54.339 1.00 49.56 69 ASP C CA 1
ATOM 5363 C C . ASP C 1 71 ? 22.975 70.429 53.682 1.00 52.78 69 ASP C C 1
ATOM 5364 O O . ASP C 1 71 ? 22.867 71.652 53.532 1.00 49.56 69 ASP C O 1
ATOM 5369 N N . THR C 1 72 ? 24.036 69.728 53.264 1.00 52.20 70 THR C N 1
ATOM 5370 C CA . THR C 1 72 ? 25.205 70.391 52.695 1.00 50.80 70 THR C CA 1
ATOM 5371 C C . THR C 1 72 ? 24.843 71.171 51.434 1.00 52.75 70 THR C C 1
ATOM 5372 O O . THR C 1 72 ? 25.254 72.325 51.266 1.00 51.02 70 THR C O 1
ATOM 5376 N N . PHE C 1 73 ? 24.105 70.539 50.516 1.00 52.19 71 PHE C N 1
ATOM 5377 C CA . PHE C 1 73 ? 23.631 71.245 49.328 1.00 50.58 71 PHE C CA 1
ATOM 5378 C C . PHE C 1 73 ? 22.845 72.496 49.709 1.00 49.92 71 PHE C C 1
ATOM 5379 O O . PHE C 1 73 ? 22.999 73.555 49.088 1.00 48.78 71 PHE C O 1
ATOM 5387 N N . GLY C 1 74 ? 22.001 72.392 50.738 1.00 53.80 72 GLY C N 1
ATOM 5388 C CA . GLY C 1 74 ? 21.227 73.545 51.164 1.00 49.52 72 GLY C CA 1
ATOM 5389 C C . GLY C 1 74 ? 22.101 74.648 51.722 1.00 49.59 72 GLY C C 1
ATOM 5390 O O . GLY C 1 74 ? 21.887 75.827 51.431 1.00 47.60 72 GLY C O 1
ATOM 5391 N N . ASP C 1 75 ? 23.117 74.282 52.504 1.00 52.44 73 ASP C N 1
ATOM 5392 C CA . ASP C 1 75 ? 24.029 75.290 53.032 1.00 48.61 73 ASP C CA 1
ATOM 5393 C C . ASP C 1 75 ? 24.815 75.964 51.911 1.00 49.33 73 ASP C C 1
ATOM 5394 O O . ASP C 1 75 ? 25.024 77.182 51.946 1.00 50.57 73 ASP C O 1
ATOM 5399 N N . GLU C 1 76 ? 25.234 75.196 50.897 1.00 50.11 74 GLU C N 1
ATOM 5400 C CA . GLU C 1 76 ? 26.063 75.758 49.830 1.00 49.09 74 GLU C CA 1
ATOM 5401 C C . GLU C 1 76 ? 25.299 76.752 48.958 1.00 49.72 74 GLU C C 1
ATOM 5402 O O . GLU C 1 76 ? 25.890 77.726 48.477 1.00 49.74 74 GLU C O 1
ATOM 5408 N N . ILE C 1 77 ? 24.000 76.547 48.744 1.00 47.69 75 ILE C N 1
ATOM 5409 C CA . ILE C 1 77 ? 23.303 77.479 47.868 1.00 46.68 75 ILE C CA 1
ATOM 5410 C C . ILE C 1 77 ? 23.045 78.798 48.579 1.00 49.17 75 ILE C C 1
ATOM 5411 O O . ILE C 1 77 ? 23.068 79.860 47.943 1.00 49.08 75 ILE C O 1
ATOM 5416 N N . LEU C 1 78 ? 22.815 78.770 49.894 1.00 50.21 76 LEU C N 1
ATOM 5417 C CA . LEU C 1 78 ? 22.718 80.024 50.634 1.00 51.81 76 LEU C CA 1
ATOM 5418 C C . LEU C 1 78 ? 24.019 80.795 50.546 1.00 51.80 76 LEU C C 1
ATOM 5419 O O . LEU C 1 78 ? 24.018 82.010 50.316 1.00 53.45 76 LEU C O 1
ATOM 5424 N N . ALA C 1 79 ? 25.142 80.093 50.688 1.00 52.58 77 ALA C N 1
ATOM 5425 C CA . ALA C 1 79 ? 26.441 80.745 50.575 1.00 59.53 77 ALA C CA 1
ATOM 5426 C C . ALA C 1 79 ? 26.650 81.317 49.179 1.00 50.86 77 ALA C C 1
ATOM 5427 O O . ALA C 1 79 ? 27.213 82.407 49.029 1.00 54.30 77 ALA C O 1
ATOM 5429 N N . HIS C 1 80 ? 26.185 80.608 48.144 1.00 47.22 78 HIS C N 1
ATOM 5430 C CA . HIS C 1 80 ? 26.374 81.092 46.779 1.00 47.91 78 HIS C CA 1
ATOM 5431 C C . HIS C 1 80 ? 25.652 82.415 46.567 1.00 47.62 78 HIS C C 1
ATOM 5432 O O . HIS C 1 80 ? 26.218 83.351 45.993 1.00 49.32 78 HIS C O 1
ATOM 5439 N N . TYR C 1 81 ? 24.427 82.531 47.087 1.00 48.27 79 TYR C N 1
ATOM 5440 C CA . TYR C 1 81 ? 23.673 83.772 46.945 1.00 47.11 79 TYR C CA 1
ATOM 5441 C C . TYR C 1 81 ? 24.359 84.921 47.675 1.00 50.95 79 TYR C C 1
ATOM 5442 O O . TYR C 1 81 ? 24.338 86.067 47.205 1.00 48.67 79 TYR C O 1
ATOM 5451 N N . ARG C 1 82 ? 24.987 84.637 48.819 1.00 48.74 80 ARG C N 1
ATOM 5452 C CA . ARG C 1 82 ? 25.718 85.685 49.522 1.00 50.97 80 ARG C CA 1
ATOM 5453 C C . ARG C 1 82 ? 26.855 86.222 48.662 1.00 51.67 80 ARG C C 1
ATOM 5454 O O . ARG C 1 82 ? 27.009 87.441 48.508 1.00 49.62 80 ARG C O 1
ATOM 5462 N N . GLU C 1 83 ? 27.651 85.320 48.075 1.00 49.95 81 GLU C N 1
ATOM 5463 C CA . GLU C 1 83 ? 28.765 85.728 47.218 1.00 49.58 81 GLU C CA 1
ATOM 5464 C C . GLU C 1 83 ? 28.289 86.442 45.958 1.00 52.74 81 GLU C C 1
ATOM 5465 O O . GLU C 1 83 ? 29.027 87.260 45.390 1.00 51.27 81 GLU C O 1
ATOM 5467 N N . LEU C 1 84 ? 27.065 86.145 45.508 1.00 50.49 82 LEU C N 1
ATOM 5468 C CA . LEU C 1 84 ? 26.496 86.787 44.328 1.00 48.51 82 LEU C CA 1
ATOM 5469 C C . LEU C 1 84 ? 25.850 88.134 44.638 1.00 45.48 82 LEU C C 1
ATOM 5470 O O . LEU C 1 84 ? 25.601 88.913 43.713 1.00 42.39 82 LEU C O 1
ATOM 5475 N N . GLY C 1 85 ? 25.547 88.412 45.903 1.00 43.14 83 GLY C N 1
ATOM 5476 C CA . GLY C 1 85 ? 24.917 89.669 46.255 1.00 39.97 83 GLY C CA 1
ATOM 5477 C C . GLY C 1 85 ? 23.456 89.763 45.875 1.00 49.99 83 GLY C C 1
ATOM 5478 O O . GLY C 1 85 ? 22.957 90.862 45.616 1.00 52.89 83 GLY C O 1
ATOM 5479 N N . ILE C 1 86 ? 22.750 88.642 45.846 1.00 47.15 84 ILE C N 1
ATOM 5480 C CA . ILE C 1 86 ? 21.343 88.593 45.468 1.00 43.10 84 ILE C CA 1
ATOM 5481 C C . ILE C 1 86 ? 20.533 88.367 46.738 1.00 45.29 84 ILE C C 1
ATOM 5482 O O . ILE C 1 86 ? 20.701 87.328 47.392 1.00 43.94 84 ILE C O 1
ATOM 5487 N N . PRO C 1 87 ? 19.679 89.305 47.140 1.00 45.34 85 PRO C N 1
ATOM 5488 C CA . PRO C 1 87 ? 18.821 89.071 48.305 1.00 43.57 85 PRO C CA 1
ATOM 5489 C C . PRO C 1 87 ? 17.915 87.870 48.084 1.00 45.53 85 PRO C C 1
ATOM 5490 O O . PRO C 1 87 ? 17.557 87.532 46.954 1.00 43.09 85 PRO C O 1
ATOM 5494 N N . ASN C 1 88 ? 17.558 87.215 49.187 1.00 48.71 86 ASN C N 1
ATOM 5495 C CA . ASN C 1 88 ? 16.732 86.014 49.150 1.00 46.77 86 ASN C CA 1
ATOM 5496 C C . ASN C 1 88 ? 16.154 85.760 50.534 1.00 48.04 86 ASN C C 1
ATOM 5497 O O . ASN C 1 88 ? 16.621 86.314 51.533 1.00 50.36 86 ASN C O 1
ATOM 5502 N N . CYS C 1 89 ? 15.120 84.922 50.580 1.00 44.22 87 CYS C N 1
ATOM 5503 C CA . CYS C 1 89 ? 14.659 84.308 51.825 1.00 50.60 87 CYS C CA 1
ATOM 5504 C C . CYS C 1 89 ? 14.565 82.798 51.607 1.00 46.49 87 CYS C C 1
ATOM 5505 O O . CYS C 1 89 ? 13.507 82.186 51.733 1.00 49.96 87 CYS C O 1
ATOM 5508 N N . ILE C 1 90 ? 15.691 82.201 51.223 1.00 46.58 88 ILE C N 1
ATOM 5509 C CA . ILE C 1 90 ? 15.775 80.751 51.085 1.00 47.16 88 ILE C CA 1
ATOM 5510 C C . ILE C 1 90 ? 15.612 80.142 52.473 1.00 47.44 88 ILE C C 1
ATOM 5511 O O . ILE C 1 90 ? 16.490 80.276 53.328 1.00 51.04 88 ILE C O 1
ATOM 5516 N N . LYS C 1 91 ? 14.470 79.513 52.713 1.00 45.11 89 LYS C N 1
ATOM 5517 C CA . LYS C 1 91 ? 14.217 78.847 53.981 1.00 47.57 89 LYS C CA 1
ATOM 5518 C C . LYS C 1 91 ? 14.788 77.432 53.966 1.00 46.62 89 LYS C C 1
ATOM 5519 O O . LYS C 1 91 ? 14.580 76.676 53.013 1.00 47.07 89 LYS C O 1
ATOM 5525 N N . GLN C 1 92 ? 15.511 77.075 55.024 1.00 47.26 90 GLN C N 1
ATOM 5526 C CA . GLN C 1 92 ? 15.998 75.714 55.194 1.00 47.31 90 GLN C CA 1
ATOM 5527 C C . GLN C 1 92 ? 15.014 74.930 56.060 1.00 49.63 90 GLN C C 1
ATOM 5528 O O . GLN C 1 92 ? 14.715 75.328 57.192 1.00 53.22 90 GLN C O 1
ATOM 5534 N N . VAL C 1 93 ? 14.534 73.804 55.537 1.00 49.40 91 VAL C N 1
ATOM 5535 C CA . VAL C 1 93 ? 13.508 72.997 56.185 1.00 50.76 91 VAL C CA 1
ATOM 5536 C C . VAL C 1 93 ? 14.096 71.628 56.521 1.00 52.77 91 VAL C C 1
ATOM 5537 O O . VAL C 1 93 ? 15.013 71.145 55.849 1.00 51.77 91 VAL C O 1
ATOM 5541 N N . SER C 1 94 ? 13.564 70.997 57.570 1.00 52.17 92 SER C N 1
ATOM 5542 C CA . SER C 1 94 ? 14.118 69.737 58.053 1.00 56.02 92 SER C CA 1
ATOM 5543 C C . SER C 1 94 ? 13.404 68.501 57.527 1.00 57.32 92 SER C C 1
ATOM 5544 O O . SER C 1 94 ? 13.881 67.386 57.766 1.00 58.01 92 SER C O 1
ATOM 5547 N N . GLY C 1 95 ? 12.281 68.660 56.830 1.00 59.43 93 GLY C N 1
ATOM 5548 C CA . GLY C 1 95 ? 11.526 67.492 56.413 1.00 60.48 93 GLY C CA 1
ATOM 5549 C C . GLY C 1 95 ? 12.211 66.692 55.317 1.00 59.85 93 GLY C C 1
ATOM 5550 O O . GLY C 1 95 ? 12.405 65.481 55.447 1.00 62.93 93 GLY C O 1
ATOM 5551 N N . ALA C 1 96 ? 12.600 67.354 54.235 1.00 52.89 94 ALA C N 1
ATOM 5552 C CA . ALA C 1 96 ? 13.119 66.670 53.065 1.00 49.44 94 ALA C CA 1
ATOM 5553 C C . ALA C 1 96 ? 14.518 67.158 52.715 1.00 50.72 94 ALA C C 1
ATOM 5554 O O . ALA C 1 96 ? 14.944 68.229 53.166 1.00 50.36 94 ALA C O 1
ATOM 5556 N N . PRO C 1 97 ? 15.261 66.401 51.908 1.00 47.47 95 PRO C N 1
ATOM 5557 C CA . PRO C 1 97 ? 16.534 66.910 51.396 1.00 45.86 95 PRO C CA 1
ATOM 5558 C C . PRO C 1 97 ? 16.310 67.967 50.334 1.00 45.28 95 PRO C C 1
ATOM 5559 O O . PRO C 1 97 ? 15.252 68.044 49.705 1.00 45.50 95 PRO C O 1
ATOM 5563 N N . THR C 1 98 ? 17.357 68.756 50.105 1.00 44.39 96 THR C N 1
ATOM 5564 C CA . THR C 1 98 ? 17.343 69.718 49.018 1.00 43.33 96 THR C CA 1
ATOM 5565 C C . THR C 1 98 ? 17.031 69.013 47.706 1.00 44.35 96 THR C C 1
ATOM 5566 O O . THR C 1 98 ? 17.494 67.898 47.458 1.00 46.88 96 THR C O 1
ATOM 5570 N N . GLY C 1 99 ? 16.200 69.657 46.888 1.00 41.68 97 GLY C N 1
ATOM 5571 C CA . GLY C 1 99 ? 15.855 69.089 45.600 1.00 40.76 97 GLY C CA 1
ATOM 5572 C C . GLY C 1 99 ? 17.081 68.893 44.729 1.00 42.35 97 GLY C C 1
ATOM 5573 O O . GLY C 1 99 ? 18.106 69.569 44.886 1.00 40.99 97 GLY C O 1
ATOM 5574 N N . ASN C 1 100 ? 16.981 67.946 43.802 1.00 40.50 98 ASN C N 1
ATOM 5575 C CA . ASN C 1 100 ? 18.074 67.707 42.878 1.00 43.24 98 ASN C CA 1
ATOM 5576 C C . ASN C 1 100 ? 17.520 67.478 41.481 1.00 44.41 98 ASN C C 1
ATOM 5577 O O . ASN C 1 100 ? 16.305 67.383 41.265 1.00 38.94 98 ASN C O 1
ATOM 5582 N N . ALA C 1 101 ? 18.447 67.408 40.528 1.00 45.76 99 ALA C N 1
ATOM 5583 C CA . ALA C 1 101 ? 18.141 67.073 39.147 1.00 45.27 99 ALA C CA 1
ATOM 5584 C C . ALA C 1 101 ? 19.229 66.150 38.617 1.00 42.41 99 ALA C C 1
ATOM 5585 O O . ALA C 1 101 ? 20.417 66.388 38.851 1.00 39.00 99 ALA C O 1
ATOM 5587 N N . GLY C 1 102 ? 18.815 65.083 37.935 1.00 42.61 100 GLY C N 1
ATOM 5588 C CA . GLY C 1 102 ? 19.728 64.210 37.238 1.00 42.22 100 GLY C CA 1
ATOM 5589 C C . GLY C 1 102 ? 19.683 64.533 35.759 1.00 42.80 100 GLY C C 1
ATOM 5590 O O . GLY C 1 102 ? 18.631 64.421 35.124 1.00 43.30 100 GLY C O 1
ATOM 5591 N N . ILE C 1 103 ? 20.820 64.973 35.222 1.00 44.02 101 ILE C N 1
ATOM 5592 C CA . ILE C 1 103 ? 20.884 65.549 33.885 1.00 43.88 101 ILE C CA 1
ATOM 5593 C C . ILE C 1 103 ? 21.900 64.776 33.053 1.00 43.71 101 ILE C C 1
ATOM 5594 O O . ILE C 1 103 ? 23.013 64.498 33.520 1.00 39.37 101 ILE C O 1
ATOM 5599 N N . TYR C 1 104 ? 21.500 64.414 31.832 1.00 43.68 102 TYR C N 1
ATOM 5600 C CA . TYR C 1 104 ? 22.402 63.955 30.783 1.00 44.54 102 TYR C CA 1
ATOM 5601 C C . TYR C 1 104 ? 22.487 65.050 29.731 1.00 48.34 102 TYR C C 1
ATOM 5602 O O . TYR C 1 104 ? 21.456 65.483 29.204 1.00 47.72 102 TYR C O 1
ATOM 5611 N N . VAL C 1 105 ? 23.700 65.487 29.411 1.00 47.02 103 VAL C N 1
ATOM 5612 C CA . VAL C 1 105 ? 23.924 66.463 28.349 1.00 48.83 103 VAL C CA 1
ATOM 5613 C C . VAL C 1 105 ? 24.717 65.776 27.249 1.00 46.49 103 VAL C C 1
ATOM 5614 O O . VAL C 1 105 ? 25.859 65.352 27.469 1.00 47.51 103 VAL C O 1
ATOM 5618 N N . ALA C 1 106 ? 24.108 65.647 26.076 1.00 47.31 104 ALA C N 1
ATOM 5619 C CA . ALA C 1 106 ? 24.791 65.038 24.945 1.00 52.78 104 ALA C CA 1
ATOM 5620 C C . ALA C 1 106 ? 25.723 66.052 24.290 1.00 50.58 104 ALA C C 1
ATOM 5621 O O . ALA C 1 106 ? 25.637 67.260 24.526 1.00 50.27 104 ALA C O 1
ATOM 5623 N N . GLU C 1 107 ? 26.629 65.550 23.447 1.00 50.18 105 GLU C N 1
ATOM 5624 C CA . GLU C 1 107 ? 27.588 66.452 22.816 1.00 53.30 105 GLU C CA 1
ATOM 5625 C C . GLU C 1 107 ? 26.920 67.433 21.864 1.00 51.58 105 GLU C C 1
ATOM 5626 O O . GLU C 1 107 ? 27.501 68.484 21.571 1.00 50.86 105 GLU C O 1
ATOM 5628 N N . SER C 1 108 ? 25.690 67.151 21.437 1.00 49.78 106 SER C N 1
ATOM 5629 C CA . SER C 1 108 ? 24.934 68.100 20.633 1.00 47.06 106 SER C CA 1
ATOM 5630 C C . SER C 1 108 ? 24.475 69.304 21.445 1.00 52.67 106 SER C C 1
ATOM 5631 O O . SER C 1 108 ? 24.129 70.339 20.862 1.00 54.45 106 SER C O 1
ATOM 5634 N N . GLY C 1 109 ? 24.467 69.197 22.770 1.00 50.52 107 GLY C N 1
ATOM 5635 C CA . GLY C 1 109 ? 23.923 70.225 23.624 1.00 49.16 107 GLY C CA 1
ATOM 5636 C C . GLY C 1 109 ? 22.567 69.875 24.188 1.00 52.07 107 GLY C C 1
ATOM 5637 O O . GLY C 1 109 ? 22.084 70.576 25.082 1.00 51.82 107 GLY C O 1
ATOM 5638 N N . GLU C 1 110 ? 21.939 68.817 23.679 1.00 51.43 108 GLU C N 1
ATOM 5639 C CA . GLU C 1 110 ? 20.636 68.397 24.165 1.00 54.10 108 GLU C CA 1
ATOM 5640 C C . GLU C 1 110 ? 20.773 67.824 25.569 1.00 51.87 108 GLU C C 1
ATOM 5641 O O . GLU C 1 110 ? 21.800 67.234 25.921 1.00 49.69 108 GLU C O 1
ATOM 5647 N N . ASN C 1 111 ? 19.724 67.992 26.372 1.00 49.29 109 ASN C N 1
ATOM 5648 C CA . ASN C 1 111 ? 19.719 67.500 27.741 1.00 49.96 109 ASN C CA 1
ATOM 5649 C C . ASN C 1 111 ? 18.551 66.543 27.967 1.00 52.89 109 ASN C C 1
ATOM 5650 O O . ASN C 1 111 ? 17.560 66.544 27.233 1.00 55.61 109 ASN C O 1
ATOM 5655 N N . MET C 1 112 ? 18.694 65.716 29.001 1.00 54.71 110 MET C N 1
ATOM 5656 C CA . MET C 1 112 ? 17.610 64.934 29.583 1.00 54.82 110 MET C CA 1
ATOM 5657 C C . MET C 1 112 ? 17.612 65.236 31.072 1.00 51.27 110 MET C C 1
ATOM 5658 O O . MET C 1 112 ? 18.641 65.065 31.727 1.00 50.43 110 MET C O 1
ATOM 5663 N N . ILE C 1 113 ? 16.475 65.672 31.614 1.00 53.48 111 ILE C N 1
ATOM 5664 C CA . ILE C 1 113 ? 16.413 66.126 33.001 1.00 50.50 111 ILE C CA 1
ATOM 5665 C C . ILE C 1 113 ? 15.311 65.389 33.746 1.00 49.65 111 ILE C C 1
ATOM 5666 O O . ILE C 1 113 ? 14.179 65.293 33.259 1.00 48.81 111 ILE C O 1
ATOM 5671 N N . VAL C 1 114 ? 15.656 64.847 34.912 1.00 47.04 112 VAL C N 1
ATOM 5672 C CA . VAL C 1 114 ? 14.697 64.325 35.879 1.00 47.27 112 VAL C CA 1
ATOM 5673 C C . VAL C 1 114 ? 14.908 65.069 37.192 1.00 43.13 112 VAL C C 1
ATOM 5674 O O . VAL C 1 114 ? 15.998 65.006 37.774 1.00 42.76 112 VAL C O 1
ATOM 5678 N N . ILE C 1 115 ? 13.876 65.777 37.654 1.00 45.06 113 ILE C N 1
ATOM 5679 C CA . ILE C 1 115 ? 13.930 66.544 38.897 1.00 45.81 113 ILE C CA 1
ATOM 5680 C C . ILE C 1 115 ? 13.233 65.765 40.010 1.00 48.87 113 ILE C C 1
ATOM 5681 O O . ILE C 1 115 ? 12.196 65.128 39.788 1.00 52.01 113 ILE C O 1
ATOM 5686 N N . SER C 1 116 ? 13.837 65.770 41.198 1.00 47.94 114 SER C N 1
ATOM 5687 C CA . SER C 1 116 ? 13.228 65.282 42.437 1.00 45.79 114 SER C CA 1
ATOM 5688 C C . SER C 1 116 ? 12.933 66.485 43.333 1.00 44.53 114 SER C C 1
ATOM 5689 O O . SER C 1 116 ? 13.865 67.115 43.844 1.00 42.54 114 SER C O 1
ATOM 5692 N N . GLU C 1 117 ? 11.647 66.831 43.494 1.00 42.90 115 GLU C N 1
ATOM 5693 C CA . GLU C 1 117 ? 11.313 68.120 44.103 1.00 46.60 115 GLU C CA 1
ATOM 5694 C C . GLU C 1 117 ? 11.887 68.262 45.513 1.00 43.25 115 GLU C C 1
ATOM 5695 O O . GLU C 1 117 ? 12.392 69.332 45.872 1.00 40.49 115 GLU C O 1
ATOM 5701 N N . GLY C 1 118 ? 11.857 67.198 46.307 1.00 44.52 116 GLY C N 1
ATOM 5702 C CA . GLY C 1 118 ? 12.468 67.258 47.626 1.00 43.86 116 GLY C CA 1
ATOM 5703 C C . GLY C 1 118 ? 11.928 68.416 48.443 1.00 42.77 116 GLY C C 1
ATOM 5704 O O . GLY C 1 118 ? 10.713 68.626 48.539 1.00 41.72 116 GLY C O 1
ATOM 5705 N N . ALA C 1 119 ? 12.845 69.217 48.994 1.00 45.33 117 ALA C N 1
ATOM 5706 C CA . ALA C 1 119 ? 12.477 70.311 49.886 1.00 44.67 117 ALA C CA 1
ATOM 5707 C C . ALA C 1 119 ? 11.691 71.413 49.187 1.00 42.01 117 ALA C C 1
ATOM 5708 O O . ALA C 1 119 ? 11.053 72.223 49.867 1.00 42.47 117 ALA C O 1
ATOM 5710 N N . ASN C 1 120 ? 11.709 71.455 47.854 1.00 42.25 118 ASN C N 1
ATOM 5711 C CA . ASN C 1 120 ? 10.897 72.418 47.113 1.00 40.90 118 ASN C CA 1
ATOM 5712 C C . ASN C 1 120 ? 9.409 72.242 47.386 1.00 41.52 118 ASN C C 1
ATOM 5713 O O . ASN C 1 120 ? 8.637 73.181 47.180 1.00 40.86 118 ASN C O 1
ATOM 5718 N N . GLY C 1 121 ? 8.988 71.061 47.834 1.00 43.63 119 GLY C N 1
ATOM 5719 C CA . GLY C 1 121 ? 7.592 70.833 48.134 1.00 40.09 119 GLY C CA 1
ATOM 5720 C C . GLY C 1 121 ? 7.102 71.498 49.397 1.00 42.58 119 GLY C C 1
ATOM 5721 O O . GLY C 1 121 ? 5.888 71.518 49.629 1.00 44.67 119 GLY C O 1
ATOM 5722 N N . MET C 1 122 ? 8.000 72.051 50.208 1.00 44.26 120 MET C N 1
ATOM 5723 C CA . MET C 1 122 ? 7.613 72.749 51.427 1.00 39.67 120 MET C CA 1
ATOM 5724 C C . MET C 1 122 ? 7.499 74.257 51.233 1.00 45.83 120 MET C C 1
ATOM 5725 O O . MET C 1 122 ? 7.117 74.961 52.176 1.00 48.13 120 MET C O 1
ATOM 5730 N N . LEU C 1 123 ? 7.847 74.775 50.053 1.00 44.83 121 LEU C N 1
ATOM 5731 C CA . LEU C 1 123 ? 7.779 76.212 49.809 1.00 40.02 121 LEU C CA 1
ATOM 5732 C C . LEU C 1 123 ? 6.307 76.594 49.733 1.00 44.69 121 LEU C C 1
ATOM 5733 O O . LEU C 1 123 ? 5.615 76.288 48.756 1.00 44.74 121 LEU C O 1
ATOM 5738 N N . LYS C 1 124 ? 5.805 77.193 50.801 1.00 43.35 122 LYS C N 1
ATOM 5739 C CA . LYS C 1 124 ? 4.449 77.704 50.897 1.00 45.20 122 LYS C CA 1
ATOM 5740 C C . LYS C 1 124 ? 4.503 79.122 51.442 1.00 45.75 122 LYS C C 1
ATOM 5741 O O . LYS C 1 124 ? 5.528 79.541 51.991 1.00 46.49 122 LYS C O 1
ATOM 5747 N N . PRO C 1 125 ? 3.425 79.897 51.284 1.00 45.80 123 PRO C N 1
ATOM 5748 C CA . PRO C 1 125 ? 3.382 81.232 51.906 1.00 45.54 123 PRO C CA 1
ATOM 5749 C C . PRO C 1 125 ? 3.676 81.271 53.404 1.00 48.73 123 PRO C C 1
ATOM 5750 O O . PRO C 1 125 ? 4.371 82.197 53.840 1.00 52.51 123 PRO C O 1
ATOM 5754 N N . SER C 1 126 ? 3.168 80.324 54.209 1.00 46.32 124 SER C N 1
ATOM 5755 C CA . SER C 1 126 ? 3.418 80.391 55.652 1.00 48.74 124 SER C CA 1
ATOM 5756 C C . SER C 1 126 ? 4.903 80.298 55.972 1.00 50.35 124 SER C C 1
ATOM 5757 O O . SER C 1 126 ? 5.351 80.830 56.993 1.00 53.43 124 SER C O 1
ATOM 5760 N N . LEU C 1 127 ? 5.676 79.610 55.128 1.00 49.04 125 LEU C N 1
ATOM 5761 C CA . LEU C 1 127 ? 7.115 79.499 55.336 1.00 50.28 125 LEU C CA 1
ATOM 5762 C C . LEU C 1 127 ? 7.835 80.822 55.122 1.00 52.70 125 LEU C C 1
ATOM 5763 O O . LEU C 1 127 ? 8.928 81.018 55.668 1.00 51.50 125 LEU C O 1
ATOM 5768 N N . VAL C 1 128 ? 7.249 81.722 54.338 1.00 51.39 126 VAL C N 1
ATOM 5769 C CA . VAL C 1 128 ? 7.845 83.019 54.026 1.00 55.06 126 VAL C CA 1
ATOM 5770 C C . VAL C 1 128 ? 6.833 84.099 54.395 1.00 53.52 126 VAL C C 1
ATOM 5771 O O . VAL C 1 128 ? 6.301 84.786 53.509 1.00 51.39 126 VAL C O 1
ATOM 5775 N N . PRO C 1 129 ? 6.568 84.312 55.686 1.00 52.67 127 PRO C N 1
ATOM 5776 C CA . PRO C 1 129 ? 5.426 85.159 56.071 1.00 56.40 127 PRO C CA 1
ATOM 5777 C C . PRO C 1 129 ? 5.548 86.615 55.651 1.00 61.75 127 PRO C C 1
ATOM 5778 O O . PRO C 1 129 ? 4.516 87.289 55.526 1.00 65.87 127 PRO C O 1
ATOM 5782 N N . ASP C 1 130 ? 6.757 87.121 55.398 1.00 60.74 128 ASP C N 1
ATOM 5783 C CA . ASP C 1 130 ? 6.957 88.526 55.067 1.00 59.91 128 ASP C CA 1
ATOM 5784 C C . ASP C 1 130 ? 7.063 88.756 53.562 1.00 58.03 128 ASP C C 1
ATOM 5785 O O . ASP C 1 130 ? 7.562 89.801 53.128 1.00 53.40 128 ASP C O 1
ATOM 5787 N N . LEU C 1 131 ? 6.584 87.808 52.758 1.00 54.72 129 LEU C N 1
ATOM 5788 C CA . LEU C 1 131 ? 6.665 87.966 51.312 1.00 55.23 129 LEU C CA 1
ATOM 5789 C C . LEU C 1 131 ? 5.767 89.097 50.835 1.00 56.70 129 LEU C C 1
ATOM 5790 O O . LEU C 1 131 ? 6.123 89.820 49.897 1.00 56.41 129 LEU C O 1
ATOM 5795 N N . MET C 1 13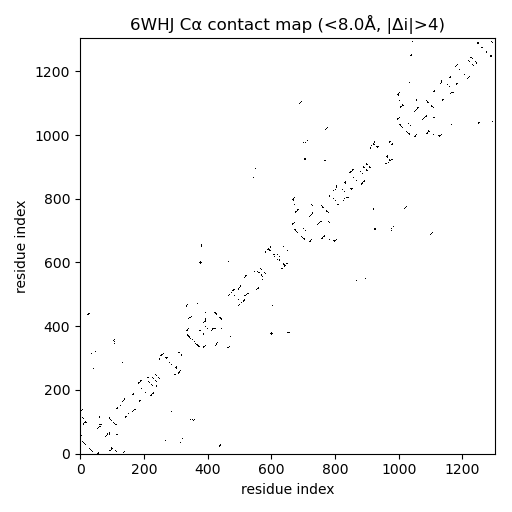2 ? 4.613 89.271 51.483 1.00 57.09 130 MET C N 1
ATOM 5796 C CA . MET C 1 132 ? 3.649 90.277 51.052 1.00 56.53 130 MET C CA 1
ATOM 5797 C C . MET C 1 132 ? 4.266 91.672 51.020 1.00 59.44 130 MET C C 1
ATOM 5798 O O . MET C 1 132 ? 4.011 92.450 50.092 1.00 56.30 130 MET C O 1
ATOM 5803 N N . ALA C 1 133 ? 5.088 92.004 52.016 1.00 59.27 131 ALA C N 1
ATOM 5804 C CA . ALA C 1 133 ? 5.685 93.334 52.046 1.00 54.15 131 ALA C CA 1
ATOM 5805 C C . ALA C 1 133 ? 6.581 93.564 50.838 1.00 55.88 131 ALA C C 1
ATOM 5806 O O . ALA C 1 133 ? 6.690 94.697 50.354 1.00 61.64 131 ALA C O 1
ATOM 5808 N N . VAL C 1 134 ? 7.238 92.516 50.345 1.00 55.15 132 VAL C N 1
ATOM 5809 C CA . VAL C 1 134 ? 8.101 92.666 49.177 1.00 54.47 132 VAL C CA 1
ATOM 5810 C C . VAL C 1 134 ? 7.283 92.758 47.891 1.00 52.83 132 VAL C C 1
ATOM 5811 O O . VAL C 1 134 ? 7.619 93.532 46.985 1.00 51.38 132 VAL C O 1
ATOM 5815 N N . LEU C 1 135 ? 6.202 91.979 47.782 1.00 53.68 133 LEU C N 1
ATOM 5816 C CA . LEU C 1 135 ? 5.442 91.968 46.537 1.00 49.93 133 LEU C CA 1
ATOM 5817 C C . LEU C 1 135 ? 4.742 93.295 46.279 1.00 50.85 133 LEU C C 1
ATOM 5818 O O . LEU C 1 135 ? 4.585 93.698 45.121 1.00 50.24 133 LEU C O 1
ATOM 5823 N N . VAL C 1 136 ? 4.314 93.989 47.337 1.00 51.94 134 VAL C N 1
ATOM 5824 C CA . VAL C 1 136 ? 3.590 95.246 47.163 1.00 52.58 134 VAL C CA 1
ATOM 5825 C C . VAL C 1 136 ? 4.493 96.406 46.785 1.00 52.12 134 VAL C C 1
ATOM 5826 O O . VAL C 1 136 ? 3.994 97.517 46.572 1.00 53.39 134 VAL C O 1
ATOM 5830 N N . LYS C 1 137 ? 5.807 96.197 46.714 1.00 51.63 135 LYS C N 1
ATOM 5831 C CA . LYS C 1 137 ? 6.723 97.221 46.233 1.00 50.31 135 LYS C CA 1
ATOM 5832 C C . LYS C 1 137 ? 7.499 96.803 44.985 1.00 47.86 135 LYS C C 1
ATOM 5833 O O . LYS C 1 137 ? 8.307 97.594 44.488 1.00 45.25 135 LYS C O 1
ATOM 5835 N N . ALA C 1 138 ? 7.280 95.593 44.468 1.00 49.55 136 ALA C N 1
ATOM 5836 C CA . ALA C 1 138 ? 8.018 95.054 43.332 1.00 45.41 136 ALA C CA 1
ATOM 5837 C C . ALA C 1 138 ? 7.323 95.374 42.010 1.00 42.71 136 ALA C C 1
ATOM 5838 O O . ALA C 1 138 ? 6.181 95.833 41.972 1.00 46.14 136 ALA C O 1
ATOM 5840 N N . THR C 1 139 ? 8.034 95.120 40.909 1.00 40.34 137 THR C N 1
ATOM 5841 C CA . THR C 1 139 ? 7.500 95.295 39.560 1.00 40.18 137 THR C CA 1
ATOM 5842 C C . THR C 1 139 ? 7.074 93.987 38.908 1.00 41.03 137 THR C C 1
ATOM 5843 O O . THR C 1 139 ? 6.021 93.935 38.262 1.00 43.74 137 THR C O 1
ATOM 5847 N N . LEU C 1 140 ? 7.867 92.931 39.057 1.00 36.89 138 LEU C N 1
ATOM 5848 C CA . LEU C 1 140 ? 7.589 91.634 38.458 1.00 39.17 138 LEU C CA 1
ATOM 5849 C C . LEU C 1 140 ? 7.702 90.544 39.516 1.00 38.82 138 LEU C C 1
ATOM 5850 O O . LEU C 1 140 ? 8.569 90.604 40.394 1.00 37.90 138 LEU C O 1
ATOM 5855 N N . VAL C 1 141 ? 6.828 89.548 39.423 1.00 35.66 139 VAL C N 1
ATOM 5856 C CA . VAL C 1 141 ? 6.937 88.323 40.206 1.00 34.13 139 VAL C CA 1
ATOM 5857 C C . VAL C 1 141 ? 6.864 87.144 39.240 1.00 34.79 139 VAL C C 1
ATOM 5858 O O . VAL C 1 141 ? 6.023 87.129 38.333 1.00 33.35 139 VAL C O 1
ATOM 5862 N N . VAL C 1 142 ? 7.765 86.176 39.405 1.00 34.02 140 VAL C N 1
ATOM 5863 C CA . VAL C 1 142 ? 7.948 85.108 38.426 1.00 32.80 140 VAL C CA 1
ATOM 5864 C C . VAL C 1 142 ? 7.816 83.759 39.116 1.00 32.29 140 VAL C C 1
ATOM 5865 O O . VAL C 1 142 ? 8.399 83.542 40.184 1.00 30.31 140 VAL C O 1
ATOM 5869 N N . MET C 1 143 ? 7.074 82.846 38.493 1.00 31.57 141 MET C N 1
ATOM 5870 C CA . MET C 1 143 ? 6.920 81.498 39.020 1.00 31.74 141 MET C CA 1
ATOM 5871 C C . MET C 1 143 ? 7.000 80.481 37.891 1.00 34.64 141 MET C C 1
ATOM 5872 O O . MET C 1 143 ? 6.788 80.800 36.717 1.00 34.74 141 MET C O 1
ATOM 5877 N N . GLN C 1 144 ? 7.333 79.245 38.272 1.00 32.45 142 GLN C N 1
ATOM 5878 C CA . GLN C 1 144 ? 7.432 78.129 37.343 1.00 31.16 142 GLN C CA 1
ATOM 5879 C C . GLN C 1 144 ? 6.598 76.954 37.845 1.00 36.28 142 GLN C C 1
ATOM 5880 O O . GLN C 1 144 ? 5.582 77.150 38.520 1.00 35.96 142 GLN C O 1
ATOM 5886 N N . CYS C 1 145 ? 7.032 75.723 37.557 1.00 35.42 143 CYS C N 1
ATOM 5887 C CA . CYS C 1 145 ? 6.250 74.548 37.922 1.00 36.50 143 CYS C CA 1
ATOM 5888 C C . CYS C 1 145 ? 7.087 73.495 38.636 1.00 38.48 143 CYS C C 1
ATOM 5889 O O . CYS C 1 145 ? 6.822 72.301 38.492 1.00 39.42 143 CYS C O 1
ATOM 5892 N N . GLU C 1 146 ? 8.064 73.915 39.445 1.00 37.62 144 GLU C N 1
ATOM 5893 C CA . GLU C 1 146 ? 8.940 72.973 40.133 1.00 38.67 144 GLU C CA 1
ATOM 5894 C C . GLU C 1 146 ? 8.795 73.031 41.651 1.00 40.91 144 GLU C C 1
ATOM 5895 O O . GLU C 1 146 ? 9.697 72.591 42.376 1.00 38.23 144 GLU C O 1
ATOM 5901 N N . ILE C 1 147 ? 7.676 73.560 42.146 1.00 36.80 145 ILE C N 1
ATOM 5902 C CA . ILE C 1 147 ? 7.294 73.400 43.541 1.00 39.04 145 ILE C CA 1
ATOM 5903 C C . ILE C 1 147 ? 5.995 72.607 43.546 1.00 43.25 145 ILE C C 1
ATOM 5904 O O . ILE C 1 147 ? 5.577 72.089 42.504 1.00 47.40 145 ILE C O 1
ATOM 5909 N N . SER C 1 148 ? 5.358 72.477 44.700 1.00 42.89 146 SER C N 1
ATOM 5910 C CA . SER C 1 148 ? 4.186 71.615 44.769 1.00 45.34 146 SER C CA 1
ATOM 5911 C C . SER C 1 148 ? 2.990 72.291 44.098 1.00 47.11 146 SER C C 1
ATOM 5912 O O . SER C 1 148 ? 2.860 73.520 44.144 1.00 42.11 146 SER C O 1
ATOM 5915 N N . PRO C 1 149 ? 2.118 71.515 43.438 1.00 47.31 147 PRO C N 1
ATOM 5916 C CA . PRO C 1 149 ? 0.943 72.118 42.778 1.00 45.43 147 PRO C CA 1
ATOM 5917 C C . PRO C 1 149 ? 0.037 72.885 43.723 1.00 49.60 147 PRO C C 1
ATOM 5918 O O . PRO C 1 149 ? -0.411 73.991 43.392 1.00 50.83 147 PRO C O 1
ATOM 5922 N N . ASP C 1 150 ? -0.259 72.320 44.894 1.00 48.11 148 ASP C N 1
ATOM 5923 C CA . ASP C 1 150 ? -1.164 72.982 45.825 1.00 47.53 148 ASP C CA 1
ATOM 5924 C C . ASP C 1 150 ? -0.545 74.230 46.442 1.00 48.29 148 ASP C C 1
ATOM 5925 O O . ASP C 1 150 ? -1.265 75.197 46.721 1.00 47.18 148 ASP C O 1
ATOM 5930 N N . ASN C 1 151 ? 0.776 74.228 46.673 1.00 47.08 149 ASN C N 1
ATOM 5931 C CA . ASN C 1 151 ? 1.421 75.402 47.257 1.00 43.71 149 ASN C CA 1
ATOM 5932 C C . ASN C 1 151 ? 1.546 76.528 46.244 1.00 45.39 149 ASN C C 1
ATOM 5933 O O . ASN C 1 151 ? 1.519 77.705 46.621 1.00 42.01 149 ASN C O 1
ATOM 5938 N N . THR C 1 152 ? 1.680 76.187 44.960 1.00 46.58 150 THR C N 1
ATOM 5939 C CA . THR C 1 152 ? 1.602 77.207 43.923 1.00 43.41 150 THR C CA 1
ATOM 5940 C C . THR C 1 152 ? 0.291 77.964 44.023 1.00 41.79 150 THR C C 1
ATOM 5941 O O . THR C 1 152 ? 0.265 79.195 43.914 1.00 42.04 150 THR C O 1
ATOM 5945 N N . LEU C 1 153 ? -0.807 77.242 44.255 1.00 45.68 151 LEU C N 1
ATOM 5946 C CA . LEU C 1 153 ? -2.110 77.888 44.367 1.00 44.91 151 LEU C CA 1
ATOM 5947 C C . LEU C 1 153 ? -2.204 78.762 45.610 1.00 42.58 151 LEU C C 1
ATOM 5948 O O . LEU C 1 153 ? -2.881 79.796 45.583 1.00 47.14 151 LEU C O 1
ATOM 5953 N N . LEU C 1 154 ? -1.532 78.381 46.699 1.00 40.74 152 LEU C N 1
ATOM 5954 C CA . LEU C 1 154 ? -1.459 79.272 47.854 1.00 42.97 152 LEU C CA 1
ATOM 5955 C C . LEU C 1 154 ? -0.676 80.532 47.510 1.00 46.53 152 LEU C C 1
ATOM 5956 O O . LEU C 1 154 ? -1.042 81.635 47.935 1.00 46.06 152 LEU C O 1
ATOM 5961 N N . PHE C 1 155 ? 0.423 80.383 46.765 1.00 43.47 153 PHE C N 1
ATOM 5962 C CA . PHE C 1 155 ? 1.160 81.553 46.303 1.00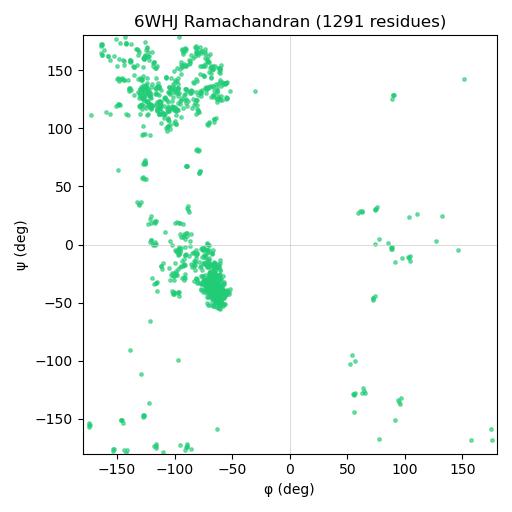 44.45 153 PHE C CA 1
ATOM 5963 C C . PHE C 1 155 ? 0.344 82.369 45.307 1.00 45.30 153 PHE C C 1
ATOM 5964 O O . PHE C 1 155 ? 0.467 83.601 45.267 1.00 42.74 153 PHE C O 1
ATOM 5972 N N . VAL C 1 156 ? -0.474 81.701 44.489 1.00 44.76 154 VAL C N 1
ATOM 5973 C CA . VAL C 1 156 ? -1.373 82.416 43.588 1.00 44.40 154 VAL C CA 1
ATOM 5974 C C . VAL C 1 156 ? -2.261 83.367 44.378 1.00 44.36 154 VAL C C 1
ATOM 5975 O O . VAL C 1 156 ? -2.447 84.528 43.996 1.00 46.66 154 VAL C O 1
ATOM 5979 N N . GLU C 1 157 ? -2.791 82.903 45.513 1.00 45.42 155 GLU C N 1
ATOM 5980 C CA . GLU C 1 157 ? -3.653 83.756 46.325 1.00 47.49 155 GLU C CA 1
ATOM 5981 C C . GLU C 1 157 ? -2.881 84.930 46.911 1.00 48.64 155 GLU C C 1
ATOM 5982 O O . GLU C 1 157 ? -3.409 86.044 46.999 1.00 49.37 155 GLU C O 1
ATOM 5988 N N . VAL C 1 158 ? -1.633 84.700 47.323 1.00 49.08 156 VAL C N 1
ATOM 5989 C CA . VAL C 1 158 ? -0.804 85.790 47.828 1.00 47.85 156 VAL C CA 1
ATOM 5990 C C . VAL C 1 158 ? -0.551 86.819 46.734 1.00 49.52 156 VAL C C 1
ATOM 5991 O O . VAL C 1 158 ? -0.632 88.030 46.973 1.00 52.93 156 VAL C O 1
ATOM 5995 N N . ILE C 1 159 ? -0.246 86.362 45.515 1.00 47.69 157 ILE C N 1
ATOM 5996 C CA . ILE C 1 159 ? 0.001 87.310 44.432 1.00 47.72 157 ILE C CA 1
ATOM 5997 C C . ILE C 1 159 ? -1.258 88.111 44.125 1.00 50.62 157 ILE C C 1
ATOM 5998 O O . ILE C 1 159 ? -1.195 89.327 43.903 1.00 52.54 157 ILE C O 1
ATOM 6003 N N . LYS C 1 160 ? -2.420 87.450 44.139 1.00 49.14 158 LYS C N 1
ATOM 6004 C CA . LYS C 1 160 ? -3.683 88.142 43.894 1.00 48.14 158 LYS C CA 1
ATOM 6005 C C . LYS C 1 160 ? -3.907 89.262 44.908 1.00 52.67 158 LYS C C 1
ATOM 6006 O O . LYS C 1 160 ? -4.370 90.352 44.551 1.00 54.17 158 LYS C O 1
ATOM 6012 N N . GLN C 1 161 ? -3.568 89.018 46.178 1.00 52.07 159 GLN C N 1
ATOM 6013 C CA . GLN C 1 161 ? -3.660 90.064 47.193 1.00 52.47 159 GLN C CA 1
ATOM 6014 C C . GLN C 1 161 ? -2.598 91.138 46.993 1.00 52.02 159 GLN C C 1
ATOM 6015 O O . GLN C 1 161 ? -2.837 92.312 47.293 1.00 53.69 159 GLN C O 1
ATOM 6021 N N . ALA C 1 162 ? -1.426 90.763 46.480 1.00 53.38 160 ALA C N 1
ATOM 6022 C CA . ALA C 1 162 ? -0.364 91.740 46.278 1.00 54.28 160 ALA C CA 1
ATOM 6023 C C . ALA C 1 162 ? -0.671 92.665 45.109 1.00 52.58 160 ALA C C 1
ATOM 6024 O O . ALA C 1 162 ? -0.320 93.850 45.145 1.00 53.59 160 ALA C O 1
ATOM 6026 N N . LYS C 1 163 ? -1.331 92.142 44.074 1.00 52.10 161 LYS C N 1
ATOM 6027 C CA . LYS C 1 163 ? -1.679 92.953 42.914 1.00 51.66 161 LYS C CA 1
ATOM 6028 C C . LYS C 1 163 ?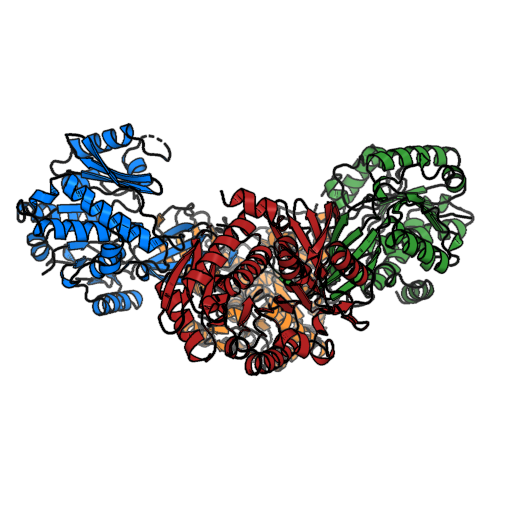 -2.781 93.949 43.248 1.00 55.34 161 LYS C C 1
ATOM 6029 O O . LYS C 1 163 ? -2.824 95.041 42.671 1.00 53.82 161 LYS C O 1
ATOM 6035 N N . ALA C 1 164 ? -3.656 93.603 44.201 1.00 57.64 162 ALA C N 1
ATOM 6036 C CA . ALA C 1 164 ? -4.724 94.506 44.626 1.00 53.84 162 ALA C CA 1
ATOM 6037 C C . ALA C 1 164 ? -4.185 95.698 45.408 1.00 57.72 162 ALA C C 1
ATOM 6038 O O . ALA C 1 164 ? -4.851 96.737 45.483 1.00 58.99 162 ALA C O 1
ATOM 6040 N N . GLN C 1 165 ? -3.018 95.552 46.041 1.00 59.54 163 GLN C N 1
ATOM 6041 C CA . GLN C 1 165 ? -2.367 96.669 46.718 1.00 60.37 163 GLN C CA 1
ATOM 6042 C C . GLN C 1 165 ? -1.384 97.398 45.808 1.00 61.54 163 GLN C C 1
ATOM 6043 O O . GLN C 1 165 ? -1.112 98.585 46.028 1.00 62.24 163 GLN C O 1
ATOM 6049 N N . ASN C 1 166 ? -0.809 96.692 44.829 1.00 59.48 164 ASN C N 1
ATOM 6050 C CA . ASN C 1 166 ? 0.186 97.232 43.901 1.00 56.16 164 ASN C CA 1
ATOM 6051 C C . ASN C 1 166 ? -0.246 96.938 42.465 1.00 55.75 164 ASN C C 1
ATOM 6052 O O . ASN C 1 166 ? 0.064 95.868 41.934 1.00 54.01 164 ASN C O 1
ATOM 6057 N N . SER C 1 167 ? -0.928 97.889 41.822 1.00 57.68 165 SER C N 1
ATOM 6058 C CA . SER C 1 167 ? -1.432 97.681 40.465 1.00 54.55 165 SER C CA 1
ATOM 6059 C C . SER C 1 167 ? -0.348 97.725 39.387 1.00 53.40 165 SER C C 1
ATOM 6060 O O . SER C 1 167 ? -0.659 97.499 38.213 1.00 52.99 165 SER C O 1
ATOM 6063 N N . SER C 1 168 ? 0.903 98.018 39.739 1.00 54.45 166 SER C N 1
ATOM 6064 C CA . SER C 1 168 ? 1.989 98.006 38.768 1.00 55.47 166 SER C CA 1
ATOM 6065 C C . SER C 1 168 ? 2.675 96.653 38.665 1.00 51.19 166 SER C C 1
ATOM 6066 O O . SER C 1 168 ? 3.500 96.459 37.762 1.00 49.86 166 SER C O 1
ATOM 6069 N N . LEU C 1 169 ? 2.341 95.722 39.554 1.00 50.49 167 LEU C N 1
ATOM 6070 C CA . LEU C 1 169 ? 2.992 94.422 39.609 1.00 46.69 167 LEU C CA 1
ATOM 6071 C C . LEU C 1 169 ? 2.461 93.517 38.507 1.00 43.16 167 LEU C C 1
ATOM 6072 O O . LEU C 1 169 ? 1.246 93.369 38.339 1.00 48.26 167 LEU C O 1
ATOM 6077 N N . ARG C 1 170 ? 3.371 92.872 37.787 1.00 41.97 168 ARG C N 1
ATOM 6078 C CA . ARG C 1 170 ? 3.017 91.948 36.721 1.00 42.18 168 ARG C CA 1
ATOM 6079 C C . ARG C 1 170 ? 3.467 90.542 37.100 1.00 37.57 168 ARG C C 1
ATOM 6080 O O . ARG C 1 170 ? 4.580 90.343 37.608 1.00 37.34 168 ARG C O 1
ATOM 6088 N N . PHE C 1 171 ? 2.598 89.561 36.861 1.00 38.08 169 PHE C N 1
ATOM 6089 C CA . PHE C 1 171 ? 2.904 88.162 37.148 1.00 35.83 169 PHE C CA 1
ATOM 6090 C C . PHE C 1 171 ? 3.354 87.508 35.845 1.00 34.80 169 PHE C C 1
ATOM 6091 O O . PHE C 1 171 ? 2.583 87.428 34.882 1.00 36.05 169 PHE C O 1
ATOM 6099 N N . VAL C 1 172 ? 4.610 87.074 35.811 1.00 33.86 170 VAL C N 1
ATOM 6100 C CA . VAL C 1 172 ? 5.172 86.325 34.690 1.00 33.19 170 VAL C CA 1
ATOM 6101 C C . VAL C 1 172 ? 5.161 84.853 35.078 1.00 33.27 170 VAL C C 1
ATOM 6102 O O . VAL C 1 172 ? 5.826 84.455 36.042 1.00 34.66 170 VAL C O 1
ATOM 6106 N N . PHE C 1 173 ? 4.406 84.043 34.344 1.00 35.84 171 PHE C N 1
ATOM 6107 C CA . PHE C 1 173 ? 4.268 82.622 34.640 1.00 31.40 171 PHE C CA 1
ATOM 6108 C C . PHE C 1 173 ? 4.902 81.809 33.524 1.00 35.15 171 PHE C C 1
ATOM 6109 O O . PHE C 1 173 ? 4.434 81.846 32.379 1.00 33.91 171 PHE C O 1
ATOM 6117 N N . ASN C 1 174 ? 5.946 81.051 33.875 1.00 34.36 172 ASN C N 1
ATOM 6118 C CA . ASN C 1 174 ? 6.656 80.165 32.965 1.00 34.24 172 ASN C CA 1
ATOM 6119 C C . ASN C 1 174 ? 6.236 78.728 33.258 1.00 33.05 172 ASN C C 1
ATOM 6120 O O . ASN C 1 174 ? 6.760 78.113 34.197 1.00 31.45 172 ASN C O 1
ATOM 6125 N N . PRO C 1 175 ? 5.316 78.141 32.485 1.00 37.73 173 PRO C N 1
ATOM 6126 C CA . PRO C 1 175 ? 4.714 76.849 32.865 1.00 35.84 173 PRO C CA 1
ATOM 6127 C C . PRO C 1 175 ? 5.633 75.669 32.568 1.00 38.01 173 PRO C C 1
ATOM 6128 O O . PRO C 1 175 ? 5.330 74.790 31.758 1.00 39.52 173 PRO C O 1
ATOM 6132 N N . ALA C 1 176 ? 6.777 75.645 33.240 1.00 38.55 174 ALA C N 1
ATOM 6133 C CA . ALA C 1 176 ? 7.806 74.659 32.970 1.00 37.28 174 ALA C CA 1
ATOM 6134 C C . ALA C 1 176 ? 8.178 73.925 34.252 1.00 36.97 174 ALA C C 1
ATOM 6135 O O . ALA C 1 176 ? 8.302 74.550 35.315 1.00 36.63 174 ALA C O 1
ATOM 6137 N N . PRO C 1 177 ? 8.333 72.595 34.198 1.00 37.90 175 PRO C N 1
ATOM 6138 C CA . PRO C 1 177 ? 8.031 71.745 33.043 1.00 42.05 175 PRO C CA 1
ATOM 6139 C C . PRO C 1 177 ? 6.545 71.451 32.990 1.00 43.37 175 PRO C C 1
ATOM 6140 O O . PRO C 1 177 ? 5.867 71.658 33.994 1.00 45.05 175 PRO C O 1
ATOM 6144 N N . TYR C 1 178 ? 6.037 70.963 31.868 1.00 45.58 176 TYR C N 1
ATOM 6145 C CA . TYR C 1 178 ? 4.624 70.640 31.828 1.00 46.71 176 TYR C CA 1
ATOM 6146 C C . TYR C 1 178 ? 4.314 69.606 32.902 1.00 51.15 176 TYR C C 1
ATOM 6147 O O . TYR C 1 178 ? 4.937 68.541 32.955 1.00 48.93 176 TYR C O 1
ATOM 6156 N N . ARG C 1 179 ? 3.361 69.943 33.767 1.00 51.45 177 ARG C N 1
ATOM 6157 C CA . ARG C 1 179 ? 2.921 69.106 34.875 1.00 50.06 177 ARG C CA 1
ATOM 6158 C C . ARG C 1 179 ? 1.428 68.912 34.695 1.00 51.17 177 ARG C C 1
ATOM 6159 O O . ARG C 1 179 ? 0.682 69.895 34.621 1.00 54.86 177 ARG C O 1
ATOM 6167 N N . ALA C 1 180 ? 0.986 67.661 34.617 1.00 50.06 178 ALA C N 1
ATOM 6168 C CA . ALA C 1 180 ? -0.446 67.440 34.487 1.00 50.70 178 ALA C CA 1
ATOM 6169 C C . ALA C 1 180 ? -1.197 67.749 35.782 1.00 52.14 178 ALA C C 1
ATOM 6170 O O . ALA C 1 180 ? -2.418 67.932 35.746 1.00 55.22 178 ALA C O 1
ATOM 6172 N N . ASP C 1 181 ? -0.507 67.810 36.924 1.00 50.87 179 ASP C N 1
ATOM 6173 C CA . ASP C 1 181 ? -1.168 68.052 38.201 1.00 49.83 179 ASP C CA 1
ATOM 6174 C C . ASP C 1 181 ? -1.227 69.530 38.579 1.00 49.06 179 ASP C C 1
ATOM 6175 O O . ASP C 1 181 ? -1.624 69.854 39.699 1.00 50.49 179 ASP C O 1
ATOM 6180 N N . TYR C 1 182 ? -0.829 70.430 37.691 1.00 51.38 180 TYR C N 1
ATOM 6181 C CA . TYR C 1 182 ? -0.921 71.855 37.968 1.00 51.32 180 TYR C CA 1
ATOM 6182 C C . TYR C 1 182 ? -2.272 72.381 37.502 1.00 50.08 180 TYR C C 1
ATOM 6183 O O . TYR C 1 182 ? -2.730 72.061 36.399 1.00 49.28 180 TYR C O 1
ATOM 6192 N N . ASP C 1 183 ? -2.922 73.168 38.355 1.00 50.69 181 ASP C N 1
ATOM 6193 C CA . ASP C 1 183 ? -4.166 73.837 37.979 1.00 53.47 181 ASP C CA 1
ATOM 6194 C C . ASP C 1 183 ? -3.783 75.085 37.183 1.00 50.87 181 ASP C C 1
ATOM 6195 O O . ASP C 1 183 ? -3.712 76.204 37.699 1.00 50.71 181 ASP C O 1
ATOM 6200 N N . PHE C 1 184 ? -3.496 74.872 35.893 1.00 49.91 182 PHE C N 1
ATOM 6201 C CA . PHE C 1 184 ? -3.050 75.978 35.050 1.00 48.66 182 PHE C CA 1
ATOM 6202 C C . PHE C 1 184 ? -4.143 77.021 34.856 1.00 47.65 182 PHE C C 1
ATOM 6203 O O . PHE C 1 184 ? -3.837 78.197 34.637 1.00 47.97 182 PHE C O 1
ATOM 6211 N N . SER C 1 185 ? -5.412 76.612 34.875 1.00 49.85 183 SER C N 1
ATOM 6212 C CA . SER C 1 185 ? -6.499 77.580 34.754 1.00 51.34 183 SER C CA 1
ATOM 6213 C C . SER C 1 185 ? -6.484 78.582 35.904 1.00 48.04 183 SER C C 1
ATOM 6214 O O . SER C 1 185 ? -6.588 79.794 35.687 1.00 50.38 183 SER C O 1
ATOM 6217 N N . LYS C 1 186 ? -6.321 78.099 37.135 1.00 46.58 184 LYS C N 1
ATOM 6218 C CA . LYS C 1 186 ? -6.341 78.997 38.285 1.00 47.54 184 LYS C CA 1
ATOM 6219 C C . LYS C 1 186 ? -5.133 79.933 38.280 1.00 48.79 184 LYS C C 1
ATOM 6220 O O . LYS C 1 186 ? -5.249 81.113 38.634 1.00 44.54 184 LYS C O 1
ATOM 6226 N N . ILE C 1 187 ? -3.971 79.428 37.867 1.00 47.86 185 ILE C N 1
ATOM 6227 C CA . ILE C 1 187 ? -2.770 80.254 37.819 1.00 45.27 185 ILE C CA 1
ATOM 6228 C C . ILE C 1 187 ? -2.893 81.333 36.748 1.00 44.56 185 ILE C C 1
ATOM 6229 O O . ILE C 1 187 ? -2.518 82.492 36.971 1.00 44.20 185 ILE C O 1
ATOM 6234 N N . LEU C 1 188 ? -3.421 80.977 35.572 1.00 44.53 186 LEU C N 1
ATOM 6235 C CA . LEU C 1 188 ? -3.532 81.944 34.484 1.00 44.71 186 LEU C CA 1
ATOM 6236 C C . LEU C 1 188 ? -4.482 83.080 34.814 1.00 45.43 186 LEU C C 1
ATOM 6237 O O . LEU C 1 188 ? -4.305 84.186 34.296 1.00 44.61 186 LEU C O 1
ATOM 6242 N N . SER C 1 189 ? -5.431 82.851 35.722 1.00 47.53 187 SER C N 1
ATOM 6243 C CA . SER C 1 189 ? -6.464 83.835 36.018 1.00 48.20 187 SER C CA 1
ATOM 6244 C C . SER C 1 189 ? -5.894 85.116 36.609 1.00 48.34 187 SER C C 1
ATOM 6245 O O . SER C 1 189 ? -6.588 86.139 36.624 1.00 47.89 187 SER C O 1
ATOM 6248 N N . ILE C 1 190 ? -4.665 85.076 37.122 1.00 43.81 188 ILE C N 1
ATOM 6249 C CA . ILE C 1 190 ? -3.968 86.264 37.591 1.00 44.03 188 ILE C CA 1
ATOM 6250 C C . ILE C 1 190 ? -2.649 86.491 36.869 1.00 45.63 188 ILE C C 1
ATOM 6251 O O . ILE C 1 190 ? -1.932 87.439 37.205 1.00 43.17 188 ILE C O 1
ATOM 6256 N N . THR C 1 191 ? -2.308 85.649 35.889 1.00 44.97 189 THR C N 1
ATOM 6257 C CA . THR C 1 191 ? -1.083 85.806 35.115 1.00 40.16 189 THR C CA 1
ATOM 6258 C C . THR C 1 191 ? -1.201 86.989 34.159 1.00 42.39 189 THR C C 1
ATOM 6259 O O . THR C 1 191 ? -2.227 87.171 33.501 1.00 44.71 189 THR C O 1
ATOM 6263 N N . ASP C 1 192 ? -0.149 87.809 34.096 1.00 41.40 190 ASP C N 1
ATOM 6264 C CA . ASP C 1 192 ? -0.087 88.943 33.174 1.00 42.17 190 ASP C CA 1
ATOM 6265 C C . ASP C 1 192 ? 0.676 88.630 31.894 1.00 41.07 190 ASP C C 1
ATOM 6266 O O . ASP C 1 192 ? 0.274 89.083 30.815 1.00 37.93 190 ASP C O 1
ATOM 6271 N N . ILE C 1 193 ? 1.796 87.909 32.003 1.00 37.77 191 ILE C N 1
ATOM 6272 C CA . ILE C 1 193 ? 2.608 87.490 30.863 1.00 36.52 191 ILE C CA 1
ATOM 6273 C C . ILE C 1 193 ? 2.874 85.996 30.998 1.00 35.36 191 ILE C C 1
ATOM 6274 O O . ILE C 1 193 ? 3.538 85.563 31.948 1.00 30.99 191 ILE C O 1
ATOM 6279 N N . PHE C 1 194 ? 2.405 85.222 30.026 1.00 36.56 192 PHE C N 1
ATOM 6280 C CA . PHE C 1 194 ? 2.500 83.767 30.032 1.00 36.49 192 PHE C CA 1
ATOM 6281 C C . PHE C 1 194 ? 3.590 83.348 29.048 1.00 33.65 192 PHE C C 1
ATOM 6282 O O . PHE C 1 194 ? 3.600 83.810 27.905 1.00 35.08 192 PHE C O 1
ATOM 6290 N N . CYS C 1 195 ? 4.507 82.482 29.486 1.00 37.51 193 CYS C N 1
ATOM 6291 C CA . CYS C 1 195 ? 5.707 82.133 28.716 1.00 34.91 193 CYS C CA 1
ATOM 6292 C C . CYS C 1 195 ? 5.841 80.622 28.544 1.00 35.45 193 CYS C C 1
ATOM 6293 O O . CYS C 1 195 ? 6.727 79.993 29.135 1.00 34.57 193 CYS C O 1
ATOM 6296 N N . PRO C 1 196 ? 4.992 80.003 27.734 1.00 36.05 194 PRO C N 1
ATOM 6297 C CA . PRO C 1 196 ? 5.164 78.580 27.450 1.00 34.96 194 PRO C CA 1
ATOM 6298 C C . PRO C 1 196 ? 6.101 78.366 26.270 1.00 37.86 194 PRO C C 1
ATOM 6299 O O . PRO C 1 196 ? 6.241 79.213 25.384 1.00 38.88 194 PRO C O 1
ATOM 6303 N N . ASN C 1 197 ? 6.713 77.189 26.246 1.00 40.67 195 ASN C N 1
ATOM 6304 C CA . ASN C 1 197 ? 7.373 76.740 25.032 1.00 41.08 195 ASN C CA 1
ATOM 6305 C C . ASN C 1 197 ? 6.336 75.977 24.204 1.00 43.78 195 ASN C C 1
ATOM 6306 O O . ASN C 1 197 ? 5.145 75.970 24.530 1.00 42.99 195 ASN C O 1
ATOM 6311 N N . GLU C 1 198 ? 6.771 75.363 23.100 1.00 48.63 196 GLU C N 1
ATOM 6312 C CA . GLU C 1 198 ? 5.829 74.739 22.170 1.00 52.17 196 GLU C CA 1
ATOM 6313 C C . GLU C 1 198 ? 5.033 73.611 22.823 1.00 51.79 196 GLU C C 1
ATOM 6314 O O . GLU C 1 198 ? 3.797 73.581 22.744 1.00 49.30 196 GLU C O 1
ATOM 6320 N N . LEU C 1 199 ? 5.724 72.662 23.462 1.00 48.32 197 LEU C N 1
ATOM 6321 C CA . LEU C 1 199 ? 5.015 71.514 24.016 1.00 49.47 197 LEU C CA 1
ATOM 6322 C C . LEU C 1 199 ? 4.117 71.932 25.168 1.00 53.35 197 LEU C C 1
ATOM 6323 O O . LEU C 1 199 ? 3.008 71.408 25.321 1.00 58.46 197 LEU C O 1
ATOM 6328 N N . GLU C 1 200 ? 4.574 72.876 25.986 1.00 49.19 198 GLU C N 1
ATOM 6329 C CA . GLU C 1 200 ? 3.765 73.308 27.117 1.00 51.62 198 GLU C CA 1
ATOM 6330 C C . GLU C 1 200 ? 2.452 73.941 26.649 1.00 55.31 198 GLU C C 1
ATOM 6331 O O . GLU C 1 200 ? 1.381 73.654 27.200 1.00 55.33 198 GLU C O 1
ATOM 6337 N N . ALA C 1 201 ? 2.503 74.770 25.607 1.00 54.11 199 ALA C N 1
ATOM 6338 C CA . ALA C 1 201 ? 1.270 75.365 25.105 1.00 55.09 199 ALA C CA 1
ATOM 6339 C C . ALA C 1 201 ? 0.341 74.323 24.500 1.00 60.56 199 ALA C C 1
ATOM 6340 O O . ALA C 1 201 ? -0.880 74.437 24.637 1.00 63.78 199 ALA C O 1
ATOM 6342 N N . LEU C 1 202 ? 0.894 73.292 23.852 1.00 60.14 200 LEU C N 1
ATOM 6343 C CA . LEU C 1 202 ? 0.056 72.278 23.215 1.00 61.76 200 LEU C CA 1
ATOM 6344 C C . LEU C 1 202 ? -0.622 71.367 24.228 1.00 64.10 200 LEU C C 1
ATOM 6345 O O . LEU C 1 202 ? -1.756 70.932 24.001 1.00 71.73 200 LEU C O 1
ATOM 6350 N N . GLU C 1 203 ? 0.045 71.058 25.338 1.00 60.88 201 GLU C N 1
ATOM 6351 C CA . GLU C 1 203 ? -0.565 70.199 26.342 1.00 61.65 201 GLU C CA 1
ATOM 6352 C C . GLU C 1 203 ? -1.648 70.938 27.113 1.00 66.97 201 GLU C C 1
ATOM 6353 O O . GLU C 1 203 ? -2.549 70.310 27.670 1.00 69.17 201 GLU C O 1
ATOM 6359 N N . ILE C 1 204 ? -1.546 72.255 27.187 1.00 68.98 202 ILE C N 1
ATOM 6360 C CA . ILE C 1 204 ? -2.534 73.116 27.819 1.00 69.12 202 ILE C CA 1
ATOM 6361 C C . ILE C 1 204 ? -3.568 73.494 26.746 1.00 76.84 202 ILE C C 1
ATOM 6362 O O . ILE C 1 204 ? -4.394 74.395 26.941 1.00 78.77 202 ILE C O 1
ATOM 6367 N N . SER C 1 205 ? -3.497 72.842 25.581 1.00 86.48 203 SER C N 1
ATOM 6368 C CA . SER C 1 205 ? -4.464 73.063 24.498 1.00 87.46 203 SER C CA 1
ATOM 6369 C C . SER C 1 205 ? -5.550 71.998 24.538 1.00 93.94 203 SER C C 1
ATOM 6370 O O . SER C 1 205 ? -6.729 72.311 24.703 1.00 98.64 203 SER C O 1
ATOM 6373 N N . ILE C 1 213 ? 4.651 70.982 16.009 1.00 64.39 211 ILE C N 1
ATOM 6374 C CA . ILE C 1 213 ? 4.978 72.358 15.654 1.00 60.36 211 ILE C CA 1
ATOM 6375 C C . ILE C 1 213 ? 3.743 73.260 15.712 1.00 59.96 211 ILE C C 1
ATOM 6376 O O . ILE C 1 213 ? 2.683 72.917 15.189 1.00 55.75 211 ILE C O 1
ATOM 6378 N N . CYS C 1 214 ? 3.891 74.414 16.363 1.00 56.16 212 CYS C N 1
ATOM 6379 C CA . CYS C 1 214 ? 2.831 75.406 16.456 1.00 51.38 212 CYS C CA 1
ATOM 6380 C C . CYS C 1 214 ? 3.053 76.449 15.377 1.00 50.68 212 CYS C C 1
ATOM 6381 O O . CYS C 1 214 ? 4.096 77.109 15.364 1.00 50.68 212 CYS C O 1
ATOM 6384 N N . ASP C 1 215 ? 2.075 76.624 14.503 1.00 49.63 213 ASP C N 1
ATOM 6385 C CA . ASP C 1 215 ? 2.179 77.640 13.478 1.00 51.19 213 ASP C CA 1
ATOM 6386 C C . ASP C 1 215 ? 1.468 78.891 13.997 1.00 50.13 213 ASP C C 1
ATOM 6387 O O . ASP C 1 215 ? 1.097 78.976 15.172 1.00 47.07 213 ASP C O 1
ATOM 6392 N N . ASP C 1 216 ? 1.325 79.896 13.133 1.00 47.94 214 ASP C N 1
ATOM 6393 C CA . ASP C 1 216 ? 0.710 81.156 13.536 1.00 49.34 214 ASP C CA 1
ATOM 6394 C C . ASP C 1 216 ? -0.773 80.991 13.859 1.00 50.09 214 ASP C C 1
ATOM 6395 O O . ASP C 1 216 ? -1.284 81.658 14.766 1.00 49.01 214 ASP C O 1
ATOM 6400 N N . SER C 1 217 ? -1.472 80.100 13.149 1.00 54.03 215 SER C N 1
ATOM 6401 C CA . SER C 1 217 ? -2.899 79.909 13.391 1.00 50.56 215 SER C CA 1
ATOM 6402 C C . SER C 1 217 ? -3.151 79.205 14.716 1.00 55.51 215 SER C C 1
ATOM 6403 O O . SER C 1 217 ? -4.129 79.504 15.412 1.00 55.73 215 SER C O 1
ATOM 6406 N N . MET C 1 218 ? -2.280 78.261 15.076 1.00 53.13 216 MET C N 1
ATOM 6407 C CA . MET C 1 218 ? -2.427 77.574 16.352 1.00 49.11 216 MET C CA 1
ATOM 6408 C C . MET C 1 218 ? -2.159 78.518 17.516 1.00 50.68 216 MET C C 1
ATOM 6409 O O . MET C 1 218 ? -2.854 78.465 18.536 1.00 50.82 216 MET C O 1
ATOM 6414 N N . MET C 1 219 ? -1.187 79.422 17.368 1.00 49.11 217 MET C N 1
ATOM 6415 C CA . MET C 1 219 ? -0.845 80.302 18.477 1.00 46.09 217 MET C CA 1
ATOM 6416 C C . MET C 1 219 ? -1.955 81.306 18.763 1.00 46.23 217 MET C C 1
ATOM 6417 O O . MET C 1 219 ? -2.172 81.662 19.924 1.00 46.06 217 MET C O 1
ATOM 6422 N N . LYS C 1 220 ? -2.671 81.772 17.735 1.00 50.36 218 LYS C N 1
ATOM 6423 C CA . LYS C 1 220 ? -3.808 82.654 17.991 1.00 46.51 218 LYS C CA 1
ATOM 6424 C C . LYS C 1 220 ? -4.907 81.913 18.745 1.00 49.61 218 LYS C C 1
ATOM 6425 O O . LYS C 1 220 ? -5.451 82.432 19.728 1.00 51.51 218 LYS C O 1
ATOM 6427 N N . ALA C 1 221 ? -5.216 80.681 18.319 1.00 50.78 219 ALA C N 1
ATOM 6428 C CA . ALA C 1 221 ? -6.225 79.875 19.000 1.00 48.42 219 ALA C CA 1
ATOM 6429 C C . ALA C 1 221 ? -5.821 79.566 20.431 1.00 49.24 219 ALA C C 1
ATOM 6430 O O . ALA C 1 221 ? -6.679 79.466 21.314 1.00 48.37 219 ALA C O 1
ATOM 6432 N N . LEU C 1 222 ? -4.524 79.395 20.671 1.00 51.39 220 LEU C N 1
ATOM 6433 C CA . LEU C 1 222 ? -4.045 79.161 22.025 1.00 50.31 220 LEU C CA 1
ATOM 6434 C C . LEU C 1 222 ? -4.180 80.415 22.880 1.00 47.27 220 LEU C C 1
ATOM 6435 O O . LEU C 1 222 ? -4.620 80.337 24.031 1.00 50.77 220 LEU C O 1
ATOM 6440 N N . VAL C 1 223 ? -3.826 81.582 22.333 1.00 45.86 221 VAL C N 1
ATOM 6441 C CA . VAL C 1 223 ? -3.971 82.822 23.093 1.00 49.19 221 VAL C CA 1
ATOM 6442 C C . VAL C 1 223 ? -5.431 83.067 23.438 1.00 53.24 221 VAL C C 1
ATOM 6443 O O . VAL C 1 223 ? -5.751 83.530 24.542 1.00 51.88 221 VAL C O 1
ATOM 6447 N N . GLU C 1 224 ? -6.342 82.746 22.512 1.00 52.12 222 GLU C N 1
ATOM 6448 C CA . GLU C 1 224 ? -7.764 82.907 22.787 1.00 49.46 222 GLU C CA 1
ATOM 6449 C C . GLU C 1 224 ? -8.202 82.020 23.946 1.00 50.46 222 GLU C C 1
ATOM 6450 O O . GLU C 1 224 ? -8.803 82.497 24.915 1.00 51.84 222 GLU C O 1
ATOM 6452 N N . LYS C 1 225 ? -7.865 80.728 23.882 1.00 49.98 223 LYS C N 1
ATOM 6453 C CA . LYS C 1 225 ? -8.281 79.801 24.932 1.00 51.32 223 LYS C CA 1
ATOM 6454 C C . LYS C 1 225 ? -7.639 80.171 26.263 1.00 54.63 223 LYS C C 1
ATOM 6455 O O . LYS C 1 225 ? -8.284 80.106 27.316 1.00 57.66 223 LYS C O 1
ATOM 6457 N N . MET C 1 226 ? -6.368 80.571 26.228 1.00 50.77 224 MET C N 1
ATOM 6458 C CA . MET C 1 226 ? -5.675 80.974 27.445 1.00 52.27 224 MET C CA 1
ATOM 6459 C C . MET C 1 226 ? -6.318 82.225 28.040 1.00 53.39 224 MET C C 1
ATOM 6460 O O . MET C 1 226 ? -6.495 82.326 29.262 1.00 50.82 224 MET C O 1
ATOM 6465 N N . SER C 1 227 ? -6.730 83.161 27.180 1.00 55.46 225 SER C N 1
ATOM 6466 C CA . SER C 1 227 ? -7.301 84.424 27.627 1.00 54.07 225 SER C CA 1
ATOM 6467 C C . SER C 1 227 ? -8.739 84.273 28.093 1.00 53.67 225 SER C C 1
ATOM 6468 O O . SER C 1 227 ? -9.242 85.151 28.802 1.00 53.23 225 SER C O 1
ATOM 6471 N N . SER C 1 228 ? -9.410 83.188 27.701 1.00 56.46 226 SER C N 1
ATOM 6472 C CA . SER C 1 228 ? -10.800 82.997 28.097 1.00 57.65 226 SER C CA 1
ATOM 6473 C C . SER C 1 228 ? -10.925 82.815 29.603 1.00 58.58 226 SER C C 1
ATOM 6474 O O . SER C 1 228 ? -11.973 83.129 30.180 1.00 62.84 226 SER C O 1
ATOM 6477 N N . LEU C 1 229 ? -9.873 82.315 30.256 1.00 65.97 227 LEU C N 1
ATOM 6478 C CA . LEU C 1 229 ? -9.908 82.045 31.687 1.00 70.15 227 LEU C CA 1
ATOM 6479 C C . LEU C 1 229 ? -9.250 83.130 32.524 1.00 69.08 227 LEU C C 1
ATOM 6480 O O . LEU C 1 229 ? -9.327 83.072 33.758 1.00 67.35 227 LEU C O 1
ATOM 6485 N N . SER C 1 230 ? -8.642 84.132 31.897 1.00 59.54 228 SER C N 1
ATOM 6486 C CA . SER C 1 230 ? -7.853 85.116 32.620 1.00 53.16 228 SER C CA 1
ATOM 6487 C C . SER C 1 230 ? -8.301 86.522 32.262 1.00 55.28 228 SER C C 1
ATOM 6488 O O . SER C 1 230 ? -8.133 86.942 31.098 1.00 55.53 228 SER C O 1
ATOM 6491 N N . PRO C 1 231 ? -8.828 87.298 33.213 1.00 56.07 229 PRO C N 1
ATOM 6492 C CA . PRO C 1 231 ? -9.055 88.723 32.941 1.00 57.19 229 PRO C CA 1
ATOM 6493 C C . PRO C 1 231 ? -7.771 89.533 32.925 1.00 53.90 229 PRO C C 1
ATOM 6494 O O . PRO C 1 231 ? -7.770 90.649 32.394 1.00 58.00 229 PRO C O 1
ATOM 6498 N N . SER C 1 232 ? -6.671 88.991 33.450 1.00 50.22 230 SER C N 1
ATOM 6499 C CA . SER C 1 232 ? -5.425 89.734 33.592 1.00 51.12 230 SER C CA 1
ATOM 6500 C C . SER C 1 232 ? -4.424 89.494 32.466 1.00 46.99 230 SER C C 1
ATOM 6501 O O . SER C 1 232 ? -3.530 90.324 32.281 1.00 47.66 230 SER C O 1
ATOM 6504 N N . LEU C 1 233 ? -4.540 88.388 31.730 1.00 48.07 231 LEU C N 1
ATOM 6505 C CA . LEU C 1 233 ? -3.524 88.003 30.754 1.00 45.74 231 LEU C CA 1
ATOM 6506 C C . LEU C 1 233 ? -3.383 89.061 29.659 1.00 45.06 231 LEU C C 1
ATOM 6507 O O . LEU C 1 233 ? -4.363 89.447 29.018 1.00 44.87 231 LEU C O 1
ATOM 6512 N N . LYS C 1 234 ? -2.159 89.536 29.446 1.00 45.41 232 LYS C N 1
ATOM 6513 C CA . LYS C 1 234 ? -1.908 90.594 28.471 1.00 47.58 232 LYS C CA 1
ATOM 6514 C C . LYS C 1 234 ? -1.030 90.169 27.303 1.00 44.08 232 LYS C C 1
ATOM 6515 O O . LYS C 1 234 ? -1.239 90.652 26.188 1.00 42.41 232 LYS C O 1
ATOM 6521 N N . PHE C 1 235 ? -0.070 89.275 27.522 1.00 41.36 233 PHE C N 1
ATOM 6522 C CA . PHE C 1 235 ? 0.840 88.834 26.476 1.00 39.81 233 PHE C CA 1
ATOM 6523 C C . PHE C 1 235 ? 1.154 87.363 26.675 1.00 41.00 233 PHE C C 1
ATOM 6524 O O . PHE C 1 235 ? 1.331 86.900 27.809 1.00 40.84 233 PHE C O 1
ATOM 6532 N N . VAL C 1 236 ? 1.244 86.635 25.570 1.00 39.74 234 VAL C N 1
ATOM 6533 C CA . VAL C 1 236 ? 1.813 85.297 25.583 1.00 41.93 234 VAL C CA 1
ATOM 6534 C C . VAL C 1 236 ? 3.109 85.350 24.790 1.00 37.70 234 VAL C C 1
ATOM 6535 O O . VAL C 1 236 ? 3.116 85.731 23.613 1.00 37.63 234 VAL C O 1
ATOM 6539 N N . LEU C 1 237 ? 4.208 85.009 25.450 1.00 35.59 235 LEU C N 1
ATOM 6540 C CA . LEU C 1 237 ? 5.502 84.863 24.798 1.00 37.62 235 LEU C CA 1
ATOM 6541 C C . LEU C 1 237 ? 5.686 83.370 24.557 1.00 37.59 235 LEU C C 1
ATOM 6542 O O . LEU C 1 237 ? 5.975 82.613 25.487 1.00 36.26 235 LEU C O 1
ATOM 6547 N N . PHE C 1 238 ? 5.505 82.950 23.306 1.00 38.85 236 PHE C N 1
ATOM 6548 C CA . PHE C 1 238 ? 5.737 81.564 22.923 1.00 37.00 236 PHE C CA 1
ATOM 6549 C C . PHE C 1 238 ? 7.227 81.359 22.691 1.00 36.27 236 PHE C C 1
ATOM 6550 O O . PHE C 1 238 ? 7.835 82.089 21.904 1.00 34.91 236 PHE C O 1
ATOM 6558 N N . THR C 1 239 ? 7.817 80.390 23.387 1.00 39.04 237 THR C N 1
ATOM 6559 C CA . THR C 1 239 ? 9.180 79.948 23.110 1.00 38.68 237 THR C CA 1
ATOM 6560 C C . THR C 1 239 ? 9.128 78.818 22.087 1.00 38.06 237 THR C C 1
ATOM 6561 O O . THR C 1 239 ? 8.453 77.806 22.301 1.00 39.44 237 THR C O 1
ATOM 6565 N N . LEU C 1 240 ? 9.854 78.987 20.980 1.00 34.16 238 LEU C N 1
ATOM 6566 C CA . LEU C 1 240 ? 9.712 78.114 19.820 1.00 38.63 238 LEU C CA 1
ATOM 6567 C C . LEU C 1 240 ? 11.008 77.395 19.458 1.00 39.19 238 LEU C C 1
ATOM 6568 O O . LEU C 1 240 ? 11.194 77.001 18.303 1.00 42.09 238 LEU C O 1
ATOM 6573 N N . GLY C 1 241 ? 11.901 77.211 20.418 1.00 39.75 239 GLY C N 1
ATOM 6574 C CA . GLY C 1 241 ? 13.140 76.504 20.140 1.00 37.55 239 GLY C CA 1
ATOM 6575 C C . GLY C 1 241 ? 14.009 77.283 19.169 1.00 38.35 239 GLY C C 1
ATOM 6576 O O . GLY C 1 241 ? 14.284 78.472 19.372 1.00 37.80 239 GLY C O 1
ATOM 6577 N N . SER C 1 242 ? 14.445 76.614 18.095 1.00 38.43 240 SER C N 1
ATOM 6578 C CA . SER C 1 242 ? 15.355 77.243 17.138 1.00 40.94 240 SER C CA 1
ATOM 6579 C C . SER C 1 242 ? 14.706 78.380 16.358 1.00 39.04 240 SER C C 1
ATOM 6580 O O . SER C 1 242 ? 15.421 79.198 15.769 1.00 37.00 240 SER C O 1
ATOM 6583 N N . ARG C 1 243 ? 13.376 78.446 16.335 1.00 41.08 241 ARG C N 1
ATOM 6584 C CA . ARG C 1 243 ? 12.672 79.504 15.622 1.00 39.87 241 ARG C CA 1
ATOM 6585 C C . ARG C 1 243 ? 12.603 80.809 16.400 1.00 35.77 241 ARG C C 1
ATOM 6586 O O . ARG C 1 243 ? 12.158 81.814 15.839 1.00 35.94 241 ARG C O 1
ATOM 6594 N N . GLY C 1 244 ? 13.032 80.832 17.654 1.00 37.99 242 GLY C N 1
ATOM 6595 C CA . GLY C 1 244 ? 13.000 82.051 18.445 1.00 38.13 242 GLY C CA 1
ATOM 6596 C C . GLY C 1 244 ? 11.758 82.118 19.320 1.00 37.42 242 GLY C C 1
ATOM 6597 O O . GLY C 1 244 ? 11.441 81.167 20.035 1.00 36.81 242 GLY C O 1
ATOM 6598 N N . SER C 1 245 ? 11.081 83.262 19.292 1.00 39.76 243 SER C N 1
ATOM 6599 C CA . SER C 1 245 ? 9.873 83.438 20.085 1.00 40.11 243 SER C CA 1
ATOM 6600 C C . SER C 1 245 ? 8.881 84.303 19.320 1.00 40.35 243 SER C C 1
ATOM 6601 O O . SER C 1 245 ? 9.248 85.025 18.388 1.00 40.53 243 SER C O 1
ATOM 6604 N N . ARG C 1 246 ? 7.605 84.187 19.697 1.00 39.31 244 ARG C N 1
ATOM 6605 C CA A ARG C 1 246 ? 6.553 85.040 19.168 0.57 42.61 244 ARG C CA 1
ATOM 6606 C CA B ARG C 1 246 ? 6.540 85.030 19.166 0.43 45.65 244 ARG C CA 1
ATOM 6607 C C . ARG C 1 246 ? 5.793 85.649 20.334 1.00 42.98 244 ARG C C 1
ATOM 6608 O O . ARG C 1 246 ? 5.456 84.951 21.298 1.00 40.26 244 ARG C O 1
ATOM 6623 N N . ILE C 1 247 ? 5.539 86.949 20.247 1.00 44.52 245 ILE C N 1
ATOM 6624 C CA . ILE C 1 247 ? 4.775 87.670 21.255 1.00 42.99 245 ILE C CA 1
ATOM 6625 C C . ILE C 1 247 ? 3.404 87.950 20.658 1.00 43.07 245 ILE C C 1
ATOM 6626 O O . ILE C 1 247 ? 3.297 88.580 19.597 1.00 45.69 245 ILE C O 1
ATOM 6631 N N . VAL C 1 248 ? 2.359 87.486 21.337 1.00 39.50 246 VAL C N 1
ATOM 6632 C CA . VAL C 1 248 ? 0.980 87.692 20.916 1.00 45.77 246 VAL C CA 1
ATOM 6633 C C . VAL C 1 248 ? 0.251 88.426 22.029 1.00 44.04 246 VAL C C 1
ATOM 6634 O O . VAL C 1 248 ? 0.297 88.006 23.191 1.00 42.81 246 VAL C O 1
ATOM 6638 N N . GLN C 1 249 ? -0.391 89.536 21.679 1.00 47.04 247 GLN C N 1
ATOM 6639 C CA . GLN C 1 249 ? -1.221 90.268 22.624 1.00 48.71 247 GLN C CA 1
ATOM 6640 C C . GLN C 1 249 ? -2.616 89.661 22.687 1.00 49.92 247 GLN C C 1
ATOM 6641 O O . GLN C 1 249 ? -3.167 89.240 21.668 1.00 50.58 247 GLN C O 1
ATOM 6647 N N . THR C 1 250 ? -3.179 89.587 23.891 1.00 48.00 248 THR C N 1
ATOM 6648 C CA . THR C 1 250 ? -4.561 89.147 24.009 1.00 49.43 248 THR C CA 1
ATOM 6649 C C . THR C 1 250 ? -5.506 90.230 23.498 1.00 51.39 248 THR C C 1
ATOM 6650 O O . THR C 1 250 ? -5.145 91.405 23.382 1.00 50.73 248 THR C O 1
ATOM 6654 N N . LYS C 1 251 ? -6.716 89.797 23.135 1.00 54.33 249 LYS C N 1
ATOM 6655 C CA . LYS C 1 251 ? -7.801 90.674 22.695 1.00 55.32 249 LYS C CA 1
ATOM 6656 C C . LYS C 1 251 ? -7.544 91.235 21.299 1.00 56.77 249 LYS C C 1
ATOM 6657 O O . LYS C 1 251 ? -8.446 91.218 20.452 1.00 55.86 249 LYS C O 1
ATOM 6659 N N . SER C 1 252 ? -6.330 91.725 21.039 1.00 55.49 250 SER C N 1
ATOM 6660 C CA . SER C 1 252 ? -5.989 92.278 19.733 1.00 52.08 250 SER C CA 1
ATOM 6661 C C . SER C 1 252 ? -5.231 91.305 18.844 1.00 55.19 250 SER C C 1
ATOM 6662 O O . SER C 1 252 ? -5.273 91.443 17.617 1.00 57.23 250 SER C O 1
ATOM 6665 N N . TYR C 1 253 ? -4.517 90.350 19.433 1.00 52.40 251 TYR C N 1
ATOM 6666 C CA . TYR C 1 253 ? -3.736 89.365 18.687 1.00 54.41 251 TYR C CA 1
ATOM 6667 C C . TYR C 1 253 ? -2.669 90.028 17.812 1.00 51.75 251 TYR C C 1
ATOM 6668 O O . TYR C 1 253 ? -2.246 89.478 16.795 1.00 54.13 251 TYR C O 1
ATOM 6677 N N . GLU C 1 254 ? -2.214 91.207 18.229 1.00 54.80 252 GLU C N 1
ATOM 6678 C CA . GLU C 1 254 ? -1.028 91.835 17.656 1.00 59.34 252 GLU C CA 1
ATOM 6679 C C . GLU C 1 254 ? 0.211 90.979 17.924 1.00 55.93 252 GLU C C 1
ATOM 6680 O O . GLU C 1 254 ? 0.417 90.491 19.041 1.00 51.71 252 GLU C O 1
ATOM 6686 N N . SER C 1 255 ? 1.073 90.842 16.913 1.00 50.52 253 SER C N 1
ATOM 6687 C CA . SER C 1 255 ? 2.186 89.899 16.962 1.00 48.49 253 SER C CA 1
ATOM 6688 C C . SER C 1 255 ? 3.533 90.565 16.729 1.00 47.83 253 SER C C 1
ATOM 6689 O O . SER C 1 255 ? 3.653 91.489 15.921 1.00 50.90 253 SER C O 1
ATOM 6692 N N . ARG C 1 256 ? 4.547 90.082 17.449 1.00 48.77 254 ARG C N 1
ATOM 6693 C CA . ARG C 1 256 ? 5.942 90.432 17.210 1.00 44.44 254 ARG C CA 1
ATOM 6694 C C . ARG C 1 256 ? 6.753 89.148 17.149 1.00 44.80 254 ARG C C 1
ATOM 6695 O O . ARG C 1 256 ? 6.612 88.282 18.018 1.00 44.18 254 ARG C O 1
ATOM 6703 N N . THR C 1 257 ? 7.566 89.009 16.105 1.00 45.89 255 THR C N 1
ATOM 6704 C CA . THR C 1 257 ? 8.472 87.876 15.948 1.00 41.61 255 THR C CA 1
ATOM 6705 C C . THR C 1 257 ? 9.897 88.271 16.321 1.00 40.09 255 THR C C 1
ATOM 6706 O O . THR C 1 257 ? 10.417 89.278 15.828 1.00 39.56 255 THR C O 1
ATOM 6710 N N . VAL C 1 258 ? 10.540 87.445 17.147 1.00 40.08 256 VAL C N 1
ATOM 6711 C CA . VAL C 1 258 ? 11.911 87.664 17.612 1.00 38.57 256 VAL C CA 1
ATOM 6712 C C . VAL C 1 258 ? 12.692 86.374 17.383 1.00 39.47 256 VAL C C 1
ATOM 6713 O O . VAL C 1 258 ? 12.428 85.361 18.046 1.00 41.46 256 VAL C O 1
ATOM 6717 N N . GLY C 1 259 ? 13.651 86.404 16.457 1.00 35.90 257 GLY C N 1
ATOM 6718 C CA . GLY C 1 259 ? 14.437 85.219 16.159 1.00 39.58 257 GLY C CA 1
ATOM 6719 C C . GLY C 1 259 ? 15.450 84.905 17.245 1.00 40.08 257 GLY C C 1
ATOM 6720 O O . GLY C 1 259 ? 15.692 85.696 18.157 1.00 40.27 257 GLY C O 1
ATOM 6721 N N . ILE C 1 260 ? 16.041 83.700 17.151 1.00 40.66 258 ILE C N 1
ATOM 6722 C CA . ILE C 1 260 ? 17.155 83.355 18.045 1.00 42.17 258 ILE C CA 1
ATOM 6723 C C . ILE C 1 260 ? 18.384 84.163 17.659 1.00 38.50 258 ILE C C 1
ATOM 6724 O O . ILE C 1 260 ? 18.542 84.614 16.521 1.00 38.95 258 ILE C O 1
ATOM 6729 N N . TYR C 1 261 ? 19.279 84.322 18.624 1.00 42.07 259 TYR C N 1
ATOM 6730 C CA . TYR C 1 261 ? 20.607 84.869 18.377 1.00 44.12 259 TYR C CA 1
ATOM 6731 C C . TYR C 1 261 ? 21.602 83.723 18.445 1.00 44.50 259 TYR C C 1
ATOM 6732 O O . TYR C 1 261 ? 21.736 83.080 19.493 1.00 42.61 259 TYR C O 1
ATOM 6741 N N . SER C 1 262 ? 22.291 83.465 17.334 1.00 48.61 260 SER C N 1
ATOM 6742 C CA . SER C 1 262 ? 23.255 82.373 17.274 1.00 47.59 260 SER C CA 1
ATOM 6743 C C . SER C 1 262 ? 24.636 82.934 17.580 1.00 45.86 260 SER C C 1
ATOM 6744 O O . SER C 1 262 ? 25.202 83.690 16.782 1.00 43.88 260 SER C O 1
ATOM 6747 N N . HIS C 1 263 ? 25.165 82.572 18.747 1.00 48.27 261 HIS C N 1
ATOM 6748 C CA . HIS C 1 263 ? 26.453 83.055 19.223 1.00 45.68 261 HIS C CA 1
ATOM 6749 C C . HIS C 1 263 ? 27.593 82.134 18.822 1.00 47.85 261 HIS C C 1
ATOM 6750 O O . HIS C 1 263 ? 28.721 82.604 18.611 1.00 49.88 261 HIS C O 1
ATOM 6757 N N . GLY C 1 264 ? 27.311 80.842 18.706 1.00 46.45 262 GLY C N 1
ATOM 6758 C CA . GLY C 1 264 ? 28.317 79.865 18.344 1.00 47.22 262 GLY C CA 1
ATOM 6759 C C . GLY C 1 264 ? 27.729 78.469 18.405 1.00 49.94 262 GLY C C 1
ATOM 6760 O O . GLY C 1 264 ? 26.511 78.290 18.508 1.00 53.64 262 GLY C O 1
ATOM 6761 N N . ARG C 1 265 ? 28.618 77.482 18.342 1.00 49.42 263 ARG C N 1
ATOM 6762 C CA . ARG C 1 265 ? 28.191 76.093 18.429 1.00 47.50 263 ARG C CA 1
ATOM 6763 C C . ARG C 1 265 ? 27.639 75.790 19.815 1.00 49.48 263 ARG C C 1
ATOM 6764 O O . ARG C 1 265 ? 28.204 76.205 20.833 1.00 46.05 263 ARG C O 1
ATOM 6766 N N . ALA C 1 266 ? 26.522 75.065 19.848 1.00 46.28 264 ALA C N 1
ATOM 6767 C CA . ALA C 1 266 ? 25.914 74.670 21.112 1.00 46.41 264 ALA C CA 1
ATOM 6768 C C . ALA C 1 266 ? 26.783 73.649 21.836 1.00 48.78 264 ALA C C 1
ATOM 6769 O O . ALA C 1 266 ? 27.285 72.701 21.229 1.00 51.12 264 ALA C O 1
ATOM 6771 N N . ILE C 1 267 ? 26.950 73.839 23.145 1.00 49.72 265 ILE C N 1
ATOM 6772 C CA . ILE C 1 267 ? 27.713 72.904 23.967 1.00 45.33 265 ILE C CA 1
ATOM 6773 C C . ILE C 1 267 ? 26.812 72.328 25.057 1.00 48.45 265 ILE C C 1
ATOM 6774 O O . ILE C 1 267 ? 27.014 71.195 25.509 1.00 50.39 265 ILE C O 1
ATOM 6776 N N . ASP C 1 268 ? 25.802 73.096 25.474 1.00 49.16 266 ASP C N 1
ATOM 6777 C CA . ASP C 1 268 ? 24.940 72.728 26.594 1.00 47.58 266 ASP C CA 1
ATOM 6778 C C . ASP C 1 268 ? 23.773 73.711 26.697 1.00 47.79 266 ASP C C 1
ATOM 6779 O O . ASP C 1 268 ? 23.978 74.882 27.037 1.00 48.52 266 ASP C O 1
ATOM 6784 N N . THR C 1 269 ? 22.548 73.259 26.412 1.00 47.74 267 THR C N 1
ATOM 6785 C CA . THR C 1 269 ? 21.379 74.133 26.463 1.00 46.02 267 THR C CA 1
ATOM 6786 C C . THR C 1 269 ? 20.643 74.079 27.797 1.00 45.15 267 THR C C 1
ATOM 6787 O O . THR C 1 269 ? 19.591 74.712 27.934 1.00 48.40 267 THR C O 1
ATOM 6791 N N . SER C 1 270 ? 21.177 73.377 28.787 1.00 45.57 268 SER C N 1
ATOM 6792 C CA . SER C 1 270 ? 20.537 73.347 30.095 1.00 47.87 268 SER C CA 1
ATOM 6793 C C . SER C 1 270 ? 20.577 74.730 30.723 1.00 43.23 268 SER C C 1
ATOM 6794 O O . SER C 1 270 ? 21.638 75.357 30.797 1.00 49.82 268 SER C O 1
ATOM 6797 N N . GLY C 1 271 ? 19.432 75.207 31.186 1.00 41.00 269 GLY C N 1
ATOM 6798 C CA . GLY C 1 271 ? 19.411 76.532 31.755 1.00 41.94 269 GLY C CA 1
ATOM 6799 C C . GLY C 1 271 ? 19.226 77.649 30.755 1.00 39.98 269 GLY C C 1
ATOM 6800 O O . GLY C 1 271 ? 19.218 78.819 31.157 1.00 39.30 269 GLY C O 1
ATOM 6801 N N . ALA C 1 272 ? 19.067 77.337 29.467 1.00 40.36 270 ALA C N 1
ATOM 6802 C CA . ALA C 1 272 ? 18.995 78.401 28.477 1.00 35.87 270 ALA C CA 1
ATOM 6803 C C . ALA C 1 272 ? 17.606 79.022 28.442 1.00 35.61 270 ALA C C 1
ATOM 6804 O O . ALA C 1 272 ? 17.473 80.233 28.227 1.00 34.00 270 ALA C O 1
ATOM 6806 N N . GLY C 1 273 ? 16.572 78.229 28.716 1.00 31.76 271 GLY C N 1
ATOM 6807 C CA . GLY C 1 273 ? 15.253 78.802 28.874 1.00 29.20 271 GLY C CA 1
ATOM 6808 C C . GLY C 1 273 ? 15.157 79.642 30.132 1.00 30.00 271 GLY C C 1
ATOM 6809 O O . GLY C 1 273 ? 14.494 80.682 30.145 1.00 31.19 271 GLY C O 1
ATOM 6810 N N . ASP C 1 274 ? 15.807 79.196 31.212 1.00 31.35 272 ASP C N 1
ATOM 6811 C CA . ASP C 1 274 ? 15.792 79.962 32.453 1.00 31.53 272 ASP C CA 1
ATOM 6812 C C . ASP C 1 274 ? 16.577 81.254 32.307 1.00 32.98 272 ASP C C 1
ATOM 6813 O O . ASP C 1 274 ? 16.164 82.306 32.812 1.00 31.70 272 ASP C O 1
ATOM 6818 N N . CYS C 1 275 ? 17.706 81.192 31.610 1.00 30.95 273 CYS C N 1
ATOM 6819 C CA . CYS C 1 275 ? 18.459 82.402 31.324 1.00 32.17 273 CYS C CA 1
ATOM 6820 C C . CYS C 1 275 ? 17.648 83.358 30.457 1.00 31.58 273 CYS C C 1
ATOM 6821 O O . CYS C 1 275 ? 17.709 84.578 30.645 1.00 30.40 273 CYS C O 1
ATOM 6824 N N . PHE C 1 276 ? 16.865 82.820 29.515 1.00 32.18 274 PHE C N 1
ATOM 6825 C CA . PHE C 1 276 ? 16.011 83.666 28.684 1.00 31.03 274 PHE C CA 1
ATOM 6826 C C . PHE C 1 276 ? 14.963 84.383 29.530 1.00 29.25 274 PHE C C 1
ATOM 6827 O O . PHE C 1 276 ? 14.757 85.592 29.386 1.00 29.35 274 PHE C O 1
ATOM 6835 N N . ILE C 1 277 ? 14.284 83.647 30.415 1.00 29.51 275 ILE C N 1
ATOM 6836 C CA . ILE C 1 277 ? 13.235 84.241 31.243 1.00 29.82 275 ILE C CA 1
ATOM 6837 C C . ILE C 1 277 ? 13.821 85.284 32.186 1.00 31.46 275 ILE C C 1
ATOM 6838 O O . ILE C 1 277 ? 13.265 86.377 32.351 1.00 32.06 275 ILE C O 1
ATOM 6843 N N . GLY C 1 278 ? 14.957 84.972 32.810 1.00 28.64 276 GLY C N 1
ATOM 6844 C CA . GLY C 1 278 ? 15.576 85.938 33.699 1.00 29.97 276 GLY C CA 1
ATOM 6845 C C . GLY C 1 278 ? 15.980 87.205 32.971 1.00 32.15 276 GLY C C 1
ATOM 6846 O O . GLY C 1 278 ? 15.680 88.313 33.417 1.00 35.95 276 GLY C O 1
ATOM 6847 N N . SER C 1 279 ? 16.669 87.057 31.835 1.00 28.38 277 SER C N 1
ATOM 6848 C CA . SER C 1 279 ? 17.064 88.225 31.053 1.00 34.70 277 SER C CA 1
ATOM 6849 C C . SER C 1 279 ? 15.842 88.976 30.535 1.00 34.67 277 SER C C 1
ATOM 6850 O O . SER C 1 279 ? 15.847 90.210 30.456 1.00 36.36 277 SER C O 1
ATOM 6853 N N . PHE C 1 280 ? 14.802 88.241 30.140 1.00 29.59 278 PHE C N 1
ATOM 6854 C CA . PHE C 1 280 ? 13.546 88.865 29.741 1.00 33.33 278 PHE C CA 1
ATOM 6855 C C . PHE C 1 280 ? 12.974 89.735 30.856 1.00 37.77 278 PHE C C 1
ATOM 6856 O O . PHE C 1 280 ? 12.551 90.873 30.615 1.00 37.00 278 PHE C O 1
ATOM 6864 N N . CYS C 1 281 ? 12.976 89.228 32.089 1.00 35.23 279 CYS C N 1
ATOM 6865 C CA . CYS C 1 281 ? 12.416 90.002 33.191 1.00 37.60 279 CYS C CA 1
ATOM 6866 C C . CYS C 1 281 ? 13.279 91.215 33.511 1.00 39.79 279 CYS C C 1
ATOM 6867 O O . CYS C 1 281 ? 12.751 92.307 33.769 1.00 39.87 279 CYS C O 1
ATOM 6870 N N . VAL C 1 282 ? 14.604 91.049 33.477 1.00 36.32 280 VAL C N 1
ATOM 6871 C CA . VAL C 1 282 ? 15.505 92.166 33.744 1.00 36.78 280 VAL C CA 1
ATOM 6872 C C . VAL C 1 282 ? 15.228 93.309 32.779 1.00 39.80 280 VAL C C 1
ATOM 6873 O O . VAL C 1 282 ? 15.029 94.460 33.189 1.00 39.25 280 VAL C O 1
ATOM 6877 N N . ARG C 1 283 ? 15.198 93.004 31.478 1.00 37.16 281 ARG C N 1
ATOM 6878 C CA . ARG C 1 283 ? 14.995 94.055 30.490 1.00 40.26 281 ARG C CA 1
ATOM 6879 C C . ARG C 1 283 ? 13.594 94.643 30.590 1.00 39.92 281 ARG C C 1
ATOM 6880 O O . ARG C 1 283 ? 13.407 95.841 30.355 1.00 39.11 281 ARG C O 1
ATOM 6888 N N . LEU C 1 284 ? 12.600 93.823 30.936 1.00 41.05 282 LEU C N 1
ATOM 6889 C CA . LEU C 1 284 ? 11.263 94.355 31.174 1.00 40.62 282 LEU C CA 1
ATOM 6890 C C . LEU C 1 284 ? 11.277 95.338 32.333 1.00 42.18 282 LEU C C 1
ATOM 6891 O O . LEU C 1 284 ? 10.758 96.456 32.227 1.00 41.06 282 LEU C O 1
ATOM 6896 N N . MET C 1 285 ? 11.895 94.934 33.451 1.00 41.23 283 MET C N 1
ATOM 6897 C CA . MET C 1 285 ? 11.937 95.784 34.634 1.00 41.06 283 MET C CA 1
ATOM 6898 C C . MET C 1 285 ? 12.721 97.058 34.365 1.00 43.71 283 MET C C 1
ATOM 6899 O O . MET C 1 285 ? 12.356 98.128 34.864 1.00 46.89 283 MET C O 1
ATOM 6904 N N . GLU C 1 286 ? 13.772 96.971 33.550 1.00 44.79 284 GLU C N 1
ATOM 6905 C CA . GLU C 1 286 ? 14.566 98.154 33.243 1.00 44.73 284 GLU C CA 1
ATOM 6906 C C . GLU C 1 286 ? 13.813 99.094 32.313 1.00 46.17 284 GLU C C 1
ATOM 6907 O O . GLU C 1 286 ? 13.867 100.318 32.491 1.00 46.42 284 GLU C O 1
ATOM 6913 N N . LEU C 1 287 ? 13.095 98.546 31.323 1.00 46.54 285 LEU C N 1
ATOM 6914 C CA . LEU C 1 287 ? 12.316 99.398 30.425 1.00 48.65 285 LEU C CA 1
ATOM 6915 C C . LEU C 1 287 ? 11.164 100.069 31.157 1.00 49.86 285 LEU C C 1
ATOM 6916 O O . LEU C 1 287 ? 10.718 101.150 30.754 1.00 51.02 285 LEU C O 1
ATOM 6921 N N . ALA C 1 288 ? 10.687 99.460 32.242 1.00 48.40 286 ALA C N 1
ATOM 6922 C CA . ALA C 1 288 ? 9.668 100.098 33.061 1.00 53.17 286 ALA C CA 1
ATOM 6923 C C . ALA C 1 288 ? 10.211 101.302 33.825 1.00 53.08 286 ALA C C 1
ATOM 6924 O O . ALA C 1 288 ? 9.426 102.054 34.408 1.00 60.24 286 ALA C O 1
ATOM 6926 N N . GLU C 1 289 ? 11.526 101.485 33.862 1.00 51.88 287 GLU C N 1
ATOM 6927 C CA . GLU C 1 289 ? 12.146 102.622 34.526 1.00 54.24 287 GLU C CA 1
ATOM 6928 C C . GLU C 1 289 ? 12.626 103.696 33.567 1.00 57.26 287 GLU C C 1
ATOM 6929 O O . GLU C 1 289 ? 12.713 104.864 33.960 1.00 58.12 287 GLU C O 1
ATOM 6935 N N . GLU C 1 290 ? 12.951 103.330 32.325 1.00 55.63 288 GLU C N 1
ATOM 6936 C CA . GLU C 1 290 ? 13.579 104.249 31.382 1.00 56.16 288 GLU C CA 1
ATOM 6937 C C . GLU C 1 290 ? 12.576 105.074 30.577 1.00 58.76 288 GLU C C 1
ATOM 6938 O O . GLU C 1 290 ? 12.865 105.460 29.438 1.00 62.61 288 GLU C O 1
ATOM 6944 N N . SER C 1 291 ? 11.395 105.333 31.127 1.00 59.79 289 SER C N 1
ATOM 6945 C CA . SER C 1 291 ? 10.376 106.116 30.449 1.00 64.91 289 SER C CA 1
ATOM 6946 C C . SER C 1 291 ? 9.578 106.861 31.511 1.00 70.46 289 SER C C 1
ATOM 6947 O O . SER C 1 291 ? 9.582 106.490 32.689 1.00 71.63 289 SER C O 1
ATOM 6950 N N . THR C 1 292 ? 8.895 107.929 31.095 1.00 72.74 290 THR C N 1
ATOM 6951 C CA . THR C 1 292 ? 7.885 108.499 31.977 1.00 74.89 290 THR C CA 1
ATOM 6952 C C . THR C 1 292 ? 6.758 107.507 32.216 1.00 74.44 290 THR C C 1
ATOM 6953 O O . THR C 1 292 ? 6.119 107.535 33.276 1.00 74.51 290 THR C O 1
ATOM 6957 N N . ARG C 1 293 ? 6.517 106.612 31.249 1.00 70.88 291 ARG C N 1
ATOM 6958 C CA . ARG C 1 293 ? 5.395 105.684 31.320 1.00 69.62 291 ARG C CA 1
ATOM 6959 C C . ARG C 1 293 ? 5.485 104.753 32.519 1.00 68.54 291 ARG C C 1
ATOM 6960 O O . ARG C 1 293 ? 4.468 104.165 32.903 1.00 71.07 291 ARG C O 1
ATOM 6962 N N . GLY C 1 294 ? 6.665 104.611 33.120 1.00 67.54 292 GLY C N 1
ATOM 6963 C CA . GLY C 1 294 ? 6.835 103.727 34.247 1.00 65.37 292 GLY C CA 1
ATOM 6964 C C . GLY C 1 294 ? 6.403 102.312 33.911 1.00 66.28 292 GLY C C 1
ATOM 6965 O O . GLY C 1 294 ? 6.579 101.837 32.783 1.00 64.53 292 GLY C O 1
ATOM 6966 N N . PRO C 1 295 ? 5.810 101.614 34.884 1.00 63.46 293 PRO C N 1
ATOM 6967 C CA . PRO C 1 295 ? 5.411 100.218 34.647 1.00 65.97 293 PRO C CA 1
ATOM 6968 C C . PRO C 1 295 ? 4.312 100.051 33.611 1.00 61.54 293 PRO C C 1
ATOM 6969 O O . PRO C 1 295 ? 4.108 98.928 33.134 1.00 58.28 293 PRO C O 1
ATOM 6973 N N . SER C 1 296 ? 3.599 101.117 33.235 1.00 63.01 294 SER C N 1
ATOM 6974 C CA . SER C 1 296 ? 2.622 100.950 32.166 1.00 61.85 294 SER C CA 1
ATOM 6975 C C . SER C 1 296 ? 3.278 100.763 30.805 1.00 61.49 294 SER C C 1
ATOM 6976 O O . SER C 1 296 ? 2.571 100.477 29.832 1.00 59.12 294 SER C O 1
ATOM 6979 N N . ALA C 1 297 ? 4.603 100.914 30.716 1.00 61.68 295 ALA C N 1
ATOM 6980 C CA . ALA C 1 297 ? 5.313 100.525 29.505 1.00 58.52 295 ALA C CA 1
ATOM 6981 C C . ALA C 1 297 ? 5.167 99.037 29.237 1.00 56.38 295 ALA C C 1
ATOM 6982 O O . ALA C 1 297 ? 5.198 98.607 28.079 1.00 54.32 295 ALA C O 1
ATOM 6984 N N . LEU C 1 298 ? 4.971 98.243 30.291 1.00 57.44 296 LEU C N 1
ATOM 6985 C CA . LEU C 1 298 ? 4.810 96.798 30.186 1.00 56.52 296 LEU C CA 1
ATOM 6986 C C . LEU C 1 298 ? 3.495 96.392 29.540 1.00 53.80 296 LEU C C 1
ATOM 6987 O O . LEU C 1 298 ? 3.247 95.194 29.380 1.00 56.73 296 LEU C O 1
ATOM 6992 N N . ASN C 1 299 ? 2.659 97.351 29.159 1.00 54.54 297 ASN C N 1
ATOM 6993 C CA . ASN C 1 299 ? 1.433 97.083 28.425 1.00 59.17 297 ASN C CA 1
ATOM 6994 C C . ASN C 1 299 ? 1.611 97.246 26.922 1.00 56.29 297 ASN C C 1
ATOM 6995 O O . ASN C 1 299 ? 0.675 96.964 26.169 1.00 53.41 297 ASN C O 1
ATOM 7000 N N . ASP C 1 300 ? 2.788 97.680 26.475 1.00 57.46 298 ASP C N 1
ATOM 7001 C CA . ASP C 1 300 ? 3.068 97.925 25.066 1.00 56.15 298 ASP C CA 1
ATOM 7002 C C . ASP C 1 300 ? 3.812 96.729 24.487 1.00 50.83 298 ASP C C 1
ATOM 7003 O O . ASP C 1 300 ? 4.816 96.290 25.056 1.00 52.37 298 ASP C O 1
ATOM 7008 N N . ILE C 1 301 ? 3.334 96.221 23.347 1.00 49.81 299 ILE C N 1
ATOM 7009 C CA . ILE C 1 301 ? 3.929 95.014 22.784 1.00 53.03 299 ILE C CA 1
ATOM 7010 C C . ILE C 1 301 ? 5.355 95.282 22.342 1.00 51.42 299 ILE C C 1
ATOM 7011 O O . ILE C 1 301 ? 6.185 94.366 22.321 1.00 45.17 299 ILE C O 1
ATOM 7016 N N . ASP C 1 302 ? 5.679 96.533 22.006 1.00 52.70 300 ASP C N 1
ATOM 7017 C CA . ASP C 1 302 ? 7.044 96.829 21.590 1.00 53.76 300 ASP C CA 1
ATOM 7018 C C . ASP C 1 302 ? 8.000 96.788 22.772 1.00 47.97 300 ASP C C 1
ATOM 7019 O O . ASP C 1 302 ? 9.155 96.382 22.612 1.00 47.90 300 ASP C O 1
ATOM 7024 N N . THR C 1 303 ? 7.536 97.170 23.964 1.00 45.62 301 THR C N 1
ATOM 7025 C CA . THR C 1 303 ? 8.361 96.974 25.148 1.00 47.46 301 THR C CA 1
ATOM 7026 C C . THR C 1 303 ? 8.634 95.494 25.370 1.00 47.71 301 THR C C 1
ATOM 7027 O O . THR C 1 303 ? 9.779 95.096 25.614 1.00 44.97 301 THR C O 1
ATOM 7031 N N . ILE C 1 304 ? 7.600 94.659 25.235 1.00 44.51 302 ILE C N 1
ATOM 7032 C CA . ILE C 1 304 ? 7.775 93.221 25.391 1.00 43.82 302 ILE C CA 1
ATOM 7033 C C . ILE C 1 304 ? 8.740 92.694 24.339 1.00 42.62 302 ILE C C 1
ATOM 7034 O O . ILE C 1 304 ? 9.606 91.862 24.631 1.00 41.31 302 ILE C O 1
ATOM 7039 N N . ALA C 1 305 ? 8.621 93.192 23.105 1.00 44.52 303 ALA C N 1
ATOM 7040 C CA . ALA C 1 305 ? 9.476 92.728 22.018 1.00 43.88 303 ALA C CA 1
ATOM 7041 C C . ALA C 1 305 ? 10.932 93.128 22.231 1.00 43.27 303 ALA C C 1
ATOM 7042 O O . ALA C 1 305 ? 11.843 92.358 21.916 1.00 39.78 303 ALA C O 1
ATOM 7044 N N . GLU C 1 306 ? 11.178 94.336 22.738 1.00 45.29 304 GLU C N 1
ATOM 7045 C CA . GLU C 1 306 ? 12.559 94.742 22.971 1.00 44.15 304 GLU C CA 1
ATOM 7046 C C . GLU C 1 306 ? 13.192 93.914 24.083 1.00 37.79 304 GLU C C 1
ATOM 7047 O O . GLU C 1 306 ? 14.369 93.551 24.001 1.00 39.43 304 GLU C O 1
ATOM 7053 N N . ALA C 1 307 ? 12.429 93.611 25.132 1.00 37.47 305 ALA C N 1
ATOM 7054 C CA . ALA C 1 307 ? 12.946 92.765 26.199 1.00 37.93 305 ALA C CA 1
ATOM 7055 C C . ALA C 1 307 ? 13.284 91.375 25.681 1.00 38.71 305 ALA C C 1
ATOM 7056 O O . ALA C 1 307 ? 14.293 90.782 26.082 1.00 39.51 305 ALA C O 1
ATOM 7058 N N . ALA C 1 308 ? 12.467 90.851 24.764 1.00 38.67 306 ALA C N 1
ATOM 7059 C CA . ALA C 1 308 ? 12.705 89.513 24.233 1.00 37.06 306 ALA C CA 1
ATOM 7060 C C . ALA C 1 308 ? 13.893 89.489 23.278 1.00 37.38 306 ALA C C 1
ATOM 7061 O O . ALA C 1 308 ? 14.552 88.452 23.137 1.00 33.98 306 ALA C O 1
ATOM 7063 N N . ARG C 1 309 ? 14.161 90.598 22.586 1.00 36.14 307 ARG C N 1
ATOM 7064 C CA . ARG C 1 309 ? 15.393 90.685 21.808 1.00 38.19 307 ARG C CA 1
ATOM 7065 C C . ARG C 1 309 ? 16.605 90.568 22.716 1.00 36.02 307 ARG C C 1
ATOM 7066 O O . ARG C 1 309 ? 17.562 89.851 22.407 1.00 34.96 307 ARG C O 1
ATOM 7074 N N . PHE C 1 310 ? 16.555 91.254 23.855 1.00 33.46 308 PHE C N 1
ATOM 7075 C CA . PHE C 1 310 ? 17.622 91.204 24.843 1.00 33.23 308 PHE C CA 1
ATOM 7076 C C . PHE C 1 310 ? 17.780 89.795 25.400 1.00 36.85 308 PHE C C 1
ATOM 7077 O O . PHE C 1 310 ? 18.903 89.324 25.610 1.00 36.40 308 PHE C O 1
ATOM 7085 N N . ALA C 1 311 ? 16.665 89.108 25.654 1.00 34.98 309 ALA C N 1
ATOM 7086 C CA . ALA C 1 311 ? 16.747 87.757 26.188 1.00 34.72 309 ALA C CA 1
ATOM 7087 C C . ALA C 1 311 ? 17.321 86.779 25.162 1.00 33.56 309 ALA C C 1
ATOM 7088 O O . ALA C 1 311 ? 18.037 85.841 25.531 1.00 33.74 309 ALA C O 1
ATOM 7090 N N . SER C 1 312 ? 17.017 86.969 23.875 1.00 31.91 310 SER C N 1
ATOM 7091 C CA . SER C 1 312 ? 17.560 86.066 22.866 1.00 35.79 310 SER C CA 1
ATOM 7092 C C . SER C 1 312 ? 19.077 86.105 22.856 1.00 38.95 310 SER C C 1
ATOM 7093 O O . SER C 1 312 ? 19.733 85.056 22.795 1.00 36.14 310 SER C O 1
ATOM 7096 N N . VAL C 1 313 ? 19.651 87.308 22.925 1.00 37.37 311 VAL C N 1
ATOM 7097 C CA . VAL C 1 313 ? 21.101 87.438 22.883 1.00 37.43 311 VAL C CA 1
ATOM 7098 C C . VAL C 1 313 ? 21.723 86.761 24.098 1.00 39.71 311 VAL C C 1
ATOM 7099 O O . VAL C 1 313 ? 22.677 85.982 23.971 1.00 39.70 311 VAL C O 1
ATOM 7103 N N . ALA C 1 314 ? 21.150 86.988 25.285 1.00 38.34 312 ALA C N 1
ATOM 7104 C CA . ALA C 1 314 ? 21.670 86.349 26.490 1.00 36.92 312 ALA C CA 1
ATOM 7105 C C . ALA C 1 314 ? 21.505 84.836 26.428 1.00 36.86 312 ALA C C 1
ATOM 7106 O O . ALA C 1 314 ? 22.426 84.088 26.777 1.00 38.30 312 ALA C O 1
ATOM 7108 N N . ALA C 1 315 ? 20.348 84.369 25.956 1.00 39.67 313 ALA C N 1
ATOM 7109 C CA . ALA C 1 315 ? 20.109 82.931 25.856 1.00 38.00 313 ALA C CA 1
ATOM 7110 C C . ALA C 1 315 ? 21.017 82.272 24.822 1.00 39.43 313 ALA C C 1
ATOM 7111 O O . ALA C 1 315 ? 21.435 81.123 25.007 1.00 39.60 313 ALA C O 1
ATOM 7113 N N . GLY C 1 316 ? 21.300 82.963 23.711 1.00 38.64 314 GLY C N 1
ATOM 7114 C CA . GLY C 1 316 ? 22.189 82.406 22.702 1.00 41.65 314 GLY C CA 1
ATOM 7115 C C . GLY C 1 316 ? 23.624 82.267 23.174 1.00 42.06 314 GLY C C 1
ATOM 7116 O O . GLY C 1 316 ? 24.331 81.337 22.773 1.00 38.44 314 GLY C O 1
ATOM 7117 N N . ILE C 1 317 ? 24.071 83.182 24.032 1.00 41.23 315 ILE C N 1
ATOM 7118 C CA . ILE C 1 317 ? 25.395 83.056 24.620 1.00 43.98 315 ILE C CA 1
ATOM 7119 C C . ILE C 1 317 ? 25.422 81.879 25.589 1.00 47.94 315 ILE C C 1
ATOM 7120 O O . ILE C 1 317 ? 26.407 81.132 25.660 1.00 48.78 315 ILE C O 1
ATOM 7125 N N . SER C 1 318 ? 24.337 81.698 26.347 1.00 45.24 316 SER C N 1
ATOM 7126 C CA . SER C 1 318 ? 24.269 80.641 27.350 1.00 45.00 316 SER C CA 1
ATOM 7127 C C . SER C 1 318 ? 24.441 79.257 26.736 1.00 45.62 316 SER C C 1
ATOM 7128 O O . SER C 1 318 ? 25.038 78.369 27.355 1.00 49.19 316 SER C O 1
ATOM 7131 N N . VAL C 1 319 ? 23.938 79.065 25.516 1.00 43.40 317 VAL C N 1
ATOM 7132 C CA . VAL C 1 319 ? 23.967 77.766 24.858 1.00 45.23 317 VAL C CA 1
ATOM 7133 C C . VAL C 1 319 ? 25.387 77.339 24.475 1.00 51.46 317 VAL C C 1
ATOM 7134 O O . VAL C 1 319 ? 25.666 76.133 24.395 1.00 48.70 317 VAL C O 1
ATOM 7138 N N . THR C 1 320 ? 26.308 78.287 24.268 1.00 49.28 318 THR C N 1
ATOM 7139 C CA . THR C 1 320 ? 27.683 77.958 23.905 1.00 46.15 318 THR C CA 1
ATOM 7140 C C . THR C 1 320 ? 28.572 77.670 25.112 1.00 49.90 318 THR C C 1
ATOM 7141 O O . THR C 1 320 ? 29.791 77.547 24.949 1.00 48.97 318 THR C O 1
ATOM 7145 N N . ARG C 1 321 ? 28.004 77.558 26.311 1.00 51.39 319 ARG C N 1
ATOM 7146 C CA . ARG C 1 321 ? 28.785 77.317 27.519 1.00 53.57 319 ARG C CA 1
ATOM 7147 C C . ARG C 1 321 ? 28.172 76.184 28.329 1.00 59.28 319 ARG C C 1
ATOM 7148 O O . ARG C 1 321 ? 26.943 76.058 28.410 1.00 59.01 319 ARG C O 1
ATOM 7156 N N . LYS C 1 322 ? 29.034 75.366 28.934 1.00 58.47 320 LYS C N 1
ATOM 7157 C CA . LYS C 1 322 ? 28.593 74.360 29.894 1.00 62.74 320 LYS C CA 1
ATOM 7158 C C . LYS C 1 322 ? 28.493 74.987 31.278 1.00 65.10 320 LYS C C 1
ATOM 7159 O O . LYS C 1 322 ? 29.426 75.660 31.723 1.00 70.14 320 LYS C O 1
ATOM 7161 N N . GLY C 1 323 ? 27.362 74.784 31.958 1.00 77.25 321 GLY C N 1
ATOM 7162 C CA . GLY C 1 323 ? 27.309 75.165 33.358 1.00 78.43 321 GLY C CA 1
ATOM 7163 C C . GLY C 1 323 ? 26.012 75.682 33.952 1.00 76.79 321 GLY C C 1
ATOM 7164 O O . GLY C 1 323 ? 25.946 75.906 35.166 1.00 80.47 321 GLY C O 1
ATOM 7165 N N . THR C 1 324 ? 24.975 75.862 33.135 1.00 64.81 322 THR C N 1
ATOM 7166 C CA . THR C 1 324 ? 23.744 76.524 33.565 1.00 67.08 322 THR C CA 1
ATOM 7167 C C . THR C 1 324 ? 24.048 77.894 34.167 1.00 71.37 322 THR C C 1
ATOM 7168 O O . THR C 1 324 ? 24.167 78.885 33.437 1.00 67.15 322 THR C O 1
ATOM 7172 N N . SER C 1 325 ? 24.179 77.961 35.495 1.00 79.79 323 SER C N 1
ATOM 7173 C CA . SER C 1 325 ? 24.449 79.241 36.143 1.00 80.79 323 SER C CA 1
ATOM 7174 C C . SER C 1 325 ? 25.809 79.801 35.741 1.00 81.19 323 SER C C 1
ATOM 7175 O O . SER C 1 325 ? 25.991 81.024 35.717 1.00 79.69 323 SER C O 1
ATOM 7178 N N . ALA C 1 326 ? 26.767 78.934 35.410 1.00 73.30 324 ALA C N 1
ATOM 7179 C CA . ALA C 1 326 ? 28.032 79.392 34.847 1.00 71.94 324 ALA C CA 1
ATOM 7180 C C . ALA C 1 326 ? 27.914 79.790 33.377 1.00 68.86 324 ALA C C 1
ATOM 7181 O O . ALA C 1 326 ? 28.857 80.369 32.828 1.00 66.80 324 ALA C O 1
ATOM 7183 N N . SER C 1 327 ? 26.795 79.480 32.725 1.00 63.66 325 SER C N 1
ATOM 7184 C CA . SER C 1 327 ? 26.585 79.823 31.325 1.00 59.44 325 SER C CA 1
ATOM 7185 C C . SER C 1 327 ? 25.866 81.152 31.137 1.00 57.13 325 SER C C 1
ATOM 7186 O O . SER C 1 327 ? 25.850 81.680 30.019 1.00 54.63 325 SER C O 1
ATOM 7189 N N . VAL C 1 328 ? 25.262 81.693 32.185 1.00 59.64 326 VAL C N 1
ATOM 7190 C CA . VAL C 1 328 ? 24.600 82.996 32.075 1.00 53.69 326 VAL C CA 1
ATOM 7191 C C . VAL C 1 328 ? 25.657 84.060 31.812 1.00 50.50 326 VAL C C 1
ATOM 7192 O O . VAL C 1 328 ? 26.635 84.156 32.570 1.00 53.67 326 VAL C O 1
ATOM 7196 N N . PRO C 1 329 ? 25.515 84.869 30.773 1.00 51.97 327 PRO C N 1
ATOM 7197 C CA . PRO C 1 329 ? 26.573 85.817 30.423 1.00 48.81 327 PRO C CA 1
ATOM 7198 C C . PRO C 1 329 ? 26.571 87.031 31.342 1.00 46.51 327 PRO C C 1
ATOM 7199 O O . PRO C 1 329 ? 25.652 87.265 32.127 1.00 43.39 327 PRO C O 1
ATOM 7203 N N . ARG C 1 330 ? 27.662 87.781 31.256 1.00 46.27 328 ARG C N 1
ATOM 7204 C CA . ARG C 1 330 ? 27.770 89.066 31.922 1.00 46.00 328 ARG C CA 1
ATOM 7205 C C . ARG C 1 330 ? 27.003 90.116 31.131 1.00 46.07 328 ARG C C 1
ATOM 7206 O O . ARG C 1 330 ? 26.827 89.997 29.916 1.00 48.79 328 ARG C O 1
ATOM 7214 N N . ARG C 1 331 ? 26.542 91.155 31.833 1.00 47.93 329 ARG C N 1
ATOM 7215 C CA . ARG C 1 331 ? 25.760 92.198 31.175 1.00 46.24 329 ARG C CA 1
ATOM 7216 C C . ARG C 1 331 ? 26.512 92.803 29.994 1.00 45.55 329 ARG C C 1
ATOM 7217 O O . ARG C 1 331 ? 25.922 93.029 28.932 1.00 47.85 329 ARG C O 1
ATOM 7225 N N . GLN C 1 332 ? 27.815 93.069 30.154 1.00 48.44 330 GLN C N 1
ATOM 7226 C CA . GLN C 1 332 ? 28.588 93.627 29.045 1.00 51.08 330 GLN C CA 1
ATOM 7227 C C . GLN C 1 332 ? 28.591 92.690 27.840 1.00 49.61 330 GLN C C 1
ATOM 7228 O O . GLN C 1 332 ? 28.445 93.138 26.696 1.00 50.13 330 GLN C O 1
ATOM 7230 N N . GLU C 1 333 ? 28.732 91.384 28.075 1.00 48.14 331 GLU C N 1
ATOM 7231 C CA . GLU C 1 333 ? 28.672 90.444 26.964 1.00 46.87 331 GLU C CA 1
ATOM 7232 C C . GLU C 1 333 ? 27.337 90.545 26.242 1.00 46.75 331 GLU C C 1
ATOM 7233 O O . GLU C 1 333 ? 27.293 90.570 25.006 1.00 48.81 331 GLU C O 1
ATOM 7239 N N . VAL C 1 334 ? 26.242 90.649 27.000 1.00 47.68 332 VAL C N 1
ATOM 7240 C CA . VAL C 1 334 ? 24.921 90.807 26.399 1.00 45.27 332 VAL C CA 1
ATOM 7241 C C . VAL C 1 334 ? 24.816 92.143 25.673 1.00 47.69 332 VAL C C 1
ATOM 7242 O O . VAL C 1 334 ? 24.362 92.206 24.525 1.00 47.80 332 VAL C O 1
ATOM 7246 N N . ASP C 1 335 ? 25.260 93.227 26.317 1.00 48.17 333 ASP C N 1
ATOM 7247 C CA . ASP C 1 335 ? 25.223 94.534 25.667 1.00 48.90 333 ASP C CA 1
ATOM 7248 C C . ASP C 1 335 ? 26.040 94.536 24.377 1.00 52.54 333 ASP C C 1
ATOM 7249 O O . ASP C 1 335 ? 25.550 94.968 23.326 1.00 50.39 333 ASP C O 1
ATOM 7254 N N . ASP C 1 336 ? 27.264 93.986 24.426 1.00 52.19 334 ASP C N 1
ATOM 7255 C CA . ASP C 1 336 ? 28.161 94.032 23.269 1.00 52.90 334 ASP C CA 1
ATOM 7256 C C . ASP C 1 336 ? 27.605 93.247 22.091 1.00 55.23 334 ASP C C 1
ATOM 7257 O O . ASP C 1 336 ? 27.571 93.748 20.961 1.00 56.15 334 ASP C O 1
ATOM 7262 N N . ALA C 1 337 ? 27.176 92.006 22.332 1.00 55.40 335 ALA C N 1
ATOM 7263 C CA . ALA C 1 337 ? 26.681 91.186 21.233 1.00 56.88 335 ALA C CA 1
ATOM 7264 C C . ALA C 1 337 ? 25.370 91.723 20.684 1.00 61.26 335 ALA C C 1
ATOM 7265 O O . ALA C 1 337 ? 25.047 91.480 19.516 1.00 62.64 335 ALA C O 1
ATOM 7267 N N . LEU C 1 338 ? 24.612 92.454 21.510 1.00 61.06 336 LEU C N 1
ATOM 7268 C CA . LEU C 1 338 ? 23.376 93.086 21.053 1.00 62.14 336 LEU C CA 1
ATOM 7269 C C . LEU C 1 338 ? 23.646 94.216 20.068 1.00 66.69 336 LEU C C 1
ATOM 7270 O O . LEU C 1 338 ? 22.858 94.426 19.139 1.00 71.24 336 LEU C O 1
ATOM 7275 N N . SER C 1 339 ? 24.744 94.953 20.253 1.00 66.47 337 SER C N 1
ATOM 7276 C CA . SER C 1 339 ? 25.104 95.996 19.298 1.00 70.22 337 SER C CA 1
ATOM 7277 C C . SER C 1 339 ? 25.496 95.397 17.952 1.00 76.78 337 SER C C 1
ATOM 7278 O O . SER C 1 339 ? 25.007 95.833 16.902 1.00 80.25 337 SER C O 1
ATOM 7281 N N . LYS C 1 340 ? 26.379 94.393 17.963 1.00 76.12 338 LYS C N 1
ATOM 7282 C CA . LYS C 1 340 ? 26.824 93.783 16.713 1.00 80.50 338 LYS C CA 1
ATOM 7283 C C . LYS C 1 340 ? 25.671 93.128 15.961 1.00 83.09 338 LYS C C 1
ATOM 7284 O O . LYS C 1 340 ? 25.672 93.108 14.725 1.00 86.69 338 LYS C O 1
ATOM 7286 N N . PHE C 1 341 ? 24.680 92.603 16.678 1.00 92.74 339 PHE C N 1
ATOM 7287 C CA . PHE C 1 341 ? 23.515 91.972 16.054 1.00 91.20 339 PHE C CA 1
ATOM 7288 C C . PHE C 1 341 ? 22.699 92.983 15.254 1.00 88.70 339 PHE C C 1
ATOM 7289 O O . PHE C 1 341 ? 21.700 93.512 15.741 1.00 88.12 339 PHE C O 1
ATOM 7291 N N . THR D 1 6 ? 42.504 39.198 62.117 1.00 88.11 4 THR D N 1
ATOM 7292 C CA . THR D 1 6 ? 43.288 39.470 60.917 1.00 86.70 4 THR D CA 1
ATOM 7293 C C . THR D 1 6 ? 42.465 39.172 59.665 1.00 82.60 4 THR D C 1
ATOM 7294 O O . THR D 1 6 ? 41.817 38.126 59.577 1.00 83.03 4 THR D O 1
ATOM 7296 N N . ALA D 1 7 ? 42.547 40.065 58.678 1.00 78.85 5 ALA D N 1
ATOM 7297 C CA . ALA D 1 7 ? 41.671 39.992 57.514 1.00 75.89 5 ALA D CA 1
ATOM 7298 C C . ALA D 1 7 ? 42.059 38.834 56.601 1.00 71.30 5 ALA D C 1
ATOM 7299 O O . ALA D 1 7 ? 43.222 38.688 56.212 1.00 70.10 5 ALA D O 1
ATOM 7301 N N . LYS D 1 8 ? 41.063 38.025 56.235 1.00 64.88 6 LYS D N 1
ATOM 7302 C CA . LYS D 1 8 ? 41.264 36.861 55.386 1.00 65.88 6 LYS D CA 1
ATOM 7303 C C . LYS D 1 8 ? 40.680 36.992 53.985 1.00 63.91 6 LYS D C 1
ATOM 7304 O O . LYS D 1 8 ? 41.029 36.182 53.120 1.00 59.14 6 LYS D O 1
ATOM 7306 N N . ILE D 1 9 ? 39.789 37.955 53.740 1.00 62.96 7 ILE D N 1
ATOM 7307 C CA . ILE D 1 9 ? 39.247 38.214 52.408 1.00 53.64 7 ILE D CA 1
ATOM 7308 C C . ILE D 1 9 ? 39.556 39.658 52.021 1.00 59.00 7 ILE D C 1
ATOM 7309 O O . ILE D 1 9 ? 39.124 40.596 52.703 1.00 60.66 7 ILE D O 1
ATOM 7314 N N . VAL D 1 10 ? 40.277 39.837 50.913 1.00 56.80 8 VAL D N 1
ATOM 7315 C CA . VAL D 1 10 ? 40.674 41.152 50.407 1.00 50.98 8 VAL D CA 1
ATOM 7316 C C . VAL D 1 10 ? 39.944 41.416 49.097 1.00 49.91 8 VAL D C 1
ATOM 7317 O O . VAL D 1 10 ? 40.070 40.635 48.146 1.00 49.32 8 VAL D O 1
ATOM 7321 N N . ILE D 1 11 ? 39.197 42.520 49.038 1.00 50.87 9 ILE D N 1
ATOM 7322 C CA . ILE D 1 11 ? 38.439 42.912 47.850 1.00 48.89 9 ILE D CA 1
ATOM 7323 C C . ILE D 1 11 ? 39.044 44.197 47.299 1.00 52.22 9 ILE D C 1
ATOM 7324 O O . ILE D 1 11 ? 38.915 45.269 47.904 1.00 56.79 9 ILE D O 1
ATOM 7329 N N . ILE D 1 12 ? 39.661 44.105 46.128 1.00 51.57 10 ILE D N 1
ATOM 7330 C CA . ILE D 1 12 ? 40.283 45.242 45.461 1.00 50.85 10 ILE D CA 1
ATOM 7331 C C . ILE D 1 12 ? 39.389 45.635 44.292 1.00 51.98 10 ILE D C 1
ATOM 7332 O O . ILE D 1 12 ? 39.321 44.923 43.283 1.00 49.36 10 ILE D O 1
ATOM 7337 N N . GLY D 1 13 ? 38.714 46.772 44.406 1.00 55.66 11 GLY D N 1
ATOM 7338 C CA . GLY D 1 13 ? 37.858 47.206 43.324 1.00 52.37 11 GLY D CA 1
ATOM 7339 C C . GLY D 1 13 ? 37.286 48.588 43.525 1.00 53.72 11 GLY D C 1
ATOM 7340 O O . GLY D 1 13 ? 37.848 49.400 44.263 1.00 62.02 11 GLY D O 1
ATOM 7341 N N . SER D 1 14 ? 36.154 48.852 42.890 1.00 48.66 12 SER D N 1
ATOM 7342 C CA . SER D 1 14 ? 35.609 50.190 42.741 1.00 50.74 12 SER D CA 1
ATOM 7343 C C . SER D 1 14 ? 34.598 50.516 43.834 1.00 55.06 12 SER D C 1
ATOM 7344 O O . SER D 1 14 ? 33.998 49.632 44.452 1.00 57.58 12 SER D O 1
ATOM 7347 N N . TYR D 1 15 ? 34.419 51.814 44.068 1.00 55.57 13 TYR D N 1
ATOM 7348 C CA . TYR D 1 15 ? 33.232 52.333 44.732 1.00 54.46 13 TYR D CA 1
ATOM 7349 C C . TYR D 1 15 ? 32.556 53.325 43.800 1.00 56.58 13 TYR D C 1
ATOM 7350 O O . TYR D 1 15 ? 33.222 54.194 43.232 1.00 57.38 13 TYR D O 1
ATOM 7359 N N . ASN D 1 16 ? 31.249 53.169 43.611 1.00 56.35 14 ASN D N 1
ATOM 7360 C CA . ASN D 1 16 ? 30.448 54.147 42.883 1.00 60.95 14 ASN D CA 1
ATOM 7361 C C . ASN D 1 16 ? 29.278 54.587 43.747 1.00 61.04 14 ASN D C 1
ATOM 7362 O O . ASN D 1 16 ? 28.613 53.759 44.377 1.00 60.59 14 ASN D O 1
ATOM 7367 N N . ARG D 1 17 ? 29.038 55.892 43.776 1.00 60.99 15 ARG D N 1
ATOM 7368 C CA . ARG D 1 17 ? 27.833 56.443 44.377 1.00 58.11 15 ARG D CA 1
ATOM 7369 C C . ARG D 1 17 ? 26.702 56.339 43.366 1.00 61.68 15 ARG D C 1
ATOM 7370 O O . ARG D 1 17 ? 26.722 57.017 42.335 1.00 61.37 15 ARG D O 1
ATOM 7378 N N . ASP D 1 18 ? 25.714 55.500 43.645 1.00 63.70 16 ASP D N 1
ATOM 7379 C CA . ASP D 1 18 ? 24.602 55.315 42.725 1.00 60.92 16 ASP D CA 1
ATOM 7380 C C . ASP D 1 18 ? 23.572 56.407 42.993 1.00 60.09 16 ASP D C 1
ATOM 7381 O O . ASP D 1 18 ? 23.013 56.484 44.093 1.00 59.64 16 ASP D O 1
ATOM 7386 N N . LEU D 1 19 ? 23.335 57.254 42.000 1.00 64.59 17 LEU D N 1
ATOM 7387 C CA . LEU D 1 19 ? 22.304 58.283 42.056 1.00 59.29 17 LEU D CA 1
ATOM 7388 C C . LEU D 1 19 ? 21.212 57.882 41.075 1.00 62.84 17 LEU D C 1
ATOM 7389 O O . LEU D 1 19 ? 21.434 57.880 39.858 1.00 63.66 17 LEU D O 1
ATOM 7394 N N . VAL D 1 20 ? 20.035 57.539 41.597 1.00 63.21 18 VAL D N 1
ATOM 7395 C CA . VAL D 1 20 ? 19.022 56.817 40.835 1.00 64.44 18 VAL D CA 1
ATOM 7396 C C . VAL D 1 20 ? 17.728 57.620 40.835 1.00 64.81 18 VAL D C 1
ATOM 7397 O O . VAL D 1 20 ? 17.252 58.044 41.895 1.00 65.58 18 VAL D O 1
ATOM 7401 N N . TRP D 1 21 ? 17.157 57.814 39.649 1.00 60.10 19 TRP D N 1
ATOM 7402 C CA . TRP D 1 21 ? 15.870 58.478 39.479 1.00 60.50 19 TRP D CA 1
ATOM 7403 C C . TRP D 1 21 ? 14.865 57.484 38.911 1.00 62.21 19 TRP D C 1
ATOM 7404 O O . TRP D 1 21 ? 15.150 56.806 37.917 1.00 59.72 19 TRP D O 1
ATOM 7415 N N . TYR D 1 22 ? 13.697 57.393 39.549 1.00 58.84 20 TYR D N 1
ATOM 7416 C CA . TYR D 1 22 ? 12.644 56.463 39.154 1.00 61.36 20 TYR D CA 1
ATOM 7417 C C . TYR D 1 22 ? 11.534 57.222 38.429 1.00 59.44 20 TYR D C 1
ATOM 7418 O O . TYR D 1 22 ? 10.872 58.072 39.032 1.00 64.07 20 TYR D O 1
ATOM 7427 N N . VAL D 1 23 ? 11.318 56.904 37.145 1.00 60.38 21 VAL D N 1
ATOM 7428 C CA . VAL D 1 23 ? 10.368 57.625 36.301 1.00 59.04 21 VAL D CA 1
ATOM 7429 C C . VAL D 1 23 ? 9.386 56.651 35.659 1.00 67.93 21 VAL D C 1
ATOM 7430 O O . VAL D 1 23 ? 9.627 55.444 35.585 1.00 67.85 21 VAL D O 1
ATOM 7434 N N . LYS D 1 24 ? 8.257 57.203 35.193 1.00 68.90 22 LYS D N 1
ATOM 7435 C CA . LYS D 1 24 ? 7.299 56.422 34.408 1.00 71.99 22 LYS D CA 1
ATOM 7436 C C . LYS D 1 24 ? 7.891 56.022 33.062 1.00 77.91 22 LYS D C 1
ATOM 7437 O O . LYS D 1 24 ? 7.891 54.840 32.695 1.00 77.40 22 LYS D O 1
ATOM 7439 N N . ASP D 1 25 ? 8.393 57.000 32.309 1.00 83.84 23 ASP D N 1
ATOM 7440 C CA . ASP D 1 25 ? 9.080 56.767 31.049 1.00 85.03 23 ASP D CA 1
ATOM 7441 C C . ASP D 1 25 ? 10.339 57.619 31.014 1.00 82.54 23 ASP D C 1
ATOM 7442 O O . ASP D 1 25 ? 10.406 58.674 31.649 1.00 81.52 23 ASP D O 1
ATOM 7447 N N . PHE D 1 26 ? 11.336 57.149 30.270 1.00 73.67 24 PHE D N 1
ATOM 7448 C CA . PHE D 1 26 ? 12.542 57.937 30.071 1.00 69.75 24 PHE D CA 1
ATOM 7449 C C . PHE D 1 26 ? 12.181 59.273 29.427 1.00 67.96 24 PHE D C 1
ATOM 7450 O O . PHE D 1 26 ? 11.296 59.326 28.565 1.00 70.30 24 PHE D O 1
ATOM 7458 N N . PRO D 1 27 ? 12.804 60.370 29.844 1.00 64.36 25 PRO D N 1
ATOM 7459 C CA . PRO D 1 27 ? 12.590 61.639 29.147 1.00 64.55 25 PRO D CA 1
ATOM 7460 C C . PRO D 1 27 ? 13.180 61.587 27.750 1.00 63.49 25 PRO D C 1
ATOM 7461 O O . PRO D 1 27 ? 14.121 60.837 27.478 1.00 61.59 25 PRO D O 1
ATOM 7465 N N . ILE D 1 28 ? 12.585 62.361 26.847 1.00 62.89 26 ILE D N 1
ATOM 7466 C CA . ILE D 1 28 ? 13.162 62.528 25.519 1.00 64.05 26 ILE D CA 1
ATOM 7467 C C . ILE D 1 28 ? 14.047 63.767 25.521 1.00 60.69 26 ILE D C 1
ATOM 7468 O O . ILE D 1 28 ? 13.995 64.580 26.452 1.00 59.00 26 ILE D O 1
ATOM 7473 N N . GLY D 1 29 ? 14.856 63.921 24.475 1.00 58.37 27 GLY D N 1
ATOM 7474 C CA . GLY D 1 29 ? 15.749 65.058 24.361 1.00 59.59 27 GLY D CA 1
ATOM 7475 C C . GLY D 1 29 ? 15.027 66.382 24.487 1.00 59.04 27 GLY D C 1
ATOM 7476 O O . GLY D 1 29 ? 14.045 66.635 23.786 1.00 59.04 27 GLY D O 1
ATOM 7477 N N . GLY D 1 30 ? 15.495 67.222 25.405 1.00 61.83 28 GLY D N 1
ATOM 7478 C CA . GLY D 1 30 ? 14.893 68.508 25.666 1.00 59.63 28 GLY D CA 1
ATOM 7479 C C . GLY D 1 30 ? 13.783 68.499 26.693 1.00 59.90 28 GLY D C 1
ATOM 7480 O O . GLY D 1 30 ? 13.269 69.570 27.029 1.00 58.77 28 GLY D O 1
ATOM 7481 N N . GLN D 1 31 ? 13.396 67.334 27.201 1.00 63.30 29 GLN D N 1
ATOM 7482 C CA . GLN D 1 31 ? 12.291 67.237 28.141 1.00 60.79 29 GLN D CA 1
ATOM 7483 C C . GLN D 1 31 ? 12.794 67.127 29.574 1.00 61.15 29 GLN D C 1
ATOM 7484 O O . GLN D 1 31 ? 13.774 66.428 29.855 1.00 58.40 29 GLN D O 1
ATOM 7490 N N . THR D 1 32 ? 12.101 67.818 30.473 1.00 59.85 30 THR D N 1
ATOM 7491 C CA . THR D 1 32 ? 12.286 67.722 31.914 1.00 50.70 30 THR D CA 1
ATOM 7492 C C . THR D 1 32 ? 11.035 67.074 32.490 1.00 52.06 30 THR D C 1
ATOM 7493 O O . THR D 1 32 ? 9.925 67.570 32.270 1.00 52.82 30 THR D O 1
ATOM 7497 N N . ILE D 1 33 ? 11.200 65.961 33.197 1.00 52.50 31 ILE D N 1
ATOM 7498 C CA . ILE D 1 33 ? 10.060 65.298 33.811 1.00 57.03 31 ILE D CA 1
ATOM 7499 C C . ILE D 1 33 ? 10.291 65.274 35.313 1.00 58.28 31 ILE D C 1
ATOM 7500 O O . ILE D 1 33 ? 11.401 65.491 35.806 1.00 55.26 31 ILE D O 1
ATOM 7505 N N . ASN D 1 34 ? 9.224 64.978 36.042 1.00 63.54 32 ASN D N 1
ATOM 7506 C CA . ASN D 1 34 ? 9.314 64.837 37.482 1.00 62.38 32 ASN D CA 1
ATOM 7507 C C . ASN D 1 34 ? 9.524 63.364 37.798 1.00 62.77 32 ASN D C 1
ATOM 7508 O O . ASN D 1 34 ? 9.029 62.479 37.092 1.00 67.08 32 ASN D O 1
ATOM 7513 N N . GLY D 1 35 ? 10.273 63.101 38.863 1.00 59.19 33 GLY D N 1
ATOM 7514 C CA . GLY D 1 35 ? 10.509 61.730 39.257 1.00 58.25 33 GLY D CA 1
ATOM 7515 C C . GLY D 1 35 ? 10.794 61.633 40.739 1.00 63.51 33 GLY D C 1
ATOM 7516 O O . GLY D 1 35 ? 10.713 62.615 41.481 1.00 64.15 33 GLY D O 1
ATOM 7517 N N . SER D 1 36 ? 11.113 60.417 41.167 1.00 65.40 34 SER D N 1
ATOM 7518 C CA . SER D 1 36 ? 11.472 60.122 42.546 1.00 64.52 34 SER D CA 1
ATOM 7519 C C . SER D 1 36 ? 12.933 59.692 42.611 1.00 66.42 34 SER D C 1
ATOM 7520 O O . SER D 1 36 ? 13.380 58.873 41.798 1.00 69.19 34 SER D O 1
ATOM 7523 N N . PHE D 1 37 ? 13.665 60.233 43.583 1.00 63.62 35 PHE D N 1
ATOM 7524 C CA . PHE D 1 37 ? 15.109 60.057 43.699 1.00 58.27 35 PHE D CA 1
ATOM 7525 C C . PHE D 1 37 ? 15.450 59.133 44.859 1.00 60.00 35 PHE D C 1
ATOM 7526 O O . PHE D 1 37 ? 14.784 59.150 45.900 1.00 61.44 35 PHE D O 1
ATOM 7534 N N . ALA D 1 38 ? 16.493 58.329 44.673 1.00 57.47 36 ALA D N 1
ATOM 7535 C CA . ALA D 1 38 ? 17.072 57.547 45.752 1.00 51.87 36 ALA D CA 1
ATOM 7536 C C . ALA D 1 38 ? 18.557 57.408 45.470 1.00 55.94 36 ALA D C 1
ATOM 7537 O O . ALA D 1 38 ? 18.977 57.263 44.318 1.00 65.20 36 ALA D O 1
ATOM 7539 N N . SER D 1 39 ? 19.345 57.488 46.525 1.00 52.36 37 SER D N 1
ATOM 7540 C CA . SER D 1 39 ? 20.787 57.370 46.448 1.00 55.65 37 SER D CA 1
ATOM 7541 C C . SER D 1 39 ? 21.199 56.132 47.226 1.00 55.82 37 SER D C 1
ATOM 7542 O O . SER D 1 39 ? 20.587 55.807 48.248 1.00 55.56 37 SER D O 1
ATOM 7545 N N . SER D 1 40 ? 22.209 55.419 46.729 1.00 57.76 38 SER D N 1
ATOM 7546 C CA . SER D 1 40 ? 22.601 54.159 47.345 1.00 59.00 38 SER D CA 1
ATOM 7547 C C . SER D 1 40 ? 24.088 53.936 47.135 1.00 57.65 38 SER D C 1
ATOM 7548 O O . SER D 1 40 ? 24.675 54.419 46.164 1.00 56.88 38 SER D O 1
ATOM 7551 N N . HIS D 1 41 ? 24.689 53.182 48.047 1.00 56.84 39 HIS D N 1
ATOM 7552 C CA . HIS D 1 41 ? 26.087 52.821 47.899 1.00 58.76 39 HIS D CA 1
ATOM 7553 C C . HIS D 1 41 ? 26.219 51.732 46.848 1.00 59.41 39 HIS D C 1
ATOM 7554 O O . HIS D 1 41 ? 25.472 50.750 46.860 1.00 53.62 39 HIS D O 1
ATOM 7561 N N . GLY D 1 42 ? 27.169 51.909 45.937 1.00 57.86 40 GLY D N 1
ATOM 7562 C CA . GLY D 1 42 ? 27.358 50.935 44.889 1.00 56.36 40 GLY D CA 1
ATOM 7563 C C . GLY D 1 42 ? 28.805 50.765 44.499 1.00 56.81 40 GLY D C 1
ATOM 7564 O O . GLY D 1 42 ? 29.714 51.042 45.291 1.00 55.11 40 GLY D O 1
ATOM 7565 N N . GLY D 1 43 ? 29.025 50.349 43.258 1.00 56.92 41 GLY D N 1
ATOM 7566 C CA . GLY D 1 43 ? 30.339 49.915 42.849 1.00 58.10 41 GLY D CA 1
ATOM 7567 C C . GLY D 1 43 ? 30.476 48.429 43.107 1.00 55.82 41 GLY D C 1
ATOM 7568 O O . GLY D 1 43 ? 30.178 47.956 44.207 1.00 54.19 41 GLY D O 1
ATOM 7569 N N . LYS D 1 44 ? 30.904 47.678 42.094 1.00 52.90 42 LYS D N 1
ATOM 7570 C CA . LYS D 1 44 ? 30.974 46.226 42.232 1.00 52.43 42 LYS D CA 1
ATOM 7571 C C . LYS D 1 44 ? 31.993 45.811 43.290 1.00 52.20 42 LYS D C 1
ATOM 7572 O O . LYS D 1 44 ? 31.800 44.807 43.987 1.00 50.12 42 LYS D O 1
ATOM 7578 N N . GLY D 1 45 ? 33.100 46.551 43.399 1.00 53.75 43 GLY D N 1
ATOM 7579 C CA . GLY D 1 45 ? 34.085 46.250 44.427 1.00 49.87 43 GLY D CA 1
ATOM 7580 C C . GLY D 1 45 ? 33.547 46.460 45.830 1.00 52.38 43 GLY D C 1
ATOM 7581 O O . GLY D 1 45 ? 33.684 45.594 46.699 1.00 52.04 43 GLY D O 1
ATOM 7582 N N . SER D 1 46 ? 32.923 47.615 46.071 1.00 53.48 44 SER D N 1
ATOM 7583 C CA . SER D 1 46 ? 32.412 47.902 47.408 1.00 56.44 44 SER D CA 1
ATOM 7584 C C . SER D 1 46 ? 31.177 47.070 47.728 1.00 54.97 44 SER D C 1
ATOM 7585 O O . SER D 1 46 ? 30.981 46.660 48.878 1.00 58.35 44 SER D O 1
ATOM 7588 N N . ASN D 1 47 ? 30.327 46.816 46.732 1.00 51.72 45 ASN D N 1
ATOM 7589 C CA . ASN D 1 47 ? 29.148 45.993 46.980 1.00 52.62 45 ASN D CA 1
ATOM 7590 C C . ASN D 1 47 ? 29.544 44.593 47.422 1.00 52.64 45 ASN D C 1
ATOM 7591 O O . ASN D 1 47 ? 28.947 44.037 48.351 1.00 52.82 45 ASN D O 1
ATOM 7596 N N . GLN D 1 48 ? 30.571 44.018 46.788 1.00 52.54 46 GLN D N 1
ATOM 7597 C CA . GLN D 1 48 ? 31.003 42.672 47.154 1.00 53.87 46 GLN D CA 1
ATOM 7598 C C . GLN D 1 48 ? 31.702 42.652 48.509 1.00 51.09 46 GLN D C 1
ATOM 7599 O O . GLN D 1 48 ? 31.588 41.667 49.247 1.00 53.36 46 GLN D O 1
ATOM 7605 N N . ALA D 1 49 ? 32.409 43.729 48.861 1.00 51.95 47 ALA D N 1
ATOM 7606 C CA . ALA D 1 49 ? 33.032 43.813 50.178 1.00 53.65 47 ALA D CA 1
ATOM 7607 C C . ALA D 1 49 ? 31.989 44.021 51.271 1.00 57.09 47 ALA D C 1
ATOM 7608 O O . ALA D 1 49 ? 32.107 43.458 52.365 1.00 58.19 47 ALA D O 1
ATOM 7610 N N . ILE D 1 50 ? 30.959 44.823 50.992 1.00 59.53 48 ILE D N 1
ATOM 7611 C CA . ILE D 1 50 ? 29.897 45.033 51.971 1.00 58.21 48 ILE D CA 1
ATOM 7612 C C . ILE D 1 50 ? 29.082 43.760 52.142 1.00 58.99 48 ILE D C 1
ATOM 7613 O O . ILE D 1 50 ? 28.630 43.436 53.246 1.00 64.62 48 ILE D O 1
ATOM 7618 N N . ALA D 1 51 ? 28.895 43.007 51.058 1.00 57.40 49 ALA D N 1
ATOM 7619 C CA . ALA D 1 51 ? 28.230 41.714 51.169 1.00 59.15 49 ALA D CA 1
ATOM 7620 C C . ALA D 1 51 ? 28.990 40.783 52.104 1.00 59.33 49 ALA D C 1
ATOM 7621 O O . ALA D 1 51 ? 28.380 40.067 52.905 1.00 61.20 49 ALA D O 1
ATOM 7623 N N . CYS D 1 52 ? 30.324 40.802 52.035 1.00 60.49 50 CYS D N 1
ATOM 7624 C CA . CYS D 1 52 ? 31.136 39.993 52.940 1.00 59.27 50 CYS D CA 1
ATOM 7625 C C . CYS D 1 52 ? 30.902 40.374 54.398 1.00 61.92 50 CYS D C 1
ATOM 7626 O O . CYS D 1 52 ? 30.553 39.525 55.225 1.00 64.54 50 CYS D O 1
ATOM 7629 N N . GLY D 1 53 ? 31.086 41.655 54.728 1.00 60.87 51 GLY D N 1
ATOM 7630 C CA . GLY D 1 53 ? 30.947 42.088 56.110 1.00 63.60 51 GLY D CA 1
ATOM 7631 C C . GLY D 1 53 ? 29.596 41.768 56.718 1.00 69.35 51 GLY D C 1
ATOM 7632 O O . GLY D 1 53 ? 29.498 41.506 57.922 1.00 74.59 51 GLY D O 1
ATOM 7633 N N . LYS D 1 54 ? 28.539 41.783 55.905 1.00 61.31 52 LYS D N 1
ATOM 7634 C CA . LYS D 1 54 ? 27.201 41.520 56.419 1.00 64.14 52 LYS D CA 1
ATOM 7635 C C . LYS D 1 54 ? 26.938 40.026 56.578 1.00 66.62 52 LYS D C 1
ATOM 7636 O O . LYS D 1 54 ? 26.151 39.630 57.444 1.00 70.27 52 LYS D O 1
ATOM 7642 N N . VAL D 1 55 ? 27.572 39.192 55.749 1.00 68.93 53 VAL D N 1
ATOM 7643 C CA . VAL D 1 55 ? 27.397 37.747 55.816 1.00 65.22 53 VAL D CA 1
ATOM 7644 C C . VAL D 1 55 ? 28.474 37.092 56.678 1.00 70.07 53 VAL D C 1
ATOM 7645 O O . VAL D 1 55 ? 28.272 35.963 57.156 1.00 67.21 53 VAL D O 1
ATOM 7649 N N . LEU D 1 56 ? 29.587 37.779 56.920 1.00 65.76 54 LEU D N 1
ATOM 7650 C CA . LEU D 1 56 ? 30.623 37.271 57.805 1.00 66.67 54 LEU D CA 1
ATOM 7651 C C . LEU D 1 56 ? 30.138 37.249 59.248 1.00 72.74 54 LEU D C 1
ATOM 7652 O O . LEU D 1 56 ? 29.405 38.140 59.686 1.00 73.92 54 LEU D O 1
ATOM 7657 N N . ARG D 1 57 ? 30.544 36.217 59.990 1.00 74.67 55 ARG D N 1
ATOM 7658 C CA A ARG D 1 57 ? 30.275 36.193 61.424 0.51 74.99 55 ARG D CA 1
ATOM 7659 C CA B ARG D 1 57 ? 30.258 36.207 61.418 0.49 75.00 55 ARG D CA 1
ATOM 7660 C C . ARG D 1 57 ? 30.998 37.332 62.133 1.00 73.48 55 ARG D C 1
ATOM 7661 O O . ARG D 1 57 ? 30.439 37.972 63.025 1.00 74.66 55 ARG D O 1
ATOM 7676 N N . ASP D 1 58 ? 32.237 37.597 61.740 1.00 75.79 56 ASP D N 1
ATOM 7677 C CA . ASP D 1 58 ? 33.031 38.711 62.257 1.00 79.20 56 ASP D CA 1
ATOM 7678 C C . ASP D 1 58 ? 33.458 39.555 61.068 1.00 80.59 56 ASP D C 1
ATOM 7679 O O . ASP D 1 58 ? 34.242 39.081 60.226 1.00 78.76 56 ASP D O 1
ATOM 7684 N N . PRO D 1 59 ? 32.947 40.780 60.927 1.00 84.15 57 PRO D N 1
ATOM 7685 C CA . PRO D 1 59 ? 33.274 41.576 59.731 1.00 84.14 57 PRO D CA 1
ATOM 7686 C C . PRO D 1 59 ? 34.748 41.930 59.605 1.00 85.88 57 PRO D C 1
ATOM 7687 O O . PRO D 1 59 ? 35.197 42.227 58.488 1.00 84.83 57 PRO D O 1
ATOM 7691 N N . SER D 1 60 ? 35.523 41.876 60.693 1.00 83.29 58 SER D N 1
ATOM 7692 C CA . SER D 1 60 ? 36.918 42.310 60.644 1.00 78.91 58 SER D CA 1
ATOM 7693 C C . SER D 1 60 ? 37.800 41.412 59.783 1.00 80.21 58 SER D C 1
ATOM 7694 O O . SER D 1 60 ? 38.951 41.776 59.517 1.00 80.11 58 SER D O 1
ATOM 7697 N N . ARG D 1 61 ? 37.291 40.272 59.316 1.00 85.06 59 ARG D N 1
ATOM 7698 C CA . ARG D 1 61 ? 38.068 39.421 58.427 1.00 85.31 59 ARG D CA 1
ATOM 7699 C C . ARG D 1 61 ? 38.009 39.880 56.975 1.00 80.39 59 ARG D C 1
ATOM 7700 O O . ARG D 1 61 ? 38.818 39.416 56.163 1.00 79.00 59 ARG D O 1
ATOM 7708 N N . ALA D 1 62 ? 37.080 40.765 56.626 1.00 77.18 60 ALA D N 1
ATOM 7709 C CA . ALA D 1 62 ? 37.040 41.346 55.294 1.00 70.73 60 ALA D CA 1
ATOM 7710 C C . ALA D 1 62 ? 37.875 42.620 55.261 1.00 68.11 60 ALA D C 1
ATOM 7711 O O . ALA D 1 62 ? 38.070 43.283 56.280 1.00 72.82 60 ALA D O 1
ATOM 7713 N N . PHE D 1 63 ? 38.369 42.958 54.072 1.00 62.01 61 PHE D N 1
ATOM 7714 C CA . PHE D 1 63 ? 39.259 44.104 53.902 1.00 63.50 61 PHE D CA 1
ATOM 7715 C C . PHE D 1 63 ? 39.043 44.674 52.507 1.00 60.28 61 PHE D C 1
ATOM 7716 O O . PHE D 1 63 ? 39.206 43.954 51.518 1.00 56.61 61 PHE D O 1
ATOM 7724 N N . PHE D 1 64 ? 38.652 45.947 52.425 1.00 60.13 62 PHE D N 1
ATOM 7725 C CA . PHE D 1 64 ? 38.348 46.580 51.148 1.00 58.07 62 PHE D CA 1
ATOM 7726 C C . PHE D 1 64 ? 39.464 47.532 50.722 1.00 57.77 62 PHE D C 1
ATOM 7727 O O . PHE D 1 64 ? 39.970 48.320 51.527 1.00 58.76 62 PHE D O 1
ATOM 7735 N N . VAL D 1 65 ? 39.838 47.455 49.445 1.00 55.26 63 VAL D N 1
ATOM 7736 C CA . VAL D 1 65 ? 40.858 48.317 48.852 1.00 59.69 63 VAL D CA 1
ATOM 7737 C C . VAL D 1 65 ? 40.213 49.088 47.711 1.00 59.37 63 VAL D C 1
ATOM 7738 O O . VAL D 1 65 ? 39.756 48.488 46.729 1.00 57.32 63 VAL D O 1
ATOM 7742 N N . GLY D 1 66 ? 40.184 50.412 47.838 1.00 61.79 64 GLY D N 1
ATOM 7743 C CA . GLY D 1 66 ? 39.569 51.263 46.837 1.00 63.50 64 GLY D CA 1
ATOM 7744 C C . GLY D 1 66 ? 40.017 52.698 47.003 1.00 67.16 64 GLY D C 1
ATOM 7745 O O . GLY D 1 66 ? 40.697 53.060 47.967 1.00 67.85 64 GLY D O 1
ATOM 7746 N N . ALA D 1 67 ? 39.630 53.517 46.028 1.00 70.94 65 ALA D N 1
ATOM 7747 C CA . ALA D 1 67 ? 39.967 54.933 46.001 1.00 71.33 65 ALA D CA 1
ATOM 7748 C C . ALA D 1 67 ? 38.703 55.741 45.758 1.00 70.34 65 ALA D C 1
ATOM 7749 O O . ALA D 1 67 ? 37.912 55.411 44.869 1.00 68.91 65 ALA D O 1
ATOM 7751 N N . VAL D 1 68 ? 38.523 56.805 46.540 1.00 76.44 66 VAL D N 1
ATOM 7752 C CA . VAL D 1 68 ? 37.381 57.697 46.408 1.00 77.28 66 VAL D CA 1
ATOM 7753 C C . VAL D 1 68 ? 37.902 59.129 46.376 1.00 82.68 66 VAL D C 1
ATOM 7754 O O . VAL D 1 68 ? 39.056 59.402 46.707 1.00 82.76 66 VAL D O 1
ATOM 7758 N N . GLY D 1 69 ? 37.027 60.049 45.972 1.00 96.99 67 GLY D N 1
ATOM 7759 C CA . GLY D 1 69 ? 37.419 61.436 45.857 1.00 99.64 67 GLY D CA 1
ATOM 7760 C C . GLY D 1 69 ? 37.397 62.161 47.190 1.00 102.55 67 GLY D C 1
ATOM 7761 O O . GLY D 1 69 ? 36.876 61.670 48.192 1.00 101.03 67 GLY D O 1
ATOM 7762 N N . LYS D 1 70 ? 37.982 63.361 47.191 1.00 90.64 68 LYS D N 1
ATOM 7763 C CA . LYS D 1 70 ? 37.953 64.231 48.365 1.00 87.82 68 LYS D CA 1
ATOM 7764 C C . LYS D 1 70 ? 36.719 65.132 48.306 1.00 90.30 68 LYS D C 1
ATOM 7765 O O . LYS D 1 70 ? 36.796 66.352 48.149 1.00 90.61 68 LYS D O 1
ATOM 7767 N N . ASP D 1 71 ? 35.556 64.492 48.445 1.00 84.17 69 ASP D N 1
ATOM 7768 C CA . ASP D 1 71 ? 34.265 65.168 48.410 1.00 82.89 69 ASP D CA 1
ATOM 7769 C C . ASP D 1 71 ? 33.331 64.488 49.407 1.00 78.82 69 ASP D C 1
ATOM 7770 O O . ASP D 1 71 ? 33.737 63.595 50.156 1.00 78.09 69 ASP D O 1
ATOM 7775 N N . THR D 1 72 ? 32.080 64.955 49.446 1.00 80.58 70 THR D N 1
ATOM 7776 C CA . THR D 1 72 ? 31.109 64.439 50.409 1.00 77.98 70 THR D CA 1
ATOM 7777 C C . THR D 1 72 ? 30.886 62.940 50.230 1.00 78.13 70 THR D C 1
ATOM 7778 O O . THR D 1 72 ? 30.929 62.170 51.197 1.00 73.37 70 THR D O 1
ATOM 7782 N N . PHE D 1 73 ? 30.641 62.514 48.990 1.00 78.09 71 PHE D N 1
ATOM 7783 C CA . PHE D 1 73 ? 30.433 61.100 48.692 1.00 75.93 71 PHE D CA 1
ATOM 7784 C C . PHE D 1 73 ? 31.587 60.242 49.201 1.00 78.25 71 PHE D C 1
ATOM 7785 O O . PHE D 1 73 ? 31.373 59.133 49.710 1.00 69.26 71 PHE D O 1
ATOM 7793 N N . GLY D 1 74 ? 32.822 60.733 49.060 1.00 76.99 72 GLY D N 1
ATOM 7794 C CA . GLY D 1 74 ? 33.966 59.981 49.548 1.00 76.61 72 GLY D CA 1
ATOM 7795 C C . GLY D 1 74 ? 33.993 59.863 51.060 1.00 76.37 72 GLY D C 1
ATOM 7796 O O . GLY D 1 74 ? 34.287 58.795 51.601 1.00 76.13 72 GLY D O 1
ATOM 7797 N N . ASP D 1 75 ? 33.682 60.953 51.765 1.00 78.18 73 ASP D N 1
ATOM 7798 C CA . ASP D 1 75 ? 33.625 60.888 53.223 1.00 78.90 73 ASP D CA 1
ATOM 7799 C C . ASP D 1 75 ? 32.475 60.006 53.694 1.00 75.16 73 ASP D C 1
ATOM 7800 O O . ASP D 1 75 ? 32.614 59.269 54.676 1.00 77.56 73 ASP D O 1
ATOM 7805 N N . GLU D 1 76 ? 31.331 60.063 53.010 1.00 77.64 74 GLU D N 1
ATOM 7806 C CA . GLU D 1 76 ? 30.182 59.281 53.456 1.00 80.91 74 GLU D CA 1
ATOM 7807 C C . GLU D 1 76 ? 30.421 57.780 53.307 1.00 80.21 74 GLU D C 1
ATOM 7808 O O . GLU D 1 76 ? 29.888 56.993 54.098 1.00 79.69 74 GLU D O 1
ATOM 7814 N N . ILE D 1 77 ? 31.186 57.354 52.298 1.00 77.19 75 ILE D N 1
ATOM 7815 C CA . ILE D 1 77 ? 31.430 55.920 52.178 1.00 74.99 75 ILE D CA 1
ATOM 7816 C C . ILE D 1 77 ? 32.473 55.457 53.198 1.00 78.10 75 ILE D C 1
ATOM 7817 O O . ILE D 1 77 ? 32.379 54.334 53.709 1.00 77.05 75 ILE D O 1
ATOM 7822 N N . LEU D 1 78 ? 33.464 56.295 53.533 1.00 76.01 76 LEU D N 1
ATOM 7823 C CA . LEU D 1 78 ? 34.389 55.924 54.604 1.00 76.54 76 LEU D CA 1
ATOM 7824 C C . LEU D 1 78 ? 33.662 55.775 55.930 1.00 77.80 76 LEU D C 1
ATOM 7825 O O . LEU D 1 78 ? 33.903 54.818 56.678 1.00 74.28 76 LEU D O 1
ATOM 7830 N N . ALA D 1 79 ? 32.760 56.712 56.233 1.00 75.57 77 ALA D N 1
ATOM 7831 C CA . ALA D 1 79 ? 31.987 56.630 57.465 1.00 75.90 77 ALA D CA 1
ATOM 7832 C C . ALA D 1 79 ? 31.093 55.398 57.472 1.00 76.59 77 ALA D C 1
ATOM 7833 O O . ALA D 1 79 ? 30.920 54.754 58.513 1.00 77.04 77 ALA D O 1
ATOM 7835 N N . HIS D 1 80 ? 30.524 55.050 56.317 1.00 76.66 78 HIS D N 1
ATOM 7836 C CA . HIS D 1 80 ? 29.633 53.899 56.250 1.00 70.50 78 HIS D CA 1
ATOM 7837 C C . HIS D 1 80 ? 30.364 52.607 56.594 1.00 76.15 78 HIS D C 1
ATOM 7838 O O . HIS D 1 80 ? 29.800 51.725 57.253 1.00 76.16 78 HIS D O 1
ATOM 7845 N N . TYR D 1 81 ? 31.612 52.462 56.136 1.00 75.91 79 TYR D N 1
ATOM 7846 C CA . TYR D 1 81 ? 32.383 51.268 56.471 1.00 73.57 79 TYR D CA 1
ATOM 7847 C C . TYR D 1 81 ? 32.665 51.197 57.963 1.00 74.84 79 TYR D C 1
ATOM 7848 O O . TYR D 1 81 ? 32.677 50.108 58.549 1.00 75.74 79 TYR D O 1
ATOM 7857 N N . ARG D 1 82 ? 32.898 52.348 58.594 1.00 77.25 80 ARG D N 1
ATOM 7858 C CA . ARG D 1 82 ? 33.116 52.364 60.036 1.00 76.52 80 ARG D CA 1
ATOM 7859 C C . ARG D 1 82 ? 31.881 51.866 60.778 1.00 76.85 80 ARG D C 1
ATOM 7860 O O . ARG D 1 82 ? 31.979 50.994 61.649 1.00 78.34 80 ARG D O 1
ATOM 7868 N N . GLU D 1 83 ? 30.698 52.372 60.411 1.00 76.23 81 GLU D N 1
ATOM 7869 C CA . GLU D 1 83 ? 29.470 51.918 61.056 1.00 76.58 81 GLU D CA 1
ATOM 7870 C C . GLU D 1 83 ? 29.233 50.433 60.816 1.00 74.96 81 GLU D C 1
ATOM 7871 O O . GLU D 1 83 ? 28.583 49.768 61.628 1.00 75.73 81 GLU D O 1
ATOM 7873 N N . LEU D 1 84 ? 29.758 49.894 59.714 1.00 76.90 82 LEU D N 1
ATOM 7874 C CA . LEU D 1 84 ? 29.639 48.472 59.421 1.00 74.46 82 LEU D CA 1
ATOM 7875 C C . LEU D 1 84 ? 30.720 47.638 60.098 1.00 77.92 82 LEU D C 1
ATOM 7876 O O . LEU D 1 84 ? 30.542 46.424 60.254 1.00 78.97 82 LEU D O 1
ATOM 7881 N N . GLY D 1 85 ? 31.823 48.258 60.516 1.00 77.68 83 GLY D N 1
ATOM 7882 C CA . GLY D 1 85 ? 32.904 47.514 61.131 1.00 74.40 83 GLY D CA 1
ATOM 7883 C C . GLY D 1 85 ? 33.758 46.709 60.177 1.00 75.10 83 GLY D C 1
ATOM 7884 O O . GLY D 1 85 ? 34.263 45.648 60.557 1.00 76.20 83 GLY D O 1
ATOM 7885 N N . ILE D 1 86 ? 33.938 47.177 58.949 1.00 76.12 84 ILE D N 1
ATOM 7886 C CA . ILE D 1 86 ? 34.701 46.471 57.923 1.00 69.84 84 ILE D CA 1
ATOM 7887 C C . ILE D 1 86 ? 36.039 47.182 57.743 1.00 71.36 84 ILE D C 1
ATOM 7888 O O . ILE D 1 86 ? 36.062 48.342 57.312 1.00 73.69 84 ILE D O 1
ATOM 7893 N N . PRO D 1 87 ? 37.164 46.542 58.064 1.00 70.31 85 PRO D N 1
ATOM 7894 C CA . PRO D 1 87 ? 38.463 47.179 57.833 1.00 71.02 85 PRO D CA 1
ATOM 7895 C C . PRO D 1 87 ? 38.680 47.462 56.358 1.00 70.48 85 PRO D C 1
ATOM 7896 O O . PRO D 1 87 ? 38.199 46.736 55.484 1.00 67.19 85 PRO D O 1
ATOM 7900 N N . ASN D 1 88 ? 39.418 48.534 56.091 1.00 70.08 86 ASN D N 1
ATOM 7901 C CA . ASN D 1 88 ? 39.698 48.923 54.718 1.00 69.01 86 ASN D CA 1
ATOM 7902 C C . ASN D 1 88 ? 40.848 49.915 54.717 1.00 70.24 86 ASN D C 1
ATOM 7903 O O . ASN D 1 88 ? 41.201 50.488 55.750 1.00 75.89 86 ASN D O 1
ATOM 7908 N N . CYS D 1 89 ? 41.415 50.117 53.531 1.00 69.21 87 CYS D N 1
ATOM 7909 C CA . CYS D 1 89 ? 42.332 51.220 53.292 1.00 70.59 87 CYS D CA 1
ATOM 7910 C C . CYS D 1 89 ? 41.824 52.042 52.116 1.00 70.82 87 CYS D C 1
ATOM 7911 O O . CYS D 1 89 ? 42.530 52.225 51.117 1.00 71.82 87 CYS D O 1
ATOM 7914 N N . ILE D 1 90 ? 40.586 52.522 52.221 1.00 69.35 88 ILE D N 1
ATOM 7915 C CA . ILE D 1 90 ? 40.043 53.410 51.205 1.00 71.23 88 ILE D CA 1
ATOM 7916 C C . ILE D 1 90 ? 40.852 54.689 51.267 1.00 76.08 88 ILE D C 1
ATOM 7917 O O . ILE D 1 90 ? 40.694 55.496 52.191 1.00 78.20 88 ILE D O 1
ATOM 7922 N N . LYS D 1 91 ? 41.731 54.877 50.296 1.00 76.82 89 LYS D N 1
ATOM 7923 C CA . LYS D 1 91 ? 42.530 56.086 50.257 1.00 77.75 89 LYS D CA 1
ATOM 7924 C C . LYS D 1 91 ? 41.740 57.167 49.534 1.00 78.40 89 LYS D C 1
ATOM 7925 O O . LYS D 1 91 ? 41.177 56.922 48.462 1.00 79.10 89 LYS D O 1
ATOM 7931 N N . GLN D 1 92 ? 41.691 58.359 50.119 1.00 81.34 90 GLN D N 1
ATOM 7932 C CA . GLN D 1 92 ? 41.018 59.488 49.492 1.00 82.46 90 GLN D CA 1
ATOM 7933 C C . GLN D 1 92 ? 42.001 60.296 48.661 1.00 80.85 90 GLN D C 1
ATOM 7934 O O . GLN D 1 92 ? 43.079 60.666 49.137 1.00 77.31 90 GLN D O 1
ATOM 7940 N N . VAL D 1 93 ? 41.628 60.543 47.411 1.00 82.90 91 VAL D N 1
ATOM 7941 C CA . VAL D 1 93 ? 42.476 61.219 46.444 1.00 82.78 91 VAL D CA 1
ATOM 7942 C C . VAL D 1 93 ? 41.803 62.526 46.060 1.00 88.13 91 VAL D C 1
ATOM 7943 O O . VAL D 1 93 ? 40.577 62.662 46.127 1.00 91.90 91 VAL D O 1
ATOM 7947 N N . SER D 1 94 ? 42.618 63.505 45.684 1.00 89.19 92 SER D N 1
ATOM 7948 C CA . SER D 1 94 ? 42.123 64.823 45.320 1.00 91.10 92 SER D CA 1
ATOM 7949 C C . SER D 1 94 ? 42.006 65.033 43.815 1.00 95.98 92 SER D C 1
ATOM 7950 O O . SER D 1 94 ? 41.499 66.080 43.395 1.00 94.62 92 SER D O 1
ATOM 7953 N N . GLY D 1 95 ? 42.466 64.080 43.001 1.00 110.60 93 GLY D N 1
ATOM 7954 C CA . GLY D 1 95 ? 42.517 64.310 41.565 1.00 108.31 93 GLY D CA 1
ATOM 7955 C C . GLY D 1 95 ? 41.149 64.369 40.913 1.00 105.61 93 GLY D C 1
ATOM 7956 O O . GLY D 1 95 ? 40.839 65.314 40.184 1.00 106.53 93 GLY D O 1
ATOM 7957 N N . ALA D 1 96 ? 40.315 63.359 41.156 1.00 95.10 94 ALA D N 1
ATOM 7958 C CA . ALA D 1 96 ? 39.012 63.255 40.509 1.00 88.08 94 ALA D CA 1
ATOM 7959 C C . ALA D 1 96 ? 37.914 63.176 41.567 1.00 84.78 94 ALA D C 1
ATOM 7960 O O . ALA D 1 96 ? 38.211 62.946 42.748 1.00 85.04 94 ALA D O 1
ATOM 7962 N N . PRO D 1 97 ? 36.645 63.372 41.204 1.00 79.92 95 PRO D N 1
ATOM 7963 C CA . PRO D 1 97 ? 35.574 63.122 42.171 1.00 78.77 95 PRO D CA 1
ATOM 7964 C C . PRO D 1 97 ? 35.405 61.633 42.434 1.00 80.31 95 PRO D C 1
ATOM 7965 O O . PRO D 1 97 ? 35.871 60.774 41.679 1.00 75.47 95 PRO D O 1
ATOM 7969 N N . THR D 1 98 ? 34.731 61.338 43.543 1.00 78.12 96 THR D N 1
ATOM 7970 C CA . THR D 1 98 ? 34.328 59.970 43.831 1.00 71.09 96 THR D CA 1
ATOM 7971 C C . THR D 1 98 ? 33.509 59.436 42.667 1.00 70.68 96 THR D C 1
ATOM 7972 O O . THR D 1 98 ? 32.694 60.158 42.084 1.00 67.10 96 THR D O 1
ATOM 7976 N N . GLY D 1 99 ? 33.749 58.177 42.301 1.00 67.50 97 GLY D N 1
ATOM 7977 C CA . GLY D 1 99 ? 33.003 57.600 41.201 1.00 64.48 97 GLY D CA 1
ATOM 7978 C C . GLY D 1 99 ? 31.517 57.576 41.499 1.00 63.09 97 GLY D C 1
ATOM 7979 O O . GLY D 1 99 ? 31.089 57.443 42.648 1.00 61.42 97 GLY D O 1
ATOM 7980 N N . ASN D 1 100 ? 30.722 57.729 40.446 1.00 59.56 98 ASN D N 1
ATOM 7981 C CA . ASN D 1 100 ? 29.277 57.693 40.589 1.00 58.69 98 ASN D CA 1
ATOM 7982 C C . ASN D 1 100 ? 28.652 57.095 39.338 1.00 62.41 98 ASN D C 1
ATOM 7983 O O . ASN D 1 100 ? 29.327 56.827 38.341 1.00 61.12 98 ASN D O 1
ATOM 7988 N N . ALA D 1 101 ? 27.343 56.882 39.414 1.00 64.26 99 ALA D N 1
ATOM 7989 C CA . ALA D 1 101 ? 26.547 56.440 38.281 1.00 61.83 99 ALA D CA 1
ATOM 7990 C C . ALA D 1 101 ? 25.234 57.208 38.298 1.00 60.98 99 ALA D C 1
ATOM 7991 O O . ALA D 1 101 ? 24.614 57.355 39.356 1.00 60.98 99 ALA D O 1
ATOM 7993 N N . GLY D 1 102 ? 24.824 57.713 37.137 1.00 57.90 100 GLY D N 1
ATOM 7994 C CA . GLY D 1 102 ? 23.535 58.349 36.982 1.00 55.41 100 GLY D CA 1
ATOM 7995 C C . GLY D 1 102 ? 22.552 57.414 36.311 1.00 57.78 100 GLY D C 1
ATOM 7996 O O . GLY D 1 102 ? 22.749 57.012 35.163 1.00 58.68 100 GLY D O 1
ATOM 7997 N N . ILE D 1 103 ? 21.489 57.069 37.033 1.00 59.72 101 ILE D N 1
ATOM 7998 C CA . ILE D 1 103 ? 20.601 55.987 36.631 1.00 59.54 101 ILE D CA 1
ATOM 7999 C C . ILE D 1 103 ? 19.176 56.508 36.514 1.00 60.95 101 ILE D C 1
ATOM 8000 O O . ILE D 1 103 ? 18.664 57.161 37.436 1.00 58.56 101 ILE D O 1
ATOM 8005 N N . TYR D 1 104 ? 18.540 56.201 35.385 1.00 57.82 102 TYR D N 1
ATOM 8006 C CA . TYR D 1 104 ? 17.101 56.326 35.201 1.00 59.82 102 TYR D CA 1
ATOM 8007 C C . TYR D 1 104 ? 16.511 54.923 35.166 1.00 65.52 102 TYR D C 1
ATOM 8008 O O . TYR D 1 104 ? 16.932 54.093 34.351 1.00 69.20 102 TYR D O 1
ATOM 8017 N N . VAL D 1 105 ? 15.531 54.666 36.025 1.00 63.51 103 VAL D N 1
ATOM 8018 C CA . VAL D 1 105 ? 14.822 53.393 36.053 1.00 62.40 103 VAL D CA 1
ATOM 8019 C C . VAL D 1 105 ? 13.388 53.680 35.634 1.00 65.01 103 VAL D C 1
ATOM 8020 O O . VAL D 1 105 ? 12.643 54.359 36.355 1.00 63.47 103 VAL D O 1
ATOM 8024 N N . ALA D 1 106 ? 12.999 53.179 34.465 1.00 69.80 104 ALA D N 1
ATOM 8025 C CA . ALA D 1 106 ? 11.637 53.398 34.006 1.00 71.60 104 ALA D CA 1
ATOM 8026 C C . ALA D 1 106 ? 10.683 52.364 34.593 1.00 71.49 104 ALA D C 1
ATOM 8027 O O . ALA D 1 106 ? 11.084 51.291 35.057 1.00 69.30 104 ALA D O 1
ATOM 8029 N N . GLU D 1 107 ? 9.394 52.706 34.564 1.00 68.15 105 GLU D N 1
ATOM 8030 C CA . GLU D 1 107 ? 8.366 51.785 35.027 1.00 70.88 105 GLU D CA 1
ATOM 8031 C C . GLU D 1 107 ? 8.190 50.604 34.080 1.00 72.49 105 GLU D C 1
ATOM 8032 O O . GLU D 1 107 ? 7.519 49.633 34.440 1.00 73.56 105 GLU D O 1
ATOM 8038 N N . SER D 1 108 ? 8.750 50.681 32.870 1.00 73.12 106 SER D N 1
ATOM 8039 C CA . SER D 1 108 ? 8.802 49.526 31.986 1.00 73.63 106 SER D CA 1
ATOM 8040 C C . SER D 1 108 ? 9.787 48.475 32.489 1.00 72.89 106 SER D C 1
ATOM 8041 O O . SER D 1 108 ? 9.690 47.310 32.092 1.00 77.30 106 SER D O 1
ATOM 8044 N N . GLY D 1 109 ? 10.723 48.860 33.356 1.00 73.30 107 GLY D N 1
ATOM 8045 C CA . GLY D 1 109 ? 11.755 47.979 33.866 1.00 76.91 107 GLY D CA 1
ATOM 8046 C C . GLY D 1 109 ? 13.136 48.185 33.272 1.00 81.48 107 GLY D C 1
ATOM 8047 O O . GLY D 1 109 ? 14.114 47.678 33.836 1.00 80.75 107 GLY D O 1
ATOM 8048 N N . GLU D 1 110 ? 13.244 48.919 32.164 1.00 78.48 108 GLU D N 1
ATOM 8049 C CA . GLU D 1 110 ? 14.533 49.194 31.538 1.00 81.83 108 GLU D CA 1
ATOM 8050 C C . GLU D 1 110 ? 15.345 50.214 32.341 1.00 83.37 108 GLU D C 1
ATOM 8051 O O . GLU D 1 110 ? 14.797 51.051 33.066 1.00 74.60 108 GLU D O 1
ATOM 8053 N N . ASN D 1 111 ? 16.668 50.141 32.197 1.00 86.61 109 ASN D N 1
ATOM 8054 C CA . ASN D 1 111 ? 17.594 51.019 32.894 1.00 83.30 109 ASN D CA 1
ATOM 8055 C C . ASN D 1 111 ? 18.392 51.843 31.894 1.00 82.22 109 ASN D C 1
ATOM 8056 O O . ASN D 1 111 ? 18.533 51.477 30.725 1.00 81.32 109 ASN D O 1
ATOM 8061 N N . MET D 1 112 ? 18.903 52.976 32.371 1.00 75.21 110 MET D N 1
ATOM 8062 C CA . MET D 1 112 ? 19.957 53.731 31.705 1.00 69.42 110 MET D CA 1
ATOM 8063 C C . MET D 1 112 ? 21.031 54.032 32.737 1.00 65.53 110 MET D C 1
ATOM 8064 O O . MET D 1 112 ? 20.719 54.555 33.809 1.00 64.50 110 MET D O 1
ATOM 8069 N N . ILE D 1 113 ? 22.285 53.698 32.432 1.00 67.51 111 ILE D N 1
ATOM 8070 C CA . ILE D 1 113 ? 23.388 53.867 33.375 1.00 63.22 111 ILE D CA 1
ATOM 8071 C C . ILE D 1 113 ? 24.481 54.681 32.698 1.00 61.36 111 ILE D C 1
ATOM 8072 O O . ILE D 1 113 ? 24.929 54.327 31.603 1.00 66.53 111 ILE D O 1
ATOM 8077 N N . VAL D 1 114 ? 24.914 55.761 33.346 1.00 58.49 112 VAL D N 1
ATOM 8078 C CA . VAL D 1 114 ? 26.075 56.537 32.914 1.00 61.03 112 VAL D CA 1
ATOM 8079 C C . VAL D 1 114 ? 27.090 56.530 34.049 1.00 58.22 112 VAL D C 1
ATOM 8080 O O . VAL D 1 114 ? 26.813 57.049 35.139 1.00 55.22 112 VAL D O 1
ATOM 8084 N N . ILE D 1 115 ? 28.270 55.968 33.787 1.00 56.95 113 ILE D N 1
ATOM 8085 C CA . ILE D 1 115 ? 29.316 55.816 34.793 1.00 57.55 113 ILE D CA 1
ATOM 8086 C C . ILE D 1 115 ? 30.387 56.885 34.626 1.00 53.48 113 ILE D C 1
ATOM 8087 O O . ILE D 1 115 ? 30.861 57.143 33.511 1.00 56.23 113 ILE D O 1
ATOM 8092 N N . SER D 1 116 ? 30.771 57.500 35.738 1.00 53.34 114 SER D N 1
ATOM 8093 C CA . SER D 1 116 ? 31.970 58.325 35.836 1.00 56.58 114 SER D CA 1
ATOM 8094 C C . SER D 1 116 ? 32.965 57.601 36.734 1.00 57.70 114 SER D C 1
ATOM 8095 O O . SER D 1 116 ? 32.771 57.557 37.953 1.00 62.72 114 SER D O 1
ATOM 8098 N N . GLU D 1 117 ? 34.010 57.005 36.142 1.00 56.49 115 GLU D N 1
ATOM 8099 C CA . GLU D 1 117 ? 34.916 56.193 36.955 1.00 62.73 115 GLU D CA 1
ATOM 8100 C C . GLU D 1 117 ? 35.533 57.034 38.064 1.00 62.11 115 GLU D C 1
ATOM 8101 O O . GLU D 1 117 ? 35.710 56.553 39.188 1.00 64.07 115 GLU D O 1
ATOM 8107 N N . GLY D 1 118 ? 35.828 58.300 37.772 1.00 61.62 116 GLY D N 1
ATOM 8108 C CA . GLY D 1 118 ? 36.295 59.224 38.791 1.00 65.42 116 GLY D CA 1
ATOM 8109 C C . GLY D 1 118 ? 37.529 58.721 39.503 1.00 65.68 116 GLY D C 1
ATOM 8110 O O . GLY D 1 118 ? 38.544 58.389 38.884 1.00 67.07 116 GLY D O 1
ATOM 8111 N N . ALA D 1 119 ? 37.454 58.705 40.834 1.00 65.83 117 ALA D N 1
ATOM 8112 C CA . ALA D 1 119 ? 38.596 58.319 41.652 1.00 70.04 117 ALA D CA 1
ATOM 8113 C C . ALA D 1 119 ? 38.949 56.844 41.525 1.00 70.93 117 ALA D C 1
ATOM 8114 O O . ALA D 1 119 ? 40.061 56.455 41.895 1.00 76.92 117 ALA D O 1
ATOM 8116 N N . ASN D 1 120 ? 38.040 56.015 41.010 1.00 67.94 118 ASN D N 1
ATOM 8117 C CA . ASN D 1 120 ? 38.377 54.621 40.761 1.00 65.24 118 ASN D CA 1
ATOM 8118 C C . ASN D 1 120 ? 39.524 54.495 39.771 1.00 71.10 118 ASN D C 1
ATOM 8119 O O . ASN D 1 120 ? 40.190 53.453 39.736 1.00 68.64 118 ASN D O 1
ATOM 8124 N N . GLY D 1 121 ? 39.754 55.527 38.956 1.00 74.12 119 GLY D N 1
ATOM 8125 C CA . GLY D 1 121 ? 40.829 55.535 37.981 1.00 74.24 119 GLY D CA 1
ATOM 8126 C C . GLY D 1 121 ? 42.217 55.738 38.551 1.00 77.73 119 GLY D C 1
ATOM 8127 O O . GLY D 1 121 ? 43.190 55.547 37.813 1.00 77.53 119 GLY D O 1
ATOM 8128 N N . MET D 1 122 ? 42.337 56.102 39.828 1.00 90.81 120 MET D N 1
ATOM 8129 C CA . MET D 1 122 ? 43.649 56.280 40.446 1.00 95.38 120 MET D CA 1
ATOM 8130 C C . MET D 1 122 ? 44.117 55.070 41.237 1.00 95.33 120 MET D C 1
ATOM 8131 O O . MET D 1 122 ? 45.289 55.032 41.626 1.00 99.08 120 MET D O 1
ATOM 8136 N N . LEU D 1 123 ? 43.258 54.074 41.448 1.00 85.21 121 LEU D N 1
ATOM 8137 C CA . LEU D 1 123 ? 43.616 52.975 42.333 1.00 78.72 121 LEU D CA 1
ATOM 8138 C C . LEU D 1 123 ? 44.700 52.129 41.685 1.00 72.79 121 LEU D C 1
ATOM 8139 O O . LEU D 1 123 ? 44.433 51.366 40.755 1.00 70.02 121 LEU D O 1
ATOM 8144 N N . LYS D 1 124 ? 45.918 52.284 42.175 1.00 78.36 122 LYS D N 1
ATOM 8145 C CA . LYS D 1 124 ? 47.097 51.534 41.781 1.00 75.74 122 LYS D CA 1
ATOM 8146 C C . LYS D 1 124 ? 47.726 50.977 43.046 1.00 75.22 122 LYS D C 1
ATOM 8147 O O . LYS D 1 124 ? 47.458 51.471 44.147 1.00 77.58 122 LYS D O 1
ATOM 8149 N N . PRO D 1 125 ? 48.563 49.943 42.927 1.00 70.15 123 PRO D N 1
ATOM 8150 C CA . PRO D 1 125 ? 49.300 49.461 44.107 1.00 65.68 123 PRO D CA 1
ATOM 8151 C C . PRO D 1 125 ? 50.056 50.553 44.844 1.00 75.79 123 PRO D C 1
ATOM 8152 O O . PRO D 1 125 ? 50.120 50.520 46.080 1.00 80.43 123 PRO D O 1
ATOM 8156 N N . SER D 1 126 ? 50.653 51.511 44.126 1.00 78.66 124 SER D N 1
ATOM 8157 C CA . SER D 1 126 ? 51.394 52.577 44.797 1.00 74.45 124 SER D CA 1
ATOM 8158 C C . SER D 1 126 ? 50.497 53.381 45.731 1.00 77.74 124 SER D C 1
ATOM 8159 O O . SER D 1 126 ? 50.969 53.908 46.746 1.00 73.77 124 SER D O 1
ATOM 8162 N N . LEU D 1 127 ? 49.205 53.486 45.408 1.00 77.30 125 LEU D N 1
ATOM 8163 C CA . LEU D 1 127 ? 48.262 54.191 46.270 1.00 77.86 125 LEU D CA 1
ATOM 8164 C C . LEU D 1 127 ? 47.999 53.448 47.572 1.00 74.64 125 LEU D C 1
ATOM 8165 O O . LEU D 1 127 ? 47.601 54.073 48.561 1.00 74.17 125 LEU D O 1
ATOM 8170 N N . VAL D 1 128 ? 48.207 52.136 47.594 1.00 75.71 126 VAL D N 1
ATOM 8171 C CA . VAL D 1 128 ? 47.951 51.318 48.778 1.00 79.36 126 VAL D CA 1
ATOM 8172 C C . VAL D 1 128 ? 49.212 50.530 49.120 1.00 79.16 126 VAL D C 1
ATOM 8173 O O . VAL D 1 128 ? 49.270 49.311 48.897 1.00 69.67 126 VAL D O 1
ATOM 8177 N N . PRO D 1 129 ? 50.245 51.192 49.654 1.00 79.07 127 PRO D N 1
ATOM 8178 C CA . PRO D 1 129 ? 51.554 50.534 49.805 1.00 76.62 127 PRO D CA 1
ATOM 8179 C C . PRO D 1 129 ? 51.563 49.366 50.773 1.00 78.57 127 PRO D C 1
ATOM 8180 O O . PRO D 1 129 ? 52.441 48.501 50.659 1.00 76.77 127 PRO D O 1
ATOM 8184 N N . ASP D 1 130 ? 50.610 49.282 51.701 1.00 83.61 128 ASP D N 1
ATOM 8185 C CA . ASP D 1 130 ? 50.622 48.230 52.708 1.00 83.28 128 ASP D CA 1
ATOM 8186 C C . ASP D 1 130 ? 49.755 47.043 52.307 1.00 83.16 128 ASP D C 1
ATOM 8187 O O . ASP D 1 130 ? 49.379 46.236 53.163 1.00 84.56 128 ASP D O 1
ATOM 8189 N N . LEU D 1 131 ? 49.439 46.921 51.015 1.00 76.30 129 LEU D N 1
ATOM 8190 C CA . LEU D 1 131 ? 48.603 45.823 50.545 1.00 72.64 129 LEU D CA 1
ATOM 8191 C C . LEU D 1 131 ? 49.336 44.488 50.604 1.00 75.12 129 LEU D C 1
ATOM 8192 O O . LEU D 1 131 ? 48.742 43.463 50.961 1.00 73.92 129 LEU D O 1
ATOM 8197 N N . MET D 1 132 ? 50.629 44.484 50.263 1.00 77.02 130 MET D N 1
ATOM 8198 C CA . MET D 1 132 ? 51.388 43.236 50.203 1.00 75.25 130 MET D CA 1
ATOM 8199 C C . MET D 1 132 ? 51.378 42.505 51.542 1.00 77.52 130 MET D C 1
ATOM 8200 O O . MET D 1 132 ? 51.216 41.279 51.585 1.00 75.99 130 MET D O 1
ATOM 8205 N N . ALA D 1 133 ? 51.533 43.245 52.646 1.00 81.80 131 ALA D N 1
ATOM 8206 C CA . ALA D 1 133 ? 51.555 42.623 53.967 1.00 79.75 131 ALA D CA 1
ATOM 8207 C C . ALA D 1 133 ? 50.220 41.968 54.303 1.00 77.94 131 ALA D C 1
ATOM 8208 O O . ALA D 1 133 ? 50.188 40.940 54.988 1.00 76.63 131 ALA D O 1
ATOM 8210 N N . VAL D 1 134 ? 49.110 42.542 53.835 1.00 73.77 132 VAL D N 1
ATOM 8211 C CA . VAL D 1 134 ? 47.805 41.955 54.122 1.00 73.54 132 VAL D CA 1
ATOM 8212 C C . VAL D 1 134 ? 47.585 40.707 53.274 1.00 71.85 132 VAL D C 1
ATOM 8213 O O . VAL D 1 134 ? 47.046 39.701 53.751 1.00 70.55 132 VAL D O 1
ATOM 8217 N N . LEU D 1 135 ? 48.017 40.745 52.011 1.00 68.84 133 LEU D N 1
ATOM 8218 C CA . LEU D 1 135 ? 47.729 39.647 51.096 1.00 67.56 133 LEU D CA 1
ATOM 8219 C C . LEU D 1 135 ? 48.462 38.367 51.475 1.00 68.35 133 LEU D C 1
ATOM 8220 O O . LEU D 1 135 ? 47.926 37.273 51.275 1.00 68.83 133 LEU D O 1
ATOM 8225 N N . VAL D 1 136 ? 49.673 38.471 52.032 1.00 68.17 134 VAL D N 1
ATOM 8226 C CA . VAL D 1 136 ? 50.433 37.260 52.342 1.00 68.44 134 VAL D CA 1
ATOM 8227 C C . VAL D 1 136 ? 49.909 36.535 53.570 1.00 69.35 134 VAL D C 1
ATOM 8228 O O . VAL D 1 136 ? 50.377 35.431 53.871 1.00 69.13 134 VAL D O 1
ATOM 8232 N N . LYS D 1 137 ? 48.928 37.105 54.268 1.00 68.55 135 LYS D N 1
ATOM 8233 C CA . LYS D 1 137 ? 48.287 36.435 55.386 1.00 66.34 135 LYS D CA 1
ATOM 8234 C C . LYS D 1 137 ? 46.810 36.172 55.124 1.00 68.74 135 LYS D C 1
ATOM 8235 O O . LYS D 1 137 ? 46.129 35.622 55.998 1.00 69.88 135 LYS D O 1
ATOM 8237 N N . ALA D 1 138 ? 46.298 36.551 53.952 1.00 69.59 136 ALA D N 1
ATOM 8238 C CA . ALA D 1 138 ? 44.897 36.394 53.592 1.00 63.11 136 ALA D CA 1
ATOM 8239 C C . ALA D 1 138 ? 44.669 35.060 52.886 1.00 58.93 136 ALA D C 1
ATOM 8240 O O . ALA D 1 138 ? 45.607 34.393 52.448 1.00 58.24 136 ALA D O 1
ATOM 8242 N N . THR D 1 139 ? 43.390 34.689 52.754 1.00 61.16 137 THR D N 1
ATOM 8243 C CA . THR D 1 139 ? 42.963 33.486 52.040 1.00 57.44 137 THR D CA 1
ATOM 8244 C C . THR D 1 139 ? 42.423 33.766 50.638 1.00 55.25 137 THR D C 1
ATOM 8245 O O . THR D 1 139 ? 42.727 33.017 49.705 1.00 53.93 137 THR D O 1
ATOM 8249 N N . LEU D 1 140 ? 41.622 34.819 50.458 1.00 54.09 138 LEU D N 1
ATOM 8250 C CA . LEU D 1 140 ? 41.022 35.132 49.167 1.00 51.82 138 LEU D CA 1
ATOM 8251 C C . LEU D 1 140 ? 41.277 36.592 48.810 1.00 52.51 138 LEU D C 1
ATOM 8252 O O . LEU D 1 140 ? 41.219 37.471 49.674 1.00 54.46 138 LEU D O 1
ATOM 8257 N N . VAL D 1 141 ? 41.535 36.852 47.530 1.00 50.22 139 VAL D N 1
ATOM 8258 C CA . VAL D 1 141 ? 41.572 38.209 46.999 1.00 47.74 139 VAL D CA 1
ATOM 8259 C C . VAL D 1 141 ? 40.649 38.252 45.788 1.00 44.91 139 VAL D C 1
ATOM 8260 O O . VAL D 1 141 ? 40.680 37.344 44.950 1.00 43.62 139 VAL D O 1
ATOM 8264 N N . VAL D 1 142 ? 39.816 39.294 45.708 1.00 45.13 140 VAL D N 1
ATOM 8265 C CA . VAL D 1 142 ? 38.726 39.379 44.742 1.00 42.76 140 VAL D CA 1
ATOM 8266 C C . VAL D 1 142 ? 38.848 40.665 43.933 1.00 45.92 140 VAL D C 1
ATOM 8267 O O . VAL D 1 142 ? 39.086 41.743 44.489 1.00 47.85 140 VAL D O 1
ATOM 8271 N N . MET D 1 143 ? 38.663 40.560 42.620 1.00 42.33 141 MET D N 1
ATOM 8272 C CA . MET D 1 143 ? 38.690 41.736 41.762 1.00 43.38 141 MET D CA 1
ATOM 8273 C C . MET D 1 143 ? 37.577 41.638 40.728 1.00 43.35 141 MET D C 1
ATOM 8274 O O . MET D 1 143 ? 37.063 40.553 40.436 1.00 42.99 141 MET D O 1
ATOM 8279 N N . GLN D 1 144 ? 37.199 42.800 40.188 1.00 44.64 142 GLN D N 1
ATOM 8280 C CA . GLN D 1 144 ? 36.175 42.897 39.153 1.00 44.10 142 GLN D CA 1
ATOM 8281 C C . GLN D 1 144 ? 36.713 43.674 37.958 1.00 44.17 142 GLN D C 1
ATOM 8282 O O . GLN D 1 144 ? 37.907 43.598 37.653 1.00 48.00 142 GLN D O 1
ATOM 8288 N N . CYS D 1 145 ? 35.856 44.423 37.273 1.00 45.77 143 CYS D N 1
ATOM 8289 C CA . CYS D 1 145 ? 36.261 45.127 36.061 1.00 48.53 143 CYS D CA 1
ATOM 8290 C C . CYS D 1 145 ? 35.796 46.573 36.072 1.00 51.72 143 CYS D C 1
ATOM 8291 O O . CYS D 1 145 ? 35.423 47.131 35.037 1.00 52.83 143 CYS D O 1
ATOM 8294 N N . GLU D 1 146 ? 35.814 47.209 37.242 1.00 52.52 144 GLU D N 1
ATOM 8295 C CA . GLU D 1 146 ? 35.359 48.588 37.365 1.00 49.32 144 GLU D CA 1
ATOM 8296 C C . GLU D 1 146 ? 36.461 49.535 37.822 1.00 53.89 144 GLU D C 1
ATOM 8297 O O . GLU D 1 146 ? 36.162 50.635 38.295 1.00 56.72 144 GLU D O 1
ATOM 8303 N N . ILE D 1 147 ? 37.728 49.142 37.684 1.00 58.28 145 ILE D N 1
ATOM 8304 C CA . ILE D 1 147 ? 38.831 50.088 37.822 1.00 55.97 145 ILE D CA 1
ATOM 8305 C C . ILE D 1 147 ? 39.531 50.168 36.471 1.00 56.34 145 ILE D C 1
ATOM 8306 O O . ILE D 1 147 ? 39.052 49.595 35.486 1.00 57.59 145 ILE D O 1
ATOM 8311 N N . SER D 1 148 ? 40.655 50.876 36.401 1.00 59.10 146 SER D N 1
ATOM 8312 C CA . SER D 1 148 ? 41.293 51.092 35.106 1.00 60.83 146 SER D CA 1
ATOM 8313 C C . SER D 1 148 ? 41.986 49.809 34.646 1.00 59.59 146 SER D C 1
ATOM 8314 O O . SER D 1 148 ? 42.504 49.050 35.471 1.00 60.57 146 SER D O 1
ATOM 8317 N N . PRO D 1 149 ? 41.994 49.532 33.339 1.00 62.43 147 PRO D N 1
ATOM 8318 C CA . PRO D 1 149 ? 42.630 48.287 32.861 1.00 64.99 147 PRO D CA 1
ATOM 8319 C C . PRO D 1 149 ? 44.100 48.150 33.233 1.00 66.80 147 PRO D C 1
ATOM 8320 O O . PRO D 1 149 ? 44.523 47.082 33.698 1.00 61.84 147 PRO D O 1
ATOM 8324 N N . ASP D 1 150 ? 44.895 49.206 33.050 1.00 74.55 148 ASP D N 1
ATOM 8325 C CA . ASP D 1 150 ? 46.321 49.112 33.350 1.00 77.41 148 ASP D CA 1
ATOM 8326 C C . ASP D 1 150 ? 46.575 48.974 34.845 1.00 75.38 148 ASP D C 1
ATOM 8327 O O . ASP D 1 150 ? 47.549 48.327 35.250 1.00 73.76 148 ASP D O 1
ATOM 8332 N N . ASN D 1 151 ? 45.723 49.577 35.676 1.00 66.78 149 ASN D N 1
ATOM 8333 C CA . ASN D 1 151 ? 45.902 49.443 37.116 1.00 63.14 149 ASN D CA 1
ATOM 8334 C C . ASN D 1 151 ? 45.523 48.049 37.596 1.00 64.02 149 ASN D C 1
ATOM 8335 O O . ASN D 1 151 ? 46.128 47.544 38.550 1.00 60.12 149 ASN D O 1
ATOM 8340 N N . THR D 1 152 ? 44.546 47.407 36.937 1.00 62.20 150 THR D N 1
ATOM 8341 C CA . THR D 1 152 ? 44.234 46.011 37.233 1.00 61.53 150 THR D CA 1
ATOM 8342 C C . THR D 1 152 ? 45.453 45.120 37.040 1.00 61.47 150 THR D C 1
ATOM 8343 O O . THR D 1 152 ? 45.769 44.289 37.901 1.00 58.93 150 THR D O 1
ATOM 8347 N N . LEU D 1 153 ? 46.180 45.314 35.937 1.00 60.63 151 LEU D N 1
ATOM 8348 C CA . LEU D 1 153 ? 47.353 44.491 35.676 1.00 57.12 151 LEU D CA 1
ATOM 8349 C C . LEU D 1 153 ? 48.436 44.738 36.708 1.00 62.33 151 LEU D C 1
ATOM 8350 O O . LEU D 1 153 ? 49.189 43.816 37.045 1.00 65.31 151 LEU D O 1
ATOM 8355 N N . LEU D 1 154 ? 48.510 45.961 37.241 1.00 63.92 152 LEU D N 1
ATOM 8356 C CA . LEU D 1 154 ? 49.447 46.236 38.324 1.00 62.25 152 LEU D CA 1
ATOM 8357 C C . LEU D 1 154 ? 49.095 45.439 39.570 1.00 64.10 152 LEU D C 1
ATOM 8358 O O . LEU D 1 154 ? 49.971 44.841 40.204 1.00 67.73 152 LEU D O 1
ATOM 8363 N N . PHE D 1 155 ? 47.810 45.395 39.921 1.00 63.28 153 PHE D N 1
ATOM 8364 C CA . PHE D 1 155 ? 47.392 44.600 41.066 1.00 60.68 153 PHE D CA 1
ATOM 8365 C C . PHE D 1 155 ? 47.586 43.117 40.800 1.00 63.75 153 PHE D C 1
ATOM 8366 O O . PHE D 1 155 ? 47.951 42.362 41.709 1.00 67.28 153 PHE D O 1
ATOM 8374 N N . VAL D 1 156 ? 47.356 42.685 39.555 1.00 61.87 154 VAL D N 1
ATOM 8375 C CA . VAL D 1 156 ? 47.585 41.287 39.197 1.00 61.08 154 VAL D CA 1
ATOM 8376 C C . VAL D 1 156 ? 49.024 40.897 39.495 1.00 63.42 154 VAL D C 1
ATOM 8377 O O . VAL D 1 156 ? 49.291 39.828 40.058 1.00 63.68 154 VAL D O 1
ATOM 8381 N N . GLU D 1 157 ? 49.970 41.770 39.155 1.00 68.44 155 GLU D N 1
ATOM 8382 C CA . GLU D 1 157 ? 51.367 41.469 39.435 1.00 70.50 155 GLU D CA 1
ATOM 8383 C C . GLU D 1 157 ? 51.622 41.415 40.938 1.00 70.61 155 GLU D C 1
ATOM 8384 O O . GLU D 1 157 ? 52.414 40.590 41.411 1.00 71.87 155 GLU D O 1
ATOM 8390 N N . VAL D 1 158 ? 50.965 42.288 41.704 1.00 68.09 156 VAL D N 1
ATOM 8391 C CA . VAL D 1 158 ? 51.092 42.250 43.159 1.00 66.73 156 VAL D CA 1
ATOM 8392 C C . VAL D 1 158 ? 50.541 40.938 43.706 1.00 64.16 156 VAL D C 1
ATOM 8393 O O . VAL D 1 158 ? 51.135 40.320 44.598 1.00 63.99 156 VAL D O 1
ATOM 8397 N N . ILE D 1 159 ? 49.393 40.498 43.185 1.00 62.09 157 ILE D N 1
ATOM 8398 C CA . ILE D 1 159 ? 48.780 39.261 43.666 1.00 64.43 157 ILE D CA 1
ATOM 8399 C C . ILE D 1 159 ? 49.673 38.060 43.368 1.00 64.61 157 ILE D C 1
ATOM 8400 O O . ILE D 1 159 ? 49.780 37.134 44.183 1.00 65.18 157 ILE D O 1
ATOM 8405 N N . LYS D 1 160 ? 50.327 38.048 42.203 1.00 62.07 158 LYS D N 1
ATOM 8406 C CA . LYS D 1 160 ? 51.256 36.961 41.904 1.00 61.01 158 LYS D CA 1
ATOM 8407 C C . LYS D 1 160 ? 52.355 36.869 42.954 1.00 66.41 158 LYS D C 1
ATOM 8408 O O . LYS D 1 160 ? 52.718 35.769 43.388 1.00 65.68 158 LYS D O 1
ATOM 8414 N N . GLN D 1 161 ? 52.880 38.019 43.394 1.00 66.09 159 GLN D N 1
ATOM 8415 C CA . GLN D 1 161 ? 53.929 38.014 44.406 1.00 66.83 159 GLN D CA 1
ATOM 8416 C C . GLN D 1 161 ? 53.405 37.556 45.760 1.00 68.23 159 GLN D C 1
ATOM 8417 O O . GLN D 1 161 ? 54.157 36.965 46.544 1.00 68.49 159 GLN D O 1
ATOM 8423 N N . ALA D 1 162 ? 52.132 37.818 46.059 1.00 66.33 160 ALA D N 1
ATOM 8424 C CA . ALA D 1 162 ? 51.579 37.367 47.330 1.00 67.20 160 ALA D CA 1
ATOM 8425 C C . ALA D 1 162 ? 51.360 35.859 47.328 1.00 68.37 160 ALA D C 1
ATOM 8426 O O . ALA D 1 162 ? 51.507 35.206 48.370 1.00 65.90 160 ALA D O 1
ATOM 8428 N N . LYS D 1 163 ? 51.018 35.299 46.165 1.00 65.38 161 LYS D N 1
ATOM 8429 C CA . LYS D 1 163 ? 50.794 33.863 46.033 1.00 63.60 161 LYS D CA 1
ATOM 8430 C C . LYS D 1 163 ? 52.086 33.063 46.145 1.00 66.27 161 LYS D C 1
ATOM 8431 O O . LYS D 1 163 ? 52.050 31.894 46.545 1.00 68.34 161 LYS D O 1
ATOM 8437 N N . ALA D 1 164 ? 53.227 33.657 45.797 1.00 66.89 162 ALA D N 1
ATOM 8438 C CA . ALA D 1 164 ? 54.480 32.924 45.926 1.00 66.98 162 ALA D CA 1
ATOM 8439 C C . ALA D 1 164 ? 54.857 32.699 47.384 1.00 69.63 162 ALA D C 1
ATOM 8440 O O . ALA D 1 164 ? 55.518 31.705 47.705 1.00 62.86 162 ALA D O 1
ATOM 8442 N N . GLN D 1 165 ? 54.435 33.596 48.275 1.00 67.55 163 GLN D N 1
ATOM 8443 C CA . GLN D 1 165 ? 54.691 33.461 49.704 1.00 65.90 163 GLN D CA 1
ATOM 8444 C C . GLN D 1 165 ? 53.560 32.784 50.459 1.00 68.58 163 GLN D C 1
ATOM 8445 O O . GLN D 1 165 ? 53.812 32.105 51.463 1.00 68.76 163 GLN D O 1
ATOM 8451 N N . ASN D 1 166 ? 52.328 32.921 49.988 1.00 68.63 164 ASN D N 1
ATOM 8452 C CA . ASN D 1 166 ? 51.156 32.423 50.696 1.00 66.17 164 ASN D CA 1
ATOM 8453 C C . ASN D 1 166 ? 50.466 31.441 49.762 1.00 68.96 164 ASN D C 1
ATOM 8454 O O . ASN D 1 166 ? 49.657 31.821 48.910 1.00 68.88 164 ASN D O 1
ATOM 8459 N N . SER D 1 167 ? 50.801 30.162 49.935 1.00 71.60 165 SER D N 1
ATOM 8460 C CA . SER D 1 167 ? 50.270 29.089 49.107 1.00 73.82 165 SER D CA 1
ATOM 8461 C C . SER D 1 167 ? 48.813 28.787 49.412 1.00 67.05 165 SER D C 1
ATOM 8462 O O . SER D 1 167 ? 48.205 27.958 48.724 1.00 68.16 165 SER D O 1
ATOM 8465 N N . SER D 1 168 ? 48.254 29.436 50.429 1.00 64.16 166 SER D N 1
ATOM 8466 C CA . SER D 1 168 ? 46.847 29.329 50.771 1.00 68.27 166 SER D CA 1
ATOM 8467 C C . SER D 1 168 ? 45.998 30.395 50.081 1.00 64.76 166 SER D C 1
ATOM 8468 O O . SER D 1 168 ? 44.766 30.309 50.124 1.00 62.89 166 SER D O 1
ATOM 8471 N N . LEU D 1 169 ? 46.626 31.379 49.432 1.00 62.39 167 LEU D N 1
ATOM 8472 C CA . LEU D 1 169 ? 45.908 32.491 48.826 1.00 55.54 167 LEU D CA 1
ATOM 8473 C C . LEU D 1 169 ? 45.314 32.082 47.485 1.00 59.12 167 LEU D C 1
ATOM 8474 O O . LEU D 1 169 ? 46.017 31.547 46.622 1.00 61.71 167 LEU D O 1
ATOM 8479 N N . ARG D 1 170 ? 44.020 32.345 47.308 1.00 52.65 168 ARG D N 1
ATOM 8480 C CA . ARG D 1 170 ? 43.327 32.075 46.060 1.00 47.60 168 ARG D CA 1
ATOM 8481 C C . ARG D 1 170 ? 42.760 33.378 45.508 1.00 48.98 168 ARG D C 1
ATOM 8482 O O . ARG D 1 170 ? 42.163 34.166 46.248 1.00 48.38 168 ARG D O 1
ATOM 8490 N N . PHE D 1 171 ? 42.920 33.593 44.203 1.00 47.01 169 PHE D N 1
ATOM 8491 C CA . PHE D 1 171 ? 42.440 34.796 43.530 1.00 44.55 169 PHE D CA 1
ATOM 8492 C C . PHE D 1 171 ? 41.087 34.504 42.882 1.00 43.61 169 PHE D C 1
ATOM 8493 O O . PHE D 1 171 ? 41.000 33.688 41.958 1.00 41.53 169 PHE D O 1
ATOM 8501 N N . VAL D 1 172 ? 40.041 35.181 43.356 1.00 43.24 170 VAL D N 1
ATOM 8502 C CA . VAL D 1 172 ? 38.697 35.076 42.789 1.00 43.44 170 VAL D CA 1
ATOM 8503 C C . VAL D 1 172 ? 38.466 36.278 41.882 1.00 38.46 170 VAL D C 1
ATOM 8504 O O . VAL D 1 172 ? 38.455 37.417 42.353 1.00 45.75 170 VAL D O 1
ATOM 8508 N N . PHE D 1 173 ? 38.263 36.040 40.588 1.00 41.77 171 PHE D N 1
ATOM 8509 C CA . PHE D 1 173 ? 38.077 37.109 39.610 1.00 40.82 171 PHE D CA 1
ATOM 8510 C C . PHE D 1 173 ? 36.652 37.071 39.070 1.00 40.84 171 PHE D C 1
ATOM 8511 O O . PHE D 1 173 ? 36.254 36.086 38.439 1.00 42.08 171 PHE D O 1
ATOM 8519 N N . ASN D 1 174 ? 35.893 38.144 39.308 1.00 40.02 172 ASN D N 1
ATOM 8520 C CA . ASN D 1 174 ? 34.540 38.282 38.771 1.00 41.28 172 ASN D CA 1
ATOM 8521 C C . ASN D 1 174 ? 34.561 39.289 37.626 1.00 41.96 172 ASN D C 1
ATOM 8522 O O . ASN D 1 174 ? 34.591 40.504 37.873 1.00 45.59 172 ASN D O 1
ATOM 8527 N N . PRO D 1 175 ? 34.537 38.846 36.359 1.00 41.36 173 PRO D N 1
ATOM 8528 C CA . PRO D 1 175 ? 34.796 39.745 35.216 1.00 43.54 173 PRO D CA 1
ATOM 8529 C C . PRO D 1 175 ? 33.593 40.603 34.841 1.00 47.17 173 PRO D C 1
ATOM 8530 O O . PRO D 1 175 ? 33.075 40.546 33.718 1.00 43.58 173 PRO D O 1
ATOM 8534 N N . ALA D 1 176 ? 33.161 41.446 35.775 1.00 45.99 174 ALA D N 1
ATOM 8535 C CA . ALA D 1 176 ? 31.950 42.224 35.591 1.00 46.69 174 ALA D CA 1
ATOM 8536 C C . ALA D 1 176 ? 32.274 43.699 35.794 1.00 47.42 174 ALA D C 1
ATOM 8537 O O . ALA D 1 176 ? 32.978 44.050 36.757 1.00 45.64 174 ALA D O 1
ATOM 8539 N N . PRO D 1 177 ? 31.800 44.593 34.909 1.00 53.10 175 PRO D N 1
ATOM 8540 C CA . PRO D 1 177 ? 31.117 44.249 33.659 1.00 51.86 175 PRO D CA 1
ATOM 8541 C C . PRO D 1 177 ? 32.114 43.870 32.576 1.00 51.88 175 PRO D C 1
ATOM 8542 O O . PRO D 1 177 ? 33.310 44.121 32.746 1.00 49.64 175 PRO D O 1
ATOM 8546 N N . TYR D 1 178 ? 31.650 43.255 31.492 1.00 53.01 176 TYR D N 1
ATOM 8547 C CA . TYR D 1 178 ? 32.567 42.929 30.410 1.00 56.19 176 TYR D CA 1
ATOM 8548 C C . TYR D 1 178 ? 33.169 44.199 29.816 1.00 59.25 176 TYR D C 1
ATOM 8549 O O . TYR D 1 178 ? 32.451 45.129 29.440 1.00 56.53 176 TYR D O 1
ATOM 8558 N N . ARG D 1 179 ? 34.498 44.229 29.737 1.00 61.63 177 ARG D N 1
ATOM 8559 C CA . ARG D 1 179 ? 35.258 45.366 29.231 1.00 57.73 177 ARG D CA 1
ATOM 8560 C C . ARG D 1 179 ? 36.138 44.873 28.093 1.00 58.05 177 ARG D C 1
ATOM 8561 O O . ARG D 1 179 ? 36.940 43.954 28.282 1.00 59.00 177 ARG D O 1
ATOM 8569 N N . ALA D 1 180 ? 36.003 45.481 26.918 1.00 61.43 178 ALA D N 1
ATOM 8570 C CA . ALA D 1 180 ? 36.854 45.068 25.809 1.00 60.41 178 ALA D CA 1
ATOM 8571 C C . ALA D 1 180 ? 38.305 45.512 25.992 1.00 62.48 178 ALA D C 1
ATOM 8572 O O . ALA D 1 180 ? 39.195 44.965 25.332 1.00 62.08 178 ALA D O 1
ATOM 8574 N N . ASP D 1 181 ? 38.568 46.487 26.863 1.00 59.43 179 ASP D N 1
ATOM 8575 C CA . ASP D 1 181 ? 39.917 47.008 27.054 1.00 59.22 179 ASP D CA 1
ATOM 8576 C C . ASP D 1 181 ? 40.679 46.303 28.172 1.00 62.66 179 ASP D C 1
ATOM 8577 O O . ASP D 1 181 ? 41.774 46.750 28.532 1.00 63.81 179 ASP D O 1
ATOM 8582 N N . TYR D 1 182 ? 40.119 45.240 28.746 1.00 57.74 180 TYR D N 1
ATOM 8583 C CA . TYR D 1 182 ? 40.794 44.464 29.777 1.00 56.18 180 TYR D CA 1
ATOM 8584 C C . TYR D 1 182 ? 41.595 43.331 29.145 1.00 54.43 180 TYR D C 1
ATOM 8585 O O . TYR D 1 182 ? 41.098 42.618 28.266 1.00 55.91 180 TYR D O 1
ATOM 8594 N N . ASP D 1 183 ? 42.839 43.175 29.592 1.00 54.61 181 ASP D N 1
ATOM 8595 C CA . ASP D 1 183 ? 43.695 42.064 29.180 1.00 51.25 181 ASP D CA 1
ATOM 8596 C C . ASP D 1 183 ? 43.294 40.842 30.009 1.00 50.66 181 ASP D C 1
ATOM 8597 O O . ASP D 1 183 ? 43.901 40.506 31.028 1.00 50.25 181 ASP D O 1
ATOM 8602 N N . PHE D 1 184 ? 42.229 40.170 29.562 1.00 52.52 182 PHE D N 1
ATOM 8603 C CA . PHE D 1 184 ? 41.688 39.056 30.336 1.00 49.53 182 PHE D CA 1
ATOM 8604 C C . PHE D 1 184 ? 42.650 37.877 30.406 1.00 49.64 182 PHE D C 1
ATOM 8605 O O . PHE D 1 184 ? 42.719 37.195 31.435 1.00 49.52 182 PHE D O 1
ATOM 8613 N N . SER D 1 185 ? 43.398 37.613 29.331 1.00 51.17 183 SER D N 1
ATOM 8614 C CA . SER D 1 185 ? 44.356 36.513 29.369 1.00 47.48 183 SER D CA 1
ATOM 8615 C C . SER D 1 185 ? 45.380 36.727 30.470 1.00 49.51 183 SER D C 1
ATOM 8616 O O . SER D 1 185 ? 45.708 35.794 31.212 1.00 52.08 183 SER D O 1
ATOM 8619 N N . LYS D 1 186 ? 45.887 37.955 30.602 1.00 52.60 184 LYS D N 1
ATOM 8620 C CA . LYS D 1 186 ? 46.873 38.224 31.642 1.00 52.06 184 LYS D CA 1
ATOM 8621 C C . LYS D 1 186 ? 46.246 38.109 33.023 1.00 48.70 184 LYS D C 1
ATOM 8622 O O . LYS D 1 186 ? 46.885 37.621 33.961 1.00 44.75 184 LYS D O 1
ATOM 8628 N N . ILE D 1 187 ? 44.992 38.546 33.166 1.00 48.35 185 ILE D N 1
ATOM 8629 C CA . ILE D 1 187 ? 44.318 38.425 34.452 1.00 46.65 185 ILE D CA 1
ATOM 8630 C C . ILE D 1 187 ? 44.079 36.961 34.787 1.00 49.58 185 ILE D C 1
ATOM 8631 O O . ILE D 1 187 ? 44.305 36.524 35.922 1.00 47.51 185 ILE D O 1
ATOM 8636 N N . LEU D 1 188 ? 43.643 36.176 33.797 1.00 49.23 186 LEU D N 1
ATOM 8637 C CA . LEU D 1 188 ? 43.344 34.767 34.014 1.00 46.97 186 LEU D CA 1
ATOM 8638 C C . LEU D 1 188 ? 44.586 33.948 34.331 1.00 47.96 186 LEU D C 1
ATOM 8639 O O . LEU D 1 188 ? 44.468 32.876 34.934 1.00 45.42 186 LEU D O 1
ATOM 8644 N N . SER D 1 189 ? 45.770 34.427 33.937 1.00 50.82 187 SER D N 1
ATOM 8645 C CA . SER D 1 189 ? 47.002 33.659 34.104 1.00 52.67 187 SER D CA 1
ATOM 8646 C C . SER D 1 189 ? 47.381 33.439 35.565 1.00 49.79 187 SER D C 1
ATOM 8647 O O . SER D 1 189 ? 48.180 32.539 35.848 1.00 49.83 187 SER D O 1
ATOM 8650 N N . ILE D 1 190 ? 46.850 34.237 36.492 1.00 46.83 188 ILE D N 1
ATOM 8651 C CA . ILE D 1 190 ? 47.007 33.972 37.917 1.00 49.77 188 ILE D CA 1
ATOM 8652 C C . ILE D 1 190 ? 45.671 33.789 38.622 1.00 47.74 188 ILE D C 1
ATOM 8653 O O . ILE D 1 190 ? 45.650 33.592 39.839 1.00 46.88 188 ILE D O 1
ATOM 8658 N N . THR D 1 191 ? 44.562 33.811 37.886 1.00 47.69 189 THR D N 1
ATOM 8659 C CA . THR D 1 191 ? 43.245 33.609 38.475 1.00 45.36 189 THR D CA 1
ATOM 8660 C C . THR D 1 191 ? 43.086 32.165 38.931 1.00 44.80 189 THR D C 1
ATOM 8661 O O . THR D 1 191 ? 43.466 31.235 38.215 1.00 44.62 189 THR D O 1
ATOM 8665 N N . ASP D 1 192 ? 42.547 31.975 40.134 1.00 42.14 190 ASP D N 1
ATOM 8666 C CA . ASP D 1 192 ? 42.263 30.631 40.619 1.00 44.84 190 ASP D CA 1
ATOM 8667 C C . ASP D 1 192 ? 40.816 30.215 40.410 1.00 43.68 190 ASP D C 1
ATOM 8668 O O . ASP D 1 192 ? 40.562 29.072 40.019 1.00 48.38 190 ASP D O 1
ATOM 8673 N N . ILE D 1 193 ? 39.868 31.113 40.662 1.00 41.05 191 ILE D N 1
ATOM 8674 C CA . ILE D 1 193 ? 38.447 30.848 40.481 1.00 40.52 191 ILE D CA 1
ATOM 8675 C C . ILE D 1 193 ? 37.855 31.977 39.652 1.00 42.26 191 ILE D C 1
ATOM 8676 O O . ILE D 1 193 ? 37.889 33.143 40.059 1.00 40.31 191 ILE D O 1
ATOM 8681 N N . PHE D 1 194 ? 37.305 31.628 38.500 1.00 42.85 192 PHE D N 1
ATOM 8682 C CA . PHE D 1 194 ? 36.757 32.577 37.549 1.00 41.92 192 PHE D CA 1
ATOM 8683 C C . PHE D 1 194 ? 35.237 32.511 37.611 1.00 41.34 192 PHE D C 1
ATOM 8684 O O . PHE D 1 194 ? 34.661 31.417 37.579 1.00 41.62 192 PHE D O 1
ATOM 8692 N N . CYS D 1 195 ? 34.589 33.670 37.717 1.00 39.18 193 CYS D N 1
ATOM 8693 C CA . CYS D 1 195 ? 33.147 33.751 37.962 1.00 39.69 193 CYS D CA 1
ATOM 8694 C C . CYS D 1 195 ? 32.459 34.619 36.916 1.00 39.67 193 CYS D C 1
ATOM 8695 O O . CYS D 1 195 ? 31.982 35.717 37.223 1.00 42.13 193 CYS D O 1
ATOM 8698 N N . PRO D 1 196 ? 32.371 34.148 35.674 1.00 41.83 194 PRO D N 1
ATOM 8699 C CA . PRO D 1 196 ? 31.644 34.889 34.643 1.00 43.70 194 PRO D CA 1
ATOM 8700 C C . PRO D 1 196 ? 30.159 34.544 34.616 1.00 43.83 194 PRO D C 1
ATOM 8701 O O . PRO D 1 196 ? 29.719 33.491 35.082 1.00 42.45 194 PRO D O 1
ATOM 8705 N N . ASN D 1 197 ? 29.383 35.455 34.047 1.00 44.38 195 ASN D N 1
ATOM 8706 C CA . ASN D 1 197 ? 28.015 35.112 33.690 1.00 48.18 195 ASN D CA 1
ATOM 8707 C C . ASN D 1 197 ? 28.023 34.570 32.259 1.00 46.63 195 ASN D C 1
ATOM 8708 O O . ASN D 1 197 ? 29.079 34.365 31.658 1.00 47.17 195 ASN D O 1
ATOM 8713 N N . GLU D 1 198 ? 26.843 34.315 31.701 1.00 49.55 196 GLU D N 1
ATOM 8714 C CA . GLU D 1 198 ? 26.772 33.674 30.391 1.00 51.86 196 GLU D CA 1
ATOM 8715 C C . GLU D 1 198 ? 27.451 34.529 29.321 1.00 50.95 196 GLU D C 1
ATOM 8716 O O . GLU D 1 198 ? 28.339 34.057 28.602 1.00 50.02 196 GLU D O 1
ATOM 8722 N N . LEU D 1 199 ? 27.067 35.806 29.226 1.00 51.64 197 LEU D N 1
ATOM 8723 C CA . LEU D 1 199 ? 27.608 36.674 28.186 1.00 49.44 197 LEU D CA 1
ATOM 8724 C C . LEU D 1 199 ? 29.080 36.994 28.423 1.00 52.54 197 LEU D C 1
ATOM 8725 O O . LEU D 1 199 ? 29.868 37.048 27.470 1.00 55.00 197 LEU D O 1
ATOM 8727 N N . GLU D 1 200 ? 29.475 37.210 29.682 1.00 49.37 198 GLU D N 1
ATOM 8728 C CA . GLU D 1 200 ? 30.868 37.549 29.972 1.00 48.72 198 GLU D CA 1
ATOM 8729 C C . GLU D 1 200 ? 31.810 36.420 29.567 1.00 52.06 198 GLU D C 1
ATOM 8730 O O . GLU D 1 200 ? 32.874 36.666 28.988 1.00 52.70 198 GLU D O 1
ATOM 8736 N N . ALA D 1 201 ? 31.430 35.172 29.848 1.00 51.57 199 ALA D N 1
ATOM 8737 C CA . ALA D 1 201 ? 32.259 34.048 29.437 1.00 54.04 199 ALA D CA 1
ATOM 8738 C C . ALA D 1 201 ? 32.331 33.952 27.923 1.00 57.67 199 ALA D C 1
ATOM 8739 O O . ALA D 1 201 ? 33.363 33.550 27.371 1.00 55.34 199 ALA D O 1
ATOM 8741 N N . LEU D 1 202 ? 31.244 34.323 27.239 1.00 58.66 200 LEU D N 1
ATOM 8742 C CA . LEU D 1 202 ? 31.211 34.245 25.785 1.00 59.80 200 LEU D CA 1
ATOM 8743 C C . LEU D 1 202 ? 32.066 35.335 25.152 1.00 64.36 200 LEU D C 1
ATOM 8744 O O . LEU D 1 202 ? 32.752 35.095 24.150 1.00 68.76 200 LEU D O 1
ATOM 8749 N N . GLU D 1 203 ? 32.069 36.530 25.741 1.00 61.00 201 GLU D N 1
ATOM 8750 C CA . GLU D 1 203 ? 32.802 37.637 25.146 1.00 60.53 201 GLU D CA 1
ATOM 8751 C C . GLU D 1 203 ? 34.301 37.531 25.380 1.00 62.11 201 GLU D C 1
ATOM 8752 O O . GLU D 1 203 ? 35.089 37.995 24.551 1.00 62.67 201 GLU D O 1
ATOM 8758 N N . ILE D 1 204 ? 34.715 36.872 26.465 1.00 61.19 202 ILE D N 1
ATOM 8759 C CA . ILE D 1 204 ? 36.139 36.751 26.770 1.00 60.31 202 ILE D CA 1
ATOM 8760 C C . ILE D 1 204 ? 36.785 35.649 25.965 1.00 65.16 202 ILE D C 1
ATOM 8761 O O . ILE D 1 204 ? 38.010 35.576 25.900 1.00 65.86 202 ILE D O 1
ATOM 8766 N N . SER D 1 205 ? 35.981 34.869 25.253 1.00 64.74 203 SER D N 1
ATOM 8767 C CA . SER D 1 205 ? 36.491 33.822 24.395 1.00 68.74 203 SER D CA 1
ATOM 8768 C C . SER D 1 205 ? 36.542 34.244 22.937 1.00 73.07 203 SER D C 1
ATOM 8769 O O . SER D 1 205 ? 37.248 33.600 22.149 1.00 77.92 203 SER D O 1
ATOM 8772 N N . GLY D 1 206 ? 35.850 35.319 22.577 1.00 73.73 204 GLY D N 1
ATOM 8773 C CA . GLY D 1 206 ? 35.743 35.787 21.217 1.00 78.11 204 GLY D CA 1
ATOM 8774 C C . GLY D 1 206 ? 34.421 35.483 20.515 1.00 83.47 204 GLY D C 1
ATOM 8775 O O . GLY D 1 206 ? 34.398 35.431 19.276 1.00 84.73 204 GLY D O 1
ATOM 8776 N N . THR D 1 207 ? 33.338 35.281 21.260 1.00 83.48 205 THR D N 1
ATOM 8777 C CA . THR D 1 207 ? 32.061 34.852 20.691 1.00 86.47 205 THR D CA 1
ATOM 8778 C C . THR D 1 207 ? 30.917 35.822 21.002 1.00 80.17 205 THR D C 1
ATOM 8779 O O . THR D 1 207 ? 30.725 36.224 22.149 1.00 75.17 205 THR D O 1
ATOM 8783 N N . ILE D 1 213 ? 22.032 30.678 23.938 1.00 86.23 211 ILE D N 1
ATOM 8784 C CA . ILE D 1 2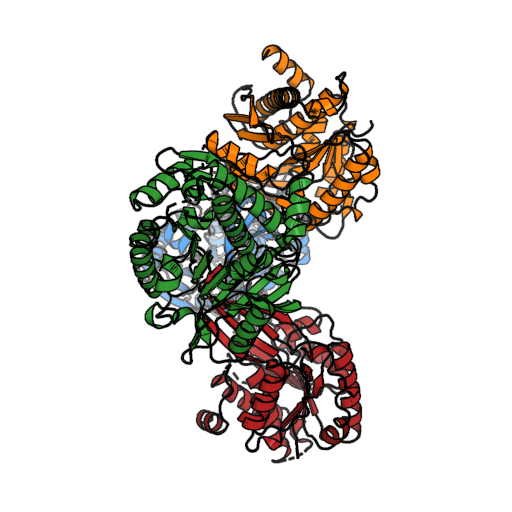13 ? 22.304 29.939 25.165 1.00 82.38 211 ILE D CA 1
ATOM 8785 C C . ILE D 1 213 ? 23.330 28.834 24.899 1.00 88.29 211 ILE D C 1
ATOM 8786 O O . ILE D 1 213 ? 23.218 28.076 23.928 1.00 83.80 211 ILE D O 1
ATOM 8788 N N . CYS D 1 214 ? 24.326 28.760 25.781 1.00 85.17 212 CYS D N 1
ATOM 8789 C CA . CYS D 1 214 ? 25.416 27.794 25.700 1.00 77.09 212 CYS D CA 1
ATOM 8790 C C . CYS D 1 214 ? 25.133 26.580 26.583 1.00 69.36 212 CYS D C 1
ATOM 8791 O O . CYS D 1 214 ? 24.805 26.728 27.765 1.00 67.83 212 CYS D O 1
ATOM 8794 N N . ASP D 1 215 ? 25.274 25.383 26.008 1.00 68.71 213 ASP D N 1
ATOM 8795 C CA . ASP D 1 215 ? 24.990 24.129 26.695 1.00 66.16 213 ASP D CA 1
ATOM 8796 C C . ASP D 1 215 ? 26.246 23.623 27.417 1.00 65.30 213 ASP D C 1
ATOM 8797 O O . ASP D 1 215 ? 27.261 24.317 27.515 1.00 66.17 213 ASP D O 1
ATOM 8802 N N . ASP D 1 216 ? 26.174 22.397 27.948 1.00 64.96 214 ASP D N 1
ATOM 8803 C CA . ASP D 1 216 ? 27.253 21.857 28.771 1.00 62.20 214 ASP D CA 1
ATOM 8804 C C . ASP D 1 216 ? 28.542 21.689 27.981 1.00 60.83 214 ASP D C 1
ATOM 8805 O O . ASP D 1 216 ? 29.637 21.894 28.523 1.00 60.98 214 ASP D O 1
ATOM 8810 N N . SER D 1 217 ? 28.431 21.329 26.700 1.00 63.68 215 SER D N 1
ATOM 8811 C CA . SER D 1 217 ? 29.610 21.119 25.869 1.00 55.69 215 SER D CA 1
ATOM 8812 C C . SER D 1 217 ? 30.305 22.429 25.524 1.00 58.50 215 SER D C 1
ATOM 8813 O O . SER D 1 217 ? 31.533 22.461 25.407 1.00 59.14 215 SER D O 1
ATOM 8816 N N . MET D 1 218 ? 29.547 23.515 25.355 1.00 59.63 216 MET D N 1
ATOM 8817 C CA . MET D 1 218 ? 30.174 24.804 25.081 1.00 58.54 216 MET D CA 1
ATOM 8818 C C . MET D 1 218 ? 30.967 25.291 26.286 1.00 56.17 216 MET D C 1
ATOM 8819 O O . MET D 1 218 ? 32.040 25.887 26.130 1.00 52.63 216 MET D O 1
ATOM 8824 N N . MET D 1 219 ? 30.462 25.041 27.495 1.00 56.18 217 MET D N 1
ATOM 8825 C CA . MET D 1 219 ? 31.182 25.461 28.694 1.00 53.08 217 MET D CA 1
ATOM 8826 C C . MET D 1 219 ? 32.446 24.640 28.897 1.00 51.75 217 MET D C 1
ATOM 8827 O O . MET D 1 219 ? 33.439 25.156 29.425 1.00 51.10 217 MET D O 1
ATOM 8832 N N . LYS D 1 220 ? 32.425 23.363 28.505 1.00 53.51 218 LYS D N 1
ATOM 8833 C CA . LYS D 1 220 ? 33.629 22.543 28.594 1.00 49.85 218 LYS D CA 1
ATOM 8834 C C . LYS D 1 220 ? 34.720 23.084 27.681 1.00 50.93 218 LYS D C 1
ATOM 8835 O O . LYS D 1 220 ? 35.892 23.144 28.072 1.00 49.47 218 LYS D O 1
ATOM 8841 N N . ALA D 1 221 ? 34.354 23.465 26.452 1.00 53.02 219 ALA D N 1
ATOM 8842 C CA . ALA D 1 221 ? 35.312 24.075 25.534 1.00 48.01 219 ALA D CA 1
ATOM 8843 C C . ALA D 1 221 ? 35.800 25.429 26.040 1.00 49.32 219 ALA D C 1
ATOM 8844 O O . ALA D 1 221 ? 36.966 25.783 25.829 1.00 48.52 219 ALA D O 1
ATOM 8846 N N . LEU D 1 222 ? 34.938 26.194 26.716 1.00 49.63 220 LEU D N 1
ATOM 8847 C CA . LEU D 1 222 ? 35.376 27.480 27.252 1.00 50.62 220 LEU D CA 1
ATOM 8848 C C . LEU D 1 222 ? 36.390 27.291 28.372 1.00 48.33 220 LEU D C 1
ATOM 8849 O O . LEU D 1 222 ? 37.402 28.000 28.424 1.00 45.92 220 LEU D O 1
ATOM 8854 N N . VAL D 1 223 ? 36.128 26.354 29.285 1.00 48.38 221 VAL D N 1
ATOM 8855 C CA . VAL D 1 223 ? 37.086 26.058 30.345 1.00 45.96 221 VAL D CA 1
ATOM 8856 C C . VAL D 1 223 ? 38.370 25.499 29.751 1.00 46.44 221 VAL D C 1
ATOM 8857 O O . VAL D 1 223 ? 39.473 25.811 30.216 1.00 48.66 221 VAL D O 1
ATOM 8861 N N . GLU D 1 224 ? 38.251 24.678 28.703 1.00 47.09 222 GLU D N 1
ATOM 8862 C CA . GLU D 1 224 ? 39.436 24.120 28.056 1.00 48.08 222 GLU D CA 1
ATOM 8863 C C . GLU D 1 224 ? 40.323 25.221 27.508 1.00 45.83 222 GLU D C 1
ATOM 8864 O O . GLU D 1 224 ? 41.539 25.225 27.728 1.00 42.72 222 GLU D O 1
ATOM 8870 N N . LYS D 1 225 ? 39.725 26.158 26.771 1.00 47.75 223 LYS D N 1
ATOM 8871 C CA . LYS D 1 225 ? 40.492 27.240 26.169 1.00 45.63 223 LYS D CA 1
ATOM 8872 C C . LYS D 1 225 ? 41.108 28.138 27.233 1.00 46.21 223 LYS D C 1
ATOM 8873 O O .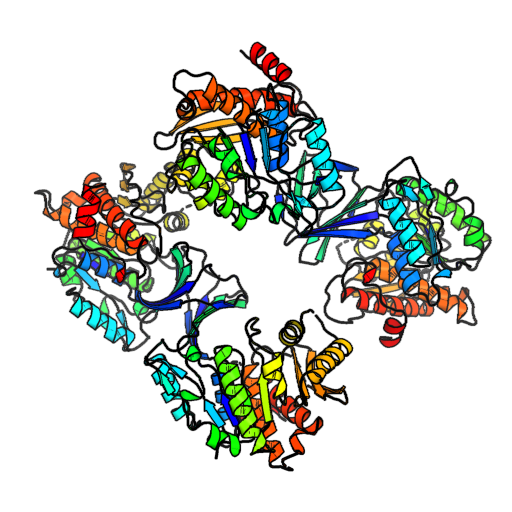 LYS D 1 225 ? 42.277 28.526 27.124 1.00 46.26 223 LYS D O 1
ATOM 8879 N N . MET D 1 226 ? 40.344 28.466 28.281 1.00 45.88 224 MET D N 1
ATOM 8880 C CA . MET D 1 226 ? 40.879 29.328 29.330 1.00 46.97 224 MET D CA 1
ATOM 8881 C C . MET D 1 226 ? 42.007 28.647 30.085 1.00 51.56 224 MET D C 1
ATOM 8882 O O . MET D 1 226 ? 43.000 29.293 30.444 1.00 54.26 224 MET D O 1
ATOM 8887 N N . SER D 1 227 ? 41.882 27.342 30.327 1.00 48.21 225 SER D N 1
ATOM 8888 C CA . SER D 1 227 ? 42.883 26.670 31.137 1.00 49.55 225 SER D CA 1
ATOM 8889 C C . SER D 1 227 ? 44.164 26.421 30.360 1.00 49.07 225 SER D C 1
ATOM 8890 O O . SER D 1 227 ? 45.229 26.286 30.969 1.00 49.42 225 SER D O 1
ATOM 8893 N N . SER D 1 228 ? 44.084 26.401 29.028 1.00 48.33 226 SER D N 1
ATOM 8894 C CA . SER D 1 228 ? 45.264 26.151 28.208 1.00 47.90 226 SER D CA 1
ATOM 8895 C C . SER D 1 228 ? 46.260 27.293 28.312 1.00 50.02 226 SER D C 1
ATOM 8896 O O . SER D 1 228 ? 47.457 27.089 28.088 1.00 49.28 226 SER D O 1
ATOM 8899 N N . LEU D 1 229 ? 45.783 28.504 28.595 1.00 51.44 227 LEU D N 1
ATOM 8900 C CA . LEU D 1 229 ? 46.639 29.677 28.674 1.00 51.46 227 LEU D CA 1
ATOM 8901 C C . LEU D 1 229 ? 46.952 30.079 30.108 1.00 53.84 227 LEU D C 1
ATOM 8902 O O . LEU D 1 229 ? 47.696 31.041 30.319 1.00 56.50 227 LEU D O 1
ATOM 8907 N N . SER D 1 230 ? 46.425 29.358 31.096 1.00 55.06 228 SER D N 1
ATOM 8908 C CA . SER D 1 230 ? 46.558 29.747 32.495 1.00 54.38 228 SER D CA 1
ATOM 8909 C C . SER D 1 230 ? 47.125 28.577 33.284 1.00 57.27 228 SER D C 1
ATOM 8910 O O . SER D 1 230 ? 46.500 27.498 33.320 1.00 57.06 228 SER D O 1
ATOM 8913 N N . PRO D 1 231 ? 48.290 28.724 33.919 1.00 62.81 229 PRO D N 1
ATOM 8914 C CA . PRO D 1 231 ? 48.764 27.658 34.814 1.00 63.83 229 PRO D CA 1
ATOM 8915 C C . PRO D 1 231 ? 48.024 27.610 36.135 1.00 63.18 229 PRO D C 1
ATOM 8916 O O . PRO D 1 231 ? 48.124 26.601 36.844 1.00 69.23 229 PRO D O 1
ATOM 8920 N N . SER D 1 232 ? 47.294 28.667 36.495 1.00 54.01 230 SER D N 1
ATOM 8921 C CA . SER D 1 232 ? 46.680 28.762 37.812 1.00 53.80 230 SER D CA 1
ATOM 8922 C C . SER D 1 232 ? 45.200 28.410 37.849 1.00 49.40 230 SER D C 1
ATOM 8923 O O . SER D 1 232 ? 44.702 28.039 38.917 1.00 48.25 230 SER D O 1
ATOM 8926 N N . LEU D 1 233 ? 44.483 28.530 36.734 1.00 49.80 231 LEU D N 1
ATOM 8927 C CA . LEU D 1 233 ? 43.030 28.429 36.777 1.00 46.01 231 LEU D CA 1
ATOM 8928 C C . LEU D 1 233 ? 42.602 27.040 37.243 1.00 48.83 231 LEU D C 1
ATOM 8929 O O . LEU D 1 233 ? 43.018 26.025 36.678 1.00 50.42 231 LEU D O 1
ATOM 8934 N N . LYS D 1 234 ? 41.780 26.994 38.289 1.00 47.82 232 LYS D N 1
ATOM 8935 C CA . LYS D 1 234 ? 41.341 25.728 38.863 1.00 48.43 232 LYS D CA 1
ATOM 8936 C C . LYS D 1 234 ? 39.847 25.491 38.749 1.00 47.06 232 LYS D C 1
ATOM 8937 O O . LYS D 1 234 ? 39.435 24.344 38.582 1.00 48.64 232 LYS D O 1
ATOM 8943 N N . PHE D 1 235 ? 39.027 26.533 38.819 1.00 47.95 233 PHE D N 1
ATOM 8944 C CA . PHE D 1 235 ? 37.583 26.372 38.739 1.00 46.14 233 PHE D CA 1
ATOM 8945 C C . PHE D 1 235 ? 36.983 27.549 37.994 1.00 44.48 233 PHE D C 1
ATOM 8946 O O . PHE D 1 235 ? 37.444 28.685 38.140 1.00 43.30 233 PHE D O 1
ATOM 8954 N N . VAL D 1 236 ? 35.975 27.267 37.173 1.00 44.13 234 VAL D N 1
ATOM 8955 C CA . VAL D 1 236 ? 35.133 28.295 36.569 1.00 45.07 234 VAL D CA 1
ATOM 8956 C C . VAL D 1 236 ? 33.718 28.110 37.095 1.00 45.15 234 VAL D C 1
ATOM 8957 O O . VAL D 1 236 ? 33.134 27.028 36.953 1.00 47.50 234 VAL D O 1
ATOM 8961 N N . LEU D 1 237 ? 33.189 29.146 37.741 1.00 42.66 235 LEU D N 1
ATOM 8962 C CA . LEU D 1 237 ? 31.797 29.185 38.187 1.00 42.92 235 LEU D CA 1
ATOM 8963 C C . LEU D 1 237 ? 31.018 30.026 37.181 1.00 46.31 235 LEU D C 1
ATOM 8964 O O . LEU D 1 237 ? 31.109 31.258 37.182 1.00 48.29 235 LEU D O 1
ATOM 8969 N N . PHE D 1 238 ? 30.240 29.360 36.332 1.00 47.09 236 PHE D N 1
ATOM 8970 C CA . PHE D 1 238 ? 29.383 30.047 35.371 1.00 47.45 236 PHE D CA 1
ATOM 8971 C C . PHE D 1 238 ? 28.095 30.485 36.052 1.00 50.59 236 PHE D C 1
ATOM 8972 O O . PHE D 1 238 ? 27.384 29.658 36.631 1.00 53.11 236 PHE D O 1
ATOM 8980 N N . THR D 1 239 ? 27.787 31.774 35.980 1.00 49.73 237 THR D N 1
ATOM 8981 C CA . THR D 1 239 ? 26.489 32.274 36.413 1.00 50.42 237 THR D CA 1
ATOM 8982 C C . THR D 1 239 ? 25.536 32.246 35.226 1.00 51.76 237 THR D C 1
ATOM 8983 O O . THR D 1 239 ? 25.800 32.880 34.200 1.00 53.15 237 THR D O 1
ATOM 8987 N N . LEU D 1 240 ? 24.424 31.521 35.365 1.00 57.53 238 LEU D N 1
ATOM 8988 C CA . LEU D 1 240 ? 23.558 31.222 34.227 1.00 57.41 238 LEU D CA 1
ATOM 8989 C C . LEU D 1 240 ? 22.113 31.676 34.425 1.00 62.49 238 LEU D C 1
ATOM 8990 O O . LEU D 1 240 ? 21.228 31.232 33.688 1.00 66.53 238 LEU D O 1
ATOM 8995 N N . GLY D 1 241 ? 21.858 32.577 35.370 1.00 61.74 239 GLY D N 1
ATOM 8996 C CA . GLY D 1 241 ? 20.508 33.093 35.550 1.00 65.53 239 GLY D CA 1
ATOM 8997 C C . GLY D 1 241 ? 19.515 32.028 35.985 1.00 67.16 239 GLY D C 1
ATOM 8998 O O . GLY D 1 241 ? 19.713 31.326 36.982 1.00 68.22 239 GLY D O 1
ATOM 8999 N N . SER D 1 242 ? 18.418 31.908 35.230 1.00 66.09 240 SER D N 1
ATOM 9000 C CA . SER D 1 242 ? 17.358 30.974 35.595 1.00 67.26 240 SER D CA 1
ATOM 9001 C C . SER D 1 242 ? 17.806 29.519 35.518 1.00 69.84 240 SER D C 1
ATOM 9002 O O . SER D 1 242 ? 17.136 28.647 36.089 1.00 66.21 240 SER D O 1
ATOM 9005 N N . ARG D 1 243 ? 18.901 29.230 34.810 1.00 66.64 241 ARG D N 1
ATOM 9006 C CA . ARG D 1 243 ? 19.433 27.875 34.809 1.00 65.03 241 ARG D CA 1
ATOM 9007 C C . ARG D 1 243 ? 20.311 27.602 36.024 1.00 63.39 241 ARG D C 1
ATOM 9008 O O . ARG D 1 243 ? 20.756 26.462 36.207 1.00 62.14 241 ARG D O 1
ATOM 9016 N N . GLY D 1 244 ? 20.580 28.620 36.836 1.00 60.68 242 GLY D N 1
ATOM 9017 C CA . GLY D 1 244 ? 21.368 28.439 38.041 1.00 58.43 242 GLY D CA 1
ATOM 9018 C C . GLY D 1 244 ? 22.828 28.754 37.791 1.00 62.89 242 GLY D C 1
ATOM 9019 O O . GLY D 1 244 ? 23.151 29.750 37.143 1.00 63.48 242 GLY D O 1
ATOM 9020 N N . SER D 1 245 ? 23.711 27.891 38.290 1.00 60.36 243 SER D N 1
ATOM 9021 C CA . SER D 1 245 ? 25.146 28.067 38.133 1.00 57.79 243 SER D CA 1
ATOM 9022 C C . SER D 1 245 ? 25.800 26.705 37.959 1.00 56.08 243 SER D C 1
ATOM 9023 O O . SER D 1 245 ? 25.277 25.684 38.413 1.00 57.43 243 SER D O 1
ATOM 9026 N N . ARG D 1 246 ? 26.954 26.698 37.295 1.00 51.85 244 ARG D N 1
ATOM 9027 C CA . ARG D 1 246 ? 27.663 25.465 36.986 1.00 52.01 244 ARG D CA 1
ATOM 9028 C C . ARG D 1 246 ? 29.141 25.644 37.293 1.00 51.11 244 ARG D C 1
ATOM 9029 O O . ARG D 1 246 ? 29.764 26.607 36.834 1.00 49.63 244 ARG D O 1
ATOM 9037 N N . ILE D 1 247 ? 29.695 24.718 38.065 1.00 50.97 245 ILE D N 1
ATOM 9038 C CA . ILE D 1 247 ? 31.115 24.702 38.385 1.00 50.94 245 ILE D CA 1
ATOM 9039 C C . ILE D 1 247 ? 31.805 23.662 37.515 1.00 54.18 245 ILE D C 1
ATOM 9040 O O . ILE D 1 247 ? 31.377 22.502 37.463 1.00 57.22 245 ILE D O 1
ATOM 9045 N N . VAL D 1 248 ? 32.856 24.077 36.814 1.00 49.70 246 VAL D N 1
ATOM 9046 C CA . VAL D 1 248 ? 33.673 23.182 36.009 1.00 49.58 246 VAL D CA 1
ATOM 9047 C C . VAL D 1 248 ? 35.094 23.259 36.533 1.00 48.38 246 VAL D C 1
ATOM 9048 O O . VAL D 1 248 ? 35.651 24.355 36.655 1.00 51.23 246 VAL D O 1
ATOM 9052 N N . GLN D 1 249 ? 35.670 22.108 36.864 1.00 49.86 247 GLN D N 1
ATOM 9053 C CA . GLN D 1 249 ? 37.078 22.057 37.236 1.00 51.10 247 GLN D CA 1
ATOM 9054 C C . GLN D 1 249 ? 37.952 21.984 35.990 1.00 48.99 247 GLN D C 1
ATOM 9055 O O . GLN D 1 249 ? 37.634 21.274 35.033 1.00 50.24 247 GLN D O 1
ATOM 9061 N N . THR D 1 250 ? 39.061 22.716 36.004 1.00 47.44 248 THR D N 1
ATOM 9062 C CA . THR D 1 250 ? 40.016 22.601 34.913 1.00 49.44 248 THR D CA 1
ATOM 9063 C C . THR D 1 250 ? 40.740 21.265 34.987 1.00 50.57 248 THR D C 1
ATOM 9064 O O . THR D 1 250 ? 40.762 20.595 36.024 1.00 48.57 248 THR D O 1
ATOM 9068 N N . LYS D 1 251 ? 41.300 20.866 33.845 1.00 52.91 249 LYS D N 1
ATOM 9069 C CA . LYS D 1 251 ? 42.098 19.652 33.712 1.00 50.81 249 LYS D CA 1
ATOM 9070 C C . LYS D 1 251 ? 41.217 18.406 33.740 1.00 52.88 249 LYS D C 1
ATOM 9071 O O . LYS D 1 251 ? 41.429 17.491 32.939 1.00 55.02 249 LYS D O 1
ATOM 9073 N N . SER D 1 252 ? 40.248 18.335 34.657 1.00 54.51 250 SER D N 1
ATOM 9074 C CA . SER D 1 252 ? 39.340 17.191 34.713 1.00 54.93 250 SER D CA 1
ATOM 9075 C C . SER D 1 252 ? 37.983 17.451 34.074 1.00 53.38 250 SER D C 1
ATOM 9076 O O . SER D 1 252 ? 37.345 16.506 33.601 1.00 62.30 250 SER D O 1
ATOM 9079 N N . TYR D 1 253 ? 37.531 18.703 34.050 1.00 52.91 251 TYR D N 1
ATOM 9080 C CA . TYR D 1 253 ? 36.235 19.090 33.485 1.00 55.38 251 TYR D CA 1
ATOM 9081 C C . TYR D 1 253 ? 35.071 18.413 34.206 1.00 57.85 251 TYR D C 1
ATOM 9082 O O . TYR D 1 253 ? 34.007 18.181 33.622 1.00 62.19 251 TYR D O 1
ATOM 9091 N N . GLU D 1 254 ? 35.273 18.118 35.492 1.00 56.39 252 GLU D N 1
ATOM 9092 C CA . GLU D 1 254 ? 34.169 17.763 36.371 1.00 59.26 252 GLU D CA 1
ATOM 9093 C C . GLU D 1 254 ? 33.181 18.913 36.457 1.00 60.33 252 GLU D C 1
ATOM 9094 O O . GLU D 1 254 ? 33.571 20.078 36.496 1.00 58.99 252 GLU D O 1
ATOM 9100 N N . SER D 1 255 ? 31.899 18.582 36.486 1.00 65.92 253 SER D N 1
ATOM 9101 C CA . SER D 1 255 ? 30.836 19.569 36.477 1.00 62.29 253 SER D CA 1
ATOM 9102 C C . SER D 1 255 ? 29.944 19.341 37.689 1.00 68.82 253 SER D C 1
ATOM 9103 O O . SER D 1 255 ? 29.662 18.196 38.055 1.00 68.88 253 SER D O 1
ATOM 9106 N N . ARG D 1 256 ? 29.524 20.436 38.326 1.00 63.65 254 ARG D N 1
ATOM 9107 C CA . ARG D 1 256 ? 28.525 20.404 39.386 1.00 63.71 254 ARG D CA 1
ATOM 9108 C C . ARG D 1 256 ? 27.492 21.478 39.104 1.00 63.92 254 ARG D C 1
ATOM 9109 O O . ARG D 1 256 ? 27.852 22.631 38.854 1.00 65.10 254 ARG D O 1
ATOM 9117 N N . THR D 1 257 ? 26.220 21.114 39.170 1.00 68.68 255 THR D N 1
ATOM 9118 C CA . THR D 1 257 ? 25.144 22.074 38.998 1.00 65.58 255 THR D CA 1
ATOM 9119 C C . THR D 1 257 ? 24.661 22.516 40.370 1.00 64.52 255 THR D C 1
ATOM 9120 O O . THR D 1 257 ? 24.508 21.696 41.280 1.00 62.45 255 THR D O 1
ATOM 9124 N N . VAL D 1 258 ? 24.477 23.824 40.524 1.00 60.88 256 VAL D N 1
ATOM 9125 C CA . VAL D 1 258 ? 24.013 24.416 41.764 1.00 60.03 256 VAL D CA 1
ATOM 9126 C C . VAL D 1 258 ? 22.833 25.331 41.482 1.00 68.17 256 VAL D C 1
ATOM 9127 O O . VAL D 1 258 ? 22.628 25.750 40.343 1.00 67.57 256 VAL D O 1
ATOM 9131 N N . ASP D 1 268 ? 16.466 32.647 40.139 1.00 77.02 266 ASP D N 1
ATOM 9132 C CA . ASP D 1 268 ? 17.377 33.440 39.322 1.00 76.16 266 ASP D CA 1
ATOM 9133 C C . ASP D 1 268 ? 18.031 34.526 40.175 1.00 83.47 266 ASP D C 1
ATOM 9134 O O . ASP D 1 268 ? 17.382 35.486 40.596 1.00 83.62 266 ASP D O 1
ATOM 9139 N N . THR D 1 269 ? 19.335 34.367 40.393 1.00 83.16 267 THR D N 1
ATOM 9140 C CA . THR D 1 269 ? 20.147 35.260 41.208 1.00 80.59 267 THR D CA 1
ATOM 9141 C C . THR D 1 269 ? 20.818 36.363 40.395 1.00 82.18 267 THR D C 1
ATOM 9142 O O . THR D 1 269 ? 21.804 36.950 40.855 1.00 82.90 267 THR D O 1
ATOM 9146 N N . SER D 1 270 ? 20.340 36.623 39.178 1.00 88.30 268 SER D N 1
ATOM 9147 C CA . SER D 1 270 ? 20.923 37.693 38.377 1.00 87.79 268 SER D CA 1
ATOM 9148 C C . SER D 1 270 ? 20.775 39.065 39.033 1.00 88.09 268 SER D C 1
ATOM 9149 O O . SER D 1 270 ? 21.604 39.949 38.790 1.00 90.86 268 SER D O 1
ATOM 9152 N N . GLY D 1 271 ? 19.756 39.269 39.872 1.00 83.14 269 GLY D N 1
ATOM 9153 C CA . GLY D 1 271 ? 19.557 40.606 40.421 1.00 79.13 269 GLY D CA 1
ATOM 9154 C C . GLY D 1 271 ? 20.505 40.993 41.542 1.00 74.59 269 GLY D C 1
ATOM 9155 O O . GLY D 1 271 ? 20.471 42.147 41.983 1.00 72.56 269 GLY D O 1
ATOM 9156 N N . ALA D 1 272 ? 21.373 40.078 41.983 1.00 72.63 270 ALA D N 1
ATOM 9157 C CA . ALA D 1 272 ? 22.261 40.308 43.120 1.00 68.56 270 ALA D CA 1
ATOM 9158 C C . ALA D 1 272 ? 23.536 39.496 42.886 1.00 56.47 270 ALA D C 1
ATOM 9159 O O . ALA D 1 272 ? 23.871 38.584 43.640 1.00 51.15 270 ALA D O 1
ATOM 9161 N N . GLY D 1 273 ? 24.257 39.856 41.822 1.00 60.83 271 GLY D N 1
ATOM 9162 C CA . GLY D 1 273 ? 25.530 39.213 41.539 1.00 52.22 271 GLY D CA 1
ATOM 9163 C C . GLY D 1 273 ? 26.606 39.567 42.543 1.00 49.14 271 GLY D C 1
ATOM 9164 O O . GLY D 1 273 ? 27.423 38.719 42.915 1.00 44.39 271 GLY D O 1
ATOM 9165 N N . ASP D 1 274 ? 26.620 40.822 42.996 1.00 50.82 272 ASP D N 1
ATOM 9166 C CA . ASP D 1 274 ? 27.606 41.245 43.983 1.00 47.71 272 ASP D CA 1
ATOM 9167 C C . ASP D 1 274 ? 27.373 40.550 45.319 1.00 46.70 272 ASP D C 1
ATOM 9168 O O . ASP D 1 274 ? 28.329 40.146 45.991 1.00 47.46 272 ASP D O 1
ATOM 9173 N N . CYS D 1 275 ? 26.107 40.393 45.714 1.00 45.86 273 CYS D N 1
ATOM 9174 C CA . CYS D 1 275 ? 25.799 39.629 46.918 1.00 50.13 273 CYS D CA 1
ATOM 9175 C C . CYS D 1 275 ? 26.207 38.168 46.758 1.00 49.97 273 CYS D C 1
ATOM 9176 O O . CYS D 1 275 ? 26.668 37.532 47.715 1.00 49.41 273 CYS D O 1
ATOM 9179 N N . PHE D 1 276 ? 26.047 37.623 45.550 1.00 50.74 274 PHE D N 1
ATOM 9180 C CA . PHE D 1 276 ? 26.452 36.246 45.282 1.00 49.44 274 PHE D CA 1
ATOM 9181 C C . PHE D 1 276 ? 27.960 36.072 45.425 1.00 47.06 274 PHE D C 1
ATOM 9182 O O . PHE D 1 276 ? 28.424 35.158 46.115 1.00 46.47 274 PHE D O 1
ATOM 9190 N N . ILE D 1 277 ? 28.743 36.952 44.793 1.00 45.02 275 ILE D N 1
ATOM 9191 C CA . ILE D 1 277 ? 30.196 36.806 44.848 1.00 48.25 275 ILE D CA 1
ATOM 9192 C C . ILE D 1 277 ? 30.712 37.009 46.269 1.00 49.15 275 ILE D C 1
ATOM 9193 O O . ILE D 1 277 ? 31.577 36.258 46.738 1.00 49.72 275 ILE D O 1
ATOM 9198 N N . GLY D 1 278 ? 30.188 38.007 46.982 1.00 48.71 276 GLY D N 1
ATOM 9199 C CA . GLY D 1 278 ? 30.647 38.234 48.343 1.00 48.95 276 GLY D CA 1
ATOM 9200 C C . GLY D 1 278 ? 30.369 37.053 49.253 1.00 52.67 276 GLY D C 1
ATOM 9201 O O . GLY D 1 278 ? 31.264 36.571 49.952 1.00 51.91 276 GLY D O 1
ATOM 9202 N N . SER D 1 279 ? 29.125 36.557 49.237 1.00 54.16 277 SER D N 1
ATOM 9203 C CA . SER D 1 279 ? 28.761 35.413 50.070 1.00 53.28 277 SER D CA 1
ATOM 9204 C C . SER D 1 279 ? 29.557 34.179 49.678 1.00 53.48 277 SER D C 1
ATOM 9205 O O . SER D 1 279 ? 29.960 33.390 50.541 1.00 55.61 277 SER D O 1
ATOM 9208 N N . PHE D 1 280 ? 29.773 33.991 48.373 1.00 49.58 278 PHE D N 1
ATOM 9209 C CA . PHE D 1 280 ? 30.587 32.884 47.882 1.00 47.06 278 PHE D CA 1
ATOM 9210 C C . PHE D 1 280 ? 31.978 32.904 48.499 1.00 50.54 278 PHE D C 1
ATOM 9211 O O . PHE D 1 280 ? 32.498 31.861 48.914 1.00 52.77 278 PHE D O 1
ATOM 9219 N N . CYS D 1 281 ? 32.586 34.085 48.590 1.00 49.56 279 CYS D N 1
ATOM 9220 C CA . CYS D 1 281 ? 33.914 34.182 49.183 1.00 49.34 279 CYS D CA 1
ATOM 9221 C C . CYS D 1 281 ? 33.874 33.908 50.683 1.00 52.40 279 CYS D C 1
ATOM 9222 O O . CYS D 1 281 ? 34.788 33.273 51.224 1.00 56.16 279 CYS D O 1
ATOM 9225 N N . VAL D 1 282 ? 32.835 34.389 51.375 1.00 54.45 280 VAL D N 1
ATOM 9226 C CA . VAL D 1 282 ? 32.709 34.139 52.811 1.00 56.38 280 VAL D CA 1
ATOM 9227 C C . VAL D 1 282 ? 32.679 32.642 53.094 1.00 57.23 280 VAL D C 1
ATOM 9228 O O . VAL D 1 282 ? 33.430 32.136 53.937 1.00 57.65 280 VAL D O 1
ATOM 9232 N N . ARG D 1 283 ? 31.810 31.909 52.391 1.00 54.18 281 ARG D N 1
ATOM 9233 C CA . ARG D 1 283 ? 31.722 30.474 52.627 1.00 54.50 281 ARG D CA 1
ATOM 9234 C C . ARG D 1 283 ? 33.006 29.764 52.219 1.00 58.99 281 ARG D C 1
ATOM 9235 O O . ARG D 1 283 ? 33.414 28.802 52.882 1.00 62.01 281 ARG D O 1
ATOM 9243 N N . LEU D 1 284 ? 33.668 30.236 51.155 1.00 56.75 282 LEU D N 1
ATOM 9244 C CA . LEU D 1 284 ? 34.962 29.678 50.767 1.00 56.93 282 LEU D CA 1
ATOM 9245 C C . LEU D 1 284 ? 35.988 29.862 51.873 1.00 59.79 282 LEU D C 1
ATOM 9246 O O . LEU D 1 284 ? 36.724 28.932 52.220 1.00 62.73 282 LEU D O 1
ATOM 9251 N N . MET D 1 285 ? 36.052 31.069 52.434 1.00 59.11 283 MET D N 1
ATOM 9252 C CA . MET D 1 285 ? 37.025 31.351 53.479 1.00 60.56 283 MET D CA 1
ATOM 9253 C C . MET D 1 285 ? 36.763 30.507 54.716 1.00 63.02 283 MET D C 1
ATOM 9254 O O . MET D 1 285 ? 37.704 30.044 55.371 1.00 70.22 283 MET D O 1
ATOM 9259 N N . GLU D 1 286 ? 35.490 30.257 55.024 1.00 62.54 284 GLU D N 1
ATOM 9260 C CA . GLU D 1 286 ? 35.162 29.499 56.226 1.00 67.55 284 GLU D CA 1
ATOM 9261 C C . GLU D 1 286 ? 35.477 28.019 56.056 1.00 71.85 284 GLU D C 1
ATOM 9262 O O . GLU D 1 286 ? 35.963 27.371 56.992 1.00 73.95 284 GLU D O 1
ATOM 9268 N N . LEU D 1 287 ? 35.215 27.467 54.868 1.00 72.16 285 LEU D N 1
ATOM 9269 C CA . LEU D 1 287 ? 35.503 26.058 54.627 1.00 71.70 285 LEU D CA 1
ATOM 9270 C C . LEU D 1 287 ? 37.002 25.775 54.650 1.00 78.00 285 LEU D C 1
ATOM 9271 O O . LEU D 1 287 ? 37.413 24.649 54.954 1.00 83.69 285 LEU D O 1
ATOM 9276 N N . ALA D 1 288 ? 37.828 26.783 54.349 1.00 75.32 286 ALA D N 1
ATOM 9277 C CA . ALA D 1 288 ? 39.282 26.640 54.377 1.00 77.65 286 ALA D CA 1
ATOM 9278 C C . ALA D 1 288 ? 39.836 26.507 55.785 1.00 79.60 286 ALA D C 1
ATOM 9279 O O . ALA D 1 288 ? 40.999 26.118 55.941 1.00 85.66 286 ALA D O 1
ATOM 9281 N N . GLU D 1 289 ? 39.037 26.814 56.802 1.00 82.10 287 GLU D N 1
ATOM 9282 C CA . GLU D 1 289 ? 39.423 26.642 58.195 1.00 87.82 287 GLU D CA 1
ATOM 9283 C C . GLU D 1 289 ? 38.821 25.390 58.811 1.00 88.27 287 GLU D C 1
ATOM 9284 O O . GLU D 1 289 ? 39.401 24.823 59.743 1.00 90.61 287 GLU D O 1
ATOM 9290 N N . GLU D 1 290 ? 37.676 24.944 58.295 1.00 87.15 288 GLU D N 1
ATOM 9291 C CA . GLU D 1 290 ? 36.943 23.803 58.826 1.00 93.71 288 GLU D CA 1
ATOM 9292 C C . GLU D 1 290 ? 37.398 22.476 58.219 1.00 101.56 288 GLU D C 1
ATOM 9293 O O . GLU D 1 290 ? 36.584 21.553 58.072 1.00 103.54 288 GLU D O 1
ATOM 9299 N N . SER D 1 291 ? 38.677 22.345 57.877 1.00 101.91 289 SER D N 1
ATOM 9300 C CA . SER D 1 291 ? 39.153 21.175 57.146 1.00 104.66 289 SER D CA 1
ATOM 9301 C C . SER D 1 291 ? 40.495 20.687 57.671 1.00 104.81 289 SER D C 1
ATOM 9302 O O . SER D 1 291 ? 41.285 21.470 58.185 1.00 104.84 289 SER D O 1
ATOM 9305 N N . PRO D 1 295 ? 44.317 23.910 54.106 1.00 114.31 293 PRO D N 1
ATOM 9306 C CA . PRO D 1 295 ? 44.152 25.037 53.182 1.00 110.98 293 PRO D CA 1
ATOM 9307 C C . PRO D 1 295 ? 43.898 24.575 51.747 1.00 110.00 293 PRO D C 1
ATOM 9308 O O . PRO D 1 295 ? 43.427 25.346 50.903 1.00 106.62 293 PRO D O 1
ATOM 9312 N N . SER D 1 296 ? 44.216 23.310 51.484 1.00 98.79 294 SER D N 1
ATOM 9313 C CA . SER D 1 296 ? 43.952 22.667 50.203 1.00 90.95 294 SER D CA 1
ATOM 9314 C C . SER D 1 296 ? 42.484 22.315 49.989 1.00 84.70 294 SER D C 1
ATOM 9315 O O . SER D 1 296 ? 42.143 21.812 48.914 1.00 82.65 294 SER D O 1
ATOM 9318 N N . ALA D 1 297 ? 41.613 22.565 50.972 1.00 85.64 295 ALA D N 1
ATOM 9319 C CA . ALA D 1 297 ? 40.182 22.331 50.782 1.00 80.53 295 ALA D CA 1
ATOM 9320 C C . ALA D 1 297 ? 39.617 23.117 49.606 1.00 77.09 295 ALA D C 1
ATOM 9321 O O . ALA D 1 297 ? 38.621 22.697 49.005 1.00 72.33 295 ALA D O 1
ATOM 9323 N N . LEU D 1 298 ? 40.225 24.252 49.264 1.00 76.17 296 LEU D N 1
ATOM 9324 C CA . LEU D 1 298 ? 39.776 25.021 48.107 1.00 73.42 296 LEU D CA 1
ATOM 9325 C C . LEU D 1 298 ? 40.120 24.363 46.775 1.00 74.06 296 LEU D C 1
ATOM 9326 O O . LEU D 1 298 ? 39.791 24.933 45.729 1.00 74.27 296 LEU D O 1
ATOM 9331 N N . ASN D 1 299 ? 40.754 23.188 46.779 1.00 71.50 297 ASN D N 1
ATOM 9332 C CA . ASN D 1 299 ? 41.031 22.423 45.567 1.00 72.35 297 ASN D CA 1
ATOM 9333 C C . ASN D 1 299 ? 39.975 21.374 45.252 1.00 70.33 297 ASN D C 1
ATOM 9334 O O . ASN D 1 299 ? 40.069 20.713 44.217 1.00 69.55 297 ASN D O 1
ATOM 9339 N N . ASP D 1 300 ? 38.982 21.228 46.111 1.00 71.20 298 ASP D N 1
ATOM 9340 C CA . ASP D 1 300 ? 37.923 20.239 45.976 1.00 65.75 298 ASP D CA 1
ATOM 9341 C C . ASP D 1 300 ? 36.691 20.867 45.340 1.00 63.13 298 ASP D C 1
ATOM 9342 O O . ASP D 1 300 ? 36.181 21.875 45.847 1.00 64.87 298 ASP D O 1
ATOM 9347 N N . ILE D 1 301 ? 36.182 20.241 44.269 1.00 62.50 299 ILE D N 1
ATOM 9348 C CA . ILE D 1 301 ? 35.074 20.853 43.549 1.00 57.13 299 ILE D CA 1
ATOM 9349 C C . ILE D 1 301 ? 33.812 20.839 44.394 1.00 60.92 299 ILE D C 1
ATOM 9350 O O . ILE D 1 301 ? 32.912 21.663 44.193 1.00 61.78 299 ILE D O 1
ATOM 9355 N N . ASP D 1 302 ? 33.695 19.887 45.319 1.00 58.69 300 ASP D N 1
ATOM 9356 C CA . ASP D 1 302 ? 32.521 19.863 46.182 1.00 63.46 300 ASP D CA 1
ATOM 9357 C C . ASP D 1 302 ? 32.583 20.968 47.236 1.00 60.89 300 ASP D C 1
ATOM 9358 O O . ASP D 1 302 ? 31.542 21.517 47.620 1.00 55.33 300 ASP D O 1
ATOM 9363 N N . THR D 1 303 ? 33.789 21.321 47.693 1.00 60.53 301 THR D N 1
ATOM 9364 C CA . THR D 1 303 ? 33.940 22.492 48.551 1.00 59.51 301 THR D CA 1
ATOM 9365 C C . THR D 1 303 ? 33.518 23.758 47.819 1.00 57.76 301 THR D C 1
ATOM 9366 O O . THR D 1 303 ? 32.864 24.630 48.401 1.00 61.08 301 THR D O 1
ATOM 9370 N N . ILE D 1 304 ? 33.905 23.891 46.546 1.00 57.58 302 ILE D N 1
ATOM 9371 C CA . ILE D 1 304 ? 33.447 25.026 45.745 1.00 58.61 302 ILE D CA 1
ATOM 9372 C C . ILE D 1 304 ? 31.930 24.997 45.606 1.00 57.44 302 ILE D C 1
ATOM 9373 O O . ILE D 1 304 ? 31.260 26.037 45.675 1.00 54.31 302 ILE D O 1
ATOM 9378 N N . ALA D 1 305 ? 31.365 23.800 45.429 1.00 56.10 303 ALA D N 1
ATOM 9379 C CA . ALA D 1 305 ? 29.926 23.671 45.240 1.00 56.81 303 ALA D CA 1
ATOM 9380 C C . ALA D 1 305 ? 29.157 24.093 46.487 1.00 58.55 303 ALA D C 1
ATOM 9381 O O . ALA D 1 305 ? 28.094 24.717 46.381 1.00 57.72 303 ALA D O 1
ATOM 9383 N N . GLU D 1 306 ? 29.671 23.761 47.675 1.00 57.16 304 GLU D N 1
ATOM 9384 C CA . GLU D 1 306 ? 28.989 24.164 48.900 1.00 59.70 304 GLU D CA 1
ATOM 9385 C C . GLU D 1 306 ? 29.014 25.676 49.064 1.00 56.78 304 GLU D C 1
ATOM 9386 O O . GLU D 1 306 ? 28.007 26.285 49.445 1.00 58.28 304 GLU D O 1
ATOM 9392 N N . ALA D 1 307 ? 30.143 26.304 48.746 1.00 53.19 305 ALA D N 1
ATOM 9393 C CA . ALA D 1 307 ? 30.197 27.755 48.818 1.00 54.29 305 ALA D CA 1
ATOM 9394 C C . ALA D 1 307 ? 29.207 28.376 47.840 1.00 53.57 305 ALA D C 1
ATOM 9395 O O . ALA D 1 307 ? 28.566 29.386 48.150 1.00 53.23 305 ALA D O 1
ATOM 9397 N N . ALA D 1 308 ? 29.053 27.775 46.658 1.00 52.83 306 ALA D N 1
ATOM 9398 C CA . ALA D 1 308 ? 28.097 28.297 45.692 1.00 53.12 306 ALA D CA 1
ATOM 9399 C C . ALA D 1 308 ? 26.663 27.966 46.086 1.00 54.89 306 ALA D C 1
ATOM 9400 O O . ALA D 1 308 ? 25.748 28.749 45.805 1.00 54.18 306 ALA D O 1
ATOM 9402 N N . ARG D 1 309 ? 26.447 26.816 46.730 1.00 59.56 307 ARG D N 1
ATOM 9403 C CA . ARG D 1 309 ? 25.134 26.521 47.294 1.00 56.66 307 ARG D CA 1
ATOM 9404 C C . ARG D 1 309 ? 24.784 27.531 48.380 1.00 57.47 307 ARG D C 1
ATOM 9405 O O . ARG D 1 309 ? 23.651 28.019 48.447 1.00 57.51 307 ARG D O 1
ATOM 9413 N N . PHE D 1 310 ? 25.757 27.867 49.231 1.00 58.67 308 PHE D N 1
ATOM 9414 C CA . PHE D 1 310 ? 25.550 28.891 50.251 1.00 55.98 308 PHE D CA 1
ATOM 9415 C C . PHE D 1 310 ? 25.294 30.261 49.633 1.00 56.51 308 PHE D C 1
ATOM 9416 O O . PHE D 1 310 ? 24.403 30.992 50.081 1.00 56.98 308 PHE D O 1
ATOM 9424 N N . ALA D 1 311 ? 26.061 30.624 48.600 1.00 56.53 309 ALA D N 1
ATOM 9425 C CA . ALA D 1 311 ? 25.924 31.946 47.994 1.00 53.73 309 ALA D CA 1
ATOM 9426 C C . ALA D 1 311 ? 24.583 32.110 47.289 1.00 57.79 309 ALA D C 1
ATOM 9427 O O . ALA D 1 311 ? 24.017 33.211 47.269 1.00 55.37 309 ALA D O 1
ATOM 9429 N N . SER D 1 312 ? 24.071 31.039 46.679 1.00 56.92 310 SER D N 1
ATOM 9430 C CA . SER D 1 312 ? 22.764 31.117 46.035 1.00 53.53 310 SER D CA 1
ATOM 9431 C C . SER D 1 312 ? 21.681 31.452 47.049 1.00 57.38 310 SER D C 1
ATOM 9432 O O . SER D 1 312 ? 20.800 32.280 46.780 1.00 57.62 310 SER D O 1
ATOM 9435 N N . VAL D 1 313 ? 21.744 30.833 48.231 1.00 55.96 311 VAL D N 1
ATOM 9436 C CA . VAL D 1 313 ? 20.743 31.087 49.262 1.00 56.91 311 VAL D CA 1
ATOM 9437 C C . VAL D 1 313 ? 20.788 32.543 49.701 1.00 56.34 311 VAL D C 1
ATOM 9438 O O . VAL D 1 313 ? 19.746 33.190 49.862 1.00 60.09 311 VAL D O 1
ATOM 9442 N N . ALA D 1 314 ? 21.990 33.089 49.891 1.00 54.87 312 ALA D N 1
ATOM 9443 C CA . ALA D 1 314 ? 22.097 34.486 50.298 1.00 58.06 312 ALA D CA 1
ATOM 9444 C C . ALA D 1 314 ? 21.578 35.412 49.209 1.00 61.18 312 ALA D C 1
ATOM 9445 O O . ALA D 1 314 ? 20.863 36.379 49.496 1.00 64.73 312 ALA D O 1
ATOM 9447 N N . ALA D 1 315 ? 21.913 35.119 47.952 1.00 58.16 313 ALA D N 1
ATOM 9448 C CA . ALA D 1 315 ? 21.426 35.939 46.849 1.00 58.49 313 ALA D CA 1
ATOM 9449 C C . ALA D 1 315 ? 19.914 35.819 46.702 1.00 61.61 313 ALA D C 1
ATOM 9450 O O . ALA D 1 315 ? 19.238 36.800 46.370 1.00 67.34 313 ALA D O 1
ATOM 9452 N N . GLY D 1 316 ? 19.361 34.631 46.963 1.00 64.68 314 GLY D N 1
ATOM 9453 C CA . GLY D 1 316 ? 17.923 34.453 46.855 1.00 60.30 314 GLY D CA 1
ATOM 9454 C C . GLY D 1 316 ? 17.129 35.271 47.853 1.00 63.63 314 GLY D C 1
ATOM 9455 O O . GLY D 1 316 ? 16.009 35.691 47.556 1.00 67.39 314 GLY D O 1
ATOM 9456 N N . ILE D 1 317 ? 17.685 35.503 49.045 1.00 62.84 315 ILE D N 1
ATOM 9457 C CA . ILE D 1 317 ? 17.017 36.363 50.021 1.00 63.11 315 ILE D CA 1
ATOM 9458 C C . ILE D 1 317 ? 17.061 37.819 49.578 1.00 64.84 315 ILE D C 1
ATOM 9459 O O . ILE D 1 317 ? 16.063 38.544 49.657 1.00 67.80 315 ILE D O 1
ATOM 9464 N N . SER D 1 318 ? 18.220 38.272 49.118 1.00 65.33 316 SER D N 1
ATOM 9465 C CA . SER D 1 318 ? 18.405 39.666 48.749 1.00 64.97 316 SER D CA 1
ATOM 9466 C C . SER D 1 318 ? 17.513 40.082 47.587 1.00 60.21 316 SER D C 1
ATOM 9467 O O . SER D 1 318 ? 16.781 41.067 47.689 1.00 63.86 316 SER D O 1
ATOM 9470 N N . ALA D 1 326 ? 20.676 45.473 45.153 1.00 62.05 324 ALA D N 1
ATOM 9471 C CA . ALA D 1 326 ? 20.056 44.546 46.095 1.00 68.13 324 ALA D CA 1
ATOM 9472 C C . ALA D 1 326 ? 20.696 44.667 47.479 1.00 69.60 324 ALA D C 1
ATOM 9473 O O . ALA D 1 326 ? 21.912 44.836 47.593 1.00 70.03 324 ALA D O 1
ATOM 9475 N N . SER D 1 327 ? 19.880 44.545 48.527 1.00 66.60 325 SER D N 1
ATOM 9476 C CA . SER D 1 327 ? 20.354 44.683 49.901 1.00 71.60 325 SER D CA 1
ATOM 9477 C C . SER D 1 327 ? 20.799 43.323 50.426 1.00 74.14 325 SER D C 1
ATOM 9478 O O . SER D 1 327 ? 19.994 42.388 50.512 1.00 74.10 325 SER D O 1
ATOM 9481 N N . VAL D 1 328 ? 22.074 43.226 50.784 1.00 76.87 326 VAL D N 1
ATOM 9482 C CA . VAL D 1 328 ? 22.666 41.980 51.292 1.00 75.72 326 VAL D CA 1
ATOM 9483 C C . VAL D 1 328 ? 22.061 41.633 52.648 1.00 75.63 326 VAL D C 1
ATOM 9484 O O . VAL D 1 328 ? 22.056 42.482 53.556 1.00 76.68 326 VAL D O 1
ATOM 9488 N N . PRO D 1 329 ? 21.572 40.412 52.849 1.00 77.54 327 PRO D N 1
ATOM 9489 C CA . PRO D 1 329 ? 20.907 40.076 54.110 1.00 76.25 327 PRO D CA 1
ATOM 9490 C C . PRO D 1 329 ? 21.925 39.866 55.225 1.00 73.45 327 PRO D C 1
ATOM 9491 O O . PRO D 1 329 ? 23.128 39.737 54.998 1.00 70.50 327 PRO D O 1
ATOM 9495 N N . ARG D 1 330 ? 21.412 39.831 56.451 1.00 73.29 328 ARG D N 1
ATOM 9496 C CA . ARG D 1 330 ? 22.237 39.526 57.610 1.00 73.76 328 ARG D CA 1
ATOM 9497 C C . ARG D 1 330 ? 22.548 38.037 57.657 1.00 75.68 328 ARG D C 1
ATOM 9498 O O . ARG D 1 330 ? 21.800 37.214 57.123 1.00 79.74 328 ARG D O 1
ATOM 9500 N N . ARG D 1 331 ? 23.680 37.695 58.284 1.00 75.58 329 ARG D N 1
ATOM 9501 C CA . ARG D 1 331 ? 24.078 36.291 58.376 1.00 73.21 329 ARG D CA 1
ATOM 9502 C C . ARG D 1 331 ? 22.994 35.449 59.037 1.00 73.65 329 ARG D C 1
ATOM 9503 O O . ARG D 1 331 ? 22.675 34.352 58.565 1.00 76.62 329 ARG D O 1
ATOM 9511 N N . GLN D 1 332 ? 22.414 35.946 60.135 1.00 74.07 330 GLN D N 1
ATOM 9512 C CA . GLN D 1 332 ? 21.354 35.199 60.802 1.00 76.86 330 GLN D CA 1
ATOM 9513 C C . GLN D 1 332 ? 20.175 34.976 59.863 1.00 79.34 330 GLN D C 1
ATOM 9514 O O . GLN D 1 332 ? 19.589 33.886 59.841 1.00 81.40 330 GLN D O 1
ATOM 9516 N N . GLU D 1 333 ? 19.818 35.995 59.074 1.00 78.89 331 GLU D N 1
ATOM 9517 C CA . GLU D 1 333 ? 18.758 35.832 58.080 1.00 80.00 331 GLU D CA 1
ATOM 9518 C C . GLU D 1 333 ? 19.122 34.748 57.067 1.00 76.22 331 GLU D C 1
ATOM 9519 O O . GLU D 1 333 ? 18.263 33.957 56.657 1.00 77.32 331 GLU D O 1
ATOM 9521 N N . VAL D 1 334 ? 20.391 34.700 56.649 1.00 76.48 332 VAL D N 1
ATOM 9522 C CA . VAL D 1 334 ? 20.854 33.638 55.757 1.00 76.19 332 VAL D CA 1
ATOM 9523 C C . VAL D 1 334 ? 20.759 32.285 56.448 1.00 78.23 332 VAL D C 1
ATOM 9524 O O . VAL D 1 334 ? 20.369 31.282 55.836 1.00 73.83 332 VAL D O 1
ATOM 9528 N N . ASP D 1 335 ? 21.139 32.232 57.728 1.00 78.52 333 ASP D N 1
ATOM 9529 C CA . ASP D 1 335 ? 21.032 30.993 58.492 1.00 76.53 333 ASP D CA 1
ATOM 9530 C C . ASP D 1 335 ? 19.597 30.489 58.512 1.00 78.55 333 ASP D C 1
ATOM 9531 O O . ASP D 1 335 ? 19.351 29.283 58.381 1.00 83.69 333 ASP D O 1
ATOM 9536 N N . ASP D 1 336 ? 18.637 31.400 58.668 1.00 78.95 334 ASP D N 1
ATOM 9537 C CA . ASP D 1 336 ? 17.235 31.003 58.728 1.00 82.34 334 ASP D CA 1
ATOM 9538 C C . ASP D 1 336 ? 16.799 30.355 57.421 1.00 81.14 334 ASP D C 1
ATOM 9539 O O . ASP D 1 336 ? 16.196 29.275 57.418 1.00 84.94 334 ASP D O 1
ATOM 9544 N N . ALA D 1 337 ? 17.128 30.988 56.295 1.00 79.50 335 ALA D N 1
ATOM 9545 C CA . ALA D 1 337 ? 16.713 30.491 54.989 1.00 78.65 335 ALA D CA 1
ATOM 9546 C C . ALA D 1 337 ? 17.361 29.162 54.636 1.00 83.00 335 ALA D C 1
ATOM 9547 O O . ALA D 1 337 ? 16.888 28.483 53.718 1.00 86.11 335 ALA D O 1
ATOM 9549 N N . LEU D 1 338 ? 18.437 28.782 55.326 1.00 80.72 336 LEU D N 1
ATOM 9550 C CA . LEU D 1 338 ? 19.083 27.508 55.034 1.00 83.80 336 LEU D CA 1
ATOM 9551 C C . LEU D 1 338 ? 18.138 26.342 55.308 1.00 89.28 336 LEU D C 1
ATOM 9552 O O . LEU D 1 338 ? 18.152 25.336 54.586 1.00 87.82 336 LEU D O 1
ATOM 9557 N N . SER D 1 339 ? 17.293 26.468 56.328 1.00 89.72 337 SER D N 1
ATOM 9558 C CA . SER D 1 339 ? 16.339 25.423 56.687 1.00 88.90 337 SER D CA 1
ATOM 9559 C C . SER D 1 339 ? 15.129 25.433 55.756 1.00 89.14 337 SER D C 1
ATOM 9560 O O . SER D 1 339 ? 15.149 24.824 54.686 1.00 90.49 337 SER D O 1
#

B-factor: mean 47.01, std 15.54, range [18.59, 114.31]

Foldseek 3Di:
DAAEEQEFAKAWEWEWEEQDDADPPDDDHTDIDIAIDTLRVLLLLLQLQQAPHQARYEYEAEAEPDPVLVVVVVVCVVSVHHYDHHYDHPWHGKYWYWYAHPVRDIDIDIPLTGLQVRACVSVVCPLVVLLPYQEYEYEASYDQVRVLRVLVSNVVSCVNRVNHAYEYEHPPPDPPHPVLSSLQRHAEYEYEDVNLCVVQVHPPAADLVSVLVSLAVSVVSHPRYFWYWYHYPQQAIWIAGHPVRDIDGAHADAPDDFDHLAQLVSSLSSQLVSQLSVCLVVDPVHSCVNNDVVSSRVSNNLSNLQSNQLRNDDRNSVSGDHNVSSVVVD/DQAAEEFEWAKAWEWEWEEQDDDDPPDDDDTDIDIAIDTLRVLLLLLLLQQAPHQQNGEGEAEAEPDDVLVVVVVVCVVSVHHYDHHYYHPWHGKYWYWYAHPVRDIDIDIPLTGLQVRACVSVVCVLVSLLPYQEYEYEASYDQVRVLRVLVSNVVSCVNRVNYAYEYEHPPADPPHPLLSSLQRHAEYEYEPQSLQVVVPHGHPDDPVRVLVSLCVSCVRHPRYFWYWYQHVQQAIKIAGPPVRDIDGAHADAPDDFDHLAQLVSSLSSQLVSQLSVLQVVDPVHSCCNNDVVSSNVSNNLSRLQSNQLRNDDDNSVSRHGNVSSVVVVVVVD/DAAEEQEFAKAWEWEWEEQDDDDPPDDDHTDIDIAIDTLSVLLLLLQLQQFPHQQRGEGEFEAEPDPVLVVVVVVCVVSVHHYDHHYDHPWHGKHWYWYAHQQQDIDIDIDLTRLQVRACVSVVCVLVVLLPYQEYEYEDSYDQVRVLRVLVSNVVSCVNHVNYAYEYEHPPPDPSHPLLSNLQRHAEYEYEDVNLVVVPLADLVNVLVSLAVSVVSHPRYFWYWYHYPQQATWIAGPPVRDIDGAGADAPDRFRHLVQLVSSLSSQLVNQLQVVLVPDPCRSCVVNDVVSSVVSNNLSRLQSNQLRNDPHNSVSRDGNVSSVVVSVVD/DAAEEQEFAKAWEKEWEEQDDDDPPDDDDTDIDIDIDTLRVLLLLLQLQQAPHQANGEYEAEAEPDDVLVVVVVVCVVSVHHYDHHYDHPWHGKYWYWYQHPVGDMDIDIDLTGLAVRACVSVVCVLVVLLPHQEYEYEASHDQVRLLRVLVSNVVSCVNRVLYAYEYEHPPPDPPHPVLSSLQAHAEYEYECVNLQVVVPHVPDLVNVLVSLAVSCVSHVRYAWYWYQYAPQAIWIAGPPVRDIDGAVLPVCVSSLNSQLVSQLRVVCVVVSCCNNDVVSSRVSNNLSVLQSVVAVPGHGNVVSVVSVD